Protein AF-0000000084600562 (afdb_homodimer)

Radius of gyration: 35.04 Å; Cα contacts (8 Å, |Δi|>4): 1933; chains: 2; bounding box: 86×123×86 Å

pLDDT: mean 83.98, std 12.14, range [29.19, 97.31]

Foldseek 3Di:
DAALLLLVVLVLQVLFPFADALVLSCLQLVHDSVVSVVSQVVNQVVCVVVPWHWDQDVPGHIHTDDDPVCVVVSVCVSLPPHLNPPLVLLLLALLLLCLLVQFDALVRSCVLSVHDSVVSVVSVVVNQVLLVLLVWHWDQDPPRHIGIDDAPLSSLLSNLQSLQDPSDNLVVLCVSLVDDPVLLVVLLVQVVQLCVQLQFAFDPSLSSSSSSSVSSVVVCLQVQRAHADDPVQLPDPDASRGVVLVVLVVRHDDPNRSSRRRSSVSLVVLLGHTDDGDPPSPPPPCDDPLLVVLVVLQVVLCQLLVHNLVVVPVLSSVSSSNSRSQVSCVVSVRDHADPCLFVCCLQVVLLLVSLQVVCVVVVHFGWSRSSSVNSVSVVVSSVVRLDQVQFFEEEEEEQPDDVLQVLLVVVVCVLRVRYNYHYHRDLVCVVVVVVVDPGQAYEYCDDHDDDPVDPHHYDHAGSNGDPLNSVLVVLSRSLSSSLSSLVSVCVVPVVPDLPPQPAVDLAAAEDEDQDQLVVLVVQCVVCVVVPQFRSSFSSQQVVCCANNPQSQPSDAQEGETGGALPGGDHWHKTKYFYPDWYFHGDRNTHTHGIYMYTNDDGRDPPSVSSVCVQCNDVVSVVCSVCVNVVVVVPD/DQALLLLVVLVLQVLFPFADALVLSCLQLVHDSVVSVVSQVVNQVVCVVVPWHWDQDVPGHIHTDDDPVCVVVSVCVSLPPHLNPPLVLLLLALLLLQLLVQFDALVRSCVLSVHDSVVSVVSVVVNQVLLVLLVWHWDADPPRHIGIDDAPLSSLLSNLQSLQDPSDNLVVLCVSLVDDPVLLVVQLVQVVQLCVQLQFAFDPSLSSSSSSSVSSVVVCLQVQRAHADDPVQLPDPDASRGVVLVVLVVRHDDPNRSSRRRSSVSLVVLLGHTDDGDPPSPPPPCPDPLLVVLVVLQVVLCQLLVHNLVVVPVLSSVSSSNSRSQVSCVVSVRDHADPCLFVCCLQVVLLLVSLQVVCVVVVHFGWSRSSSVNSVSVVVSSVVRLDLVQFFEEEEEEQPDDVLQVLLVVVVCVLRVNYNYHYDRDLVCVVVVVVVDPGQAYEYCDDHDDDPVDPHHYDHAGSNGDPLNSVLVVLSRSLSSSLVSLVSVCVVVVVPDLPPQPAPDLAAAEDEDQDQLVVLVVQCVVCVVVPQFRSSFSSQQVVCCANNNQSQPSDAQEGETGGALPGGDHWHKTKYFYPDWYFHGDRNTHTHGIYMYTND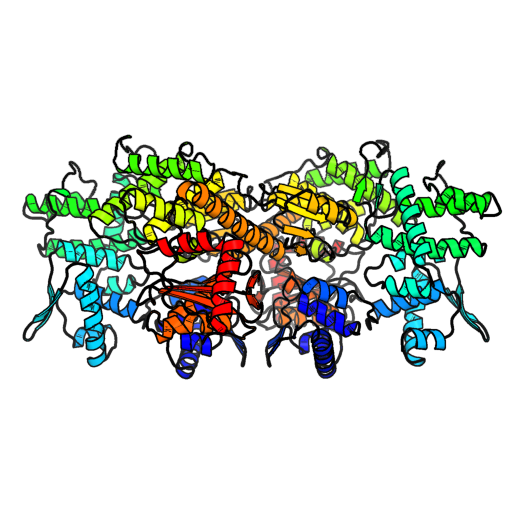DGRDCVSVSSVCVQCNDVVSVVCSVCVNVVVVVPD

Sequence (1270 aa):
MLTSRQKSILLTLLESDHFVTIEFLAKWLNISSRTIRYDLDAIDSSLESIQVTTTRMPGKGVRLRVGDDKRPYLFELIEGKQESTDKHTQRLMMSLFVTINGTFTIQELADQFFLSRSSVHKYLVDVEEWLDHFDLQLVKQAWKGFQVIGTERSLRLAFYQMLGDKRADLDRIEDWLNVNEREMELMKTWLSLVQTERGVHYSESSIDVFTLFLCWWKKQITAKSYVFVPKEHRHKRHFHLGVIGTFIKDHVEDERSVLHESAFLDDLFDQAKVVSYQKGTSHFKKNSRESQFCEHLLSQLSTVLHTNFLADEKLTNDLTHHIKAAFMRMSQGVEIENPYTEEIKVRYRAIYEMVFQLTYNMGIHLLASEVAYITMHISAAYERSRSRDFLPTVMVVCSSGLAASSILTTKLEQIEPGFHIIHVVRTQDLEQVLQETSADFILTTQEISIPHWHQTKRFRVSPLLSDQDKRLIQHEAHKIVNRKQLASFNEVYGNASLVEPSLFDEKIHTIKTNDWRDAITLASEPLLAAGYIEQSYIQEMIMSVERNGTYMVFLPKVAFVHASPEHVKKEGISLTILEHEIEFGDLNPEQVTMIIVLAMKEAHNQDFIQLFHYLENEISRTQLLQKWIGRKDATMLTSRQKSILLTLLESDHFVTIEFLAKWLNISSRTIRYDLDAIDSSLESIQVTTTRMPGKGVRLRVGDDKRPYLFELIEGKQESTDKHTQRLMMSLFVTINGTFTIQELADQFFLSRSSVHKYLVDVEEWLDHFDLQLVKQAWKGFQVIGTERSLRLAFYQMLGDKRADLDRIEDWLNVNEREMELMKTWLSLVQTERGVHYSESSIDVFTLFLCWWKKQITAKSYVFVPKEHRHKRHFHLGVIGTFIKDHVEDERSVLHESAFLDDLFDQAKVVSYQKGTSHFKKNSRESQFCEHLLSQLSTVLHTNFLADEKLTNDLTHHIKAAFMRMSQGVEIENPYTEEIKVRYRAIYEMVFQLTYNMGIHLLASEVAYITMHISAAYERSRSRDFLPTVMVVCSSGLAASSILTTKLEQIEPGFHIIHVVRTQDLEQVLQETSADFILTTQEISIPHWHQTKRFRVSPLLSDQDKRLIQHEAHKIVNRKQLASFNEVYGNASLVEPSLFDEKIHTIKTNDWRDAITLASEPLLAAGYIEQSYIQEMIMSVERNGTYMVFLPKVAFVHASPEHVKKEGISLTILEHEIEFGDLNPEQVTMIIVLAMKEAHNQDFIQLFHYLENEISRTQLLQKWIGRKDAT

InterPro domains:
  IPR002178 PTS EIIA type-2 domain [PF00359] (509-625)
  IPR002178 PTS EIIA type-2 domain [PS51094] (497-635)
  IPR007737 Mga helix-turn-helix domain [PF05043] (100-161)
  IPR011608 PRD domain [PF00874] (296-381)
  IPR011608 PRD domain [PS51372] (285-388)
  IPR013011 Phosphotransferase system, EIIB component, type 2 [PS51099] (392-485)
  IPR013196 Helix-turn-helix, type 11 [PF08279] (5-57)
  IPR016152 Phosphotransferase/anion transporter [G3DSA:3.40.930.10] (503-627)
  IPR016152 Phosphotransferase/anion transporter [SSF55804] (511-629)
  IPR036095 PTS system IIB component-like superfamily [SSF52794] (393-476)
  IPR036388 Winged helix-like DNA-binding domain superfamily [G3DSA:1.10.10.10] (1-65)
  IPR036390 Winged helix DNA-binding domain superfamily [SSF46785] (2-59)
  IPR036634 PRD domain superfamily [SSF63520] (287-385)
  IPR050661 BglG family transcriptional antiterminators [PTHR30185] (1-627)

Organism: NCBI:txid1246626

Nearest PDB structures (foldseek):
  2oqt-assembly6_A  TM=8.877E-01  e=3.582E-05  Streptococcus pyogenes serotype M1
  5t5b-assembly1_E  TM=7.755E-01  e=8.292E-05  synthetic construct
  2z99-assembly1_A-2  TM=3.777E-01  e=6.639E-03  Mycobacterium tuberculosis
  3w6j-assembly1_C  TM=3.749E-01  e=1.400E-02  Geobacillus stearothermophilus
  6swl-assembly2_B  TM=6.140E-01  e=5.316E-01  Geobacillus stearothermophilus

Structure (mmCIF, N/CA/C/O backbone):
data_AF-0000000084600562-model_v1
#
loop_
_entity.id
_entity.type
_entity.pdbx_description
1 polymer 'Phosphotransferase system protein'
#
loop_
_atom_site.group_PDB
_atom_site.id
_atom_site.type_symbol
_atom_site.label_atom_id
_atom_site.label_alt_id
_atom_site.label_comp_id
_atom_site.label_asym_id
_atom_site.label_entity_id
_atom_site.label_seq_id
_atom_site.pdbx_PDB_ins_code
_atom_site.Cartn_x
_atom_site.Cartn_y
_atom_site.Cartn_z
_atom_site.occupancy
_atom_site.B_iso_or_equiv
_atom_site.auth_seq_id
_atom_site.auth_comp_id
_atom_site.auth_asym_id
_atom_site.auth_atom_id
_atom_site.pdbx_PDB_model_num
ATOM 1 N N . MET A 1 1 ? 16.812 31.453 -7.004 1 60.06 1 MET A N 1
ATOM 2 C CA . MET A 1 1 ? 15.836 31.125 -5.965 1 60.06 1 MET A CA 1
ATOM 3 C C . MET A 1 1 ? 14.469 30.844 -6.578 1 60.06 1 MET A C 1
ATOM 5 O O . MET A 1 1 ? 14.086 31.469 -7.57 1 60.06 1 MET A O 1
ATOM 9 N N . LEU A 1 2 ? 13.82 29.797 -6.168 1 75.62 2 LEU A N 1
ATOM 10 C CA . LEU A 1 2 ? 12.531 29.422 -6.734 1 75.62 2 LEU A CA 1
ATOM 11 C C . LEU A 1 2 ? 11.422 30.312 -6.195 1 75.62 2 LEU A C 1
ATOM 13 O O . LEU A 1 2 ? 11.438 30.703 -5.02 1 75.62 2 LEU A O 1
ATOM 17 N N . THR A 1 3 ? 10.594 30.766 -7.105 1 70.19 3 THR A N 1
ATOM 18 C CA . THR A 1 3 ? 9.43 31.531 -6.699 1 70.19 3 THR A CA 1
ATOM 19 C C . THR A 1 3 ? 8.43 30.656 -5.945 1 70.19 3 THR A C 1
ATOM 21 O O . THR A 1 3 ? 8.57 29.438 -5.926 1 70.19 3 THR A O 1
ATOM 24 N N . SER A 1 4 ? 7.539 31.297 -5.254 1 69.56 4 SER A N 1
ATOM 25 C CA . SER A 1 4 ? 6.52 30.578 -4.508 1 69.56 4 SER A CA 1
ATOM 26 C C . SER A 1 4 ? 5.73 29.641 -5.418 1 69.56 4 SER A C 1
ATOM 28 O O . SER A 1 4 ? 5.41 28.516 -5.039 1 69.56 4 SER A O 1
ATOM 30 N N . ARG A 1 5 ? 5.441 30.219 -6.57 1 75.75 5 ARG A N 1
ATOM 31 C CA . ARG A 1 5 ? 4.711 29.406 -7.543 1 75.75 5 ARG A CA 1
ATOM 32 C C . ARG A 1 5 ? 5.52 28.188 -7.965 1 75.75 5 ARG A C 1
ATOM 34 O O . ARG A 1 5 ? 4.992 27.078 -8.016 1 75.75 5 ARG A O 1
ATOM 41 N N . GLN A 1 6 ? 6.742 28.438 -8.195 1 80.62 6 GLN A N 1
ATOM 42 C CA . GLN A 1 6 ? 7.629 27.344 -8.602 1 80.62 6 GLN A CA 1
ATOM 43 C C . GLN A 1 6 ? 7.77 26.312 -7.488 1 80.62 6 GLN A C 1
ATOM 45 O O . GLN A 1 6 ? 7.816 25.109 -7.758 1 80.62 6 GLN A O 1
ATOM 50 N N . LYS A 1 7 ? 7.723 26.75 -6.301 1 78.81 7 LYS A N 1
ATOM 51 C CA . LYS A 1 7 ? 7.797 25.844 -5.16 1 78.81 7 LYS A CA 1
ATOM 52 C C . LYS A 1 7 ? 6.543 24.984 -5.055 1 78.81 7 LYS A C 1
ATOM 54 O O . LYS A 1 7 ? 6.625 23.797 -4.742 1 78.81 7 LYS A O 1
ATOM 59 N N . SER A 1 8 ? 5.406 25.688 -5.273 1 78 8 SER A N 1
ATOM 60 C CA . SER A 1 8 ? 4.148 24.953 -5.246 1 78 8 SER A CA 1
ATOM 61 C C . SER A 1 8 ? 4.133 23.844 -6.305 1 78 8 SER A C 1
ATOM 63 O O . SER A 1 8 ? 3.652 22.734 -6.047 1 78 8 SER A O 1
ATOM 65 N N . ILE A 1 9 ? 4.594 24.203 -7.453 1 83 9 ILE A N 1
ATOM 66 C CA . ILE A 1 9 ? 4.676 23.219 -8.531 1 83 9 ILE A CA 1
ATOM 67 C C . ILE A 1 9 ? 5.609 22.078 -8.133 1 83 9 ILE A C 1
ATOM 69 O O . ILE A 1 9 ? 5.266 20.906 -8.281 1 83 9 ILE A O 1
ATOM 73 N N . LEU A 1 10 ? 6.695 22.484 -7.582 1 82.94 10 LEU A N 1
ATOM 74 C CA . LEU A 1 10 ? 7.688 21.484 -7.168 1 82.94 10 LEU A CA 1
ATOM 75 C C . LEU A 1 10 ? 7.125 20.562 -6.094 1 82.94 10 LEU A C 1
ATOM 77 O O . LEU A 1 10 ? 7.328 19.359 -6.141 1 82.94 10 LEU A O 1
ATOM 81 N N . LEU A 1 11 ? 6.426 21.141 -5.16 1 77 11 LEU A N 1
ATOM 82 C CA . LEU A 1 11 ? 5.828 20.359 -4.086 1 77 11 LEU A CA 1
ATOM 83 C C . LEU A 1 11 ? 4.789 19.375 -4.637 1 77 11 LEU A C 1
ATOM 85 O O . LEU A 1 11 ? 4.727 18.219 -4.211 1 77 11 LEU A O 1
ATOM 89 N N . THR A 1 12 ? 4.004 19.906 -5.527 1 79.25 12 THR A N 1
ATOM 90 C CA . THR A 1 12 ? 2.986 19.062 -6.145 1 79.25 12 THR A CA 1
ATOM 91 C C . THR A 1 12 ? 3.629 17.891 -6.887 1 79.25 12 THR A C 1
ATOM 93 O O . THR A 1 12 ? 3.146 16.766 -6.805 1 79.25 12 THR A O 1
A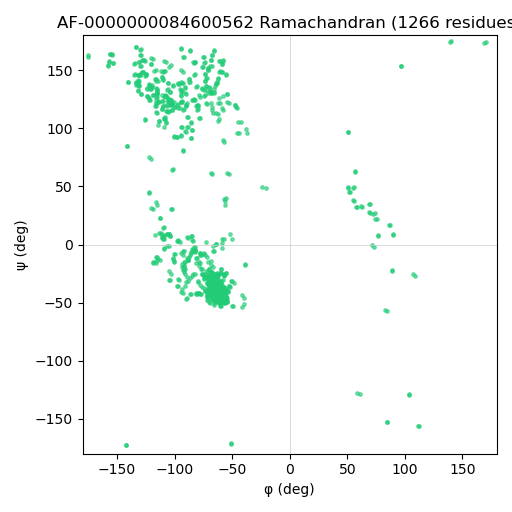TOM 96 N N . LEU A 1 13 ? 4.703 18.203 -7.516 1 81.44 13 LEU A N 1
ATOM 97 C CA . LEU A 1 13 ? 5.391 17.156 -8.266 1 81.44 13 LEU A CA 1
ATOM 98 C C . LEU A 1 13 ? 6.043 16.156 -7.324 1 81.44 13 LEU A C 1
ATOM 100 O O . LEU A 1 13 ? 6.094 14.961 -7.625 1 81.44 13 LEU A O 1
ATOM 104 N N . LEU A 1 14 ? 6.508 16.641 -6.207 1 75.94 14 LEU A N 1
ATOM 105 C CA . LEU A 1 14 ? 7.164 15.789 -5.227 1 75.94 14 LEU A CA 1
ATOM 106 C C . LEU A 1 14 ? 6.16 14.859 -4.559 1 75.94 14 LEU A C 1
ATOM 108 O O . LEU A 1 14 ? 6.504 13.734 -4.176 1 75.94 14 LEU A O 1
ATOM 112 N N . GLU A 1 15 ? 5 15.445 -4.469 1 70.75 15 GLU A N 1
ATOM 113 C CA . GLU A 1 15 ? 3.975 14.688 -3.756 1 70.75 15 GLU A CA 1
ATOM 114 C C . GLU A 1 15 ? 3.213 13.766 -4.703 1 70.75 15 GLU A C 1
ATOM 116 O O . GLU A 1 15 ? 2.449 12.906 -4.258 1 70.75 15 GLU A O 1
ATOM 121 N N . SER A 1 16 ? 3.398 14 -5.992 1 71.69 16 SER A N 1
ATOM 122 C CA . SER A 1 16 ? 2.682 13.188 -6.973 1 71.69 16 SER A CA 1
ATOM 123 C C . SER A 1 16 ? 3.527 12.008 -7.438 1 71.69 16 SER A C 1
ATOM 125 O O . SER A 1 16 ? 4.711 12.164 -7.742 1 71.69 16 SER A O 1
ATOM 127 N N . ASP A 1 17 ? 3.018 10.883 -7.395 1 62.59 17 ASP A N 1
ATOM 128 C CA . ASP A 1 17 ? 3.734 9.711 -7.883 1 62.59 17 ASP A CA 1
ATOM 129 C C . ASP A 1 17 ? 3.469 9.484 -9.367 1 62.59 17 ASP A C 1
ATOM 131 O O . ASP A 1 17 ? 3.916 8.484 -9.938 1 62.59 17 ASP A O 1
ATOM 135 N N . HIS A 1 18 ? 2.734 10.492 -9.992 1 66.38 18 HIS A N 1
ATOM 136 C CA . HIS A 1 18 ? 2.381 10.336 -11.398 1 66.38 18 HIS A CA 1
ATOM 137 C C . HIS A 1 18 ? 2.662 11.617 -12.188 1 66.38 18 HIS A C 1
ATOM 139 O O . HIS A 1 18 ? 3.066 12.625 -11.602 1 66.38 18 HIS A O 1
ATOM 145 N N . PHE A 1 19 ? 2.564 11.477 -13.43 1 76.62 19 PHE A N 1
ATOM 146 C CA . PHE A 1 19 ? 2.727 12.648 -14.281 1 76.62 19 PHE A CA 1
ATOM 147 C C . PHE A 1 19 ? 1.598 13.641 -14.055 1 76.62 19 PHE A C 1
ATOM 149 O O . PHE A 1 19 ? 0.433 13.258 -13.938 1 76.62 19 PHE A O 1
ATOM 156 N N . VAL A 1 20 ? 1.901 14.852 -13.867 1 80.38 20 VAL A N 1
ATOM 157 C CA . VAL A 1 20 ? 0.945 15.945 -13.734 1 80.38 20 VAL A CA 1
ATOM 158 C C . VAL A 1 20 ? 0.943 16.781 -15.008 1 80.38 20 VAL A C 1
ATOM 160 O O . VAL A 1 20 ? 1.993 17.25 -15.453 1 80.38 20 VAL A O 1
ATOM 163 N N . THR A 1 21 ? -0.184 16.922 -15.617 1 82.38 21 THR A N 1
ATOM 164 C CA . THR A 1 21 ? -0.245 17.656 -16.875 1 82.38 21 THR A CA 1
ATOM 165 C C . THR A 1 21 ? -0.029 19.156 -16.656 1 82.38 21 THR A C 1
ATOM 167 O O . THR A 1 21 ? -0.369 19.672 -15.586 1 82.38 21 THR A O 1
ATOM 170 N N . ILE A 1 22 ? 0.522 19.797 -17.656 1 86.31 22 ILE A N 1
ATOM 171 C CA . ILE A 1 22 ? 0.746 21.234 -17.609 1 86.31 22 ILE A CA 1
ATOM 172 C C . ILE A 1 22 ? -0.592 21.953 -17.5 1 86.31 22 ILE A C 1
ATOM 174 O O . ILE A 1 22 ? -0.702 22.969 -16.781 1 86.31 22 ILE A O 1
ATOM 178 N N . GLU A 1 23 ? -1.598 21.375 -18.109 1 84.62 23 GLU A N 1
ATOM 179 C CA . GLU A 1 23 ? -2.93 21.969 -18.062 1 84.62 23 GLU A CA 1
ATOM 180 C C . GLU A 1 23 ? -3.498 21.938 -16.641 1 84.62 23 GLU A C 1
ATOM 182 O O . GLU A 1 23 ? -4.133 22.891 -16.203 1 84.62 23 GLU A O 1
ATOM 187 N N . PHE A 1 24 ? -3.283 20.922 -16.031 1 86.38 24 PHE A N 1
ATOM 188 C CA . PHE A 1 24 ? -3.734 20.781 -14.656 1 86.38 24 PHE A CA 1
ATOM 189 C C . PHE A 1 24 ? -3.082 21.828 -13.766 1 86.38 24 PHE A C 1
ATOM 191 O O . PHE A 1 24 ? -3.762 22.5 -12.984 1 86.38 24 PHE A O 1
ATOM 198 N N . LEU A 1 25 ? -1.811 21.922 -13.898 1 86.62 25 LEU A N 1
ATOM 199 C CA . LEU A 1 25 ? -1.075 22.875 -13.086 1 86.62 25 LEU A CA 1
ATOM 200 C C . LEU A 1 25 ? -1.509 24.312 -13.398 1 86.62 25 LEU A C 1
ATOM 202 O O . LEU A 1 25 ? -1.626 25.141 -12.492 1 86.62 25 LEU A O 1
ATOM 206 N N . ALA A 1 26 ? -1.798 24.562 -14.656 1 86.06 26 ALA A N 1
ATOM 207 C CA . ALA A 1 26 ? -2.234 25.891 -15.094 1 86.06 26 ALA A CA 1
ATOM 208 C C . ALA A 1 26 ? -3.586 26.25 -14.477 1 86.06 26 ALA A C 1
ATOM 210 O O . ALA A 1 26 ? -3.775 27.359 -13.984 1 86.06 26 ALA A O 1
ATOM 211 N N . LYS A 1 27 ? -4.508 25.328 -14.469 1 83 27 LYS A N 1
ATOM 212 C CA . LYS A 1 27 ? -5.836 25.547 -13.898 1 83 27 LYS A CA 1
ATOM 213 C C . LYS A 1 27 ? -5.77 25.672 -12.383 1 83 27 LYS A C 1
ATOM 215 O O . LYS A 1 27 ? -6.488 26.484 -11.797 1 83 27 LYS A O 1
ATOM 220 N N . TRP A 1 28 ? -4.918 24.906 -11.828 1 81.62 28 TRP A N 1
ATOM 221 C CA . TRP A 1 28 ? -4.777 24.891 -10.375 1 81.62 28 TRP A CA 1
ATOM 222 C C . TRP A 1 28 ? -4.262 26.234 -9.859 1 81.62 28 TRP A C 1
ATOM 224 O O . TRP A 1 28 ? -4.758 26.75 -8.859 1 81.62 28 TRP A O 1
ATOM 234 N N . LEU A 1 29 ? -3.27 26.734 -10.602 1 75.88 29 LEU A N 1
ATOM 235 C CA . LEU A 1 29 ? -2.613 27.953 -10.156 1 75.88 29 LEU A CA 1
ATOM 236 C C . LEU A 1 29 ? -3.191 29.172 -10.867 1 75.88 29 LEU A C 1
ATOM 238 O O . LEU A 1 29 ? -2.762 30.312 -10.617 1 75.88 29 LEU A O 1
ATOM 242 N N . ASN A 1 30 ? -4.238 28.922 -11.711 1 77.12 30 ASN A N 1
ATOM 243 C CA . ASN A 1 30 ? -4.91 29.953 -12.477 1 77.12 30 ASN A CA 1
ATOM 244 C C . ASN A 1 30 ? -3.912 30.797 -13.273 1 77.12 30 ASN A C 1
ATOM 246 O O . ASN A 1 30 ? -3.904 32.031 -13.164 1 77.12 30 ASN A O 1
ATOM 250 N N . ILE A 1 31 ? -2.945 30.172 -13.945 1 82.62 31 ILE A N 1
ATOM 251 C CA . ILE A 1 31 ? -1.969 30.812 -14.812 1 82.62 31 ILE A CA 1
ATOM 252 C C . ILE A 1 31 ? -1.924 30.109 -16.156 1 82.62 31 ILE A C 1
ATOM 254 O O . ILE A 1 31 ? -2.582 29.078 -16.344 1 82.62 31 ILE A O 1
ATOM 258 N N . SER A 1 32 ? -1.305 30.672 -17.109 1 85 32 SER A N 1
ATOM 259 C CA . SER A 1 32 ? -1.254 30.109 -18.469 1 85 32 SER A CA 1
ATOM 260 C C . SER A 1 32 ? -0.314 28.922 -18.531 1 85 32 SER A C 1
ATOM 262 O O . SER A 1 32 ? 0.62 28.812 -17.734 1 85 32 SER A O 1
ATOM 264 N N . SER A 1 33 ? -0.53 28.062 -19.5 1 88.94 33 SER A N 1
ATOM 265 C CA . SER A 1 33 ? 0.328 26.906 -19.734 1 88.94 33 SER A CA 1
ATOM 266 C C . SER A 1 33 ? 1.753 27.328 -20.062 1 88.94 33 SER A C 1
ATOM 268 O O . SER A 1 33 ? 2.711 26.625 -19.734 1 88.94 33 SER A O 1
ATOM 270 N N . ARG A 1 34 ? 1.862 28.422 -20.719 1 87.12 34 ARG A N 1
ATOM 271 C CA . ARG A 1 34 ? 3.176 28.953 -21.078 1 87.12 34 ARG A CA 1
ATOM 272 C C . ARG A 1 34 ? 3.984 29.297 -19.844 1 87.12 34 ARG A C 1
ATOM 274 O O . ARG A 1 34 ? 5.18 29 -19.766 1 87.12 34 ARG A O 1
ATOM 281 N N . THR A 1 35 ? 3.334 29.938 -18.938 1 86.81 35 THR A N 1
ATOM 282 C CA . THR A 1 35 ? 3.992 30.328 -17.688 1 86.81 35 THR A CA 1
ATOM 283 C C . THR A 1 35 ? 4.453 29.078 -16.922 1 86.81 35 THR A C 1
ATOM 285 O O . THR A 1 35 ? 5.52 29.094 -16.312 1 86.81 35 THR A O 1
ATOM 288 N N . ILE A 1 36 ? 3.602 28.047 -16.938 1 89.94 36 ILE A N 1
ATOM 289 C CA . ILE A 1 36 ? 3.961 26.797 -16.266 1 89.94 36 ILE A CA 1
ATOM 290 C C . ILE A 1 36 ? 5.242 26.234 -16.891 1 89.94 36 ILE A C 1
ATOM 292 O O . ILE A 1 36 ? 6.121 25.766 -16.172 1 89.94 36 ILE A O 1
ATOM 296 N N . ARG A 1 37 ? 5.363 26.297 -18.203 1 89.25 37 ARG A N 1
ATOM 297 C CA . ARG A 1 37 ? 6.535 25.766 -18.891 1 89.25 37 ARG A CA 1
ATOM 298 C C . ARG A 1 37 ? 7.793 26.531 -18.516 1 89.25 37 ARG A C 1
ATOM 300 O O . ARG A 1 37 ? 8.852 25.938 -18.312 1 89.25 37 ARG A O 1
ATOM 307 N N . TYR A 1 38 ? 7.629 27.844 -18.406 1 86.94 38 TYR A N 1
ATOM 308 C CA . TYR A 1 38 ? 8.75 28.672 -17.969 1 86.94 38 TYR A CA 1
ATOM 309 C C . TYR A 1 38 ? 9.172 28.344 -16.547 1 86.94 38 TYR A C 1
ATOM 311 O O . TYR A 1 38 ? 10.359 28.281 -16.25 1 86.94 38 TYR A O 1
ATOM 319 N N . ASP A 1 39 ? 8.125 28.141 -15.781 1 89.25 39 ASP A N 1
ATOM 320 C CA . ASP A 1 39 ? 8.406 27.828 -14.383 1 89.25 39 ASP A CA 1
ATOM 321 C C . ASP A 1 39 ? 9.109 26.469 -14.258 1 89.25 39 ASP A C 1
ATOM 323 O O . ASP A 1 39 ? 10.008 26.312 -13.422 1 89.25 39 ASP A O 1
ATOM 327 N N . LEU A 1 40 ? 8.68 25.547 -15.016 1 90.12 40 LEU A N 1
ATOM 328 C CA . LEU A 1 40 ? 9.297 24.234 -15 1 90.12 40 LEU A CA 1
ATOM 329 C C . LEU A 1 40 ? 10.758 24.297 -15.43 1 90.12 40 LEU A C 1
ATOM 331 O O . LEU A 1 40 ? 11.609 23.609 -14.883 1 90.12 40 LEU A O 1
ATOM 335 N N . ASP A 1 41 ? 11.031 25.094 -16.359 1 88.69 41 ASP A N 1
ATOM 336 C CA . ASP A 1 41 ? 12.414 25.297 -16.797 1 88.69 41 ASP A CA 1
ATOM 337 C C . ASP A 1 41 ? 13.25 25.906 -15.68 1 88.69 41 ASP A C 1
ATOM 339 O O . ASP A 1 41 ? 14.406 25.516 -15.484 1 88.69 41 ASP A O 1
ATOM 343 N N . ALA A 1 42 ? 12.633 26.859 -15.039 1 86.69 42 ALA A N 1
ATOM 344 C CA . ALA A 1 42 ? 13.312 27.484 -13.906 1 86.69 42 ALA A CA 1
ATOM 345 C C . ALA A 1 42 ? 13.586 26.469 -12.797 1 86.69 42 ALA A C 1
ATOM 347 O O . ALA A 1 42 ? 14.648 26.5 -12.172 1 86.69 42 ALA A O 1
ATOM 348 N N . ILE A 1 43 ? 12.609 25.656 -12.547 1 87.62 43 ILE A N 1
ATOM 349 C CA . ILE A 1 43 ? 12.75 24.609 -11.539 1 87.62 43 ILE A CA 1
ATOM 350 C C . ILE A 1 43 ? 13.883 23.672 -11.93 1 87.62 43 ILE A C 1
ATOM 352 O O . ILE A 1 43 ? 14.75 23.359 -11.109 1 87.62 43 ILE A O 1
ATOM 356 N N . ASP A 1 44 ? 13.93 23.297 -13.164 1 87.25 44 ASP A N 1
ATOM 357 C CA . ASP A 1 44 ? 14.969 22.391 -13.648 1 87.25 44 ASP A CA 1
ATOM 358 C C . ASP A 1 44 ? 16.344 23.031 -13.523 1 87.25 44 ASP A C 1
ATOM 360 O O . ASP A 1 44 ? 17.312 22.344 -13.18 1 87.25 44 ASP A O 1
ATOM 364 N N . SER A 1 45 ? 16.406 24.234 -13.82 1 84.06 45 SER A N 1
ATOM 365 C CA . SER A 1 45 ? 17.672 24.953 -13.711 1 84.06 45 SER A CA 1
ATOM 366 C C . SER A 1 45 ? 18.156 25 -12.266 1 84.06 45 SER A C 1
ATOM 368 O O . SER A 1 45 ? 19.359 24.875 -12 1 84.06 45 SER A O 1
ATOM 370 N N . SER A 1 46 ? 17.188 25.188 -11.438 1 82 46 SER A N 1
ATOM 371 C CA . SER A 1 46 ? 17.531 25.266 -10.023 1 82 46 SER A CA 1
ATOM 372 C C . SER A 1 46 ? 17.953 23.906 -9.484 1 82 46 SER A C 1
ATOM 374 O O . SER A 1 46 ? 18.656 23.812 -8.477 1 82 46 SER A O 1
ATOM 376 N N . LEU A 1 47 ? 17.453 22.906 -10.07 1 82.19 47 LEU A N 1
ATOM 377 C CA . LEU A 1 47 ? 17.688 21.562 -9.578 1 82.19 47 LEU A CA 1
ATOM 378 C C . LEU A 1 47 ? 18.906 20.938 -10.266 1 82.19 47 LEU A C 1
ATOM 380 O O . LEU A 1 47 ? 19.328 19.844 -9.898 1 82.19 47 LEU A O 1
ATOM 384 N N . GLU A 1 48 ? 19.438 21.578 -11.18 1 77.94 48 GLU A N 1
ATOM 385 C CA . GLU A 1 48 ? 20.578 21.078 -11.93 1 77.94 48 GLU A CA 1
ATOM 386 C C . GLU A 1 48 ? 21.766 20.812 -11.008 1 77.94 48 GLU A C 1
ATOM 388 O O . GLU A 1 48 ? 22.531 19.859 -11.234 1 77.94 48 GLU A O 1
ATOM 393 N N . SER A 1 49 ? 21.844 21.609 -9.961 1 72.56 49 SER A N 1
ATOM 394 C CA . SER A 1 49 ? 22.969 21.484 -9.031 1 72.56 49 SER A CA 1
ATOM 395 C C . SER A 1 49 ? 22.906 20.156 -8.273 1 72.56 49 SER A C 1
ATOM 397 O O . SER A 1 49 ? 23.938 19.625 -7.855 1 72.56 49 SER A O 1
ATOM 399 N N . ILE A 1 50 ? 21.75 19.703 -8.117 1 71.94 50 ILE A N 1
ATOM 400 C CA . ILE A 1 50 ? 21.625 18.469 -7.359 1 71.94 50 ILE A CA 1
ATOM 401 C C . ILE A 1 50 ? 21.344 17.312 -8.312 1 71.94 50 ILE A C 1
ATOM 403 O O . ILE A 1 50 ? 20.984 16.203 -7.871 1 71.94 50 ILE A O 1
ATOM 407 N N . GLN A 1 51 ? 21.438 17.562 -9.57 1 70.62 51 GLN A N 1
ATOM 408 C CA . GLN A 1 51 ? 21.312 16.562 -10.625 1 70.62 51 GLN A CA 1
ATOM 409 C C . GLN A 1 51 ? 19.922 15.938 -10.617 1 70.62 51 GLN A C 1
ATOM 411 O O . GLN A 1 51 ? 19.781 14.711 -10.664 1 70.62 51 GLN A O 1
ATOM 416 N N . VAL A 1 52 ? 18.969 16.688 -10.25 1 77.44 52 VAL A N 1
ATOM 417 C CA . VAL A 1 52 ? 17.562 16.281 -10.344 1 77.44 52 VAL A CA 1
ATOM 418 C C . VAL A 1 52 ? 16.875 17.047 -11.477 1 77.44 52 VAL A C 1
ATOM 420 O O . VAL A 1 52 ? 17.156 18.219 -11.695 1 77.44 52 VAL A O 1
ATOM 423 N N . THR A 1 53 ? 16.234 16.281 -12.336 1 77.81 53 THR A N 1
ATOM 424 C CA . THR A 1 53 ? 15.492 16.953 -13.398 1 77.81 53 THR A CA 1
ATOM 425 C C . THR A 1 53 ? 14.086 16.375 -13.508 1 77.81 53 THR A C 1
ATOM 427 O O . THR A 1 53 ? 13.852 15.211 -13.188 1 77.81 53 THR A O 1
ATOM 430 N N . THR A 1 54 ? 13.211 17.359 -13.867 1 83.88 54 THR A N 1
ATOM 431 C CA . THR A 1 54 ? 11.852 16.906 -14.125 1 83.88 54 THR A CA 1
ATOM 432 C C . THR A 1 54 ? 11.773 16.141 -15.445 1 83.88 54 THR A C 1
ATOM 434 O O . THR A 1 54 ? 12.484 16.453 -16.391 1 83.88 54 THR A O 1
ATOM 437 N N . THR A 1 55 ? 11.109 15.086 -15.461 1 80.5 55 THR A N 1
ATOM 438 C CA . THR A 1 55 ? 10.852 14.336 -16.688 1 80.5 55 THR A CA 1
ATOM 439 C C . THR A 1 55 ? 9.586 14.844 -17.375 1 80.5 55 THR A C 1
ATOM 441 O O . THR A 1 55 ? 8.5 14.789 -16.797 1 80.5 55 THR A O 1
ATOM 444 N N . ARG A 1 56 ? 9.836 15.523 -18.547 1 82.88 56 ARG A N 1
ATOM 445 C CA . ARG A 1 56 ? 8.703 16.047 -19.297 1 82.88 56 ARG A CA 1
ATOM 446 C C . ARG A 1 56 ? 8.398 15.156 -20.5 1 82.88 56 ARG A C 1
ATOM 448 O O . ARG A 1 56 ? 9.281 14.875 -21.312 1 82.88 56 ARG A O 1
ATOM 455 N N . MET A 1 57 ? 7.301 14.625 -20.438 1 72.19 57 MET A N 1
ATOM 456 C CA . MET A 1 57 ? 6.883 13.789 -21.562 1 72.19 57 MET A CA 1
ATOM 457 C C . MET A 1 57 ? 5.652 14.375 -22.25 1 72.19 57 MET A C 1
ATOM 459 O O . MET A 1 57 ? 4.637 14.633 -21.594 1 72.19 57 MET A O 1
ATOM 463 N N . PRO A 1 58 ? 5.824 14.648 -23.547 1 72.56 58 PRO A N 1
ATOM 464 C CA . PRO A 1 58 ? 4.66 15.188 -24.25 1 72.56 58 PRO A CA 1
ATOM 465 C C . PRO A 1 58 ? 3.422 14.305 -24.109 1 72.56 58 PRO A C 1
ATOM 467 O O . PRO A 1 58 ? 3.514 13.086 -24.234 1 72.56 58 PRO A O 1
ATOM 470 N N . GLY A 1 59 ? 2.344 14.891 -23.734 1 65.44 59 GLY A N 1
ATOM 471 C CA . GLY A 1 59 ? 1.089 14.172 -23.594 1 65.44 59 GLY A CA 1
ATOM 472 C C . GLY A 1 59 ? 0.901 13.578 -22.203 1 65.44 59 GLY A C 1
ATOM 473 O O . GLY A 1 59 ? -0.218 13.242 -21.828 1 65.44 59 GLY A O 1
ATOM 474 N N . LYS A 1 60 ? 1.993 13.32 -21.391 1 67.12 60 LYS A N 1
ATOM 475 C CA . LYS A 1 60 ? 1.9 12.742 -20.047 1 67.12 60 LYS A CA 1
ATOM 476 C C . LYS A 1 60 ? 1.939 13.828 -18.984 1 67.12 60 LYS A C 1
ATOM 478 O O . LYS A 1 60 ? 1.167 13.789 -18.016 1 67.12 60 LYS A O 1
ATOM 483 N N . GLY A 1 61 ? 2.619 14.711 -19.219 1 82.25 61 GLY A N 1
ATOM 484 C CA . GLY A 1 61 ? 2.82 15.766 -18.234 1 82.25 61 GLY A CA 1
ATOM 485 C C . GLY A 1 61 ? 4.227 15.797 -17.672 1 82.25 61 GLY A C 1
ATOM 486 O O . GLY A 1 61 ? 5.195 15.516 -18.375 1 82.25 61 GLY A O 1
ATOM 487 N N . VAL A 1 62 ? 4.332 16.344 -16.531 1 86.19 62 VAL A N 1
ATOM 488 C CA . VAL A 1 62 ? 5.621 16.547 -15.875 1 86.19 62 VAL A CA 1
ATOM 489 C C . VAL A 1 62 ? 5.68 15.703 -14.602 1 86.19 62 VAL A C 1
ATOM 491 O O . VAL A 1 62 ? 4.688 15.586 -13.883 1 86.19 62 VAL A O 1
ATOM 494 N N . ARG A 1 63 ? 6.766 14.977 -14.414 1 84.56 63 ARG A N 1
ATOM 495 C CA . ARG A 1 63 ? 6.977 14.195 -13.203 1 84.56 63 ARG A CA 1
ATOM 496 C C . ARG A 1 63 ? 8.359 14.445 -12.617 1 84.56 63 ARG A C 1
ATOM 498 O O . ARG A 1 63 ? 9.312 14.734 -13.352 1 84.56 63 ARG A O 1
ATOM 505 N N . LEU A 1 64 ? 8.422 14.516 -11.273 1 81.25 64 LEU A N 1
ATOM 506 C CA . LEU A 1 64 ? 9.688 14.672 -10.562 1 81.25 64 LEU A CA 1
ATOM 507 C C . LEU A 1 64 ? 9.984 13.438 -9.711 1 81.25 64 LEU A C 1
ATOM 509 O O . LEU A 1 64 ? 9.203 13.086 -8.828 1 81.25 64 LEU A O 1
ATOM 513 N N . ARG A 1 65 ? 10.984 12.773 -10.102 1 71.88 65 ARG A N 1
ATOM 514 C CA . ARG A 1 65 ? 11.414 11.633 -9.305 1 71.88 65 ARG A CA 1
ATOM 515 C C . ARG A 1 65 ? 12.703 11.953 -8.555 1 71.88 65 ARG A C 1
ATOM 517 O O . ARG A 1 65 ? 13.68 12.398 -9.156 1 71.88 65 ARG A O 1
ATOM 524 N N . VAL A 1 66 ? 12.656 12 -7.238 1 69.88 66 VAL A N 1
ATOM 525 C CA . VAL A 1 66 ? 13.828 12.328 -6.434 1 69.88 66 VAL A CA 1
ATOM 526 C C . VAL A 1 66 ? 14.086 11.211 -5.426 1 69.88 66 VAL A C 1
ATOM 528 O O . VAL A 1 66 ? 13.148 10.641 -4.863 1 69.88 66 VAL A O 1
ATOM 531 N N . GLY A 1 67 ? 15.305 10.734 -5.441 1 61.28 67 GLY A N 1
ATOM 532 C CA . GLY A 1 67 ? 15.703 9.773 -4.426 1 61.28 67 GLY A CA 1
ATOM 533 C C . GLY A 1 67 ? 15.57 10.305 -3.012 1 61.28 67 GLY A C 1
ATOM 534 O O . GLY A 1 67 ? 15.469 11.516 -2.809 1 61.28 67 GLY A O 1
ATOM 535 N N . ASP A 1 68 ? 15.43 9.508 -2.072 1 59.84 68 ASP A N 1
ATOM 536 C CA . ASP A 1 68 ? 15.227 9.859 -0.67 1 59.84 68 ASP A CA 1
ATOM 537 C C . ASP A 1 68 ? 16.359 10.742 -0.151 1 59.84 68 ASP A C 1
ATOM 539 O O . ASP A 1 68 ? 16.141 11.562 0.745 1 59.84 68 ASP A O 1
ATOM 543 N N . ASP A 1 69 ? 17.484 10.586 -0.817 1 58.78 69 ASP A N 1
ATOM 544 C CA . ASP A 1 69 ? 18.641 11.336 -0.338 1 58.78 69 ASP A CA 1
ATOM 545 C C . ASP A 1 69 ? 18.531 12.812 -0.712 1 58.78 69 ASP A C 1
ATOM 547 O O . ASP A 1 69 ? 19.078 13.68 -0.022 1 58.78 69 ASP A O 1
ATOM 551 N N . LYS A 1 70 ? 17.828 12.992 -1.721 1 67.81 70 LYS A N 1
ATOM 552 C CA . LYS A 1 70 ? 17.781 14.367 -2.221 1 67.81 70 LYS A CA 1
ATOM 553 C C . LYS A 1 70 ? 16.484 15.062 -1.808 1 67.81 70 LYS A C 1
ATOM 555 O O . LYS A 1 70 ? 16.375 16.281 -1.904 1 67.81 70 LYS A O 1
ATOM 560 N N . ARG A 1 71 ? 15.609 14.25 -1.325 1 70.5 71 ARG A N 1
ATOM 561 C CA . ARG A 1 71 ? 14.289 14.789 -0.999 1 70.5 71 ARG A CA 1
ATOM 562 C C . ARG A 1 71 ? 14.391 15.875 0.07 1 70.5 71 ARG A C 1
ATOM 564 O O . ARG A 1 71 ? 13.773 16.938 -0.055 1 70.5 71 ARG A O 1
ATOM 571 N N . PRO A 1 72 ? 15.25 15.625 1.021 1 62.66 72 PRO A N 1
ATOM 572 C CA . PRO A 1 72 ? 15.344 16.688 2.031 1 62.66 72 PRO A CA 1
ATOM 573 C C . PRO A 1 72 ? 15.852 18 1.458 1 62.66 72 PRO A C 1
ATOM 575 O O . PRO A 1 72 ? 15.398 19.078 1.87 1 62.66 72 PRO A O 1
ATOM 578 N N . TYR A 1 73 ? 16.703 17.812 0.521 1 65.25 73 TYR A N 1
ATOM 579 C CA . TYR A 1 73 ? 17.234 19.016 -0.104 1 65.25 73 TYR A CA 1
ATOM 580 C C . TYR A 1 73 ? 16.141 19.781 -0.854 1 65.25 73 TYR A C 1
ATOM 582 O O . TYR A 1 73 ? 16.109 21.016 -0.822 1 65.25 73 TYR A O 1
ATOM 590 N N . LEU A 1 74 ? 15.312 19 -1.437 1 73.69 74 LEU A N 1
ATOM 591 C CA . LEU A 1 74 ? 14.25 19.625 -2.211 1 73.69 74 LEU A CA 1
ATOM 592 C C . LEU A 1 74 ? 13.234 20.297 -1.295 1 73.69 74 LEU A C 1
ATOM 594 O O . LEU A 1 74 ? 12.758 21.391 -1.596 1 73.69 74 LEU A O 1
ATOM 598 N N . PHE A 1 75 ? 13.102 19.672 -0.242 1 64.75 75 PHE A N 1
ATOM 599 C CA . PHE A 1 75 ? 12.18 20.297 0.704 1 64.75 75 PHE A CA 1
ATOM 600 C C . PHE A 1 75 ? 12.797 21.547 1.311 1 64.75 75 PHE A C 1
ATOM 602 O O . PHE A 1 75 ? 12.094 22.516 1.574 1 64.75 75 PHE A O 1
ATOM 609 N N . GLU A 1 76 ? 14.094 21.438 1.452 1 62.91 76 GLU A N 1
ATOM 610 C CA . GLU A 1 76 ? 14.789 22.641 1.901 1 62.91 76 GLU A CA 1
ATOM 611 C C . GLU A 1 76 ? 14.672 23.766 0.879 1 62.91 76 GLU A C 1
ATOM 613 O O . GLU A 1 76 ? 14.5 24.922 1.247 1 62.91 76 GLU A O 1
ATOM 618 N N . LEU A 1 77 ? 14.852 23.297 -0.344 1 64.19 77 LEU A N 1
ATOM 619 C CA . LEU A 1 77 ? 14.719 24.25 -1.431 1 64.19 77 LEU A CA 1
ATOM 620 C C . LEU A 1 77 ? 13.32 24.859 -1.452 1 64.19 77 LEU A C 1
ATOM 622 O O . LEU A 1 77 ? 13.164 26.047 -1.732 1 64.19 77 LEU A O 1
ATOM 626 N N . ILE A 1 78 ? 12.375 23.953 -1.204 1 63.38 78 ILE A N 1
ATOM 627 C CA . ILE A 1 78 ? 10.984 24.375 -1.217 1 63.38 78 ILE A CA 1
ATOM 628 C C . ILE A 1 78 ? 10.695 25.234 0.014 1 63.38 78 ILE A C 1
ATOM 630 O O . ILE A 1 78 ? 10.008 26.25 -0.078 1 63.38 78 ILE A O 1
ATOM 634 N N . GLU A 1 79 ? 11.227 24.719 1.098 1 52.09 79 GLU A N 1
ATOM 635 C CA . GLU A 1 79 ? 11.016 25.438 2.352 1 52.09 79 GLU A CA 1
ATOM 636 C C . GLU A 1 79 ? 11.875 26.688 2.428 1 52.09 79 GLU A C 1
ATOM 638 O O . GLU A 1 79 ? 11.547 27.641 3.141 1 52.09 79 GLU A O 1
ATOM 643 N N . GLY A 1 80 ? 13.039 26.656 1.768 1 45.53 80 GLY A N 1
ATOM 644 C CA . GLY A 1 80 ? 13.906 27.812 1.865 1 45.53 80 GLY A CA 1
ATOM 645 C C . GLY A 1 80 ? 13.195 29.125 1.554 1 45.53 80 GLY A C 1
ATOM 646 O O . GLY A 1 80 ? 12.016 29.125 1.214 1 45.53 80 GLY A O 1
ATOM 647 N N . LYS A 1 81 ? 14 30.281 1.439 1 43.19 81 LYS A N 1
ATOM 648 C CA . LYS A 1 81 ? 13.766 31.719 1.464 1 43.19 81 LYS A CA 1
ATOM 649 C C . LYS A 1 81 ? 12.742 32.125 0.41 1 43.19 81 LYS A C 1
ATOM 651 O O . LYS A 1 81 ? 13.078 32.281 -0.766 1 43.19 81 LYS A O 1
ATOM 656 N N . GLN A 1 82 ? 11.789 31.375 0.095 1 42.28 82 GLN A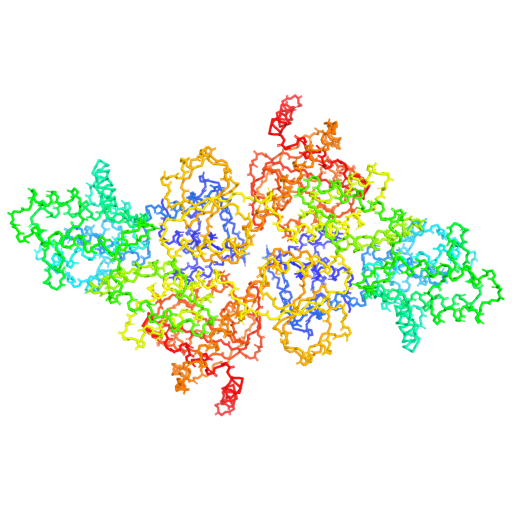 N 1
ATOM 657 C CA . GLN A 1 82 ? 11.023 31.594 -1.126 1 42.28 82 GLN A CA 1
ATOM 658 C C . GLN A 1 82 ? 10.188 32.875 -1.028 1 42.28 82 GLN A C 1
ATOM 660 O O . GLN A 1 82 ? 9.656 33.188 0.036 1 42.28 82 GLN A O 1
ATOM 665 N N . GLU A 1 83 ? 10.344 33.719 -1.809 1 40.72 83 GLU A N 1
ATOM 666 C CA . GLU A 1 83 ? 9.367 34.75 -2.191 1 40.72 83 GLU A CA 1
ATOM 667 C C . GLU A 1 83 ? 8.039 34.125 -2.6 1 40.72 83 GLU A C 1
ATOM 669 O O . GLU A 1 83 ? 7.938 33.531 -3.672 1 40.72 83 GLU A O 1
ATOM 674 N N . SER A 1 84 ? 7.305 33.406 -1.837 1 44.53 84 SER A N 1
ATOM 675 C CA . SER A 1 84 ? 6.027 32.75 -2.117 1 44.53 84 SER A CA 1
ATOM 676 C C . SER A 1 84 ? 5.09 33.688 -2.883 1 44.53 84 SER A C 1
ATOM 678 O O . SER A 1 84 ? 4.797 34.781 -2.43 1 44.53 84 SER A O 1
ATOM 680 N N . THR A 1 85 ? 4.961 33.688 -4.137 1 48.22 85 THR A N 1
ATOM 681 C CA . THR A 1 85 ? 4.066 34.469 -4.988 1 48.22 85 THR A CA 1
ATOM 682 C C . THR A 1 85 ? 2.607 34.125 -4.707 1 48.22 85 THR A C 1
ATOM 684 O O . THR A 1 85 ? 1.7 34.656 -5.359 1 48.22 85 THR A O 1
ATOM 687 N N . ASP A 1 86 ? 2.309 33.219 -3.766 1 58.81 86 ASP A N 1
ATOM 688 C CA . ASP A 1 86 ? 0.899 32.969 -3.471 1 58.81 86 ASP A CA 1
ATOM 689 C C . ASP A 1 86 ? 0.278 34.156 -2.75 1 58.81 86 ASP A C 1
ATOM 691 O O . ASP A 1 86 ? 0.9 34.75 -1.865 1 58.81 86 ASP A O 1
ATOM 695 N N . LYS A 1 87 ? -0.858 34.531 -3.322 1 66.69 87 LYS A N 1
ATOM 696 C CA . LYS A 1 87 ? -1.544 35.719 -2.795 1 66.69 87 LYS A CA 1
ATOM 697 C C . LYS A 1 87 ? -1.742 35.594 -1.286 1 66.69 87 LYS A C 1
ATOM 699 O O . LYS A 1 87 ? -1.578 36.594 -0.561 1 66.69 87 LYS A O 1
ATOM 704 N N . HIS A 1 88 ? -1.993 34.406 -0.883 1 74.25 88 HIS A N 1
ATOM 705 C CA . HIS A 1 88 ? -2.252 34.219 0.541 1 74.25 88 HIS A CA 1
ATOM 706 C C . HIS A 1 88 ? -0.967 34.312 1.354 1 74.25 88 HIS A C 1
ATOM 708 O O . HIS A 1 88 ? -0.963 34.906 2.436 1 74.25 88 HIS A O 1
ATOM 714 N N . THR A 1 89 ? 0.026 33.812 0.812 1 79.12 89 THR A N 1
ATOM 715 C CA . THR A 1 89 ? 1.313 33.875 1.491 1 79.12 89 THR A CA 1
ATOM 716 C C . THR A 1 89 ? 1.821 35.344 1.496 1 79.12 89 THR A C 1
ATOM 718 O O . THR A 1 89 ? 2.363 35.812 2.498 1 79.12 89 THR A O 1
ATOM 721 N N . GLN A 1 90 ? 1.562 35.938 0.402 1 81.31 90 GLN A N 1
ATOM 722 C CA . GLN A 1 90 ? 1.987 37.344 0.311 1 81.31 90 GLN A CA 1
ATOM 723 C C . GLN A 1 90 ? 1.231 38.219 1.308 1 81.31 90 GLN A C 1
ATOM 725 O O . GLN A 1 90 ? 1.824 39.094 1.96 1 81.31 90 GLN A O 1
ATOM 730 N N . ARG A 1 91 ? -0.043 37.969 1.299 1 86.62 91 ARG A N 1
ATOM 731 C CA . ARG A 1 91 ? -0.863 38.719 2.252 1 86.62 91 ARG A CA 1
ATOM 732 C C . ARG A 1 91 ? -0.362 38.5 3.68 1 86.62 91 ARG A C 1
ATOM 734 O O . ARG A 1 91 ? -0.256 39.469 4.449 1 86.62 91 ARG A O 1
ATOM 741 N N . LEU A 1 92 ? -0.076 37.281 3.973 1 89.88 92 LEU A N 1
ATOM 742 C CA . LEU A 1 92 ? 0.405 36.969 5.312 1 89.88 92 LEU A CA 1
ATOM 743 C C . LEU A 1 92 ? 1.741 37.656 5.59 1 89.88 92 LEU A C 1
ATOM 745 O O . LEU A 1 92 ? 1.91 38.281 6.625 1 89.88 92 LEU A O 1
ATOM 749 N N . MET A 1 93 ? 2.654 37.531 4.68 1 90.81 93 MET A N 1
ATOM 750 C CA . MET A 1 93 ? 3.998 38.062 4.879 1 90.81 93 MET A CA 1
ATOM 751 C C . MET A 1 93 ? 3.975 39.594 4.93 1 90.81 93 MET A C 1
ATOM 753 O O . MET A 1 93 ? 4.707 40.188 5.711 1 90.81 93 MET A O 1
ATOM 757 N N . MET A 1 94 ? 3.162 40.156 4.145 1 92.44 94 MET A N 1
ATOM 758 C CA . MET A 1 94 ? 3.023 41.625 4.184 1 92.44 94 MET A CA 1
ATOM 759 C C . MET A 1 94 ? 2.434 42.062 5.516 1 92.44 94 MET A C 1
ATOM 761 O O . MET A 1 94 ? 2.865 43.094 6.074 1 92.44 94 MET A O 1
ATOM 765 N N . SER A 1 95 ? 1.435 41.312 5.887 1 94.44 95 SER A N 1
ATOM 766 C CA . SER A 1 95 ? 0.826 41.656 7.172 1 94.44 95 SER A CA 1
ATOM 767 C C . SER A 1 95 ? 1.848 41.562 8.305 1 94.44 95 SER A C 1
ATOM 769 O O . SER A 1 95 ? 1.84 42.406 9.211 1 94.44 95 SER A O 1
ATOM 771 N N . LEU A 1 96 ? 2.668 40.562 8.234 1 94.81 96 LEU A N 1
ATOM 772 C CA . LEU A 1 96 ? 3.725 40.406 9.227 1 94.81 96 LEU A CA 1
ATOM 773 C C . LEU A 1 96 ? 4.707 41.562 9.156 1 94.81 96 LEU A C 1
ATOM 775 O O . LEU A 1 96 ? 5.098 42.125 10.188 1 94.81 96 LEU A O 1
ATOM 779 N N . PHE A 1 97 ? 5.059 41.969 8.016 1 94.5 97 PHE A N 1
ATOM 780 C CA . PHE A 1 97 ? 6.02 43.062 7.805 1 94.5 97 PHE A CA 1
ATOM 781 C C . PHE A 1 97 ? 5.492 44.375 8.375 1 94.5 97 PHE A C 1
ATOM 783 O O . PHE A 1 97 ? 6.207 45.062 9.078 1 94.5 97 PHE A O 1
ATOM 790 N N . VAL A 1 98 ? 4.297 44.656 8.07 1 94.06 98 VAL A N 1
ATOM 791 C CA . VAL A 1 98 ? 3.738 45.938 8.484 1 94.06 98 VAL A CA 1
ATOM 792 C C . VAL A 1 98 ? 3.533 45.938 9.992 1 94.06 98 VAL A C 1
ATOM 794 O O . VAL A 1 98 ? 3.582 47 10.625 1 94.06 98 VAL A O 1
ATOM 797 N N . THR A 1 99 ? 3.197 44.812 10.508 1 93.06 99 THR A N 1
ATOM 798 C CA . THR A 1 99 ? 3.02 44.719 11.953 1 93.06 99 THR A CA 1
ATOM 799 C C . THR A 1 99 ? 4.344 44.969 12.68 1 93.06 99 THR A C 1
ATOM 801 O O . THR A 1 99 ? 4.383 45.625 13.719 1 93.06 99 THR A O 1
ATOM 804 N N . ILE A 1 100 ? 5.402 44.406 12.164 1 92.56 100 ILE A N 1
ATOM 805 C CA . ILE A 1 100 ? 6.727 44.5 12.766 1 92.56 100 ILE A CA 1
ATOM 806 C C . ILE A 1 100 ? 7.215 45.938 12.703 1 92.56 100 ILE A C 1
ATOM 808 O O . ILE A 1 100 ? 7.75 46.469 13.688 1 92.56 100 ILE A O 1
ATOM 812 N N . ASN A 1 101 ? 6.941 46.594 11.656 1 90.56 101 ASN A N 1
ATOM 813 C CA . ASN A 1 101 ? 7.492 47.906 11.438 1 90.56 101 ASN A CA 1
ATOM 814 C C . ASN A 1 101 ? 6.582 49 12.016 1 90.56 101 ASN A C 1
ATOM 816 O O . ASN A 1 101 ? 7.059 50.062 12.414 1 90.56 101 ASN A O 1
ATOM 820 N N . GLY A 1 102 ? 5.395 48.781 12.008 1 89.06 102 GLY A N 1
ATOM 821 C CA . GLY A 1 102 ? 4.445 49.75 12.492 1 89.06 102 GLY A CA 1
ATOM 822 C C . GLY A 1 102 ? 4.078 50.812 11.453 1 89.06 102 GLY A C 1
ATOM 823 O O . GLY A 1 102 ? 2.898 51 11.148 1 89.06 102 GLY A O 1
ATOM 824 N N . THR A 1 103 ? 5.109 51.5 10.945 1 91.38 103 THR A N 1
ATOM 825 C CA . THR A 1 103 ? 4.93 52.469 9.875 1 91.38 103 THR A CA 1
ATOM 826 C C . THR A 1 103 ? 5.668 52.031 8.609 1 91.38 103 THR A C 1
ATOM 828 O O . THR A 1 103 ? 6.734 51.438 8.695 1 91.38 103 THR A O 1
ATOM 831 N N . PHE A 1 104 ? 4.969 52.344 7.531 1 92.69 104 PHE A N 1
ATOM 832 C CA . PHE A 1 104 ? 5.59 51.906 6.285 1 92.69 104 PHE A CA 1
ATOM 833 C C . PHE A 1 104 ? 5.07 52.75 5.113 1 92.69 104 PHE A C 1
ATOM 835 O O . PHE A 1 104 ? 4.023 53.375 5.215 1 92.69 104 PHE A O 1
ATOM 842 N N . THR A 1 105 ? 5.836 52.781 4.117 1 92.75 105 THR A N 1
ATOM 843 C CA . THR A 1 105 ? 5.418 53.406 2.879 1 92.75 105 THR A CA 1
ATOM 844 C C . THR A 1 105 ? 5.129 52.375 1.801 1 92.75 105 THR A C 1
ATOM 846 O O . THR A 1 105 ? 5.578 51.219 1.898 1 92.75 105 THR A O 1
ATOM 849 N N . ILE A 1 106 ? 4.348 52.75 0.863 1 91 106 ILE A N 1
ATOM 850 C CA . ILE A 1 106 ? 4.016 51.875 -0.249 1 91 106 ILE A CA 1
ATOM 851 C C . ILE A 1 106 ? 5.293 51.438 -0.962 1 91 106 ILE A C 1
ATOM 853 O O . ILE A 1 106 ? 5.422 50.281 -1.365 1 91 106 ILE A O 1
ATOM 857 N N . GLN A 1 107 ? 6.188 52.344 -1.035 1 89.25 107 GLN A N 1
ATOM 858 C CA . GLN A 1 107 ? 7.441 52.062 -1.722 1 89.25 107 GLN A CA 1
ATOM 859 C C . GLN A 1 107 ? 8.266 51.031 -0.95 1 89.25 107 GLN A C 1
ATOM 861 O O . GLN A 1 107 ? 8.898 50.156 -1.549 1 89.25 107 GLN A O 1
ATOM 866 N N . GLU A 1 108 ? 8.273 51.156 0.308 1 91.31 108 GLU A N 1
ATOM 867 C CA . GLU A 1 108 ? 9 50.219 1.144 1 91.31 108 GLU A CA 1
ATOM 868 C C . GLU A 1 108 ? 8.469 48.781 0.953 1 91.31 108 GLU A C 1
ATOM 870 O O . GLU A 1 108 ? 9.242 47.844 0.873 1 91.31 108 GLU A O 1
ATOM 875 N N . LEU A 1 109 ? 7.207 48.656 0.975 1 90.62 109 LEU A N 1
ATOM 876 C CA . LEU A 1 109 ? 6.59 47.344 0.762 1 90.62 109 LEU A CA 1
ATOM 877 C C . LEU A 1 109 ? 6.891 46.844 -0.638 1 90.62 109 LEU A C 1
ATOM 879 O O . LEU A 1 109 ? 7.141 45.625 -0.817 1 90.62 109 LEU A O 1
ATOM 883 N N . ALA A 1 110 ? 6.762 47.719 -1.591 1 86.69 110 ALA A N 1
ATOM 884 C CA . ALA A 1 110 ? 7.055 47.375 -2.973 1 86.69 110 ALA A CA 1
ATOM 885 C C . ALA A 1 110 ? 8.477 46.812 -3.105 1 86.69 110 ALA A C 1
ATOM 887 O O . ALA A 1 110 ? 8.711 45.812 -3.793 1 86.69 110 ALA A O 1
ATOM 888 N N . ASP A 1 111 ? 9.406 47.5 -2.471 1 86.75 111 ASP A N 1
ATOM 889 C CA . ASP A 1 111 ? 10.812 47.094 -2.533 1 86.75 111 ASP A CA 1
ATOM 890 C C . ASP A 1 111 ? 11.039 45.781 -1.825 1 86.75 111 ASP A C 1
ATOM 892 O O . ASP A 1 111 ? 11.766 44.906 -2.328 1 86.75 111 ASP A O 1
ATOM 896 N N . GLN A 1 112 ? 10.453 45.594 -0.683 1 85.88 112 GLN A N 1
ATOM 897 C CA . GLN A 1 112 ? 10.656 44.406 0.143 1 85.88 112 GLN A CA 1
ATOM 898 C C . GLN A 1 112 ? 10.086 43.156 -0.529 1 85.88 112 GLN A C 1
ATOM 900 O O . GLN A 1 112 ? 10.617 42.062 -0.354 1 85.88 112 GLN A O 1
ATOM 905 N N . PHE A 1 113 ? 9.016 43.406 -1.216 1 86.19 113 PHE A N 1
ATOM 906 C CA . PHE A 1 113 ? 8.328 42.25 -1.771 1 86.19 113 PHE A CA 1
ATOM 907 C C . PHE A 1 113 ? 8.477 42.188 -3.287 1 86.19 113 PHE A C 1
ATOM 909 O O . PHE A 1 113 ? 7.844 41.375 -3.957 1 86.19 113 PHE A O 1
ATOM 916 N N . PHE A 1 114 ? 9.25 43.094 -3.828 1 79.81 114 PHE A N 1
ATOM 917 C CA . PHE A 1 114 ? 9.57 43.156 -5.25 1 79.81 114 PHE A CA 1
ATOM 918 C C . PHE A 1 114 ? 8.305 43.219 -6.09 1 79.81 114 PHE A C 1
ATOM 920 O O . PHE A 1 114 ? 8.117 42.438 -7.02 1 79.81 114 PHE A O 1
ATOM 927 N N . LEU A 1 115 ? 7.5 44.094 -5.695 1 80.38 115 LEU A N 1
ATOM 928 C CA . LEU A 1 115 ? 6.242 44.344 -6.387 1 80.38 115 LEU A CA 1
ATOM 929 C C . LEU A 1 115 ? 6.16 45.781 -6.879 1 80.38 115 LEU A C 1
ATOM 931 O O . LEU A 1 115 ? 6.938 46.625 -6.445 1 80.38 115 LEU A O 1
ATOM 935 N N . SER A 1 116 ? 5.297 46.031 -7.84 1 81.31 116 SER A N 1
ATOM 936 C CA . SER A 1 116 ? 5.008 47.406 -8.25 1 81.31 116 SER A CA 1
ATOM 937 C C . SER A 1 116 ? 4.133 48.094 -7.23 1 81.31 116 SER A C 1
ATOM 939 O O . SER A 1 116 ? 3.465 47.469 -6.418 1 81.31 116 SER A O 1
ATOM 941 N N . ARG A 1 117 ? 4.113 49.406 -7.273 1 86.25 117 ARG A N 1
ATOM 942 C CA . ARG A 1 117 ? 3.291 50.188 -6.355 1 86.25 117 ARG A CA 1
ATOM 943 C C . ARG A 1 117 ? 1.811 49.875 -6.531 1 86.25 117 ARG A C 1
ATOM 945 O O . ARG A 1 117 ? 1.064 49.812 -5.555 1 86.25 117 ARG A O 1
ATOM 952 N N . SER A 1 118 ? 1.426 49.625 -7.785 1 83.94 118 SER A N 1
ATOM 953 C CA . SER A 1 118 ? 0.03 49.312 -8.07 1 83.94 118 SER A CA 1
ATOM 954 C C . SER A 1 118 ? -0.369 47.969 -7.484 1 83.94 118 SER A C 1
ATOM 956 O O . SER A 1 118 ? -1.474 47.812 -6.957 1 83.94 118 SER A O 1
ATOM 958 N N . SER A 1 119 ? 0.539 47.031 -7.516 1 82.31 119 SER A N 1
ATOM 959 C CA . SER A 1 119 ? 0.282 45.688 -6.949 1 82.31 119 SER A CA 1
ATOM 960 C C . SER A 1 119 ? 0.17 45.75 -5.43 1 82.31 119 SER A C 1
ATOM 962 O O . SER A 1 119 ? -0.661 45.062 -4.832 1 82.31 119 SER A O 1
ATOM 964 N N . VAL A 1 120 ? 0.982 46.531 -4.879 1 89 120 VAL A N 1
ATOM 965 C CA . VAL A 1 120 ? 0.974 46.688 -3.426 1 89 120 VAL A CA 1
ATOM 966 C C . VAL A 1 120 ? -0.367 47.25 -2.973 1 89 120 VAL A C 1
ATOM 968 O O . VAL A 1 120 ? -0.915 46.812 -1.95 1 89 120 VAL A O 1
ATOM 971 N N . HIS A 1 121 ? -0.876 48.188 -3.756 1 88.25 121 HIS A N 1
ATOM 972 C CA . HIS A 1 121 ? -2.162 48.75 -3.4 1 88.25 121 HIS A CA 1
ATOM 973 C C . HIS A 1 121 ? -3.271 47.719 -3.416 1 88.25 121 HIS A C 1
ATOM 975 O O . HIS A 1 121 ? -4.164 47.75 -2.566 1 88.25 121 HIS A O 1
ATOM 981 N N . LYS A 1 122 ? -3.158 46.938 -4.301 1 85.5 122 LYS A N 1
ATOM 982 C CA . LYS A 1 122 ? -4.156 45.906 -4.402 1 85.5 122 LYS A CA 1
ATOM 983 C C . LYS A 1 122 ? -4.066 44.938 -3.215 1 85.5 122 LYS A C 1
ATOM 985 O O . LYS A 1 122 ? -5.09 44.531 -2.652 1 85.5 122 LYS A O 1
ATOM 990 N N . TYR A 1 123 ? -2.871 44.594 -2.83 1 88.19 123 TYR A N 1
ATOM 991 C CA . TYR A 1 123 ? -2.662 43.656 -1.723 1 88.19 123 TYR A CA 1
ATOM 992 C C . TYR A 1 123 ? -3.01 44.312 -0.391 1 88.19 123 TYR A C 1
ATOM 994 O O . TYR A 1 123 ? -3.396 43.625 0.561 1 88.19 123 TYR A O 1
ATOM 1002 N N . LEU A 1 124 ? -2.857 45.594 -0.343 1 90.25 124 LEU A N 1
ATOM 1003 C CA . LEU A 1 124 ? -3.059 46.312 0.912 1 90.25 124 LEU A CA 1
ATOM 1004 C C . LEU A 1 124 ? -4.5 46.188 1.393 1 90.25 124 LEU A C 1
ATOM 1006 O O . LEU A 1 124 ? -4.758 46.188 2.598 1 90.25 124 LEU A O 1
ATOM 1010 N N . VAL A 1 125 ? -5.383 46 0.459 1 89.25 125 VAL A N 1
ATOM 1011 C CA . VAL A 1 125 ? -6.781 45.812 0.821 1 89.25 125 VAL A CA 1
ATOM 1012 C C . VAL A 1 125 ? -6.941 44.5 1.563 1 89.25 125 VAL A C 1
ATOM 1014 O O . VAL A 1 125 ? -7.637 44.406 2.58 1 89.25 125 VAL A O 1
ATOM 1017 N N . ASP A 1 126 ? -6.297 43.562 1.058 1 88.56 126 ASP A N 1
ATOM 1018 C CA . ASP A 1 126 ? -6.332 42.25 1.687 1 88.56 126 ASP A CA 1
ATOM 1019 C C . ASP A 1 126 ? -5.645 42.281 3.051 1 88.56 126 ASP A C 1
ATOM 1021 O O . ASP A 1 126 ? -6.094 41.594 3.988 1 88.56 126 ASP A O 1
ATOM 1025 N N . VAL A 1 127 ? -4.586 42.969 3.098 1 92.31 127 VAL A N 1
ATOM 1026 C CA . VAL A 1 127 ? -3.836 43.094 4.344 1 92.31 127 VAL A CA 1
ATOM 1027 C C . VAL A 1 127 ? -4.691 43.781 5.402 1 92.31 127 VAL A C 1
ATOM 1029 O O . VAL A 1 127 ? -4.699 43.375 6.566 1 92.31 127 VAL A O 1
ATOM 1032 N N . GLU A 1 128 ? -5.375 44.781 4.973 1 92.19 128 GLU A N 1
ATOM 1033 C CA . GLU A 1 128 ? -6.254 45.5 5.887 1 92.19 128 GLU A CA 1
ATOM 1034 C C . GLU A 1 128 ? -7.348 44.562 6.434 1 92.19 128 GLU A C 1
ATOM 1036 O O . GLU A 1 128 ? -7.652 44.594 7.629 1 92.19 128 GLU A O 1
ATOM 1041 N N . GLU A 1 129 ? -7.859 43.844 5.598 1 88.06 129 GLU A N 1
ATOM 1042 C CA . GLU A 1 129 ? -8.891 42.906 6.008 1 88.06 129 GLU A CA 1
ATOM 1043 C C . GLU A 1 129 ? -8.328 41.844 6.969 1 88.06 129 GLU A C 1
ATOM 1045 O O . GLU A 1 129 ? -8.992 41.469 7.938 1 88.06 129 GLU A O 1
ATOM 1050 N N . TRP A 1 130 ? -7.219 41.438 6.656 1 88 130 TRP A N 1
ATOM 1051 C CA . TRP A 1 130 ? -6.559 40.469 7.492 1 88 130 TRP A CA 1
ATOM 1052 C C . TRP A 1 130 ? -6.273 41 8.883 1 88 130 TRP A C 1
ATOM 1054 O O . TRP A 1 130 ? -6.523 40.344 9.891 1 88 130 TRP A O 1
ATOM 1064 N N . LEU A 1 131 ? -5.785 42.156 8.93 1 92.19 131 LEU A N 1
ATOM 1065 C CA . LEU A 1 131 ? -5.426 42.812 10.195 1 92.19 131 LEU A CA 1
ATOM 1066 C C . LEU A 1 131 ? -6.672 43.125 11.016 1 92.19 131 LEU A C 1
ATOM 1068 O O . LEU A 1 131 ? -6.625 43.125 12.242 1 92.19 131 LEU A O 1
ATOM 1072 N N . ASP A 1 132 ? -7.723 43.312 10.305 1 91.38 132 ASP A N 1
ATOM 1073 C CA . ASP A 1 132 ? -8.977 43.625 10.992 1 91.38 132 ASP A CA 1
ATOM 1074 C C . ASP A 1 132 ? -9.43 42.438 11.844 1 91.38 132 ASP A C 1
ATOM 1076 O O . ASP A 1 132 ? -10.062 42.625 12.883 1 91.38 132 ASP A O 1
ATOM 1080 N N . HIS A 1 133 ? -9.117 41.281 11.383 1 86.25 133 HIS A N 1
ATOM 1081 C CA . HIS A 1 133 ? -9.453 40.062 12.141 1 86.25 133 HIS A CA 1
ATOM 1082 C C . HIS A 1 133 ? -8.797 40.062 13.516 1 86.25 133 HIS A C 1
ATOM 1084 O O . HIS A 1 133 ? -9.258 39.406 14.438 1 86.25 133 HIS A O 1
ATOM 1090 N N . PHE A 1 134 ? -7.754 40.844 13.672 1 89.5 134 PHE A N 1
ATOM 1091 C CA . PHE A 1 134 ? -7.027 40.938 14.93 1 89.5 134 PHE A CA 1
ATOM 1092 C C . PHE A 1 134 ? -7.324 42.281 15.625 1 89.5 134 PHE A C 1
ATOM 1094 O O . PHE A 1 134 ? -6.605 42.656 16.547 1 89.5 134 PHE A O 1
ATOM 1101 N N . ASP A 1 135 ? -8.25 43 15.117 1 91 135 ASP A N 1
ATOM 1102 C CA . ASP A 1 135 ? -8.633 44.312 15.633 1 91 135 ASP A CA 1
ATOM 1103 C C . ASP A 1 135 ? -7.527 45.344 15.391 1 91 135 ASP A C 1
ATOM 1105 O O . ASP A 1 135 ? -7.199 46.125 16.281 1 91 135 ASP A O 1
ATOM 1109 N N . LEU A 1 136 ? -6.855 45.188 14.281 1 93.88 136 LEU A N 1
ATOM 1110 C CA . LEU A 1 136 ? -5.859 46.156 13.828 1 93.88 136 LEU A CA 1
ATOM 1111 C C . LEU A 1 136 ? -6.348 46.906 12.594 1 93.88 136 LEU A C 1
ATOM 1113 O O . LEU A 1 136 ? -7.125 46.375 11.805 1 93.88 136 LEU A O 1
ATOM 1117 N N . GLN A 1 137 ? -5.906 48.125 12.508 1 94.25 137 GLN A N 1
ATOM 1118 C CA . GLN A 1 137 ? -6.32 48.969 11.383 1 94.25 137 GLN A CA 1
ATOM 1119 C C . GLN A 1 137 ? -5.113 49.594 10.695 1 94.25 137 GLN A C 1
ATOM 1121 O O . GLN A 1 137 ? -4.117 49.906 11.352 1 94.25 137 GLN A O 1
ATOM 1126 N N . LEU A 1 138 ? -5.281 49.781 9.422 1 92.38 138 LEU A N 1
ATOM 1127 C CA . LEU A 1 138 ? -4.289 50.5 8.641 1 92.38 138 LEU A CA 1
ATOM 1128 C C . LEU A 1 138 ? -4.758 51.938 8.367 1 92.38 138 LEU A C 1
ATOM 1130 O O . LEU A 1 138 ? -5.812 52.125 7.766 1 92.38 138 LEU A O 1
ATOM 1134 N N . VAL A 1 139 ? -3.961 52.844 8.812 1 91.88 139 VAL A N 1
ATOM 1135 C CA . VAL A 1 139 ? -4.348 54.25 8.625 1 91.88 139 VAL A CA 1
ATOM 1136 C C . VAL A 1 139 ? -3.264 54.969 7.84 1 91.88 139 VAL A C 1
ATOM 1138 O O . VAL A 1 139 ? -2.07 54.781 8.078 1 91.88 139 VAL A O 1
ATOM 1141 N N . LYS A 1 140 ? -3.736 55.75 6.961 1 90.56 140 LYS A N 1
ATOM 1142 C CA . LYS A 1 140 ? -2.814 56.562 6.191 1 90.56 140 LYS A CA 1
ATOM 1143 C C . LYS A 1 140 ? -2.438 57.844 6.957 1 90.56 140 LYS A C 1
ATOM 1145 O O . LYS A 1 140 ? -3.309 58.531 7.492 1 90.56 140 LYS A O 1
ATOM 1150 N N . GLN A 1 141 ? -1.176 58.062 7.145 1 86.12 141 GLN A N 1
ATOM 1151 C CA . GLN A 1 141 ? -0.686 59.281 7.785 1 86.12 141 GLN A CA 1
ATOM 1152 C C . GLN A 1 141 ? -0.065 60.219 6.766 1 86.12 141 GLN A C 1
ATOM 1154 O O . GLN A 1 141 ? 0.699 59.812 5.895 1 86.12 141 GLN A O 1
ATOM 1159 N N . ALA A 1 142 ? -0.397 61.5 6.98 1 79.06 142 ALA A N 1
ATOM 1160 C CA . ALA A 1 142 ? 0.086 62.531 6.051 1 79.06 142 ALA A CA 1
ATOM 1161 C C . ALA A 1 142 ? 1.611 62.562 6.031 1 79.06 142 ALA A C 1
ATOM 1163 O O . ALA A 1 142 ? 2.248 62.688 7.078 1 79.06 142 ALA A O 1
ATOM 1164 N N . TRP A 1 143 ? 2.191 62.375 4.91 1 76.25 143 TRP A N 1
ATOM 1165 C CA . TRP A 1 143 ? 3.604 62.5 4.57 1 76.25 143 TRP A CA 1
ATOM 1166 C C . TRP A 1 143 ? 4.426 61.375 5.18 1 76.25 143 TRP A C 1
ATOM 1168 O O . TRP A 1 143 ? 5.652 61.375 5.051 1 76.25 143 TRP A O 1
ATOM 1178 N N . LYS A 1 144 ? 3.832 60.438 5.934 1 81.5 144 LYS A N 1
ATOM 1179 C CA . LYS A 1 144 ? 4.613 59.375 6.559 1 81.5 144 LYS A CA 1
ATOM 1180 C C . LYS A 1 144 ? 4.25 58.031 5.984 1 81.5 144 LYS A C 1
ATOM 1182 O O . LYS A 1 144 ? 4.965 57.031 6.199 1 81.5 144 LYS A O 1
ATOM 1187 N N . GLY A 1 145 ? 3.203 58.031 5.27 1 90 145 GLY A N 1
ATOM 1188 C CA . GLY A 1 145 ? 2.789 56.75 4.688 1 90 145 GLY A CA 1
ATOM 1189 C C . GLY A 1 145 ? 1.617 56.125 5.41 1 90 145 GLY A C 1
ATOM 1190 O O . GLY A 1 145 ? 0.589 56.781 5.625 1 90 145 GLY A O 1
ATOM 1191 N N . PHE A 1 146 ? 1.786 54.781 5.797 1 92.75 146 PHE A N 1
ATOM 1192 C CA . PHE A 1 146 ? 0.735 54.062 6.484 1 92.75 146 PHE A CA 1
ATOM 1193 C C . PHE A 1 146 ? 1.188 53.625 7.875 1 92.75 146 PHE A C 1
ATOM 1195 O O . PHE A 1 146 ? 2.387 53.469 8.125 1 92.75 146 PHE A O 1
ATOM 1202 N N . GLN A 1 147 ? 0.269 53.562 8.742 1 93.25 147 GLN A N 1
ATOM 1203 C CA . GLN A 1 147 ? 0.555 53.125 10.102 1 93.25 147 GLN A CA 1
ATOM 1204 C C . GLN A 1 147 ? -0.451 52.062 10.562 1 93.25 147 GLN A C 1
ATOM 1206 O O . GLN A 1 147 ? -1.646 52.156 10.273 1 93.25 147 GLN A O 1
ATOM 1211 N N . VAL A 1 148 ? 0.029 51.062 11.258 1 94.38 148 VAL A N 1
ATOM 1212 C CA . VAL A 1 148 ? -0.835 50.062 11.859 1 94.38 148 VAL A CA 1
ATOM 1213 C C . VAL A 1 148 ? -1.252 50.5 13.258 1 94.38 148 VAL A C 1
ATOM 1215 O O . VAL A 1 148 ? -0.402 50.75 14.109 1 94.38 148 VAL A O 1
ATOM 1218 N N . ILE A 1 149 ? -2.518 50.594 13.414 1 93.5 149 ILE A N 1
ATOM 1219 C CA . ILE A 1 149 ? -3.012 51.062 14.695 1 93.5 149 ILE A CA 1
ATOM 1220 C C . ILE A 1 149 ? -3.82 49.969 15.383 1 93.5 149 ILE A C 1
ATOM 1222 O O . ILE A 1 149 ? -4.578 49.25 14.719 1 93.5 149 ILE A O 1
ATOM 1226 N N . GLY A 1 150 ? -3.705 49.812 16.656 1 92.88 150 GLY A N 1
ATOM 1227 C CA . GLY A 1 150 ? -4.414 48.875 17.516 1 92.88 150 GLY A CA 1
ATOM 1228 C C . GLY A 1 150 ? -3.842 48.781 18.922 1 92.88 150 GLY A C 1
ATOM 1229 O O . GLY A 1 150 ? -2.891 49.5 19.25 1 92.88 150 GLY A O 1
ATOM 1230 N N . THR A 1 151 ? -4.484 48.094 19.734 1 93.19 151 THR A N 1
ATOM 1231 C CA . THR A 1 151 ? -3.951 47.906 21.078 1 93.19 151 THR A CA 1
ATOM 1232 C C . THR A 1 151 ? -2.68 47.062 21.047 1 93.19 151 THR A C 1
ATOM 1234 O O . THR A 1 151 ? -2.469 46.281 20.125 1 93.19 151 THR A O 1
ATOM 1237 N N . GLU A 1 152 ? -1.837 47.25 22.016 1 94.81 152 GLU A N 1
ATOM 1238 C CA . GLU A 1 152 ? -0.622 46.438 22.109 1 94.81 152 GLU A CA 1
ATOM 1239 C C . GLU A 1 152 ? -0.951 44.969 22.203 1 94.81 152 GLU A C 1
ATOM 1241 O O . GLU A 1 152 ? -0.229 44.125 21.641 1 94.81 152 GLU A O 1
ATOM 1246 N N . ARG A 1 153 ? -1.964 44.656 22.875 1 93.5 153 ARG A N 1
ATOM 1247 C CA . ARG A 1 153 ? -2.412 43.25 23 1 93.5 153 ARG A CA 1
ATOM 1248 C C . ARG A 1 153 ? -2.773 42.688 21.641 1 93.5 153 ARG A C 1
ATOM 1250 O O . ARG A 1 153 ? -2.357 41.562 21.312 1 93.5 153 ARG A O 1
ATOM 1257 N N . SER A 1 154 ? -3.547 43.438 20.906 1 93.38 154 SER A N 1
ATOM 1258 C CA . SER A 1 154 ? -3.961 43 19.578 1 93.38 154 SER A CA 1
ATOM 1259 C C . SER A 1 154 ? -2.76 42.812 18.641 1 93.38 154 SER A C 1
ATOM 1261 O O . SER A 1 154 ? -2.703 41.875 17.859 1 93.38 154 SER A O 1
ATOM 1263 N N . LEU A 1 155 ? -1.873 43.75 18.781 1 94.81 155 LEU A N 1
ATOM 1264 C CA . LEU A 1 155 ? -0.664 43.688 17.969 1 94.81 155 LEU A CA 1
ATOM 1265 C C . LEU A 1 155 ? 0.151 42.438 18.281 1 94.81 155 LEU A C 1
ATOM 1267 O O . LEU A 1 155 ? 0.603 41.75 17.375 1 94.81 155 LEU A O 1
ATOM 1271 N N . ARG A 1 156 ? 0.339 42.125 19.484 1 95.12 156 ARG A N 1
ATOM 1272 C CA . ARG A 1 156 ? 1.13 40.969 19.922 1 95.12 156 ARG A CA 1
ATOM 1273 C C . ARG A 1 156 ? 0.463 39.688 19.5 1 95.12 156 ARG A C 1
ATOM 1275 O O . ARG A 1 156 ? 1.131 38.75 19.031 1 95.12 156 ARG A O 1
ATOM 1282 N N . LEU A 1 157 ? -0.809 39.625 19.75 1 92.81 157 LEU A N 1
ATOM 1283 C CA . LEU A 1 157 ? -1.539 38.406 19.406 1 92.81 157 LEU A CA 1
ATOM 1284 C C . LEU A 1 157 ? -1.514 38.188 17.891 1 92.81 157 LEU A C 1
ATOM 1286 O O . LEU A 1 157 ? -1.366 37.062 17.438 1 92.81 157 LEU A O 1
ATOM 1290 N N . ALA A 1 158 ? -1.696 39.25 17.141 1 93.81 158 ALA A N 1
ATOM 1291 C CA . ALA A 1 158 ? -1.637 39.156 15.68 1 93.81 158 ALA A CA 1
ATOM 1292 C C . ALA A 1 158 ? -0.275 38.625 15.227 1 93.81 158 ALA A C 1
ATOM 1294 O O . ALA A 1 158 ? -0.196 37.75 14.383 1 93.81 158 ALA A O 1
ATOM 1295 N N . PHE A 1 159 ? 0.742 39.25 15.805 1 95.31 159 PHE A N 1
ATOM 1296 C CA . PHE A 1 159 ? 2.096 38.844 15.445 1 95.31 159 PHE A CA 1
ATOM 1297 C C . PHE A 1 159 ? 2.336 37.375 15.773 1 95.31 159 PHE A C 1
ATOM 1299 O O . PHE A 1 159 ? 2.82 36.625 14.938 1 95.31 159 PHE A O 1
ATOM 1306 N N . TYR A 1 160 ? 1.962 36.938 16.922 1 94.06 160 TYR A N 1
ATOM 1307 C CA . TYR A 1 160 ? 2.141 35.562 17.391 1 94.06 160 TYR A CA 1
ATOM 1308 C C . TYR A 1 160 ? 1.401 34.594 16.484 1 94.06 160 TYR A C 1
ATOM 1310 O O . TYR A 1 160 ? 1.968 33.594 16.047 1 94.06 160 TYR A O 1
ATOM 1318 N N . GLN A 1 161 ? 0.208 34.844 16.188 1 91.38 161 GLN A N 1
ATOM 1319 C CA . GLN A 1 161 ? -0.619 33.938 15.391 1 91.38 161 GLN A CA 1
ATOM 1320 C C . GLN A 1 161 ? -0.098 33.844 13.961 1 91.38 161 GLN A C 1
ATOM 1322 O O . GLN A 1 161 ? -0.073 32.781 13.367 1 91.38 161 GLN A O 1
ATOM 1327 N N . MET A 1 162 ? 0.236 35 13.406 1 92.81 162 MET A N 1
ATOM 1328 C CA . MET A 1 162 ? 0.739 35 12.031 1 92.81 162 MET A CA 1
ATOM 1329 C C . MET A 1 162 ? 2.066 34.25 11.938 1 92.81 162 MET A C 1
ATOM 1331 O O . MET A 1 162 ? 2.342 33.594 10.93 1 92.81 162 MET A O 1
ATOM 1335 N N . LEU A 1 163 ? 2.852 34.312 13.008 1 92.94 163 LEU A N 1
ATOM 1336 C CA . LEU A 1 163 ? 4.109 33.594 13.047 1 92.94 163 LEU A CA 1
ATOM 1337 C C . LEU A 1 163 ? 3.861 32.094 13.016 1 92.94 163 LEU A C 1
ATOM 1339 O O . LEU A 1 163 ? 4.672 31.328 12.477 1 92.94 163 LEU A O 1
ATOM 1343 N N . GLY A 1 164 ? 2.764 31.734 13.562 1 88.56 164 GLY A N 1
ATOM 1344 C CA . GLY A 1 164 ? 2.449 30.328 13.688 1 88.56 164 GLY A CA 1
ATOM 1345 C C . GLY A 1 164 ? 1.862 29.734 12.422 1 88.56 164 GLY A C 1
ATOM 1346 O O . GLY A 1 164 ? 1.717 28.516 12.305 1 88.56 164 GLY A O 1
ATOM 1347 N N . ASP A 1 165 ? 1.619 30.547 11.484 1 85.69 165 ASP A N 1
ATOM 1348 C CA . ASP A 1 165 ? 1.083 30.078 10.211 1 85.69 165 ASP A CA 1
ATOM 1349 C C . ASP A 1 165 ? 2.131 29.281 9.438 1 85.69 165 ASP A C 1
ATOM 1351 O O . ASP A 1 165 ? 3.299 29.672 9.383 1 85.69 165 ASP A O 1
ATOM 1355 N N . LYS A 1 166 ? 1.705 28.172 8.898 1 75.62 166 LYS A N 1
ATOM 1356 C CA . LYS A 1 166 ? 2.619 27.281 8.188 1 75.62 166 LYS A CA 1
ATOM 1357 C C . LYS A 1 166 ? 3.27 28 7.004 1 75.62 166 LYS A C 1
ATOM 1359 O O . LYS A 1 166 ? 4.352 27.609 6.562 1 75.62 166 LYS A O 1
ATOM 1364 N N . ARG A 1 167 ? 2.67 29.047 6.434 1 76.44 167 ARG A N 1
ATOM 1365 C CA . ARG A 1 167 ? 3.135 29.766 5.246 1 76.44 167 ARG A CA 1
ATOM 1366 C C . ARG A 1 167 ? 4.145 30.844 5.613 1 76.44 167 ARG A C 1
ATOM 1368 O O . ARG A 1 167 ? 4.781 31.422 4.738 1 76.44 167 ARG A O 1
ATOM 1375 N N . ALA A 1 168 ? 4.262 30.984 6.859 1 86.44 168 ALA A N 1
ATOM 1376 C CA . ALA A 1 168 ? 5.16 32.062 7.289 1 86.44 168 ALA A CA 1
ATOM 1377 C C . ALA A 1 168 ? 6.621 31.672 7.074 1 86.44 168 ALA A C 1
ATOM 1379 O O . ALA A 1 168 ? 7.027 30.562 7.406 1 86.44 168 ALA A O 1
ATOM 1380 N N . ASP A 1 169 ? 7.297 32.594 6.516 1 85.44 169 ASP A N 1
ATOM 1381 C CA . ASP A 1 169 ? 8.734 32.406 6.332 1 85.44 169 ASP A CA 1
ATOM 1382 C C . ASP A 1 169 ? 9.516 32.938 7.531 1 85.44 169 ASP A C 1
ATOM 1384 O O . ASP A 1 169 ? 9.883 34.125 7.559 1 85.44 169 ASP A O 1
ATOM 1388 N N . LEU A 1 170 ? 9.867 32.125 8.414 1 88.25 170 LEU A N 1
ATOM 1389 C CA . LEU A 1 170 ? 10.445 32.531 9.695 1 88.25 170 LEU A CA 1
ATOM 1390 C C . LEU A 1 170 ? 11.852 33.094 9.5 1 88.25 170 LEU A C 1
ATOM 1392 O O . LEU A 1 170 ? 12.289 33.938 10.266 1 88.25 170 LEU A O 1
ATOM 1396 N N . ASP A 1 171 ? 12.555 32.625 8.508 1 84.5 171 ASP A N 1
ATOM 1397 C CA . ASP A 1 171 ? 13.891 33.156 8.234 1 84.5 171 ASP A CA 1
ATOM 1398 C C . ASP A 1 171 ? 13.836 34.625 7.805 1 84.5 171 ASP A C 1
ATOM 1400 O O . ASP A 1 171 ? 14.648 35.438 8.242 1 84.5 171 ASP A O 1
ATOM 1404 N N . ARG A 1 172 ? 12.945 34.875 6.941 1 87 172 ARG A N 1
ATOM 1405 C CA . ARG A 1 172 ? 12.773 36.25 6.48 1 87 172 ARG A CA 1
ATOM 1406 C C . ARG A 1 172 ? 12.383 37.188 7.633 1 87 172 ARG A C 1
ATOM 1408 O O . ARG A 1 172 ? 12.82 38.312 7.695 1 87 172 ARG A O 1
ATOM 1415 N N . ILE A 1 173 ? 11.562 36.688 8.422 1 92.75 173 ILE A N 1
ATOM 1416 C CA . ILE A 1 173 ? 11.109 37.469 9.562 1 92.75 173 ILE A CA 1
ATOM 1417 C C . ILE A 1 173 ? 12.273 37.719 10.508 1 92.75 173 ILE A C 1
ATOM 1419 O O . ILE A 1 173 ? 12.391 38.812 11.078 1 92.75 173 ILE A O 1
ATOM 1423 N N . GLU A 1 174 ? 13.07 36.719 10.68 1 92 174 GLU A N 1
ATOM 1424 C CA . GLU A 1 174 ? 14.281 36.906 11.477 1 92 174 GLU A CA 1
ATOM 1425 C C . GLU A 1 174 ? 15.125 38.062 10.938 1 92 174 GLU A C 1
ATOM 1427 O O . GLU A 1 174 ? 15.664 38.844 11.711 1 92 174 GLU A O 1
ATOM 1432 N N . ASP A 1 175 ? 15.188 38.156 9.672 1 89.62 175 ASP A N 1
ATOM 1433 C CA . ASP A 1 175 ? 15.93 39.219 9.016 1 89.62 175 ASP A CA 1
ATOM 1434 C C . ASP A 1 175 ? 15.273 40.562 9.273 1 89.62 175 ASP A C 1
ATOM 1436 O O . ASP A 1 175 ? 15.961 41.562 9.492 1 89.62 175 ASP A O 1
ATOM 1440 N N . TRP A 1 176 ? 13.969 40.594 9.117 1 92.94 176 TRP A N 1
ATOM 1441 C CA . TRP A 1 176 ? 13.242 41.844 9.328 1 92.94 176 TRP A CA 1
ATOM 1442 C C . TRP A 1 176 ? 13.461 42.375 10.742 1 92.94 176 TRP A C 1
ATOM 1444 O O . TRP A 1 176 ? 13.508 43.594 10.961 1 92.94 176 TRP A O 1
ATOM 1454 N N . LEU A 1 177 ? 13.523 41.406 11.68 1 93.81 177 LEU A N 1
ATOM 1455 C CA . LEU A 1 177 ? 13.68 41.781 13.086 1 93.81 177 LEU A CA 1
ATOM 1456 C C . LEU A 1 177 ? 15.125 42.188 13.391 1 93.81 177 LEU A C 1
ATOM 1458 O O . LEU A 1 177 ? 15.406 42.781 14.43 1 93.81 177 LEU A O 1
ATOM 1462 N N . ASN A 1 178 ? 16.031 41.969 12.453 1 91.19 178 ASN A N 1
ATOM 1463 C CA . ASN A 1 178 ? 17.438 42.25 12.625 1 91.19 178 ASN A CA 1
ATOM 1464 C C . ASN A 1 178 ? 18 41.656 13.914 1 91.19 178 ASN A C 1
ATOM 1466 O O . ASN A 1 178 ? 18.594 42.344 14.734 1 91.19 178 ASN A O 1
ATOM 1470 N N . VAL A 1 179 ? 17.688 40.406 14.094 1 89.75 179 VAL A N 1
ATOM 1471 C CA . VAL A 1 179 ? 18.109 39.688 15.297 1 89.75 179 VAL A CA 1
ATOM 1472 C C . VAL A 1 179 ? 19.422 38.969 15.031 1 89.75 179 VAL A C 1
ATOM 1474 O O . VAL A 1 179 ? 19.609 38.344 13.977 1 89.75 179 VAL A O 1
ATOM 1477 N N . ASN A 1 180 ? 20.422 39.094 15.922 1 88.88 180 ASN A N 1
ATOM 1478 C CA . ASN A 1 180 ? 21.703 38.406 15.773 1 88.88 180 ASN A CA 1
ATOM 1479 C C . ASN A 1 180 ? 21.656 37 16.375 1 88.88 180 ASN A C 1
ATOM 1481 O O . ASN A 1 180 ? 20.688 36.656 17.078 1 88.88 180 ASN A O 1
ATOM 1485 N N . GLU A 1 181 ? 22.594 36.25 16.078 1 90.81 181 GLU A N 1
ATOM 1486 C CA . GLU A 1 181 ? 22.656 34.844 16.5 1 90.81 181 GLU A CA 1
ATOM 1487 C C . GLU A 1 181 ? 22.719 34.719 18.031 1 90.81 181 GLU A C 1
ATOM 1489 O O . GLU A 1 181 ? 22.172 33.781 18.609 1 90.81 181 GLU A O 1
ATOM 1494 N N . ARG A 1 182 ? 23.328 35.625 18.594 1 92.56 182 ARG A N 1
ATOM 1495 C CA . ARG A 1 182 ? 23.453 35.594 20.047 1 92.56 182 ARG A CA 1
ATOM 1496 C C . ARG A 1 182 ? 22.109 35.812 20.719 1 92.56 182 ARG A C 1
ATOM 1498 O O . ARG A 1 182 ? 21.797 35.188 21.734 1 92.56 182 ARG A O 1
ATOM 1505 N N . GLU A 1 183 ? 21.344 36.719 20.172 1 93.62 183 GLU A N 1
ATOM 1506 C CA . GLU A 1 183 ? 20.016 37 20.703 1 93.62 183 GLU A CA 1
ATOM 1507 C C . GLU A 1 183 ? 19.109 35.781 20.547 1 93.62 183 GLU A C 1
ATOM 1509 O O . GLU A 1 183 ? 18.328 35.438 21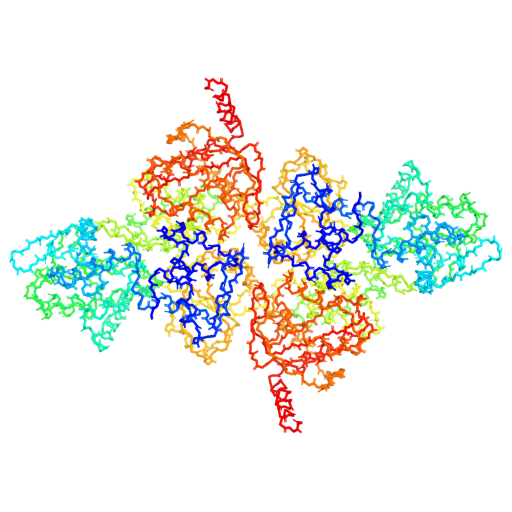.438 1 93.62 183 GLU A O 1
ATOM 1514 N N . MET A 1 184 ? 19.266 35.188 19.484 1 93.81 184 MET A N 1
ATOM 1515 C CA . MET A 1 184 ? 18.484 33.969 19.219 1 93.81 184 MET A CA 1
ATOM 1516 C C . MET A 1 184 ? 18.812 32.875 20.234 1 93.81 184 MET A C 1
ATOM 1518 O O . MET A 1 184 ? 17.906 32.219 20.766 1 93.81 184 MET A O 1
ATOM 1522 N N . GLU A 1 185 ? 20.031 32.719 20.422 1 94.19 185 GLU A N 1
ATOM 1523 C CA . GLU A 1 185 ? 20.484 31.703 21.375 1 94.19 185 GLU A CA 1
ATOM 1524 C C . GLU A 1 185 ? 20 32.031 22.797 1 94.19 185 GLU A C 1
ATOM 1526 O O . GLU A 1 185 ? 19.688 31.141 23.578 1 94.19 185 GLU A O 1
ATOM 1531 N N . LEU A 1 186 ? 20.047 33.281 23.078 1 95.38 186 LEU A N 1
ATOM 1532 C CA . LEU A 1 186 ? 19.562 33.719 24.391 1 95.38 186 LEU A CA 1
ATOM 1533 C C . LEU A 1 186 ? 18.094 33.344 24.562 1 95.38 186 LEU A C 1
ATOM 1535 O O . LEU A 1 186 ? 17.703 32.844 25.625 1 95.38 186 LEU A O 1
ATOM 1539 N N . MET A 1 187 ? 17.266 33.656 23.578 1 96.12 187 MET A N 1
ATOM 1540 C CA . MET A 1 187 ? 15.852 33.312 23.656 1 96.12 187 MET A CA 1
ATOM 1541 C C . MET A 1 187 ? 15.641 31.828 23.797 1 96.12 187 MET A C 1
ATOM 1543 O O . MET A 1 187 ? 14.742 31.375 24.531 1 96.12 187 MET A O 1
ATOM 1547 N N . LYS A 1 188 ? 16.391 31.062 23.062 1 94.44 188 LYS A N 1
ATOM 1548 C CA . LYS A 1 188 ? 16.281 29.609 23.156 1 94.44 188 LYS A CA 1
ATOM 1549 C C . LYS A 1 188 ? 16.609 29.125 24.578 1 94.44 188 LYS A C 1
ATOM 1551 O O . LYS A 1 188 ? 15.969 28.203 25.094 1 94.44 188 LYS A O 1
ATOM 1556 N N . THR A 1 189 ? 17.578 29.734 25.125 1 95.12 189 THR A N 1
ATOM 1557 C CA . THR A 1 189 ? 17.938 29.422 26.5 1 95.12 189 THR A CA 1
ATOM 1558 C C . THR A 1 189 ? 16.797 29.781 27.453 1 95.12 189 THR A C 1
ATOM 1560 O O . THR A 1 189 ? 16.469 29.016 28.359 1 95.12 189 THR A O 1
ATOM 1563 N N . TRP A 1 190 ? 16.203 31 27.25 1 96.44 190 TRP A N 1
ATOM 1564 C CA . TRP A 1 190 ? 15.062 31.422 28.047 1 96.44 190 TRP A CA 1
ATOM 1565 C C . TRP A 1 190 ? 13.93 30.391 27.953 1 96.44 190 TRP A C 1
ATOM 1567 O O . TRP A 1 190 ? 13.344 30.016 28.969 1 96.44 190 TRP A O 1
ATOM 1577 N N . LEU A 1 191 ? 13.695 29.969 26.781 1 95.94 191 LEU A N 1
ATOM 1578 C CA . LEU A 1 191 ? 12.594 29.031 26.531 1 95.94 191 LEU A CA 1
ATOM 1579 C C . LEU A 1 191 ? 12.875 27.672 27.172 1 95.94 191 LEU A C 1
ATOM 1581 O O . LEU A 1 191 ? 11.961 27.016 27.656 1 95.94 191 LEU A O 1
ATOM 1585 N N . SER A 1 192 ? 14.133 27.266 27.078 1 94.06 192 SER A N 1
ATOM 1586 C CA . SER A 1 192 ? 14.5 26.016 27.734 1 94.06 192 SER A CA 1
ATOM 1587 C C . SER A 1 192 ? 14.227 26.062 29.234 1 94.06 192 SER A C 1
ATOM 1589 O O . SER A 1 192 ? 13.734 25.094 29.812 1 94.06 192 SER A O 1
ATOM 1591 N N . LEU A 1 193 ? 14.523 27.156 29.797 1 94.69 193 LEU A N 1
ATOM 1592 C CA . LEU A 1 193 ? 14.312 27.344 31.234 1 94.69 193 LEU A CA 1
ATOM 1593 C C . LEU A 1 193 ? 12.828 27.406 31.562 1 94.69 193 LEU A C 1
ATOM 1595 O O . LEU A 1 193 ? 12.391 26.875 32.594 1 94.69 193 LEU A O 1
ATOM 1599 N N . VAL A 1 194 ? 12.062 28.047 30.734 1 95.12 194 VAL A N 1
ATOM 1600 C CA . VAL A 1 194 ? 10.617 28.109 30.922 1 95.12 194 VAL A CA 1
ATOM 1601 C C . VAL A 1 194 ? 10.023 26.703 30.844 1 95.12 194 VAL A C 1
ATOM 1603 O O . VAL A 1 194 ? 9.148 26.359 31.641 1 95.12 194 VAL A O 1
ATOM 1606 N N . GLN A 1 195 ? 10.445 25.953 29.875 1 93 195 GLN A N 1
ATOM 1607 C CA . GLN A 1 195 ? 9.969 24.578 29.703 1 93 195 GLN A CA 1
ATOM 1608 C C . GLN A 1 195 ? 10.266 23.75 30.953 1 93 195 GLN A C 1
ATOM 1610 O O . GLN A 1 195 ? 9.43 22.953 31.375 1 93 195 GLN A O 1
ATOM 1615 N N . THR A 1 196 ? 11.438 23.922 31.453 1 91.56 196 THR A N 1
ATOM 1616 C CA . THR A 1 196 ? 11.836 23.188 32.656 1 91.56 196 THR A CA 1
ATOM 1617 C C . THR A 1 196 ? 10.953 23.578 33.844 1 91.56 196 THR A C 1
ATOM 1619 O O . THR A 1 196 ? 10.5 22.703 34.562 1 91.56 196 THR A O 1
ATOM 1622 N N . GLU A 1 197 ? 10.766 24.797 33.969 1 92.19 197 GLU A N 1
ATOM 1623 C CA . GLU A 1 197 ? 9.945 25.281 35.094 1 92.19 197 GLU A CA 1
ATOM 1624 C C . GLU A 1 197 ? 8.5 24.797 34.938 1 92.19 197 GLU A C 1
ATOM 1626 O O . GLU A 1 197 ? 7.863 24.438 35.938 1 92.19 197 GLU A O 1
ATOM 1631 N N . ARG A 1 198 ? 7.992 24.844 33.812 1 91.31 198 ARG A N 1
ATOM 1632 C CA . ARG A 1 198 ? 6.602 24.484 33.562 1 91.31 198 ARG A CA 1
ATOM 1633 C C . ARG A 1 198 ? 6.438 22.984 33.438 1 91.31 198 ARG A C 1
ATOM 1635 O O . ARG A 1 198 ? 5.32 22.469 33.562 1 91.31 198 ARG A O 1
ATOM 1642 N N . GLY A 1 199 ? 7.523 22.281 33.25 1 89.38 199 GLY A N 1
ATOM 1643 C CA . GLY A 1 199 ? 7.48 20.828 33.156 1 89.38 199 GLY A CA 1
ATOM 1644 C C . GLY A 1 199 ? 6.859 20.344 31.844 1 89.38 199 GLY A C 1
ATOM 1645 O O . GLY A 1 199 ? 6.152 19.328 31.844 1 89.38 199 GLY A O 1
ATOM 1646 N N . VAL A 1 200 ? 6.93 21.141 30.812 1 89.69 200 VAL A N 1
ATOM 1647 C CA . VAL A 1 200 ? 6.402 20.75 29.5 1 89.69 200 VAL A CA 1
ATOM 1648 C C . VAL A 1 200 ? 7.469 20.969 28.438 1 89.69 200 VAL A C 1
ATOM 1650 O O . VAL A 1 200 ? 8.422 21.734 28.641 1 89.69 200 VAL A O 1
ATOM 1653 N N . HIS A 1 201 ? 7.363 20.234 27.422 1 89 201 HIS A N 1
ATOM 1654 C CA . HIS A 1 201 ? 8.148 20.484 26.219 1 89 201 HIS A CA 1
ATOM 1655 C C . HIS A 1 201 ? 7.262 20.875 25.047 1 89 201 HIS A C 1
ATOM 1657 O O . HIS A 1 201 ? 6.332 20.156 24.688 1 89 201 HIS A O 1
ATOM 1663 N N . TYR A 1 202 ? 7.605 22.031 24.547 1 91.62 202 TYR A N 1
ATOM 1664 C CA . TYR A 1 202 ? 6.812 22.531 23.422 1 91.62 202 TYR A CA 1
ATOM 1665 C C . TYR A 1 202 ? 7.258 21.922 22.109 1 91.62 202 TYR A C 1
ATOM 1667 O O . TYR A 1 202 ? 8.359 21.375 22.016 1 91.62 202 TYR A O 1
ATOM 1675 N N . SER A 1 203 ? 6.332 21.938 21.141 1 88.56 203 SER A N 1
ATOM 1676 C CA . SER A 1 203 ? 6.688 21.484 19.797 1 88.56 203 SER A CA 1
ATOM 1677 C C . SER A 1 203 ? 7.801 22.328 19.203 1 88.56 203 SER A C 1
ATOM 1679 O O . SER A 1 203 ? 7.988 23.484 19.594 1 88.56 203 SER A O 1
ATOM 1681 N N . GLU A 1 204 ? 8.492 21.828 18.281 1 85.69 204 GLU A N 1
ATOM 1682 C CA . GLU A 1 204 ? 9.586 22.578 17.656 1 85.69 204 GLU A CA 1
ATOM 1683 C C . GLU A 1 204 ? 9.07 23.797 16.922 1 85.69 204 GLU A C 1
ATOM 1685 O O . GLU A 1 204 ? 9.727 24.844 16.906 1 85.69 204 GLU A O 1
ATOM 1690 N N . SER A 1 205 ? 7.98 23.609 16.312 1 85.5 205 SER A N 1
ATOM 1691 C CA . SER A 1 205 ? 7.375 24.75 15.648 1 85.5 205 SER A CA 1
ATOM 1692 C C . SER A 1 205 ? 7.02 25.844 16.656 1 85.5 205 SER A C 1
ATOM 1694 O O . SER A 1 205 ? 7.199 27.031 16.359 1 85.5 205 SER A O 1
ATOM 1696 N N . SER A 1 206 ? 6.52 25.422 17.766 1 91.38 206 SER A N 1
ATOM 1697 C CA . SER A 1 206 ? 6.191 26.391 18.797 1 91.38 206 SER A CA 1
ATOM 1698 C C . SER A 1 206 ? 7.441 27.094 19.312 1 91.38 206 SER A C 1
ATOM 1700 O O . SER A 1 206 ? 7.418 28.297 19.562 1 91.38 206 SER A O 1
ATOM 1702 N N . ILE A 1 207 ? 8.484 26.375 19.438 1 92.31 207 ILE A N 1
ATOM 1703 C CA . ILE A 1 207 ? 9.734 26.953 19.906 1 92.31 207 ILE A CA 1
ATOM 1704 C C . ILE A 1 207 ? 10.242 27.984 18.906 1 92.31 207 ILE A C 1
ATOM 1706 O O . ILE A 1 207 ? 10.695 29.062 19.297 1 92.31 207 ILE A O 1
ATOM 1710 N N . ASP A 1 208 ? 10.172 27.672 17.719 1 91 208 ASP A N 1
ATOM 1711 C CA . ASP A 1 208 ? 10.602 28.609 16.688 1 91 208 ASP A CA 1
ATOM 1712 C C . ASP A 1 208 ? 9.773 29.891 16.719 1 91 208 ASP A C 1
ATOM 1714 O O . ASP A 1 208 ? 10.32 30.984 16.625 1 91 208 ASP A O 1
ATOM 1718 N N . VAL A 1 209 ? 8.531 29.672 16.859 1 93.75 209 VAL A N 1
ATOM 1719 C CA . VAL A 1 209 ? 7.613 30.812 16.891 1 93.75 209 VAL A CA 1
ATOM 1720 C C . VAL A 1 209 ? 7.906 31.672 18.125 1 93.75 209 VAL A C 1
ATOM 1722 O O . VAL A 1 209 ? 8.023 32.875 18.031 1 93.75 209 VAL A O 1
ATOM 1725 N N . PHE A 1 210 ? 8.062 31.047 19.266 1 96.25 210 PHE A N 1
ATOM 1726 C CA . PHE A 1 210 ? 8.312 31.766 20.516 1 96.25 210 PHE A CA 1
ATOM 1727 C C . PHE A 1 210 ? 9.648 32.5 20.469 1 96.25 210 PHE A C 1
ATOM 1729 O O . PHE A 1 210 ? 9.781 33.594 21.016 1 96.25 210 PHE A O 1
ATOM 1736 N N . THR A 1 211 ? 10.609 31.891 19.859 1 96.56 211 THR A N 1
ATOM 1737 C CA . THR A 1 211 ? 11.93 32.531 19.781 1 96.56 211 THR A CA 1
ATOM 1738 C C . THR A 1 211 ? 11.844 33.875 19.062 1 96.56 211 THR A C 1
ATOM 1740 O O . THR A 1 211 ? 12.328 34.875 19.578 1 96.56 211 THR A O 1
ATOM 1743 N N . LEU A 1 212 ? 11.211 33.844 17.938 1 96.19 212 LEU A N 1
ATOM 1744 C CA . LEU A 1 212 ? 11.07 35.062 17.172 1 96.19 212 LEU A CA 1
ATOM 1745 C C . LEU A 1 212 ? 10.156 36.062 17.875 1 96.19 212 LEU A C 1
ATOM 1747 O O . LEU A 1 212 ? 10.43 37.281 17.891 1 96.19 212 LEU A O 1
ATOM 1751 N N . PHE A 1 213 ? 9.102 35.594 18.469 1 97.25 213 PHE A N 1
ATOM 1752 C CA . PHE A 1 213 ? 8.164 36.438 19.172 1 97.25 213 PHE A CA 1
ATOM 1753 C C . PHE A 1 213 ? 8.852 37.156 20.344 1 97.25 213 PHE A C 1
ATOM 1755 O O . PHE A 1 213 ? 8.672 38.344 20.531 1 97.25 213 PHE A O 1
ATOM 1762 N N . LEU A 1 214 ? 9.641 36.406 21.094 1 97.12 214 LEU A N 1
ATOM 1763 C CA . LEU A 1 214 ? 10.305 36.969 22.266 1 97.12 214 LEU A CA 1
ATOM 1764 C C . LEU A 1 214 ? 11.352 38 21.859 1 97.12 214 LEU A C 1
ATOM 1766 O O . LEU A 1 214 ? 11.578 38.969 22.578 1 97.12 214 LEU A O 1
ATOM 1770 N N . CYS A 1 215 ? 12.016 37.781 20.734 1 96.56 215 CYS A N 1
ATOM 1771 C CA . CYS A 1 215 ? 12.953 38.781 20.234 1 96.56 215 CYS A CA 1
ATOM 1772 C C . CYS A 1 215 ? 12.234 40.094 19.969 1 96.56 215 CYS A C 1
ATOM 1774 O O . CYS A 1 215 ? 12.727 41.156 20.359 1 96.56 215 CYS A O 1
ATOM 1776 N N . TRP A 1 216 ? 11.148 39.969 19.297 1 96.69 216 TRP A N 1
ATOM 1777 C CA . TRP A 1 216 ? 10.344 41.156 19 1 96.69 216 TRP A CA 1
ATOM 1778 C C . TRP A 1 216 ? 9.758 41.75 20.281 1 96.69 216 TRP A C 1
ATOM 1780 O O . TRP A 1 216 ? 9.766 42.969 20.453 1 96.69 216 TRP A O 1
ATOM 1790 N N . TRP A 1 217 ? 9.242 40.969 21.141 1 96.69 217 TRP A N 1
ATOM 1791 C CA . TRP A 1 217 ? 8.648 41.344 22.422 1 96.69 217 TRP A CA 1
ATOM 1792 C C . TRP A 1 217 ? 9.664 42.125 23.266 1 96.69 217 TRP A C 1
ATOM 1794 O O . TRP A 1 217 ? 9.328 43.125 23.875 1 96.69 217 TRP A O 1
ATOM 1804 N N . LYS A 1 218 ? 10.867 41.594 23.359 1 95.38 218 LYS A N 1
ATOM 1805 C CA . LYS A 1 218 ? 11.93 42.25 24.125 1 95.38 218 LYS A CA 1
ATOM 1806 C C . LYS A 1 218 ? 12.164 43.688 23.641 1 95.38 218 LYS A C 1
ATOM 1808 O O . LYS A 1 218 ? 12.375 44.594 24.438 1 95.38 218 LYS A O 1
ATOM 1813 N N . LYS A 1 219 ? 12.109 43.906 22.375 1 93.56 219 LYS A N 1
ATOM 1814 C CA . LYS A 1 219 ? 12.258 45.219 21.797 1 93.56 219 LYS A CA 1
ATOM 1815 C C . LYS A 1 219 ? 11.094 46.125 22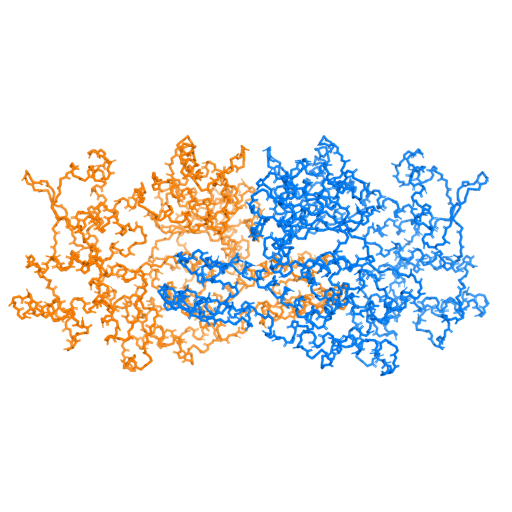.203 1 93.56 219 LYS A C 1
ATOM 1817 O O . LYS A 1 219 ? 11.281 47.312 22.422 1 93.56 219 LYS A O 1
ATOM 1822 N N . GLN A 1 220 ? 9.93 45.562 22.25 1 93.88 220 GLN A N 1
ATOM 1823 C CA . GLN A 1 220 ? 8.75 46.312 22.672 1 93.88 220 GLN A CA 1
ATOM 1824 C C . GLN A 1 220 ? 8.875 46.75 24.109 1 93.88 220 GLN A C 1
ATOM 1826 O O . GLN A 1 220 ? 8.508 47.875 24.453 1 93.88 220 GLN A O 1
ATOM 1831 N N . ILE A 1 221 ? 9.359 45.906 24.906 1 94.88 221 ILE A N 1
ATOM 1832 C CA . ILE A 1 221 ? 9.531 46.219 26.312 1 94.88 221 ILE A CA 1
ATOM 1833 C C . ILE A 1 221 ? 10.531 47.375 26.469 1 94.88 221 ILE A C 1
ATOM 1835 O O . ILE A 1 221 ? 10.32 48.281 27.266 1 94.88 221 ILE A O 1
ATOM 1839 N N . THR A 1 222 ? 11.594 47.281 25.766 1 90.81 222 THR A N 1
ATOM 1840 C CA . THR A 1 222 ? 12.625 48.312 25.828 1 90.81 222 THR A CA 1
ATOM 1841 C C . THR A 1 222 ? 12.078 49.656 25.328 1 90.81 222 THR A C 1
ATOM 1843 O O . THR A 1 222 ? 12.484 50.719 25.812 1 90.81 222 THR A O 1
ATOM 1846 N N . ALA A 1 223 ? 11.195 49.625 24.422 1 92.19 223 ALA A N 1
ATOM 1847 C CA . ALA A 1 223 ? 10.57 50.812 23.875 1 92.19 223 ALA A CA 1
ATOM 1848 C C . ALA A 1 223 ? 9.43 51.312 24.766 1 92.19 223 ALA A C 1
ATOM 1850 O O . ALA A 1 223 ? 8.742 52.25 24.438 1 92.19 223 ALA A O 1
ATOM 1851 N N . LYS A 1 224 ? 9.133 50.594 25.875 1 93.75 224 LYS A N 1
ATOM 1852 C CA . LYS A 1 224 ? 8.141 50.906 26.891 1 93.75 224 LYS A CA 1
ATOM 1853 C C . LYS A 1 224 ? 6.723 50.781 26.344 1 93.75 224 LYS A C 1
ATOM 1855 O O . LYS A 1 224 ? 5.836 51.562 26.688 1 93.75 224 LYS A O 1
ATOM 1860 N N . SER A 1 225 ? 6.613 49.906 25.359 1 94.06 225 SER A N 1
ATOM 1861 C CA . SER A 1 225 ? 5.289 49.5 24.875 1 94.06 225 SER A CA 1
ATOM 1862 C C . SER A 1 225 ? 4.75 48.312 25.656 1 94.06 225 SER A C 1
ATOM 1864 O O . SER A 1 225 ? 5.082 47.156 25.344 1 94.06 225 SER A O 1
ATOM 1866 N N . TYR A 1 226 ? 3.84 48.562 26.594 1 94.62 226 TYR A N 1
ATOM 1867 C CA . TYR A 1 226 ? 3.369 47.531 27.484 1 94.62 226 TYR A CA 1
ATOM 1868 C C . TYR A 1 226 ? 1.97 47.062 27.094 1 94.62 226 TYR A C 1
ATOM 1870 O O . TYR A 1 226 ? 1.206 47.812 26.484 1 94.62 226 TYR A O 1
ATOM 1878 N N . VAL A 1 227 ? 1.71 45.812 27.453 1 94.56 227 VAL A N 1
ATOM 1879 C CA . VAL A 1 227 ? 0.419 45.219 27.125 1 94.56 227 VAL A CA 1
ATOM 1880 C C . VAL A 1 227 ? -0.551 45.406 28.281 1 94.56 227 VAL A C 1
ATOM 1882 O O . VAL A 1 227 ? -0.129 45.562 29.438 1 94.56 227 VAL A O 1
ATOM 1885 N N . PHE A 1 228 ? -1.808 45.531 27.969 1 93.38 228 PHE A N 1
ATOM 1886 C CA . PHE A 1 228 ? -2.877 45.5 28.953 1 93.38 228 PHE A CA 1
ATOM 1887 C C . PHE A 1 228 ? -3.682 44.219 28.844 1 93.38 228 PHE A C 1
ATOM 1889 O O . PHE A 1 228 ? -4.125 43.844 27.766 1 93.38 228 PHE A O 1
ATOM 1896 N N . VAL A 1 229 ? -3.836 43.5 30 1 91.62 229 VAL A N 1
ATOM 1897 C CA . VAL A 1 229 ? -4.602 42.281 30.062 1 91.62 229 VAL A CA 1
ATOM 1898 C C . VAL A 1 229 ? -5.836 42.469 30.938 1 91.62 229 VAL A C 1
ATOM 1900 O O . VAL A 1 229 ? -5.723 42.844 32.094 1 91.62 229 VAL A O 1
ATOM 1903 N N . PRO A 1 230 ? -6.965 42.219 30.359 1 87.44 230 PRO A N 1
ATOM 1904 C CA . PRO A 1 230 ? -8.195 42.375 31.141 1 87.44 230 PRO A CA 1
ATOM 1905 C C . PRO A 1 230 ? -8.211 41.5 32.406 1 87.44 230 PRO A C 1
ATOM 1907 O O . PRO A 1 230 ? -7.543 40.469 32.469 1 87.44 230 PRO A O 1
ATOM 1910 N N . LYS A 1 231 ? -9.016 41.875 33.344 1 85.81 231 LYS A N 1
ATOM 1911 C CA . LYS A 1 231 ? -9.078 41.25 34.656 1 85.81 231 LYS A CA 1
ATOM 1912 C C . LYS A 1 231 ? -9.469 39.781 34.562 1 85.81 231 LYS A C 1
ATOM 1914 O O . LYS A 1 231 ? -8.969 38.938 35.312 1 85.81 231 LYS A O 1
ATOM 1919 N N . GLU A 1 232 ? -10.219 39.469 33.656 1 79.56 232 GLU A N 1
ATOM 1920 C CA . GLU A 1 232 ? -10.711 38.094 33.469 1 79.56 232 GLU A CA 1
ATOM 1921 C C . GLU A 1 232 ? -9.578 37.156 33.094 1 79.56 232 GLU A C 1
ATOM 1923 O O . GLU A 1 232 ? -9.664 35.938 33.312 1 79.56 232 GLU A O 1
ATOM 1928 N N . HIS A 1 233 ? -8.516 37.781 32.625 1 79.5 233 HIS A N 1
ATOM 1929 C CA . HIS A 1 233 ? -7.41 36.938 32.156 1 79.5 233 HIS A CA 1
ATOM 1930 C C . HIS A 1 233 ? -6.219 37.031 33.094 1 79.5 233 HIS A C 1
ATOM 1932 O O . HIS A 1 233 ? -5.133 36.531 32.781 1 79.5 233 HIS A O 1
ATOM 1938 N N . ARG A 1 234 ? -6.406 37.656 34.188 1 80.12 234 ARG A N 1
ATOM 1939 C CA . ARG A 1 234 ? -5.32 37.812 35.156 1 80.12 234 ARG A CA 1
ATOM 1940 C C . ARG A 1 234 ? -5.645 37.094 36.469 1 80.12 234 ARG A C 1
ATOM 1942 O O . ARG A 1 234 ? -5.383 37.594 37.562 1 80.12 234 ARG A O 1
ATOM 1949 N N . HIS A 1 235 ? -6.242 36.062 36.344 1 73.06 235 HIS A N 1
ATOM 1950 C CA . HIS A 1 235 ? -6.734 35.375 37.531 1 73.06 235 HIS A CA 1
ATOM 1951 C C . HIS A 1 235 ? -5.664 34.5 38.156 1 73.06 235 HIS A C 1
ATOM 1953 O O . HIS A 1 235 ? -5.812 34.031 39.281 1 73.06 235 HIS A O 1
ATOM 1959 N N . LYS A 1 236 ? -4.57 34.406 37.531 1 82.19 236 LYS A N 1
ATOM 1960 C CA . LYS A 1 236 ? -3.547 33.5 38.031 1 82.19 236 LYS A CA 1
ATOM 1961 C C . LYS A 1 236 ? -2.75 34.125 39.156 1 82.19 236 LYS A C 1
ATOM 1963 O O . LYS A 1 236 ? -2.451 35.344 39.094 1 82.19 236 LYS A O 1
ATOM 1968 N N . ARG A 1 237 ? -2.547 33.344 40.156 1 79.06 237 ARG A N 1
ATOM 1969 C CA . ARG A 1 237 ? -1.788 33.844 41.281 1 79.06 237 ARG A CA 1
ATOM 1970 C C . ARG A 1 237 ? -0.289 33.812 41.031 1 79.06 237 ARG A C 1
ATOM 1972 O O . ARG A 1 237 ? 0.474 34.594 41.562 1 79.06 237 ARG A O 1
ATOM 1979 N N . HIS A 1 238 ? 0.047 32.812 40.25 1 86.25 238 HIS A N 1
ATOM 1980 C CA . HIS A 1 238 ? 1.461 32.625 39.938 1 86.25 238 HIS A CA 1
ATOM 1981 C C . HIS A 1 238 ? 1.684 32.438 38.438 1 86.25 238 HIS A C 1
ATOM 1983 O O . HIS A 1 238 ? 0.887 31.781 37.781 1 86.25 238 HIS A O 1
ATOM 1989 N N . PHE A 1 239 ? 2.779 33.156 37.938 1 90.81 239 PHE A N 1
ATOM 1990 C CA . PHE A 1 239 ? 3.152 33.031 36.531 1 90.81 239 PHE A CA 1
ATOM 1991 C C . PHE A 1 239 ? 4.445 32.219 36.406 1 90.81 239 PHE A C 1
ATOM 1993 O O . PHE A 1 239 ? 5.434 32.5 37.062 1 90.81 239 PHE A O 1
ATOM 2000 N N . HIS A 1 240 ? 4.441 31.219 35.594 1 91.31 240 HIS A N 1
ATOM 2001 C CA . HIS A 1 240 ? 5.613 30.375 35.375 1 91.31 240 HIS A CA 1
ATOM 2002 C C . HIS A 1 240 ? 6.426 30.875 34.188 1 91.31 240 HIS A C 1
ATOM 2004 O O . HIS A 1 240 ? 6.367 30.281 33.094 1 91.31 240 HIS A O 1
ATOM 2010 N N . LEU A 1 241 ? 7.242 31.875 34.375 1 94.31 241 LEU A N 1
ATOM 2011 C CA . LEU A 1 241 ? 7.949 32.531 33.281 1 94.31 241 LEU A CA 1
ATOM 2012 C C . LEU A 1 241 ? 9.461 32.344 33.406 1 94.31 241 LEU A C 1
ATOM 2014 O O . LEU A 1 241 ? 10.219 32.719 32.531 1 94.31 241 LEU A O 1
ATOM 2018 N N . GLY A 1 242 ? 9.953 31.828 34.562 1 88.25 242 GLY A N 1
ATOM 2019 C CA . GLY A 1 242 ? 11.375 31.641 34.781 1 88.25 242 GLY A CA 1
ATOM 2020 C C . GLY A 1 242 ? 12.164 32.938 34.719 1 88.25 242 GLY A C 1
ATOM 2021 O O . GLY A 1 242 ? 11.812 33.938 35.375 1 88.25 242 GLY A O 1
ATOM 2022 N N . VAL A 1 243 ? 13.211 32.906 33.906 1 92.81 243 VAL A N 1
ATOM 2023 C CA . VAL A 1 243 ? 14.133 34.031 33.75 1 92.81 243 VAL A CA 1
ATOM 2024 C C . VAL A 1 243 ? 13.43 35.188 33.062 1 92.81 243 VAL A C 1
ATOM 2026 O O . VAL A 1 243 ? 13.805 36.344 33.281 1 92.81 243 VAL A O 1
ATOM 2029 N N . ILE A 1 244 ? 12.398 34.906 32.312 1 95.69 244 ILE A N 1
ATOM 2030 C CA . ILE A 1 244 ? 11.656 35.938 31.609 1 95.69 244 ILE A CA 1
ATOM 2031 C C . ILE A 1 244 ? 10.922 36.812 32.625 1 95.69 244 ILE A C 1
ATOM 2033 O O . ILE A 1 244 ? 10.805 38.031 32.438 1 95.69 244 ILE A O 1
ATOM 2037 N N . GLY A 1 245 ? 10.438 36.219 33.719 1 94.44 245 GLY A N 1
ATOM 2038 C CA . GLY A 1 245 ? 9.805 36.969 34.781 1 94.44 245 GLY A CA 1
ATOM 2039 C C . GLY A 1 245 ? 10.742 37.969 35.438 1 94.44 245 GLY A C 1
ATOM 2040 O O . GLY A 1 245 ? 10.336 39.094 35.719 1 94.44 245 GLY A O 1
ATOM 2041 N N . THR A 1 246 ? 11.953 37.531 35.625 1 94.06 246 THR A N 1
ATOM 2042 C CA . THR A 1 246 ? 12.961 38.406 36.188 1 94.06 246 THR A CA 1
ATOM 2043 C C . THR A 1 246 ? 13.273 39.562 35.25 1 94.06 246 THR A C 1
ATOM 2045 O O . THR A 1 246 ? 13.445 40.719 35.688 1 94.06 246 THR A O 1
ATOM 2048 N N . PHE A 1 247 ? 13.367 39.281 34.031 1 95.69 247 PHE A N 1
ATOM 2049 C CA . PHE A 1 247 ? 13.625 40.312 33.062 1 95.69 247 PHE A CA 1
ATOM 2050 C C . PHE A 1 247 ? 12.523 41.375 33.062 1 95.69 247 PHE A C 1
ATOM 2052 O O . PHE A 1 247 ? 12.805 42.562 33 1 95.69 247 PHE A O 1
ATOM 2059 N N . ILE A 1 248 ? 11.312 40.938 33.125 1 96.12 248 ILE A N 1
ATOM 2060 C CA . ILE A 1 248 ? 10.172 41.844 33.156 1 96.12 248 ILE A CA 1
ATOM 2061 C C . ILE A 1 248 ? 10.281 42.75 34.375 1 96.12 248 ILE A C 1
ATOM 2063 O O . ILE A 1 248 ? 10.117 43.969 34.281 1 96.12 248 ILE A O 1
ATOM 2067 N N . LYS A 1 249 ? 10.562 42.188 35.531 1 94 249 LYS A N 1
ATOM 2068 C CA . LYS A 1 249 ? 10.656 42.969 36.75 1 94 249 LYS A CA 1
ATOM 2069 C C . LYS A 1 249 ? 11.766 44 36.688 1 94 249 LYS A C 1
ATOM 2071 O O . LYS A 1 249 ? 11.625 45.094 37.219 1 94 249 LYS A O 1
ATOM 2076 N N . ASP A 1 250 ? 12.758 43.656 36 1 94.25 250 ASP A N 1
ATOM 2077 C CA . ASP A 1 250 ? 13.93 44.531 35.938 1 94.25 250 ASP A CA 1
ATOM 2078 C C . ASP A 1 250 ? 13.758 45.656 34.906 1 94.25 250 ASP A C 1
ATOM 2080 O O . ASP A 1 250 ? 14.398 46.688 35.031 1 94.25 250 ASP A O 1
ATOM 2084 N N . HIS A 1 251 ? 12.977 45.469 33.938 1 94.12 251 HIS A N 1
ATOM 2085 C CA . HIS A 1 251 ? 13.008 46.375 32.812 1 94.12 251 HIS A CA 1
ATOM 2086 C C . HIS A 1 251 ? 11.68 47.125 32.688 1 94.12 251 HIS A C 1
ATOM 2088 O O . HIS A 1 251 ? 11.578 48.062 31.891 1 94.12 251 HIS A O 1
ATOM 2094 N N . VAL A 1 252 ? 10.664 46.656 33.344 1 93.62 252 VAL A N 1
ATOM 2095 C CA . VAL A 1 252 ? 9.367 47.312 33.281 1 93.62 252 VAL A CA 1
ATOM 2096 C C . VAL A 1 252 ? 9.227 48.281 34.469 1 93.62 252 VAL A C 1
ATOM 2098 O O . VAL A 1 252 ? 9.578 47.938 35.594 1 93.62 252 VAL A O 1
ATOM 2101 N N . GLU A 1 253 ? 8.695 49.375 34.281 1 87.75 253 GLU A N 1
ATOM 2102 C CA . GLU A 1 253 ? 8.781 50.531 35.156 1 87.75 253 GLU A CA 1
ATOM 2103 C C . GLU A 1 253 ? 7.797 50.406 36.312 1 87.75 253 GLU A C 1
ATOM 2105 O O . GLU A 1 253 ? 8.102 50.781 37.438 1 87.75 253 GLU A O 1
ATOM 2110 N N . ASP A 1 254 ? 6.59 49.969 36.062 1 92.25 254 ASP A N 1
ATOM 2111 C CA . ASP A 1 254 ? 5.555 49.969 37.094 1 92.25 254 ASP A CA 1
ATOM 2112 C C . ASP A 1 254 ? 5.031 48.562 37.344 1 92.25 254 ASP A C 1
ATOM 2114 O O . ASP A 1 254 ? 5.074 47.719 36.469 1 92.25 254 ASP A O 1
ATOM 2118 N N . GLU A 1 255 ? 4.531 48.406 38.5 1 91.62 255 GLU A N 1
ATOM 2119 C CA . GLU A 1 255 ? 4.07 47.094 38.969 1 91.62 255 GLU A CA 1
ATOM 2120 C C . GLU A 1 255 ? 2.873 46.594 38.156 1 91.62 255 GLU A C 1
ATOM 2122 O O . GLU A 1 255 ? 2.721 45.406 37.906 1 91.62 255 GLU A O 1
ATOM 2127 N N . ARG A 1 256 ? 2.086 47.531 37.844 1 92.06 256 ARG A N 1
ATOM 2128 C CA . ARG A 1 256 ? 0.907 47.188 37.031 1 92.06 256 ARG A CA 1
ATOM 2129 C C . ARG A 1 256 ? 1.305 46.594 35.688 1 92.06 256 ARG A C 1
ATOM 2131 O O . ARG A 1 256 ? 0.751 45.562 35.281 1 92.06 256 ARG A O 1
ATOM 2138 N N . SER A 1 257 ? 2.23 47.188 35.062 1 94.38 257 SER A N 1
ATOM 2139 C CA . SER A 1 257 ? 2.697 46.719 33.75 1 94.38 257 SER A CA 1
ATOM 2140 C C . SER A 1 257 ? 3.416 45.375 33.875 1 94.38 257 SER A C 1
ATOM 2142 O O . SER A 1 257 ? 3.346 44.531 33 1 94.38 257 SER A O 1
ATOM 2144 N N . VAL A 1 258 ? 4.07 45.188 35.031 1 94.5 258 VAL A N 1
ATOM 2145 C CA . VAL A 1 258 ? 4.738 43.906 35.281 1 94.5 258 VAL A CA 1
ATOM 2146 C C . VAL A 1 258 ? 3.707 42.781 35.344 1 94.5 258 VAL A C 1
ATOM 2148 O O . VAL A 1 258 ? 3.914 41.719 34.75 1 94.5 258 VAL A O 1
ATOM 2151 N N . LEU A 1 259 ? 2.648 43.062 36.031 1 94.06 259 LEU A N 1
ATOM 2152 C CA . LEU A 1 259 ? 1.577 42.062 36.156 1 94.06 259 LEU A CA 1
ATOM 2153 C C . LEU A 1 259 ? 0.981 41.719 34.781 1 94.06 259 LEU A C 1
ATOM 2155 O O . LEU A 1 259 ? 0.775 40.562 34.469 1 94.06 259 LEU A O 1
ATOM 2159 N N . HIS A 1 260 ? 0.686 42.781 34 1 94.69 260 HIS A N 1
ATOM 2160 C CA . HIS A 1 260 ? 0.062 42.594 32.688 1 94.69 260 HIS A CA 1
ATOM 2161 C C . HIS A 1 260 ? 0.989 41.844 31.75 1 94.69 260 HIS A C 1
ATOM 2163 O O . HIS A 1 260 ? 0.553 40.938 31.047 1 94.69 260 HIS A O 1
ATOM 2169 N N . GLU A 1 261 ? 2.238 42.188 31.734 1 95.44 261 GLU A N 1
ATOM 2170 C CA . GLU A 1 261 ? 3.211 41.531 30.875 1 95.44 261 GLU A CA 1
ATOM 2171 C C . GLU A 1 261 ? 3.379 40.062 31.25 1 95.44 261 GLU A C 1
ATOM 2173 O O . GLU A 1 261 ? 3.473 39.188 30.375 1 95.44 261 GLU A O 1
ATOM 2178 N N . SER A 1 262 ? 3.457 39.812 32.531 1 95.12 262 SER A N 1
ATOM 2179 C CA . SER A 1 262 ? 3.615 38.438 33.031 1 95.12 262 SER A CA 1
ATOM 2180 C C . SER A 1 262 ? 2.4 37.594 32.688 1 95.12 262 SER A C 1
ATOM 2182 O O . SER A 1 262 ? 2.541 36.438 32.219 1 95.12 262 SER A O 1
ATOM 2184 N N . ALA A 1 263 ? 1.24 38.156 32.875 1 93.94 263 ALA A N 1
ATOM 2185 C CA . ALA A 1 263 ? 0.001 37.438 32.594 1 93.94 263 ALA A CA 1
ATOM 2186 C C . ALA A 1 263 ? -0.113 37.125 31.109 1 93.94 263 ALA A C 1
ATOM 2188 O O . ALA A 1 263 ? -0.553 36.031 30.734 1 93.94 263 ALA A O 1
ATOM 2189 N N . PHE A 1 264 ? 0.259 38.062 30.297 1 94.44 264 PHE A N 1
ATOM 2190 C CA . PHE A 1 264 ? 0.151 37.906 28.844 1 94.44 264 PHE A CA 1
ATOM 2191 C C . PHE A 1 264 ? 1.032 36.75 28.359 1 94.44 264 PHE A C 1
ATOM 2193 O O . PHE A 1 264 ? 0.566 35.844 27.641 1 94.44 264 PHE A O 1
ATOM 2200 N N . LEU A 1 265 ? 2.268 36.719 28.766 1 94.88 265 LEU A N 1
ATOM 2201 C CA . LEU A 1 265 ? 3.205 35.719 28.312 1 94.88 265 LEU A CA 1
ATOM 2202 C C . LEU A 1 265 ? 2.852 34.344 28.891 1 94.88 265 LEU A C 1
ATOM 2204 O O . LEU A 1 265 ? 3.006 33.312 28.219 1 94.88 265 LEU A O 1
ATOM 2208 N N . ASP A 1 266 ? 2.443 34.344 30.109 1 94.19 266 ASP A N 1
ATOM 2209 C CA . ASP A 1 266 ? 2.047 33.094 30.75 1 94.19 266 ASP A CA 1
ATOM 2210 C C . ASP A 1 266 ? 0.918 32.438 29.969 1 94.19 266 ASP A C 1
ATOM 2212 O O . ASP A 1 266 ? 0.934 31.219 29.766 1 94.19 266 ASP A O 1
ATOM 2216 N N . ASP A 1 267 ? -0.019 33.25 29.562 1 91.75 267 ASP A N 1
ATOM 2217 C CA . ASP A 1 267 ? -1.146 32.719 28.797 1 91.75 267 ASP A CA 1
ATOM 2218 C C . ASP A 1 267 ? -0.683 32.188 27.438 1 91.75 267 ASP A C 1
ATOM 2220 O O . ASP A 1 267 ? -1.202 31.188 26.953 1 91.75 267 ASP A O 1
ATOM 2224 N N . LEU A 1 268 ? 0.195 32.844 26.797 1 92.94 268 LEU A N 1
ATOM 2225 C CA . LEU A 1 268 ? 0.707 32.375 25.516 1 92.94 268 LEU A CA 1
ATOM 2226 C C . LEU A 1 268 ? 1.402 31.031 25.641 1 92.94 268 LEU A C 1
ATOM 2228 O O . LEU A 1 268 ? 1.238 30.156 24.797 1 92.94 268 LEU A O 1
ATOM 2232 N N . PHE A 1 269 ? 2.133 30.922 26.719 1 93.44 269 PHE A N 1
ATOM 2233 C CA . PHE A 1 269 ? 2.84 29.656 26.953 1 93.44 269 PHE A CA 1
ATOM 2234 C C . PHE A 1 269 ? 1.859 28.531 27.234 1 93.44 269 PHE A C 1
ATOM 2236 O O . PHE A 1 269 ? 2.102 27.375 26.859 1 93.44 269 PHE A O 1
ATOM 2243 N N . ASP A 1 270 ? 0.8 28.844 27.828 1 90.81 270 ASP A N 1
ATOM 2244 C CA . ASP A 1 270 ? -0.209 27.844 28.156 1 90.81 270 ASP A CA 1
ATOM 2245 C C . ASP A 1 270 ? -0.934 27.359 26.906 1 90.81 270 ASP A C 1
ATOM 2247 O O . ASP A 1 270 ? -1.468 26.25 26.891 1 90.81 270 ASP A O 1
ATOM 2251 N N . GLN A 1 271 ? -0.921 28.156 25.906 1 90.94 271 GLN A N 1
ATOM 2252 C CA . GLN A 1 271 ? -1.711 27.859 24.719 1 90.94 271 GLN A CA 1
ATOM 2253 C C . GLN A 1 271 ? -0.88 27.094 23.688 1 90.94 271 GLN A C 1
ATOM 2255 O O . GLN A 1 271 ? -1.429 26.516 22.75 1 90.94 271 GLN A O 1
ATOM 2260 N N . ALA A 1 272 ? 0.352 27 23.922 1 91.12 272 ALA A N 1
ATOM 2261 C CA . ALA A 1 272 ? 1.263 26.453 22.922 1 91.12 272 ALA A CA 1
ATOM 2262 C C . ALA A 1 272 ? 1.139 24.938 22.844 1 91.12 272 ALA A C 1
ATOM 2264 O O . ALA A 1 272 ? 0.734 24.281 23.812 1 91.12 272 ALA A O 1
ATOM 2265 N N . LYS A 1 273 ? 1.447 24.438 21.672 1 88.62 273 LYS A N 1
ATOM 2266 C CA . LYS A 1 273 ? 1.415 23 21.438 1 88.62 273 LYS A CA 1
ATOM 2267 C C . LYS A 1 273 ? 2.525 22.281 22.219 1 88.62 273 LYS A C 1
ATOM 2269 O O . LYS A 1 273 ? 3.693 22.672 22.125 1 88.62 273 LYS A O 1
ATOM 2274 N N . VAL A 1 274 ? 2.15 21.234 22.938 1 88.38 274 VAL A N 1
ATOM 2275 C CA . VAL A 1 274 ? 3.09 20.5 23.781 1 88.38 274 VAL A CA 1
ATOM 2276 C C . VAL A 1 274 ? 3.346 19.109 23.188 1 88.38 274 VAL A C 1
ATOM 2278 O O . VAL A 1 274 ? 2.441 18.5 22.625 1 88.38 274 VAL A O 1
ATOM 2281 N N . VAL A 1 275 ? 4.586 18.656 23.328 1 85.38 275 VAL A N 1
ATOM 2282 C CA . VAL A 1 275 ? 4.949 17.344 22.812 1 85.38 275 VAL A CA 1
ATOM 2283 C C . VAL A 1 275 ? 5.062 16.344 23.953 1 85.38 275 VAL A C 1
ATOM 2285 O O . VAL A 1 275 ? 4.891 15.141 23.766 1 85.38 275 VAL A O 1
ATOM 2288 N N . SER A 1 276 ? 5.438 16.828 25.062 1 85.31 276 SER A N 1
ATOM 2289 C CA . SER A 1 276 ? 5.539 15.977 26.25 1 85.31 276 SER A CA 1
ATOM 2290 C C . SER A 1 276 ? 5.355 16.781 27.531 1 85.31 276 SER A C 1
ATOM 2292 O O . SER A 1 276 ? 5.477 18.016 27.516 1 85.31 276 SER A O 1
ATOM 2294 N N . TYR A 1 277 ? 4.949 16.062 28.562 1 86.19 277 TYR A N 1
ATOM 2295 C CA . TYR A 1 277 ? 4.766 16.688 29.859 1 86.19 277 TYR A CA 1
ATOM 2296 C C . TYR A 1 277 ? 5.25 15.781 30.984 1 86.19 277 TYR A C 1
ATOM 2298 O O . TYR A 1 277 ? 5.301 14.562 30.828 1 86.19 277 TYR A O 1
ATOM 2306 N N . GLN A 1 278 ? 5.867 16.391 31.922 1 80.44 278 GLN A N 1
ATOM 2307 C CA . GLN A 1 278 ? 6.336 15.625 33.062 1 80.44 278 GLN A CA 1
ATOM 2308 C C . GLN A 1 278 ? 5.168 15.055 33.875 1 80.44 278 GLN A C 1
ATOM 2310 O O . GLN A 1 278 ? 4.152 15.727 34.062 1 80.44 278 GLN A O 1
ATOM 2315 N N . LYS A 1 279 ? 5.426 13.711 34.156 1 70 279 LYS A N 1
ATOM 2316 C CA . LYS A 1 279 ? 4.41 12.984 34.938 1 70 279 LYS A CA 1
ATOM 2317 C C . LYS A 1 279 ? 4.156 13.648 36.281 1 70 279 LYS A C 1
ATOM 2319 O O . LYS A 1 279 ? 5.094 14.078 36.969 1 70 279 LYS A O 1
ATOM 2324 N N . GLY A 1 280 ? 2.971 13.977 36.719 1 58.41 280 GLY A N 1
ATOM 2325 C CA . GLY A 1 280 ? 2.664 14.508 38.031 1 58.41 280 GLY A CA 1
ATOM 2326 C C . GLY A 1 280 ? 2.316 15.984 38.031 1 58.41 280 GLY A C 1
ATOM 2327 O O . GLY A 1 280 ? 1.83 16.516 39.031 1 58.41 280 GLY A O 1
ATOM 2328 N N . THR A 1 281 ? 2.854 16.578 37.031 1 52.19 281 THR A N 1
ATOM 2329 C CA . THR A 1 281 ? 2.604 18.016 37.031 1 52.19 281 THR A CA 1
ATOM 2330 C C . THR A 1 281 ? 1.146 18.297 36.656 1 52.19 281 THR A C 1
ATOM 2332 O O . THR A 1 281 ? 0.71 19.453 36.719 1 52.19 281 THR A O 1
ATOM 2335 N N . SER A 1 282 ? 0.566 17.406 35.938 1 52.44 282 SER A N 1
ATOM 2336 C CA . SER A 1 282 ? -0.804 17.719 35.531 1 52.44 282 SER A CA 1
ATOM 2337 C C . SER A 1 282 ? -1.74 17.719 36.719 1 52.44 282 SER A C 1
ATOM 2339 O O . SER A 1 282 ? -2.182 16.656 37.188 1 52.44 282 SER A O 1
ATOM 2341 N N . HIS A 1 283 ? -1.484 18.531 37.562 1 53.38 283 HIS A N 1
ATOM 2342 C CA . HIS A 1 283 ? -2.408 18.75 38.656 1 53.38 283 HIS A CA 1
ATOM 2343 C C . HIS A 1 283 ? -3.797 19.125 38.156 1 53.38 283 HIS A C 1
ATOM 2345 O O . HIS A 1 283 ? -4.211 20.281 38.25 1 53.38 283 HIS A O 1
ATOM 2351 N N . PHE A 1 284 ? -4.195 18.516 37.062 1 60.75 284 PHE A N 1
ATOM 2352 C CA . PHE A 1 284 ? -5.547 18.969 36.75 1 60.75 284 PHE A CA 1
ATOM 2353 C C . PHE A 1 284 ? -6.512 18.594 37.875 1 60.75 284 PHE A C 1
ATOM 2355 O O . PHE A 1 284 ? -6.535 17.453 38.312 1 60.75 284 PHE A O 1
ATOM 2362 N N . LYS A 1 285 ? -6.875 19.625 38.594 1 62.81 285 LYS A N 1
ATOM 2363 C CA . LYS A 1 285 ? -7.922 19.344 39.562 1 62.81 285 LYS A CA 1
ATOM 2364 C C . LYS A 1 285 ? -9.07 18.562 38.938 1 62.81 285 LYS A C 1
ATOM 2366 O O . LYS A 1 285 ? -9.539 18.906 37.844 1 62.81 285 LYS A O 1
ATOM 2371 N N . LYS A 1 286 ? -9.359 17.422 39.406 1 64.06 286 LYS A N 1
ATOM 2372 C CA . LYS A 1 286 ? -10.438 16.531 38.969 1 64.06 286 LYS A CA 1
ATOM 2373 C C . LYS A 1 286 ? -11.703 17.328 38.625 1 64.06 286 LYS A C 1
ATOM 2375 O O . LYS A 1 286 ? -12.477 16.922 37.75 1 64.06 286 LYS A O 1
ATOM 2380 N N . ASN A 1 287 ? -11.797 18.547 39.062 1 70.12 287 ASN A N 1
ATOM 2381 C CA . ASN A 1 287 ? -13.078 19.219 38.875 1 70.12 287 ASN A CA 1
ATOM 2382 C C . ASN A 1 287 ? -12.93 20.484 38.031 1 70.12 287 ASN A C 1
ATOM 2384 O O . ASN A 1 287 ? -13.812 21.344 38.062 1 70.12 287 ASN A O 1
ATOM 2388 N N . SER A 1 288 ? -12 20.438 37.156 1 82.19 288 SER A N 1
ATOM 2389 C CA . SER A 1 288 ? -11.867 21.594 36.281 1 82.19 288 SER A CA 1
ATOM 2390 C C . SER A 1 288 ? -12.836 21.516 35.094 1 82.19 288 SER A C 1
ATOM 2392 O O . SER A 1 288 ? -13.359 20.438 34.812 1 82.19 288 SER A O 1
ATOM 2394 N N . ARG A 1 289 ? -13.188 22.641 34.5 1 86.5 289 ARG A N 1
ATOM 2395 C CA . ARG A 1 289 ? -14.055 22.719 33.312 1 86.5 289 ARG A CA 1
ATOM 2396 C C . ARG A 1 289 ? -13.523 21.828 32.188 1 86.5 289 ARG A C 1
ATOM 2398 O O . ARG A 1 289 ? -14.297 21.156 31.531 1 86.5 289 ARG A O 1
ATOM 2405 N N . GLU A 1 290 ? -12.266 21.859 32.062 1 90.62 290 GLU A N 1
ATOM 2406 C CA . GLU A 1 290 ? -11.625 21.078 31.031 1 90.62 290 GLU A CA 1
ATOM 2407 C C . GLU A 1 290 ? -11.797 19.578 31.281 1 90.62 290 GLU A C 1
ATOM 2409 O O . GLU A 1 290 ? -12.086 18.812 30.359 1 90.62 290 GLU A O 1
ATOM 2414 N N . SER A 1 291 ? -11.617 19.172 32.531 1 91 291 SER A N 1
ATOM 2415 C CA . SER A 1 291 ? -11.75 17.766 32.875 1 91 291 SER A CA 1
ATOM 2416 C C . SER A 1 291 ? -13.188 17.281 32.688 1 91 291 SER A C 1
ATOM 2418 O O . SER A 1 291 ? -13.422 16.172 32.219 1 91 291 SER A O 1
ATOM 2420 N N . GLN A 1 292 ? -14.094 18.109 33.094 1 90.81 292 GLN A N 1
ATOM 2421 C CA . GLN A 1 292 ? -15.5 17.766 32.938 1 90.81 292 GLN A CA 1
ATOM 2422 C C . GLN A 1 292 ? -15.891 17.641 31.484 1 90.81 292 GLN A C 1
ATOM 2424 O O . GLN A 1 292 ? -16.625 16.734 31.094 1 90.81 292 GLN A O 1
ATOM 2429 N N . PHE A 1 293 ? -15.422 18.562 30.734 1 93.75 293 PHE A N 1
ATOM 2430 C CA . PHE A 1 293 ? -15.648 18.516 29.297 1 93.75 293 PHE A CA 1
ATOM 2431 C C . PHE A 1 293 ? -15.133 17.203 28.703 1 93.75 293 PHE A C 1
ATOM 2433 O O . PHE A 1 293 ? -15.852 16.531 27.953 1 93.75 293 PHE A O 1
ATOM 2440 N N . CYS A 1 294 ? -13.922 16.875 29.016 1 95.56 294 CYS A N 1
ATOM 2441 C CA . CYS A 1 294 ? -13.289 15.68 28.484 1 95.56 294 CYS A CA 1
ATOM 2442 C C . CYS A 1 294 ? -14.039 14.422 28.922 1 95.56 294 CYS A C 1
ATOM 2444 O O . CYS A 1 294 ? -14.266 13.516 28.109 1 95.56 294 CYS A O 1
ATOM 2446 N N . GLU A 1 295 ? -14.383 14.398 30.188 1 94.19 295 GLU A N 1
ATOM 2447 C CA . GLU A 1 295 ? -15.109 13.242 30.703 1 94.19 295 GLU A CA 1
ATOM 2448 C C . GLU A 1 295 ? -16.438 13.062 29.984 1 94.19 295 GLU A C 1
ATOM 2450 O O . GLU A 1 295 ? -16.812 11.938 29.641 1 94.19 295 GLU A O 1
ATOM 2455 N N . HIS A 1 296 ? -17.109 14.117 29.797 1 94.19 296 HIS A N 1
ATOM 2456 C CA . HIS A 1 296 ? -18.391 14.062 29.109 1 94.19 296 HIS A CA 1
ATOM 2457 C C . HIS A 1 296 ? -18.234 13.625 27.656 1 94.19 296 HIS A C 1
ATOM 2459 O O . HIS A 1 296 ? -18.969 12.758 27.188 1 94.19 296 HIS A O 1
ATOM 2465 N N . LEU A 1 297 ? -17.328 14.242 26.953 1 96.5 297 LEU A N 1
ATOM 2466 C CA . LEU A 1 297 ? -17.062 13.906 25.562 1 96.5 297 LEU A CA 1
ATOM 2467 C C . LEU A 1 297 ? -16.688 12.438 25.422 1 96.5 297 LEU A C 1
ATOM 2469 O O . LEU A 1 297 ? -17.234 11.727 24.562 1 96.5 297 LEU A O 1
ATOM 2473 N N . LEU A 1 298 ? -15.781 11.977 26.25 1 97.31 298 LEU A N 1
ATOM 2474 C CA . LEU A 1 298 ? -15.281 10.602 26.188 1 97.31 298 LEU A CA 1
ATOM 2475 C C . LEU A 1 298 ? -16.391 9.609 26.531 1 97.31 298 LEU A C 1
ATOM 2477 O O . LEU A 1 298 ? -16.438 8.516 25.969 1 97.31 298 LEU A O 1
ATOM 2481 N N . SER A 1 299 ? -17.219 9.992 27.453 1 95.75 299 SER A N 1
ATOM 2482 C CA . SER A 1 299 ? -18.328 9.133 27.812 1 95.75 299 SER A CA 1
ATOM 2483 C C . SER A 1 299 ? -19.297 8.945 26.625 1 95.75 299 SER A C 1
ATOM 2485 O O . SER A 1 299 ? -19.719 7.824 26.344 1 95.75 299 SER A O 1
ATOM 2487 N N . GLN A 1 300 ? -19.625 9.992 25.969 1 94.31 300 GLN A N 1
ATOM 2488 C CA . GLN A 1 300 ? -20.516 9.922 24.828 1 94.31 300 GLN A CA 1
ATOM 2489 C C . GLN A 1 300 ? -19.891 9.125 23.688 1 94.31 300 GLN A C 1
ATOM 2491 O O . GLN A 1 300 ? -20.562 8.289 23.062 1 94.31 300 GLN A O 1
ATOM 2496 N N . LEU A 1 301 ? -18.641 9.383 23.422 1 96.31 301 LEU A N 1
ATOM 2497 C CA . LEU A 1 301 ? -17.938 8.68 22.344 1 96.31 301 LEU A CA 1
ATOM 2498 C C . LEU A 1 301 ? -17.828 7.191 22.672 1 96.31 301 LEU A C 1
ATOM 2500 O O . LEU A 1 301 ? -17.891 6.352 21.766 1 96.31 301 LEU A O 1
ATOM 2504 N N . SER A 1 302 ? -17.609 6.902 23.969 1 96 302 SER A N 1
ATOM 2505 C CA . SER A 1 302 ? -17.531 5.512 24.406 1 96 302 SER A CA 1
ATOM 2506 C C . SER A 1 302 ? -18.812 4.746 24.078 1 96 302 SER A C 1
ATOM 2508 O O . SER A 1 302 ? -18.75 3.582 23.672 1 96 302 SER A O 1
ATOM 2510 N N . THR A 1 303 ? -19.891 5.387 24.156 1 93 303 THR A N 1
ATOM 2511 C CA . THR A 1 303 ? -21.172 4.77 23.875 1 93 303 THR A CA 1
ATOM 2512 C C . THR A 1 303 ? -21.328 4.504 22.375 1 93 303 THR A C 1
ATOM 2514 O O . THR A 1 303 ? -21.734 3.408 21.984 1 93 303 THR A O 1
ATOM 2517 N N . VAL A 1 304 ? -20.984 5.449 21.578 1 92.44 304 VAL A N 1
ATOM 2518 C CA . VAL A 1 304 ? -21.172 5.352 20.125 1 92.44 304 VAL A CA 1
ATOM 2519 C C . VAL A 1 304 ? -20.188 4.348 19.547 1 92.44 304 VAL A C 1
ATOM 2521 O O . VAL A 1 304 ? -20.547 3.541 18.688 1 92.44 304 VAL A O 1
ATOM 2524 N N . LEU A 1 305 ? -18.891 4.344 19.984 1 95.38 305 LEU A N 1
ATOM 2525 C CA . LEU A 1 305 ? -17.828 3.547 19.391 1 95.38 305 LEU A CA 1
ATOM 2526 C C . LEU A 1 305 ? -17.641 2.234 20.141 1 95.38 305 LEU A C 1
ATOM 2528 O O . LEU A 1 305 ? -16.734 1.457 19.812 1 95.38 305 LEU A O 1
ATOM 2532 N N . HIS A 1 306 ? -18.453 1.975 21.141 1 93.19 306 HIS A N 1
ATOM 2533 C CA . HIS A 1 306 ? -18.453 0.736 21.906 1 93.19 306 HIS A CA 1
ATOM 2534 C C . HIS A 1 306 ? -17.078 0.455 22.5 1 93.19 306 HIS A C 1
ATOM 2536 O O . HIS A 1 306 ? -16.547 -0.657 22.359 1 93.19 306 HIS A O 1
ATOM 2542 N N . THR A 1 307 ? -16.391 1.442 22.938 1 94.62 307 THR A N 1
ATOM 2543 C CA . THR A 1 307 ? -15.078 1.356 23.562 1 94.62 307 THR A CA 1
ATOM 2544 C C . THR A 1 307 ? -15.023 2.195 24.844 1 94.62 307 THR A C 1
ATOM 2546 O O . THR A 1 307 ? -15.555 3.309 24.875 1 94.62 307 THR A O 1
ATOM 2549 N N . ASN A 1 308 ? -14.422 1.698 25.812 1 95 308 ASN A N 1
ATOM 2550 C CA . ASN A 1 308 ? -14.305 2.449 27.047 1 95 308 ASN A CA 1
ATOM 2551 C C . ASN A 1 308 ? -13.102 3.391 27.031 1 95 308 ASN A C 1
ATOM 2553 O O . ASN A 1 308 ? -12.047 3.068 27.562 1 95 308 ASN A O 1
ATOM 2557 N N . PHE A 1 309 ? -13.273 4.559 26.625 1 95.81 309 PHE A N 1
ATOM 2558 C CA . PHE A 1 309 ? -12.203 5.539 26.5 1 95.81 309 PHE A CA 1
ATOM 2559 C C . PHE A 1 309 ? -11.805 6.086 27.859 1 95.81 309 PHE A C 1
ATOM 2561 O O . PHE A 1 309 ? -10.688 6.566 28.047 1 95.81 309 PHE A O 1
ATOM 2568 N N . LEU A 1 310 ? -12.703 6.055 28.828 1 94.62 310 LEU A N 1
ATOM 2569 C CA . LEU A 1 310 ? -12.445 6.609 30.156 1 94.62 310 LEU A CA 1
ATOM 2570 C C . LEU A 1 310 ? -11.406 5.777 30.891 1 94.62 310 LEU A C 1
ATOM 2572 O O . LEU A 1 310 ? -10.734 6.281 31.797 1 94.62 310 LEU A O 1
ATOM 2576 N N . ALA A 1 311 ? -11.289 4.566 30.5 1 94.38 311 ALA A N 1
ATOM 2577 C CA . ALA A 1 311 ? -10.312 3.682 31.125 1 94.38 311 ALA A CA 1
ATOM 2578 C C . ALA A 1 311 ? -8.906 3.947 30.594 1 94.38 311 ALA A C 1
ATOM 2580 O O . ALA A 1 311 ? -7.918 3.514 31.172 1 94.38 311 ALA A O 1
ATOM 2581 N N . ASP A 1 312 ? -8.805 4.672 29.469 1 94.62 312 ASP A N 1
ATOM 2582 C CA . ASP A 1 312 ? -7.523 5.008 28.859 1 94.62 312 ASP A CA 1
ATOM 2583 C C . ASP A 1 312 ? -6.922 6.258 29.5 1 94.62 312 ASP A C 1
ATOM 2585 O O . ASP A 1 312 ? -7.184 7.375 29.047 1 94.62 312 ASP A O 1
ATOM 2589 N N . GLU A 1 313 ? -6.035 6.09 30.391 1 92 313 GLU A N 1
ATOM 2590 C CA . GLU A 1 313 ? -5.453 7.188 31.141 1 92 313 GLU A CA 1
ATOM 2591 C C . GLU A 1 313 ? -4.625 8.109 30.25 1 92 313 GLU A C 1
ATOM 2593 O O . GLU A 1 313 ? -4.621 9.328 30.438 1 92 313 GLU A O 1
ATOM 2598 N N . LYS A 1 314 ? -3.9 7.496 29.391 1 91.31 314 LYS A N 1
ATOM 2599 C CA . LYS A 1 314 ? -3.1 8.305 28.484 1 91.31 314 LYS A CA 1
ATOM 2600 C C . LYS A 1 314 ? -3.979 9.242 27.672 1 91.31 314 LYS A C 1
ATOM 2602 O O . LYS A 1 314 ? -3.648 10.422 27.5 1 91.31 314 LYS A O 1
ATOM 2607 N N . LEU A 1 315 ? -5.086 8.719 27.125 1 94.56 315 LEU A N 1
ATOM 2608 C CA . LEU A 1 315 ? -6.012 9.539 26.359 1 94.56 315 LEU A CA 1
ATOM 2609 C C . LEU A 1 315 ? -6.57 10.672 27.219 1 94.56 315 LEU A C 1
ATOM 2611 O O . LEU A 1 315 ? -6.582 11.828 26.781 1 94.56 315 LEU A O 1
ATOM 2615 N N . THR A 1 316 ? -7.039 10.32 28.391 1 93.69 316 THR A N 1
ATOM 2616 C CA . THR A 1 316 ? -7.66 11.312 29.266 1 93.69 316 THR A CA 1
ATOM 2617 C C . THR A 1 316 ? -6.684 12.43 29.594 1 93.69 316 THR A C 1
ATOM 2619 O O . THR A 1 316 ? -7.039 13.609 29.531 1 93.69 316 THR A O 1
ATOM 2622 N N . ASN A 1 317 ? -5.469 12.062 29.875 1 91.06 317 ASN A N 1
ATOM 2623 C CA . ASN A 1 317 ? -4.461 13.062 30.219 1 91.06 317 ASN A CA 1
ATOM 2624 C C . ASN A 1 317 ? -4.074 13.906 29.016 1 91.06 317 ASN A C 1
ATOM 2626 O O . ASN A 1 317 ? -4.039 15.133 29.094 1 91.06 317 ASN A O 1
ATOM 2630 N N . ASP A 1 318 ? -3.764 13.266 27.922 1 91.94 318 ASP A N 1
ATOM 2631 C CA . ASP A 1 318 ? -3.355 13.969 26.703 1 91.94 318 ASP A CA 1
ATOM 2632 C C . ASP A 1 318 ? -4.453 14.914 26.219 1 91.94 318 ASP A C 1
ATOM 2634 O O . ASP A 1 318 ? -4.176 16.047 25.844 1 91.94 318 ASP A O 1
ATOM 2638 N N . LEU A 1 319 ? -5.645 14.414 26.234 1 94.31 319 LEU A N 1
ATOM 2639 C CA . LEU A 1 319 ? -6.77 15.211 25.75 1 94.31 319 LEU A CA 1
ATOM 2640 C C . LEU A 1 319 ? -7.023 16.406 26.656 1 94.31 319 LEU A C 1
ATOM 2642 O O . LEU A 1 319 ? -7.324 17.5 26.188 1 94.31 319 LEU A O 1
ATOM 2646 N N . THR A 1 320 ? -6.969 16.172 27.922 1 92.56 320 THR A N 1
ATOM 2647 C CA . THR A 1 320 ? -7.191 17.25 28.875 1 92.56 320 THR A CA 1
ATOM 2648 C C . THR A 1 320 ? -6.16 18.359 28.688 1 92.56 320 THR A C 1
ATOM 2650 O O . THR A 1 320 ? -6.492 19.547 28.734 1 92.56 320 THR A O 1
ATOM 2653 N N . HIS A 1 321 ? -4.91 17.969 28.516 1 89.88 321 HIS A N 1
ATOM 2654 C CA . HIS A 1 321 ? -3.869 18.953 28.25 1 89.88 321 HIS A CA 1
ATOM 2655 C C . HIS A 1 321 ? -4.18 19.734 26.969 1 89.88 321 HIS A C 1
ATOM 2657 O O . HIS A 1 321 ? -4.004 20.953 26.938 1 89.88 321 HIS A O 1
ATOM 2663 N N . HIS A 1 322 ? -4.609 19.062 26 1 92.56 322 HIS A N 1
ATOM 2664 C CA . HIS A 1 322 ? -4.934 19.719 24.734 1 92.56 322 HIS A CA 1
ATOM 2665 C C . HIS A 1 322 ? -6.113 20.672 24.875 1 92.56 322 HIS A C 1
ATOM 2667 O O . HIS A 1 322 ? -6.082 21.781 24.359 1 92.56 322 HIS A O 1
ATOM 2673 N N . ILE A 1 323 ? -7.109 20.219 25.562 1 93.94 323 ILE A N 1
ATOM 2674 C CA . ILE A 1 323 ? -8.336 21 25.703 1 93.94 323 ILE A CA 1
ATOM 2675 C C . ILE A 1 323 ? -8.062 22.25 26.531 1 93.94 323 ILE A C 1
ATOM 2677 O O . ILE A 1 323 ? -8.625 23.312 26.266 1 93.94 323 ILE A O 1
ATOM 2681 N N . LYS A 1 324 ? -7.266 22.078 27.531 1 90.94 324 LYS A N 1
ATOM 2682 C CA . LYS A 1 324 ? -6.883 23.25 28.312 1 90.94 324 LYS A CA 1
ATOM 2683 C C . LYS A 1 324 ? -6.285 24.344 27.422 1 90.94 324 LYS A C 1
ATOM 2685 O O . LYS A 1 324 ? -6.672 25.5 27.516 1 90.94 324 LYS A O 1
ATOM 2690 N N . ALA A 1 325 ? -5.391 23.938 26.625 1 91.56 325 ALA A N 1
ATOM 2691 C CA . ALA A 1 325 ? -4.766 24.875 25.703 1 91.56 325 ALA A CA 1
ATOM 2692 C C . ALA A 1 325 ? -5.777 25.406 24.688 1 91.56 325 ALA A C 1
ATOM 2694 O O . ALA A 1 325 ? -5.797 26.594 24.391 1 91.56 325 ALA A O 1
ATOM 2695 N N . ALA A 1 326 ? -6.629 24.578 24.203 1 93.38 326 ALA A N 1
ATOM 2696 C CA . ALA A 1 326 ? -7.613 24.953 23.203 1 93.38 326 ALA A CA 1
ATOM 2697 C C . ALA A 1 326 ? -8.609 25.969 23.75 1 93.38 326 ALA A C 1
ATOM 2699 O O . ALA A 1 326 ? -8.953 26.938 23.078 1 93.38 326 ALA A O 1
ATOM 2700 N N . PHE A 1 327 ? -9.07 25.719 24.953 1 91.31 327 PHE A N 1
ATOM 2701 C CA . PHE A 1 327 ? -10.016 26.625 25.578 1 91.31 327 PHE A CA 1
ATOM 2702 C C . PHE A 1 327 ? -9.383 28 25.797 1 91.31 327 PHE A C 1
ATOM 2704 O O . PHE A 1 327 ? -10.039 29.031 25.656 1 91.31 327 PHE A O 1
ATOM 2711 N N . MET A 1 328 ? -8.148 27.969 26.156 1 87.25 328 MET A N 1
ATOM 2712 C CA . MET A 1 328 ? -7.438 29.234 26.328 1 87.25 328 MET A CA 1
ATOM 2713 C C . MET A 1 328 ? -7.324 29.984 25 1 87.25 328 MET A C 1
ATOM 2715 O O . MET A 1 328 ? -7.523 31.188 24.938 1 87.25 328 MET A O 1
ATOM 2719 N N . ARG A 1 329 ? -7.039 29.281 23.984 1 88.56 329 ARG A N 1
ATOM 2720 C CA . ARG A 1 329 ? -6.973 29.875 22.656 1 88.56 329 ARG A CA 1
ATOM 2721 C C . ARG A 1 329 ? -8.312 30.484 22.25 1 88.56 329 ARG A C 1
ATOM 2723 O O . ARG A 1 329 ? -8.375 31.609 21.75 1 88.56 329 ARG A O 1
ATOM 2730 N N . MET A 1 330 ? -9.273 29.734 22.484 1 87.06 330 MET A N 1
ATOM 2731 C CA . MET A 1 330 ? -10.625 30.172 22.125 1 87.06 330 MET A CA 1
ATOM 2732 C C . MET A 1 330 ? -11.008 31.438 22.875 1 87.06 330 MET A C 1
ATOM 2734 O O . MET A 1 330 ? -11.625 32.344 22.297 1 87.06 330 MET A O 1
ATOM 2738 N N . SER A 1 331 ? -10.688 31.484 24.109 1 83.69 331 SER A N 1
ATOM 2739 C CA . SER A 1 331 ? -11.047 32.625 24.938 1 83.69 331 SER A CA 1
ATOM 2740 C C . SER A 1 331 ? -10.32 33.875 24.484 1 83.69 331 SER A C 1
ATOM 2742 O O . SER A 1 331 ? -10.82 35 24.672 1 83.69 331 SER A O 1
ATOM 2744 N N . GLN A 1 332 ? -9.211 33.688 23.859 1 80.56 332 GLN A N 1
ATOM 2745 C CA . GLN A 1 332 ? -8.398 34.844 23.453 1 80.56 332 GLN A CA 1
ATOM 2746 C C . GLN A 1 332 ? -8.5 35.062 21.953 1 80.56 332 GLN A C 1
ATOM 2748 O O . GLN A 1 332 ? -7.824 35.938 21.406 1 80.56 332 GLN A O 1
ATOM 2753 N N . GLY A 1 333 ? -9.219 34.219 21.328 1 78.06 333 GLY A N 1
ATOM 2754 C CA . GLY A 1 333 ? -9.414 34.375 19.891 1 78.06 333 GLY A CA 1
ATOM 2755 C C . GLY A 1 333 ? -8.211 33.969 19.078 1 78.06 333 GLY A C 1
ATOM 2756 O O . GLY A 1 333 ? -8.008 34.469 17.969 1 78.06 333 GLY A O 1
ATOM 2757 N N . VAL A 1 334 ? -7.402 33.156 19.703 1 83 334 VAL A N 1
ATOM 2758 C CA . VAL A 1 334 ? -6.223 32.656 19.016 1 83 334 VAL A CA 1
ATOM 2759 C C . VAL A 1 334 ? -6.559 31.359 18.312 1 83 334 VAL A C 1
ATOM 2761 O O . VAL A 1 334 ? -7.277 30.516 18.859 1 83 334 VAL A O 1
ATOM 2764 N N . GLU A 1 335 ? -6.102 31.25 17 1 84.12 335 GLU A N 1
ATOM 2765 C CA . GLU A 1 335 ? -6.363 30.047 16.234 1 84.12 335 GLU A CA 1
ATOM 2766 C C . GLU A 1 335 ? -5.086 29.234 16 1 84.12 335 GLU A C 1
ATOM 2768 O O . GLU A 1 335 ? -4.004 29.812 15.867 1 84.12 335 GLU A O 1
ATOM 2773 N N . ILE A 1 336 ? -5.277 27.922 16.078 1 85.88 336 ILE A N 1
ATOM 2774 C CA . ILE A 1 336 ? -4.16 27.031 15.773 1 85.88 336 ILE A CA 1
ATOM 2775 C C . ILE A 1 336 ? -4.41 26.328 14.445 1 85.88 336 ILE A C 1
ATOM 2777 O O . ILE A 1 336 ? -5.562 26.078 14.07 1 85.88 336 ILE A O 1
ATOM 2781 N N . GLU A 1 337 ? -3.34 26.047 13.805 1 83.19 337 GLU A N 1
ATOM 2782 C CA . GLU A 1 337 ? -3.467 25.344 12.539 1 83.19 337 GLU A CA 1
ATOM 2783 C C . GLU A 1 337 ? -3.146 23.859 12.703 1 83.19 337 GLU A C 1
ATOM 2785 O O . GLU A 1 337 ? -2.232 23.5 13.445 1 83.19 337 GLU A O 1
ATOM 2790 N N . ASN A 1 338 ? -3.975 22.984 12.078 1 88.06 338 ASN A N 1
ATOM 2791 C CA . ASN A 1 338 ? -3.729 21.562 11.93 1 88.06 338 ASN A CA 1
ATOM 2792 C C . ASN A 1 338 ? -3.508 21.172 10.469 1 88.06 338 ASN A C 1
ATOM 2794 O O . ASN A 1 338 ? -4.453 21.156 9.68 1 88.06 338 ASN A O 1
ATOM 2798 N N . PRO A 1 339 ? -2.252 20.906 10.188 1 83.62 339 PRO A N 1
ATOM 2799 C CA . PRO A 1 339 ? -1.945 20.641 8.781 1 83.62 339 PRO A CA 1
ATOM 2800 C C . PRO A 1 339 ? -2.605 19.359 8.266 1 83.62 339 PRO A C 1
ATOM 2802 O O . PRO A 1 339 ? -2.662 19.141 7.059 1 83.62 339 PRO A O 1
ATOM 2805 N N . TYR A 1 340 ? -3.238 18.609 9.102 1 88.81 340 TYR A N 1
ATOM 2806 C CA . TYR A 1 340 ? -3.789 17.328 8.695 1 88.81 340 TYR A CA 1
ATOM 2807 C C . TYR A 1 340 ? -5.312 17.359 8.703 1 88.81 340 TYR A C 1
ATOM 2809 O O . TYR A 1 340 ? -5.961 16.312 8.57 1 88.81 340 TYR A O 1
ATOM 2817 N N . THR A 1 341 ? -5.891 18.438 8.852 1 91.06 341 THR A N 1
ATOM 2818 C CA . THR A 1 341 ? -7.336 18.562 9.016 1 91.06 341 THR A CA 1
ATOM 2819 C C . THR A 1 341 ? -8.07 17.906 7.852 1 91.06 341 THR A C 1
ATOM 2821 O O . THR A 1 341 ? -8.992 17.109 8.055 1 91.06 341 THR A O 1
ATOM 2824 N N . GLU A 1 342 ? -7.637 18.156 6.641 1 87.56 342 GLU A N 1
ATOM 2825 C CA . GLU A 1 342 ? -8.352 17.625 5.477 1 87.56 342 GLU A CA 1
ATOM 2826 C C . GLU A 1 342 ? -8.164 16.125 5.348 1 87.56 342 GLU A C 1
ATOM 2828 O O . GLU A 1 342 ? -9.094 15.398 4.98 1 87.56 342 GLU A O 1
ATOM 2833 N N . GLU A 1 343 ? -6.984 15.711 5.621 1 89.06 343 GLU A N 1
ATOM 2834 C CA . GLU A 1 343 ? -6.734 14.273 5.617 1 89.06 343 GLU A CA 1
ATOM 2835 C C . GLU A 1 343 ? -7.602 13.555 6.652 1 89.06 343 GLU A C 1
ATOM 2837 O O . GLU A 1 343 ? -8.117 12.469 6.391 1 89.06 343 GLU A O 1
ATOM 2842 N N . ILE A 1 344 ? -7.754 14.156 7.785 1 92.81 344 ILE A N 1
ATOM 2843 C CA . ILE A 1 344 ? -8.555 13.602 8.867 1 92.81 344 ILE A CA 1
ATOM 2844 C C . ILE A 1 344 ? -10.023 13.547 8.445 1 92.81 344 ILE A C 1
ATOM 2846 O O . ILE A 1 344 ? -10.703 12.547 8.695 1 92.81 344 ILE A O 1
ATOM 2850 N N . LYS A 1 345 ? -10.5 14.562 7.773 1 90.31 345 LYS A N 1
ATOM 2851 C CA . LYS A 1 345 ? -11.883 14.609 7.309 1 90.31 345 LYS A CA 1
ATOM 2852 C C . LYS A 1 345 ? -12.164 13.5 6.297 1 90.31 345 LYS A C 1
ATOM 2854 O O . LYS A 1 345 ? -13.289 12.992 6.211 1 90.31 345 LYS A O 1
ATOM 2859 N N . VAL A 1 346 ? -11.141 13.148 5.648 1 88.88 346 VAL A N 1
ATOM 2860 C CA . VAL A 1 346 ? -11.312 12.141 4.605 1 88.88 346 VAL A CA 1
ATOM 2861 C C . VAL A 1 346 ? -11.211 10.742 5.211 1 88.88 346 VAL A C 1
ATOM 2863 O O . VAL A 1 346 ? -12.055 9.883 4.945 1 88.88 346 VAL A O 1
ATOM 2866 N N . ARG A 1 347 ? -10.312 10.508 6.066 1 90.12 347 ARG A N 1
ATOM 2867 C CA . ARG A 1 347 ? -9.984 9.156 6.512 1 90.12 347 ARG A CA 1
ATOM 2868 C C . ARG A 1 347 ? -10.703 8.82 7.816 1 90.12 347 ARG A C 1
ATOM 2870 O O . ARG A 1 347 ? -10.984 7.652 8.094 1 90.12 347 ARG A O 1
ATOM 2877 N N . TYR A 1 348 ? -10.953 9.828 8.633 1 92.81 348 TYR A N 1
ATOM 2878 C CA . TYR A 1 348 ? -11.578 9.617 9.938 1 92.81 348 TYR A CA 1
ATOM 2879 C C . TYR A 1 348 ? -12.859 10.43 10.055 1 92.81 348 TYR A C 1
ATOM 2881 O O . TYR A 1 348 ? -13.094 11.086 11.07 1 92.81 348 TYR A O 1
ATOM 2889 N N . ARG A 1 349 ? -13.586 10.352 9.016 1 90.31 349 ARG A N 1
ATOM 2890 C CA . ARG A 1 349 ? -14.781 11.188 8.898 1 90.31 349 ARG A CA 1
ATOM 2891 C C . ARG A 1 349 ? -15.75 10.922 10.039 1 90.31 349 ARG A C 1
ATOM 2893 O O . ARG A 1 349 ? -16.297 11.859 10.617 1 90.31 349 ARG A O 1
ATOM 2900 N N . ALA A 1 350 ? -15.945 9.68 10.383 1 92.25 350 ALA A N 1
ATOM 2901 C CA . ALA A 1 350 ? -16.922 9.32 11.406 1 92.25 350 ALA A CA 1
ATOM 2902 C C . ALA A 1 350 ? -16.578 9.961 12.742 1 92.25 350 ALA A C 1
ATOM 2904 O O . ALA A 1 350 ? -17.391 10.68 13.32 1 92.25 350 ALA A O 1
ATOM 2905 N N . ILE A 1 351 ? -15.359 9.742 13.172 1 94.75 351 ILE A N 1
ATOM 2906 C CA . ILE A 1 351 ? -14.945 10.266 14.477 1 94.75 351 ILE A CA 1
ATOM 2907 C C . ILE A 1 351 ? -14.906 11.789 14.43 1 94.75 351 ILE A C 1
ATOM 2909 O O . ILE A 1 351 ? -15.281 12.453 15.406 1 94.75 351 ILE A O 1
ATOM 2913 N N . TYR A 1 352 ? -14.461 12.344 13.359 1 93.75 352 TYR A N 1
ATOM 2914 C CA . TYR A 1 352 ? -14.445 13.789 13.195 1 93.75 352 TYR A CA 1
ATOM 2915 C C . TYR A 1 352 ? -15.836 14.383 13.375 1 93.75 352 TYR A C 1
ATOM 2917 O O . TYR A 1 352 ? -16.016 15.359 14.109 1 93.75 352 TYR A O 1
ATOM 2925 N N . GLU A 1 353 ? -16.812 13.734 12.711 1 90.25 353 GLU A N 1
ATOM 2926 C CA . GLU A 1 353 ? -18.188 14.227 12.781 1 90.25 353 GLU A CA 1
ATOM 2927 C C . GLU A 1 353 ? -18.766 14.07 14.188 1 90.25 353 GLU A C 1
ATOM 2929 O O . GLU A 1 353 ? -19.531 14.914 14.648 1 90.25 353 GLU A O 1
ATOM 2934 N N . MET A 1 354 ? -18.438 13.047 14.797 1 92.5 354 MET A N 1
ATOM 2935 C CA . MET A 1 354 ? -18.891 12.828 16.172 1 92.5 354 MET A CA 1
ATOM 2936 C C . MET A 1 354 ? -18.375 13.922 17.094 1 92.5 354 MET A C 1
ATOM 2938 O O . MET A 1 354 ? -19.141 14.5 17.875 1 92.5 354 MET A O 1
ATOM 2942 N N . VAL A 1 355 ? -17.062 14.148 16.969 1 94.62 355 VAL A N 1
ATOM 2943 C CA . VAL A 1 355 ? -16.438 15.156 17.828 1 94.62 355 VAL A CA 1
ATOM 2944 C C . VAL A 1 355 ? -17.062 16.516 17.547 1 94.62 355 VAL A C 1
ATOM 2946 O O . VAL A 1 355 ? -17.391 17.266 18.484 1 94.62 355 VAL A O 1
ATOM 2949 N N . PHE A 1 356 ? -17.234 16.781 16.328 1 90.31 356 PHE A N 1
ATOM 2950 C CA . PHE A 1 356 ? -17.812 18.062 15.938 1 90.31 356 PHE A CA 1
ATOM 2951 C C . PHE A 1 356 ? -19.219 18.219 16.516 1 90.31 356 PHE A C 1
ATOM 2953 O O . PHE A 1 356 ? -19.516 19.219 17.156 1 90.31 356 PHE A O 1
ATOM 2960 N N . GLN A 1 357 ? -20.031 17.266 16.312 1 87.5 357 GLN A N 1
ATOM 2961 C CA . GLN A 1 357 ? -21.438 17.359 16.719 1 87.5 357 GLN A CA 1
ATOM 2962 C C . GLN A 1 357 ? -21.562 17.359 18.234 1 87.5 357 GLN A C 1
ATOM 2964 O O . GLN A 1 357 ? -22.375 18.109 18.797 1 87.5 357 GLN A O 1
ATOM 2969 N N . LEU A 1 358 ? -20.859 16.531 18.844 1 90.31 358 LEU A N 1
ATOM 2970 C CA . LEU A 1 358 ? -20.969 16.422 20.297 1 90.31 358 LEU A CA 1
ATOM 2971 C C . LEU A 1 358 ? -20.5 17.703 20.969 1 90.31 358 LEU A C 1
ATOM 2973 O O . LEU A 1 358 ? -21.125 18.156 21.938 1 90.31 358 LEU A O 1
ATOM 2977 N N . THR A 1 359 ? -19.391 18.266 20.5 1 92.19 359 THR A N 1
ATOM 2978 C CA . THR A 1 359 ? -18.922 19.516 21.078 1 92.19 359 THR A CA 1
ATOM 2979 C C . THR A 1 359 ? -19.891 20.656 20.781 1 92.19 359 THR A C 1
ATOM 2981 O O . THR A 1 359 ? -20.125 21.516 21.641 1 92.19 359 THR A O 1
ATOM 2984 N N . TYR A 1 360 ? -20.422 20.609 19.609 1 85.5 360 TYR A N 1
ATOM 2985 C CA . TYR A 1 360 ? -21.438 21.594 19.25 1 85.5 360 TYR A CA 1
ATOM 2986 C C . TYR A 1 360 ? -22.641 21.5 20.188 1 85.5 360 TYR A C 1
ATOM 2988 O O . TYR A 1 360 ? -23.156 22.531 20.625 1 85.5 360 TYR A O 1
ATOM 2996 N N . ASN A 1 361 ? -23.062 20.375 20.453 1 84.69 361 ASN A N 1
ATOM 2997 C CA . ASN A 1 361 ? -24.203 20.156 21.328 1 84.69 361 ASN A CA 1
ATOM 2998 C C . ASN A 1 361 ? -23.922 20.641 22.75 1 84.69 361 ASN A C 1
ATOM 3000 O O . ASN A 1 361 ? -24.844 21 23.484 1 84.69 361 ASN A O 1
ATOM 3004 N N . MET A 1 362 ? -22.719 20.641 23.062 1 90.06 362 MET A N 1
ATOM 3005 C CA . MET A 1 362 ? -22.312 21.109 24.391 1 90.06 362 MET A CA 1
ATOM 3006 C C . MET A 1 362 ? -22.203 22.625 24.438 1 90.06 362 MET A C 1
ATOM 3008 O O . MET A 1 362 ? -21.938 23.203 25.484 1 90.06 362 MET A O 1
ATOM 3012 N N . GLY A 1 363 ? -22.391 23.234 23.281 1 87.38 363 GLY A N 1
ATOM 3013 C CA . GLY A 1 363 ? -22.328 24.672 23.188 1 87.38 363 GLY A CA 1
ATOM 3014 C C . GLY A 1 363 ? -20.922 25.203 22.891 1 87.38 363 GLY A C 1
ATOM 3015 O O . GLY A 1 363 ? -20.672 26.391 23 1 87.38 363 GLY A O 1
ATOM 3016 N N . ILE A 1 364 ? -20.078 24.297 22.609 1 89.94 364 ILE A N 1
ATOM 3017 C CA . ILE A 1 364 ? -18.703 24.688 22.297 1 89.94 364 ILE A CA 1
ATOM 3018 C C . ILE A 1 364 ? -18.453 24.578 20.797 1 89.94 364 ILE A C 1
ATOM 3020 O O . ILE A 1 364 ? -18.469 23.484 20.234 1 89.94 364 ILE A O 1
ATOM 3024 N N . HIS A 1 365 ? -18.219 25.672 20.188 1 87.25 365 HIS A N 1
ATOM 3025 C CA . HIS A 1 365 ? -17.984 25.719 18.75 1 87.25 365 HIS A CA 1
ATOM 3026 C C . HIS A 1 365 ? -16.484 25.75 18.438 1 87.25 365 HIS A C 1
ATOM 3028 O O . HIS A 1 365 ? -15.906 26.828 18.312 1 87.25 365 HIS A O 1
ATOM 3034 N N . LEU A 1 366 ? -15.938 24.625 18.234 1 89.69 366 LEU A N 1
ATOM 3035 C CA . LEU A 1 366 ? -14.516 24.484 17.953 1 89.69 366 LEU A CA 1
ATOM 3036 C C . LEU A 1 366 ? -14.227 24.719 16.469 1 89.69 366 LEU A C 1
ATOM 3038 O O . LEU A 1 366 ? -15.055 24.406 15.617 1 89.69 366 LEU A O 1
ATOM 3042 N N . LEU A 1 367 ? -13.086 25.281 16.25 1 88.5 367 LEU A N 1
ATOM 3043 C CA . LEU A 1 367 ? -12.617 25.375 14.875 1 88.5 367 LEU A CA 1
ATOM 3044 C C . LEU A 1 367 ? -12.273 24 14.312 1 88.5 367 LEU A C 1
ATOM 3046 O O . LEU A 1 367 ? -12 23.062 15.07 1 88.5 367 LEU A O 1
ATOM 3050 N N . ALA A 1 368 ? -12.25 23.859 12.992 1 89.12 368 ALA A N 1
ATOM 3051 C CA . ALA A 1 368 ? -11.992 22.594 12.312 1 89.12 368 ALA A CA 1
ATOM 3052 C C . ALA A 1 368 ? -10.656 22 12.75 1 89.12 368 ALA A C 1
ATOM 3054 O O . ALA A 1 368 ? -10.531 20.781 12.922 1 89.12 368 ALA A O 1
ATOM 3055 N N . SER A 1 369 ? -9.688 22.875 12.922 1 90.94 369 SER A N 1
ATOM 3056 C CA . SER A 1 369 ? -8.359 22.406 13.312 1 90.94 369 SER A CA 1
ATOM 3057 C C . SER A 1 369 ? -8.383 21.75 14.695 1 90.94 369 SER A C 1
ATOM 3059 O O . SER A 1 369 ? -7.742 20.719 14.914 1 90.94 369 SER A O 1
ATOM 3061 N N . GLU A 1 370 ? -9.125 22.375 15.609 1 93.81 370 GLU A N 1
ATOM 3062 C CA . GLU A 1 370 ? -9.234 21.844 16.969 1 93.81 370 GLU A CA 1
ATOM 3063 C C . GLU A 1 370 ? -10 20.516 16.969 1 93.81 370 GLU A C 1
ATOM 3065 O O . GLU A 1 370 ? -9.609 19.578 17.656 1 93.81 370 GLU A O 1
ATOM 3070 N N . VAL A 1 371 ? -11.07 20.453 16.188 1 94 371 VAL A N 1
ATOM 3071 C CA . VAL A 1 371 ? -11.828 19.219 16.062 1 94 371 VAL A CA 1
ATOM 3072 C C . VAL A 1 371 ? -10.922 18.109 15.516 1 94 371 VAL A C 1
ATOM 3074 O O . VAL A 1 371 ? -10.984 16.969 15.977 1 94 371 VAL A O 1
ATOM 3077 N N . ALA A 1 372 ? -10.125 18.469 14.555 1 94.69 372 ALA A N 1
ATOM 3078 C CA . ALA A 1 372 ? -9.203 17.516 13.938 1 94.69 372 ALA A CA 1
ATOM 3079 C C . ALA A 1 372 ? -8.203 16.984 14.953 1 94.69 372 ALA A C 1
ATOM 3081 O O . ALA A 1 372 ? -7.91 15.781 14.984 1 94.69 372 ALA A O 1
ATOM 3082 N N . TYR A 1 373 ? -7.676 17.828 15.812 1 95.44 373 TYR A N 1
ATOM 3083 C CA . TYR A 1 373 ? -6.73 17.391 16.828 1 95.44 373 TYR A CA 1
ATOM 3084 C C . TYR A 1 373 ? -7.398 16.438 17.812 1 95.44 373 TYR A C 1
ATOM 3086 O O . TYR A 1 373 ? -6.812 15.414 18.188 1 95.44 373 TYR A O 1
ATOM 3094 N N . ILE A 1 374 ? -8.578 16.797 18.234 1 96.81 374 ILE A N 1
ATOM 3095 C CA . ILE A 1 374 ? -9.312 15.93 19.141 1 96.81 374 ILE A CA 1
ATOM 3096 C C . ILE A 1 374 ? -9.57 14.586 18.469 1 96.81 374 ILE A C 1
ATOM 3098 O O . ILE A 1 374 ? -9.422 13.531 19.094 1 96.81 374 ILE A O 1
ATOM 3102 N N . THR A 1 375 ? -9.953 14.633 17.219 1 96.69 375 THR A N 1
ATOM 3103 C CA . THR A 1 375 ? -10.188 13.422 16.438 1 96.69 375 THR A CA 1
ATOM 3104 C C . THR A 1 375 ? -8.945 12.539 16.422 1 96.69 375 THR A C 1
ATOM 3106 O O . THR A 1 375 ? -9.047 11.312 16.547 1 96.69 375 THR A O 1
ATOM 3109 N N . MET A 1 376 ? -7.801 13.133 16.312 1 95.88 376 MET A N 1
ATOM 3110 C CA . MET A 1 376 ? -6.543 12.391 16.312 1 95.88 376 MET A CA 1
ATOM 3111 C C . MET A 1 376 ? -6.352 11.664 17.641 1 95.88 376 MET A C 1
ATOM 3113 O O . MET A 1 376 ? -5.961 10.492 17.672 1 95.88 376 MET A O 1
ATOM 3117 N N . HIS A 1 377 ? -6.637 12.336 18.766 1 96.38 377 HIS A N 1
ATOM 3118 C CA . HIS A 1 377 ? -6.527 11.719 20.078 1 96.38 377 HIS A CA 1
ATOM 3119 C C . HIS A 1 377 ? -7.477 10.531 20.219 1 96.38 377 HIS A C 1
ATOM 3121 O O . HIS A 1 377 ? -7.078 9.469 20.688 1 96.38 377 HIS A O 1
ATOM 3127 N N . ILE A 1 378 ? -8.68 10.781 19.781 1 97.25 378 ILE A N 1
ATOM 3128 C CA . ILE A 1 378 ? -9.711 9.758 19.922 1 97.25 378 ILE A CA 1
ATOM 3129 C C . ILE A 1 378 ? -9.383 8.57 19.016 1 97.25 378 ILE A C 1
ATOM 3131 O O . ILE A 1 378 ? -9.531 7.414 19.422 1 97.25 378 ILE A O 1
ATOM 3135 N N . SER A 1 379 ? -8.992 8.844 17.812 1 94.88 379 SER A N 1
ATOM 3136 C CA . SER A 1 379 ? -8.648 7.789 16.875 1 94.88 379 SER A CA 1
ATOM 3137 C C . SER A 1 379 ? -7.492 6.938 17.391 1 94.88 379 SER A C 1
ATOM 3139 O O . SER A 1 379 ? -7.5 5.715 17.234 1 94.88 379 SER A O 1
ATOM 3141 N N . ALA A 1 380 ? -6.473 7.555 17.938 1 93.81 380 ALA A N 1
ATOM 3142 C CA . ALA A 1 380 ? -5.352 6.824 18.531 1 93.81 380 ALA A CA 1
ATOM 3143 C C . ALA A 1 380 ? -5.828 5.891 19.641 1 93.81 380 ALA A C 1
ATOM 3145 O O . ALA A 1 380 ? -5.41 4.734 19.703 1 93.81 380 ALA A O 1
ATOM 3146 N N . ALA A 1 381 ? -6.656 6.41 20.453 1 95 381 ALA A N 1
ATOM 3147 C CA . ALA A 1 381 ? -7.18 5.613 21.562 1 95 381 ALA A CA 1
ATOM 3148 C C . ALA A 1 381 ? -8.039 4.461 21.047 1 95 381 ALA A C 1
ATOM 3150 O O . ALA A 1 381 ? -7.988 3.354 21.594 1 95 381 ALA A O 1
ATOM 3151 N N . TYR A 1 382 ? -8.812 4.723 20.078 1 94.19 382 TYR A N 1
ATOM 3152 C CA . TYR A 1 382 ? -9.656 3.684 19.5 1 94.19 382 TYR A CA 1
ATOM 3153 C C . TYR A 1 382 ? -8.805 2.543 18.953 1 94.19 382 TYR A C 1
ATOM 3155 O O . TYR A 1 382 ? -9.117 1.369 19.172 1 94.19 382 TYR A O 1
ATOM 3163 N N . GLU A 1 383 ? -7.809 2.902 18.266 1 87.75 383 GLU A N 1
ATOM 3164 C CA . GLU A 1 383 ? -6.91 1.898 17.703 1 87.75 383 GLU A CA 1
ATOM 3165 C C . GLU A 1 383 ? -6.219 1.095 18.797 1 87.75 383 GLU A C 1
ATOM 3167 O O . GLU A 1 383 ? -6.016 -0.113 18.656 1 87.75 383 GLU A O 1
ATOM 3172 N N . ARG A 1 384 ? -5.875 1.762 19.859 1 87.75 384 ARG A N 1
ATOM 3173 C CA . ARG A 1 384 ? -5.199 1.104 20.984 1 87.75 384 ARG A CA 1
ATOM 3174 C C . ARG A 1 384 ? -6.137 0.127 21.688 1 87.75 384 ARG A C 1
ATOM 3176 O O . ARG A 1 384 ? -5.684 -0.85 22.281 1 87.75 384 ARG A O 1
ATOM 3183 N N . SER A 1 385 ? -7.395 0.409 21.641 1 88.81 385 SER A N 1
ATOM 3184 C CA . SER A 1 385 ? -8.367 -0.422 22.328 1 88.81 385 SER A CA 1
ATOM 3185 C C . SER A 1 385 ? -8.516 -1.783 21.656 1 88.81 385 SER A C 1
ATOM 3187 O O . SER A 1 385 ? -9.008 -2.734 22.281 1 88.81 385 SER A O 1
ATOM 3189 N N . ARG A 1 386 ? -8.156 -1.938 20.422 1 79.75 386 ARG A N 1
ATOM 3190 C CA . ARG A 1 386 ? -8.242 -3.168 19.641 1 79.75 386 ARG A CA 1
ATOM 3191 C C . ARG A 1 386 ? -9.672 -3.691 19.594 1 79.75 386 ARG A C 1
ATOM 3193 O O . ARG A 1 386 ? -9.898 -4.902 19.609 1 79.75 386 ARG A O 1
ATOM 3200 N N . SER A 1 387 ? -10.547 -2.717 19.625 1 83.62 387 SER A N 1
ATOM 3201 C CA . SER A 1 387 ? -11.953 -3.098 19.5 1 83.62 387 SER A CA 1
ATOM 3202 C C . SER A 1 387 ? -12.219 -3.768 18.156 1 83.62 387 SER A C 1
ATOM 3204 O O . SER A 1 387 ? -11.672 -3.354 17.125 1 83.62 387 SER A O 1
ATOM 3206 N N . ARG A 1 388 ? -13.133 -4.801 18.172 1 84.44 388 ARG A N 1
ATOM 3207 C CA . ARG A 1 388 ? -13.438 -5.539 16.938 1 84.44 388 ARG A CA 1
ATOM 3208 C C . ARG A 1 388 ? -14.852 -5.25 16.469 1 84.44 388 ARG A C 1
ATOM 3210 O O . ARG A 1 388 ? -15.289 -5.793 15.445 1 84.44 388 ARG A O 1
ATOM 3217 N N . ASP A 1 389 ? -15.5 -4.426 17.047 1 88 389 ASP A N 1
ATOM 3218 C CA . ASP A 1 389 ? -16.938 -4.254 16.828 1 88 389 ASP A CA 1
ATOM 3219 C C . ASP A 1 389 ? -17.219 -3.756 15.414 1 88 389 ASP A C 1
ATOM 3221 O O . ASP A 1 389 ? -18.219 -4.152 14.797 1 88 389 ASP A O 1
ATOM 3225 N N . PHE A 1 390 ? -16.453 -2.883 14.898 1 91.94 390 PHE A N 1
ATOM 3226 C CA . PHE A 1 390 ? -16.781 -2.287 13.609 1 91.94 390 PHE A CA 1
ATOM 3227 C C . PHE A 1 390 ? -15.898 -2.875 12.508 1 91.94 390 PHE A C 1
ATOM 3229 O O . PHE A 1 390 ? -16 -2.469 11.352 1 91.94 390 PHE A O 1
ATOM 3236 N N . LEU A 1 391 ? -15.148 -3.883 12.867 1 91.06 391 LEU A N 1
ATOM 3237 C CA . LEU A 1 391 ? -14.266 -4.469 11.867 1 91.06 391 LEU A CA 1
ATOM 3238 C C . LEU A 1 391 ? -15.055 -5.293 10.852 1 91.06 391 LEU A C 1
ATOM 3240 O O . LEU A 1 391 ? -16.078 -5.887 11.195 1 91.06 391 LEU A O 1
ATOM 3244 N N . PRO A 1 392 ? -14.625 -5.324 9.617 1 92 392 PRO A N 1
ATOM 3245 C CA . PRO A 1 392 ? -15.391 -6 8.562 1 92 392 PRO A CA 1
ATOM 3246 C C . PRO A 1 392 ? -15.359 -7.52 8.703 1 92 392 PRO A C 1
ATOM 3248 O O . PRO A 1 392 ? -14.422 -8.078 9.281 1 92 392 PRO A O 1
ATOM 3251 N N . THR A 1 393 ? -16.406 -8.148 8.219 1 92.5 393 THR A N 1
ATOM 3252 C CA . THR A 1 393 ? -16.453 -9.586 7.992 1 92.5 393 THR A CA 1
ATOM 3253 C C . THR A 1 393 ? -15.969 -9.93 6.586 1 92.5 393 THR A C 1
ATOM 3255 O O . THR A 1 393 ? -16.531 -9.461 5.594 1 92.5 393 THR A O 1
ATOM 3258 N N . VAL A 1 394 ? -14.914 -10.734 6.551 1 91.94 394 VAL A N 1
ATOM 3259 C CA . VAL A 1 394 ? -14.281 -11.031 5.273 1 91.94 394 VAL A CA 1
ATOM 3260 C C . VAL A 1 394 ? -14.422 -12.516 4.961 1 91.94 394 VAL A C 1
ATOM 3262 O O . VAL A 1 394 ? -14.117 -13.367 5.805 1 91.94 394 VAL A O 1
ATOM 3265 N N . MET A 1 395 ? -14.938 -12.805 3.803 1 91 395 MET A N 1
ATOM 3266 C CA . MET A 1 395 ? -14.977 -14.188 3.326 1 91 395 MET A CA 1
ATOM 3267 C C . MET A 1 395 ? -13.766 -14.492 2.457 1 91 395 MET A C 1
ATOM 3269 O O . MET A 1 395 ? -13.484 -13.781 1.495 1 91 395 MET A O 1
ATOM 3273 N N . VAL A 1 396 ? -13.039 -15.484 2.846 1 91 396 VAL A N 1
ATOM 3274 C CA . VAL A 1 396 ? -11.844 -15.875 2.109 1 91 396 VAL A CA 1
ATOM 3275 C C . VAL A 1 396 ? -12.102 -17.188 1.358 1 91 396 VAL A C 1
ATOM 3277 O O . VAL A 1 396 ? -12.438 -18.203 1.969 1 91 396 VAL A O 1
ATOM 3280 N N . VAL A 1 397 ? -11.961 -17.062 0.057 1 88.75 397 VAL A N 1
ATOM 3281 C CA . VAL A 1 397 ? -12.141 -18.234 -0.789 1 88.75 397 VAL A CA 1
ATOM 3282 C C . VAL A 1 397 ? -10.797 -18.703 -1.331 1 88.75 397 VAL A C 1
ATOM 3284 O O . VAL A 1 397 ? -10.203 -18.047 -2.193 1 88.75 397 VAL A O 1
ATOM 3287 N N . CYS A 1 398 ? -10.297 -19.734 -0.814 1 83.88 398 CYS A N 1
ATOM 3288 C CA . CYS A 1 398 ? -9.008 -20.266 -1.251 1 83.88 398 CYS A CA 1
ATOM 3289 C C . CYS A 1 398 ? -9.125 -21.734 -1.636 1 83.88 398 CYS A C 1
ATOM 3291 O O . CYS A 1 398 ? -9.117 -22.609 -0.769 1 83.88 398 CYS A O 1
ATOM 3293 N N . SER A 1 399 ? -9.07 -21.984 -2.92 1 79.38 399 SER A N 1
ATOM 3294 C CA . SER A 1 399 ? -9.234 -23.344 -3.422 1 79.38 399 SER A CA 1
ATOM 3295 C C . SER A 1 399 ? -7.922 -23.906 -3.957 1 79.38 399 SER A C 1
ATOM 3297 O O . SER A 1 399 ? -7.91 -24.938 -4.621 1 79.38 399 SER A O 1
ATOM 3299 N N . SER A 1 400 ? -6.777 -23.281 -3.637 1 78.25 400 SER A N 1
ATOM 3300 C CA . SER A 1 400 ? -5.527 -23.609 -4.312 1 78.25 400 SER A CA 1
ATOM 3301 C C . SER A 1 400 ? -4.668 -24.531 -3.461 1 78.25 400 SER A C 1
ATOM 3303 O O . SER A 1 400 ? -3.633 -25.031 -3.918 1 78.25 400 SER A O 1
ATOM 3305 N N . GLY A 1 401 ? -5.039 -24.781 -2.227 1 83.12 401 GLY A N 1
ATOM 3306 C CA . GLY A 1 401 ? -4.234 -25.719 -1.454 1 83.12 401 GLY A CA 1
ATOM 3307 C C . GLY A 1 401 ? -4.047 -25.281 -0.011 1 83.12 401 GLY A C 1
ATOM 3308 O O . GLY A 1 401 ? -4.387 -24.156 0.357 1 83.12 401 GLY A O 1
ATOM 3309 N N . LEU A 1 402 ? -3.404 -26.203 0.687 1 84.44 402 LEU A N 1
ATOM 3310 C CA . LEU A 1 402 ? -3.209 -26 2.117 1 84.44 402 LEU A CA 1
ATOM 3311 C C . LEU A 1 402 ? -2.217 -24.875 2.371 1 84.44 402 LEU A C 1
ATOM 3313 O O . LEU A 1 402 ? -2.451 -24.016 3.229 1 84.44 402 LEU A O 1
ATOM 3317 N N . ALA A 1 403 ? -1.143 -24.844 1.622 1 87.94 403 ALA A N 1
ATOM 3318 C CA . ALA A 1 403 ? -0.107 -23.828 1.82 1 87.94 403 ALA A CA 1
ATOM 3319 C C . ALA A 1 403 ? -0.646 -22.422 1.538 1 87.94 403 ALA A C 1
ATOM 3321 O O . ALA A 1 403 ? -0.421 -21.5 2.318 1 87.94 403 ALA A O 1
ATOM 3322 N N . ALA A 1 404 ? -1.305 -22.281 0.435 1 86.81 404 ALA A N 1
ATOM 3323 C CA . ALA A 1 404 ? -1.864 -21 0.025 1 86.81 404 ALA A CA 1
ATOM 3324 C C . ALA A 1 404 ? -2.912 -20.516 1.021 1 86.81 404 ALA A C 1
ATOM 3326 O O . ALA A 1 404 ? -2.939 -19.328 1.377 1 86.81 404 ALA A O 1
ATOM 3327 N N . SER A 1 405 ? -3.721 -21.391 1.456 1 84.88 405 SER A N 1
ATOM 3328 C CA . SER A 1 405 ? -4.77 -21.047 2.408 1 84.88 405 SER A CA 1
ATOM 3329 C C . SER A 1 405 ? -4.18 -20.609 3.748 1 84.88 405 SER A C 1
ATOM 3331 O O . SER A 1 405 ? -4.625 -19.641 4.348 1 84.88 405 SER A O 1
ATOM 3333 N N . SER A 1 406 ? -3.232 -21.375 4.191 1 86.62 406 SER A N 1
ATOM 3334 C CA . SER A 1 406 ? -2.627 -21.094 5.488 1 86.62 406 SER A CA 1
ATOM 3335 C C . SER A 1 406 ? -1.925 -19.75 5.492 1 86.62 406 SER A C 1
ATOM 3337 O O . SER A 1 406 ? -2.105 -18.953 6.414 1 86.62 406 SER A O 1
ATOM 3339 N N . ILE A 1 407 ? -1.156 -19.484 4.531 1 89.75 407 ILE A N 1
ATOM 3340 C CA . ILE A 1 407 ? -0.378 -18.25 4.512 1 89.75 407 ILE A CA 1
ATOM 3341 C C . ILE A 1 407 ? -1.31 -17.062 4.312 1 89.75 407 ILE A C 1
ATOM 3343 O O . ILE A 1 407 ? -1.104 -16 4.906 1 89.75 407 ILE A O 1
ATOM 3347 N N . LEU A 1 408 ? -2.301 -17.203 3.496 1 89.38 408 LEU A N 1
ATOM 3348 C CA . LEU A 1 408 ? -3.242 -16.125 3.246 1 89.38 408 LEU A CA 1
ATOM 3349 C C . LEU A 1 408 ? -4.004 -15.758 4.516 1 89.38 408 LEU A C 1
ATOM 3351 O O . LEU A 1 408 ? -4.113 -14.578 4.863 1 89.38 408 LEU A O 1
ATOM 3355 N N . THR A 1 409 ? -4.488 -16.766 5.18 1 86.38 409 THR A N 1
ATOM 3356 C CA . THR A 1 409 ? -5.266 -16.531 6.391 1 86.38 409 THR A CA 1
ATOM 3357 C C . THR A 1 409 ? -4.387 -15.922 7.48 1 86.38 409 THR A C 1
ATOM 3359 O O . THR A 1 409 ? -4.816 -15 8.188 1 86.38 409 THR A O 1
ATOM 3362 N N . THR A 1 410 ? -3.211 -16.406 7.57 1 87.44 410 THR A N 1
ATOM 3363 C CA . THR A 1 410 ? -2.291 -15.883 8.578 1 87.44 410 THR A CA 1
ATOM 3364 C C . THR A 1 410 ? -1.921 -14.43 8.273 1 87.44 410 THR A C 1
ATOM 3366 O O . THR A 1 410 ? -1.883 -13.594 9.18 1 87.44 410 THR A O 1
ATOM 3369 N N . LYS A 1 411 ? -1.657 -14.156 7.066 1 88.44 411 LYS A N 1
ATOM 3370 C CA . LYS A 1 411 ? -1.31 -12.797 6.672 1 88.44 411 LYS A CA 1
ATOM 3371 C C . LYS A 1 411 ? -2.475 -11.844 6.91 1 88.44 411 LYS A C 1
ATOM 3373 O O . LYS A 1 411 ? -2.271 -10.695 7.312 1 88.44 411 LYS A O 1
ATOM 3378 N N . LEU A 1 412 ? -3.643 -12.289 6.656 1 87.69 412 LEU A N 1
ATOM 3379 C CA . LEU A 1 412 ? -4.836 -11.469 6.855 1 87.69 412 LEU A CA 1
ATOM 3380 C C . LEU A 1 412 ? -5.027 -11.148 8.336 1 87.69 412 LEU A C 1
ATOM 3382 O O . LEU A 1 412 ? -5.422 -10.039 8.688 1 87.69 412 LEU A O 1
ATOM 3386 N N . GLU A 1 413 ? -4.711 -12.086 9.102 1 84.19 413 GLU A N 1
ATOM 3387 C CA . GLU A 1 413 ? -4.824 -11.883 10.547 1 84.19 413 GLU A CA 1
ATOM 3388 C C . GLU A 1 413 ? -3.775 -10.898 11.047 1 84.19 413 GLU A C 1
ATOM 3390 O O . GLU A 1 413 ? -4.012 -10.172 12.016 1 84.19 413 GLU A O 1
ATOM 3395 N N . GLN A 1 414 ? -2.732 -10.859 10.422 1 80.25 414 GLN A N 1
ATOM 3396 C CA . GLN A 1 414 ? -1.656 -9.961 10.828 1 80.25 414 GLN A CA 1
ATOM 3397 C C . GLN A 1 414 ? -1.948 -8.523 10.398 1 80.25 414 GLN A C 1
ATOM 3399 O O . GLN A 1 414 ? -1.687 -7.582 11.141 1 80.25 414 GLN A O 1
ATOM 3404 N N . ILE A 1 415 ? -2.418 -8.383 9.219 1 78.62 415 ILE A N 1
ATOM 3405 C CA . ILE A 1 415 ? -2.65 -7.047 8.68 1 78.62 415 ILE A CA 1
ATOM 3406 C C . ILE A 1 415 ? -3.791 -6.375 9.438 1 78.62 415 ILE A C 1
ATOM 3408 O O . ILE A 1 415 ? -3.744 -5.172 9.703 1 78.62 415 ILE A O 1
ATOM 3412 N N . GLU A 1 416 ? -4.773 -7.195 9.758 1 76.31 416 GLU A N 1
ATOM 3413 C CA . GLU A 1 416 ? -5.902 -6.684 10.531 1 76.31 416 GLU A CA 1
ATOM 3414 C C . GLU A 1 416 ? -6.379 -7.711 11.555 1 76.31 416 GLU A C 1
ATOM 3416 O O . GLU A 1 416 ? -7.297 -8.484 11.281 1 76.31 416 GLU A O 1
ATOM 3421 N N . PRO A 1 417 ? -5.82 -7.762 12.648 1 71.81 417 PRO A N 1
ATOM 3422 C CA . PRO A 1 417 ? -6.109 -8.789 13.656 1 71.81 417 PRO A CA 1
ATOM 3423 C C . PRO A 1 417 ? -7.574 -8.797 14.086 1 71.81 417 PRO A C 1
ATOM 3425 O O . PRO A 1 417 ? -8.07 -9.812 14.57 1 71.81 417 PRO A O 1
ATOM 3428 N N . GLY A 1 418 ? -8.391 -7.977 13.555 1 75.31 418 GLY A N 1
ATOM 3429 C CA . GLY A 1 418 ? -9.766 -7.914 14.031 1 75.31 418 GLY A CA 1
ATOM 3430 C C . GLY A 1 418 ? -10.781 -8.289 12.969 1 75.31 418 GLY A C 1
ATOM 3431 O O . GLY A 1 418 ? -11.984 -8.352 13.25 1 75.31 418 GLY A O 1
ATOM 3432 N N . PHE A 1 419 ? -10.297 -8.75 11.922 1 83.06 419 PHE A N 1
ATOM 3433 C CA . PHE A 1 419 ? -11.203 -9.164 10.859 1 83.06 419 PHE A CA 1
ATOM 3434 C C . PHE A 1 419 ? -12 -10.398 11.273 1 83.06 419 PHE A C 1
ATOM 3436 O O . PHE A 1 419 ? -11.445 -11.312 11.891 1 83.06 419 PHE A O 1
ATOM 3443 N N . HIS A 1 420 ? -13.266 -10.359 11.094 1 87.44 420 HIS A N 1
ATOM 3444 C CA . HIS A 1 420 ? -14.047 -11.586 11.141 1 87.44 420 HIS A CA 1
ATOM 3445 C C . HIS A 1 420 ? -13.906 -12.383 9.844 1 87.44 420 HIS A C 1
ATOM 3447 O O . HIS A 1 420 ? -14.539 -12.047 8.844 1 87.44 420 HIS A O 1
ATOM 3453 N N . ILE A 1 421 ? -13.188 -13.508 9.961 1 88.12 421 ILE A N 1
ATOM 3454 C CA . ILE A 1 421 ? -12.844 -14.211 8.734 1 88.12 421 ILE A CA 1
ATOM 3455 C C . ILE A 1 421 ? -13.711 -15.453 8.578 1 88.12 421 ILE A C 1
ATOM 3457 O O . ILE A 1 421 ? -13.805 -16.266 9.5 1 88.12 421 ILE A O 1
ATOM 3461 N N . ILE A 1 422 ? -14.414 -15.516 7.512 1 84.12 422 ILE A N 1
ATOM 3462 C CA . ILE A 1 422 ? -15.133 -16.719 7.094 1 84.12 422 ILE A CA 1
ATOM 3463 C C . ILE A 1 422 ? -14.336 -17.453 6.02 1 84.12 422 ILE A C 1
ATOM 3465 O O . ILE A 1 422 ? -14.062 -16.906 4.953 1 84.12 422 ILE A O 1
ATOM 3469 N N . HIS A 1 423 ? -13.992 -18.562 6.336 1 82.81 423 HIS A N 1
ATOM 3470 C CA . HIS A 1 423 ? -13.133 -19.328 5.434 1 82.81 423 HIS A CA 1
ATOM 3471 C C . HIS A 1 423 ? -13.953 -20.297 4.582 1 82.81 423 HIS A C 1
ATOM 3473 O O . HIS A 1 423 ? -14.742 -21.078 5.113 1 82.81 423 HIS A O 1
ATOM 3479 N N . VAL A 1 424 ? -13.867 -20.125 3.264 1 74.81 424 VAL A N 1
ATOM 3480 C CA . VAL A 1 424 ? -14.5 -21.031 2.316 1 74.81 424 VAL A CA 1
ATOM 3481 C C . VAL A 1 424 ? -13.438 -21.734 1.48 1 74.81 424 VAL A C 1
ATOM 3483 O O . VAL A 1 424 ? -12.68 -21.094 0.757 1 74.81 424 VAL A O 1
ATOM 3486 N N . VAL A 1 425 ? -13.492 -22.906 1.632 1 69.5 425 VAL A N 1
ATOM 3487 C CA . VAL A 1 425 ? -12.438 -23.672 0.986 1 69.5 425 VAL A CA 1
ATOM 3488 C C . VAL A 1 425 ? -12.883 -24.078 -0.417 1 69.5 425 VAL A C 1
ATOM 3490 O O . VAL A 1 425 ? -12.055 -24.281 -1.306 1 69.5 425 VAL A O 1
ATOM 3493 N N . ARG A 1 426 ? -14.219 -24.172 -0.62 1 76.5 426 ARG A N 1
ATOM 3494 C CA . ARG A 1 426 ? -14.734 -24.609 -1.915 1 76.5 426 ARG A CA 1
ATOM 3495 C C . ARG A 1 426 ? -15.641 -23.531 -2.52 1 76.5 426 ARG A C 1
ATOM 3497 O O . ARG A 1 426 ? -16.5 -22.984 -1.834 1 76.5 426 ARG A O 1
ATOM 3504 N N . THR A 1 427 ? -15.391 -23.375 -3.803 1 78.06 427 THR A N 1
ATOM 3505 C CA . THR A 1 427 ? -16.188 -22.375 -4.496 1 78.06 427 THR A CA 1
ATOM 3506 C C . THR A 1 427 ? -17.656 -22.812 -4.574 1 78.06 427 THR A C 1
ATOM 3508 O O . THR A 1 427 ? -18.547 -21.969 -4.625 1 78.06 427 THR A O 1
ATOM 3511 N N . GLN A 1 428 ? -17.844 -24.125 -4.52 1 75.81 428 GLN A N 1
ATOM 3512 C CA . GLN A 1 428 ? -19.203 -24.641 -4.617 1 75.81 428 GLN A CA 1
ATOM 3513 C C . GLN A 1 428 ? -20.016 -24.266 -3.385 1 75.81 428 GLN A C 1
ATOM 3515 O O . GLN A 1 428 ? -21.25 -24.172 -3.457 1 75.81 428 GLN A O 1
ATOM 3520 N N . ASP A 1 429 ? -19.344 -24.078 -2.32 1 81.44 429 ASP A N 1
ATOM 3521 C CA . ASP A 1 429 ? -20.016 -23.75 -1.063 1 81.44 429 ASP A CA 1
ATOM 3522 C C . ASP A 1 429 ? -20.234 -22.25 -0.932 1 81.44 429 ASP A C 1
ATOM 3524 O O . ASP A 1 429 ? -20.953 -21.812 -0.036 1 81.44 429 ASP A O 1
ATOM 3528 N N . LEU A 1 430 ? -19.656 -21.547 -1.8 1 83.5 430 LEU A N 1
ATOM 3529 C CA . LEU A 1 430 ? -19.625 -20.094 -1.681 1 83.5 430 LEU A CA 1
ATOM 3530 C C . LEU A 1 430 ? -21.031 -19.516 -1.659 1 83.5 430 LEU A C 1
ATOM 3532 O O . LEU A 1 430 ? -21.344 -18.656 -0.828 1 83.5 430 LEU A O 1
ATOM 3536 N N . GLU A 1 431 ? -21.859 -20 -2.553 1 80.88 431 GLU A N 1
ATOM 3537 C CA . GLU A 1 431 ? -23.203 -19.453 -2.654 1 80.88 431 GLU A CA 1
ATOM 3538 C C . GLU A 1 431 ? -24.016 -19.703 -1.38 1 80.88 431 GLU A C 1
ATOM 3540 O O . GLU A 1 431 ? -24.719 -18.828 -0.901 1 80.88 431 GLU A O 1
ATOM 3545 N N . GLN A 1 432 ? -23.875 -20.859 -0.942 1 83.62 432 GLN A N 1
ATOM 3546 C CA . GLN A 1 432 ? -24.578 -21.234 0.276 1 83.62 432 GLN A CA 1
ATOM 3547 C C . GLN A 1 432 ? -24.094 -20.422 1.47 1 83.62 432 GLN A C 1
ATOM 3549 O O . GLN A 1 432 ? -24.891 -19.906 2.254 1 83.62 432 GLN A O 1
ATOM 3554 N N . VAL A 1 433 ? -22.844 -20.281 1.567 1 86.5 433 VAL A N 1
ATOM 3555 C CA . VAL A 1 433 ? -22.266 -19.562 2.693 1 86.5 433 VAL A CA 1
ATOM 3556 C C . VAL A 1 433 ? -22.625 -18.078 2.605 1 86.5 433 VAL A C 1
ATOM 3558 O O . VAL A 1 433 ? -22.875 -17.438 3.625 1 86.5 433 VAL A O 1
ATOM 3561 N N . LEU A 1 434 ? -22.656 -17.547 1.442 1 84.5 434 LEU A N 1
ATOM 3562 C CA . LEU A 1 434 ? -23 -16.141 1.229 1 84.5 434 LEU A CA 1
ATOM 3563 C C . LEU A 1 434 ? -24.453 -15.867 1.609 1 84.5 434 LEU A C 1
ATOM 3565 O O . LEU A 1 434 ? -24.781 -14.766 2.033 1 84.5 434 LEU A O 1
ATOM 3569 N N . GLN A 1 435 ? -25.266 -16.844 1.422 1 82.19 435 GLN A N 1
ATOM 3570 C CA . GLN A 1 435 ? -26.672 -16.703 1.789 1 82.19 435 GLN A CA 1
ATOM 3571 C C . GLN A 1 435 ? -26.844 -16.75 3.305 1 82.19 435 GLN A C 1
ATOM 3573 O O . GLN A 1 435 ? -27.734 -16.109 3.85 1 82.19 435 GLN A O 1
ATOM 3578 N N . GLU A 1 436 ? -25.938 -17.438 3.902 1 84.94 436 GLU A N 1
ATOM 3579 C CA . GLU A 1 436 ? -26.078 -17.656 5.34 1 84.94 436 GLU A CA 1
ATOM 3580 C C . GLU A 1 436 ? -25.328 -16.578 6.133 1 84.94 436 GLU A C 1
ATOM 3582 O O . GLU A 1 436 ? -25.594 -16.391 7.32 1 84.94 436 GLU A O 1
ATOM 3587 N N . THR A 1 437 ? -24.406 -16.016 5.457 1 84.25 437 THR A N 1
ATOM 3588 C CA . THR A 1 437 ? -23.578 -15.039 6.168 1 84.25 437 THR A CA 1
ATOM 3589 C C . THR A 1 437 ? -23.531 -13.719 5.406 1 84.25 437 THR A C 1
ATOM 3591 O O . THR A 1 437 ? -23.719 -13.688 4.188 1 84.25 437 THR A O 1
ATOM 3594 N N . SER A 1 438 ? -23.422 -12.664 6.164 1 85.44 438 SER A N 1
ATOM 3595 C CA . SER A 1 438 ? -23.281 -11.344 5.559 1 85.44 438 SER A CA 1
ATOM 3596 C C . SER A 1 438 ? -21.812 -10.891 5.57 1 85.44 438 SER A C 1
ATOM 3598 O O . SER A 1 438 ? -21.344 -10.328 6.559 1 85.44 438 SER A O 1
ATOM 3600 N N . ALA A 1 439 ? -21.141 -11.18 4.477 1 90.12 439 ALA A N 1
ATOM 3601 C CA . ALA A 1 439 ? -19.75 -10.742 4.355 1 90.12 439 ALA A CA 1
ATOM 3602 C C . ALA A 1 439 ? -19.672 -9.336 3.771 1 90.12 439 ALA A C 1
ATOM 3604 O O . ALA A 1 439 ? -20.453 -8.984 2.881 1 90.12 439 ALA A O 1
ATOM 3605 N N . ASP A 1 440 ? -18.75 -8.516 4.305 1 90.94 440 ASP A N 1
ATOM 3606 C CA . ASP A 1 440 ? -18.547 -7.164 3.787 1 90.94 440 ASP A CA 1
ATOM 3607 C C . ASP A 1 440 ? -17.844 -7.191 2.436 1 90.94 440 ASP A C 1
ATOM 3609 O O . ASP A 1 440 ? -18.141 -6.379 1.556 1 90.94 440 ASP A O 1
ATOM 3613 N N . PHE A 1 441 ? -16.875 -8.07 2.283 1 90 441 PHE A N 1
ATOM 3614 C CA . PHE A 1 441 ? -16.25 -8.297 0.987 1 90 441 PHE A CA 1
ATOM 3615 C C . PHE A 1 441 ? -15.617 -9.68 0.926 1 90 441 PHE A C 1
ATOM 3617 O O . PHE A 1 441 ? -15.484 -10.352 1.951 1 90 441 PHE A O 1
ATOM 3624 N N . ILE A 1 442 ? -15.312 -10.125 -0.26 1 90.25 442 ILE A N 1
ATOM 3625 C CA . ILE A 1 442 ? -14.789 -11.461 -0.503 1 90.25 442 ILE A CA 1
ATOM 3626 C C . ILE A 1 442 ? -13.367 -11.375 -1.045 1 90.25 442 ILE A C 1
ATOM 3628 O O . ILE A 1 442 ? -13.07 -10.547 -1.913 1 90.25 442 ILE A O 1
ATOM 3632 N N . LEU A 1 443 ? -12.492 -12.133 -0.446 1 89.75 443 LEU A N 1
ATOM 3633 C CA . LEU A 1 443 ? -11.141 -12.297 -0.968 1 89.75 443 LEU A CA 1
ATOM 3634 C C . LEU A 1 443 ? -10.977 -13.672 -1.617 1 89.75 443 LEU A C 1
ATOM 3636 O O . LEU A 1 443 ? -11.281 -14.695 -1.001 1 89.75 443 LEU A O 1
ATOM 3640 N N . THR A 1 444 ? -10.531 -13.672 -2.865 1 88.38 444 THR A N 1
ATOM 3641 C CA . THR A 1 444 ? -10.359 -14.938 -3.572 1 88.38 444 THR A CA 1
ATOM 3642 C C . THR A 1 444 ? -8.977 -15.016 -4.211 1 88.38 444 THR A C 1
ATOM 3644 O O . THR A 1 444 ? -8.414 -14 -4.621 1 88.38 444 THR A O 1
ATOM 3647 N N . THR A 1 445 ? -8.453 -16.188 -4.25 1 83.19 445 THR A N 1
ATOM 3648 C CA . THR A 1 445 ? -7.16 -16.375 -4.891 1 83.19 445 THR A CA 1
ATOM 3649 C C . THR A 1 445 ? -7.336 -16.734 -6.367 1 83.19 445 THR A C 1
ATOM 3651 O O . THR A 1 445 ? -6.379 -16.672 -7.141 1 83.19 445 THR A O 1
ATOM 3654 N N . GLN A 1 446 ? -8.492 -17.078 -6.672 1 76 446 GLN A N 1
ATOM 3655 C CA . GLN A 1 446 ? -8.805 -17.406 -8.062 1 76 446 GLN A CA 1
ATOM 3656 C C . GLN A 1 446 ? -10.047 -16.656 -8.539 1 76 446 GLN A C 1
ATOM 3658 O O . GLN A 1 446 ? -10.789 -16.109 -7.727 1 76 446 GLN A O 1
ATOM 3663 N N . GLU A 1 447 ? -10.148 -16.641 -9.805 1 68.94 447 GLU A N 1
ATOM 3664 C CA . GLU A 1 447 ? -11.336 -15.992 -10.344 1 68.94 447 GLU A CA 1
ATOM 3665 C C . GLU A 1 447 ? -12.586 -16.844 -10.109 1 68.94 447 GLU A C 1
ATOM 3667 O O . GLU A 1 447 ? -12.586 -18.047 -10.375 1 68.94 447 GLU A O 1
ATOM 3672 N N . ILE A 1 448 ? -13.469 -16.25 -9.445 1 70.5 448 ILE A N 1
ATOM 3673 C CA . ILE A 1 448 ? -14.695 -16.969 -9.156 1 70.5 448 ILE A CA 1
ATOM 3674 C C . ILE A 1 448 ? -15.891 -16.234 -9.758 1 70.5 448 ILE A C 1
ATOM 3676 O O . ILE A 1 448 ? -15.891 -15 -9.828 1 70.5 448 ILE A O 1
ATOM 3680 N N . SER A 1 449 ? -16.672 -16.953 -10.328 1 64.25 449 SER A N 1
ATOM 3681 C CA . SER A 1 449 ? -17.906 -16.375 -10.82 1 64.25 449 SER A CA 1
ATOM 3682 C C . SER A 1 449 ? -18.984 -16.344 -9.742 1 64.25 449 SER A C 1
ATOM 3684 O O . SER A 1 449 ? -19.297 -17.375 -9.141 1 64.25 449 SER A O 1
ATOM 3686 N N . ILE A 1 450 ? -19.219 -15.266 -9.234 1 65.19 450 ILE A N 1
ATOM 3687 C CA . ILE A 1 450 ? -20.312 -15.125 -8.273 1 65.19 450 ILE A CA 1
ATOM 3688 C C . ILE A 1 450 ? -21.562 -14.609 -8.984 1 65.19 450 ILE A C 1
ATOM 3690 O O . ILE A 1 450 ? -21.469 -13.75 -9.867 1 65.19 450 ILE A O 1
ATOM 3694 N N . PRO A 1 451 ? -22.625 -15.242 -8.562 1 61.59 451 PRO A N 1
ATOM 3695 C CA . PRO A 1 451 ? -23.859 -14.766 -9.195 1 61.59 451 PRO A CA 1
ATOM 3696 C C . PRO A 1 451 ? -24.062 -13.258 -9.031 1 61.59 451 PRO A C 1
ATOM 3698 O O . PRO A 1 451 ? -23.656 -12.688 -8.023 1 61.59 451 PRO A O 1
ATOM 3701 N N . HIS A 1 452 ? -24.609 -12.664 -9.961 1 59.34 452 HIS A N 1
ATOM 3702 C CA . HIS A 1 452 ? -24.75 -11.227 -10.133 1 59.34 452 HIS A CA 1
ATOM 3703 C C . HIS A 1 452 ? -25.562 -10.617 -8.992 1 59.34 452 HIS A C 1
ATOM 3705 O O . HIS A 1 452 ? -25.438 -9.43 -8.703 1 59.34 452 HIS A O 1
ATOM 3711 N N . TRP A 1 453 ? -26.375 -11.492 -8.414 1 50.19 453 TRP A N 1
ATOM 3712 C CA . TRP A 1 453 ? -27.281 -10.898 -7.426 1 50.19 453 TRP A CA 1
ATOM 3713 C C . TRP A 1 453 ? -26.531 -10.523 -6.156 1 50.19 453 TRP A C 1
ATOM 3715 O O . TRP A 1 453 ? -27.031 -9.766 -5.328 1 50.19 453 TRP A O 1
ATOM 3725 N N . HIS A 1 454 ? -25.328 -10.945 -6.105 1 60.78 454 HIS A N 1
ATOM 3726 C CA . HIS A 1 454 ? -24.594 -10.617 -4.887 1 60.78 454 HIS A CA 1
ATOM 3727 C C . HIS A 1 454 ? -23.734 -9.375 -5.07 1 60.78 454 HIS A C 1
ATOM 3729 O O . HIS A 1 454 ? -23 -9.258 -6.055 1 60.78 454 HIS A O 1
ATOM 3735 N N . GLN A 1 455 ? -24.109 -8.391 -4.266 1 69.88 455 GLN A N 1
ATOM 3736 C CA . GLN A 1 455 ? -23.484 -7.074 -4.367 1 69.88 455 GLN A CA 1
ATOM 3737 C C . GLN A 1 455 ? -22.188 -7.016 -3.562 1 69.88 455 GLN A C 1
ATOM 3739 O O . GLN A 1 455 ? -21.5 -5.996 -3.561 1 69.88 455 GLN A O 1
ATOM 3744 N N . THR A 1 456 ? -21.828 -8.195 -3.084 1 80.94 456 THR A N 1
ATOM 3745 C CA . THR A 1 456 ? -20.641 -8.172 -2.25 1 80.94 456 THR A CA 1
ATOM 3746 C C . THR A 1 456 ? -19.375 -8 -3.105 1 80.94 456 THR A C 1
ATOM 3748 O O . THR A 1 456 ? -19.188 -8.711 -4.094 1 80.94 456 THR A O 1
ATOM 3751 N N . LYS A 1 457 ? -18.625 -7.039 -2.727 1 83.44 457 LYS A N 1
ATOM 3752 C CA . LYS A 1 457 ? -17.391 -6.758 -3.467 1 83.44 457 LYS A CA 1
ATOM 3753 C C . LYS A 1 457 ? -16.422 -7.934 -3.391 1 83.44 457 LYS A C 1
ATOM 3755 O O . LYS A 1 457 ? -16.297 -8.578 -2.348 1 83.44 457 LYS A O 1
ATOM 3760 N N . ARG A 1 458 ? -15.812 -8.188 -4.461 1 85.25 458 ARG A N 1
ATOM 3761 C CA . ARG A 1 458 ? -14.844 -9.281 -4.547 1 85.25 458 ARG A CA 1
ATOM 3762 C C . ARG A 1 458 ? -13.477 -8.773 -4.973 1 85.25 458 ARG A C 1
ATOM 3764 O O . ARG A 1 458 ? -13.375 -7.91 -5.852 1 85.25 458 ARG A O 1
ATOM 3771 N N . PHE A 1 459 ? -12.477 -9.258 -4.242 1 85.5 459 PHE A N 1
ATOM 3772 C CA . PHE A 1 459 ? -11.102 -8.914 -4.594 1 85.5 459 PHE A CA 1
ATOM 3773 C C . PHE A 1 459 ? -10.281 -10.18 -4.836 1 85.5 459 PHE A C 1
ATOM 3775 O O . PHE A 1 459 ? -10.297 -11.102 -4.023 1 85.5 459 PHE A O 1
ATOM 3782 N N . ARG A 1 460 ? -9.641 -10.219 -5.992 1 85.75 460 ARG A N 1
ATOM 3783 C CA . ARG A 1 460 ? -8.656 -11.273 -6.234 1 85.75 460 ARG A CA 1
ATOM 3784 C C . ARG A 1 460 ? -7.297 -10.891 -5.668 1 85.75 460 ARG A C 1
ATOM 3786 O O . ARG A 1 460 ? -6.773 -9.812 -5.965 1 85.75 460 ARG A O 1
ATOM 3793 N N . VAL A 1 461 ? -6.746 -11.75 -4.805 1 87.81 461 VAL A N 1
ATOM 3794 C CA . VAL A 1 461 ? -5.473 -11.43 -4.16 1 87.81 461 VAL A CA 1
ATOM 3795 C C . VAL A 1 461 ? -4.52 -12.617 -4.285 1 87.81 461 VAL A C 1
ATOM 3797 O O . VAL A 1 461 ? -4.953 -13.742 -4.527 1 87.81 461 VAL A O 1
ATOM 3800 N N . SER A 1 462 ? -3.227 -12.297 -4.188 1 88.12 462 SER A N 1
ATOM 3801 C CA . SER A 1 462 ? -2.223 -13.352 -4.047 1 88.12 462 SER A CA 1
ATOM 3802 C C . SER A 1 462 ? -2.246 -13.953 -2.646 1 88.12 462 SER A C 1
ATOM 3804 O O . SER A 1 462 ? -2.441 -13.234 -1.661 1 88.12 462 SER A O 1
ATOM 3806 N N . PRO A 1 463 ? -2.07 -15.258 -2.586 1 89.56 463 PRO A N 1
ATOM 3807 C CA . PRO A 1 463 ? -2.01 -15.852 -1.249 1 89.56 463 PRO A CA 1
ATOM 3808 C C . PRO A 1 463 ? -0.915 -15.234 -0.379 1 89.56 463 PRO A C 1
ATOM 3810 O O . PRO A 1 463 ? -1.034 -15.219 0.849 1 89.56 463 PRO A O 1
ATOM 3813 N N . LEU A 1 464 ? 0.11 -14.719 -1.011 1 90.62 464 LEU A N 1
ATOM 3814 C CA . LEU A 1 464 ? 1.213 -14.102 -0.282 1 90.62 464 LEU A CA 1
ATOM 3815 C C . LEU A 1 464 ? 0.898 -12.648 0.056 1 90.62 464 LEU A C 1
ATOM 3817 O O . LEU A 1 464 ? 1.631 -12.016 0.815 1 90.62 464 LEU A O 1
ATOM 3821 N N . LEU A 1 465 ? -0.174 -12.188 -0.42 1 89.38 465 LEU A N 1
ATOM 3822 C CA . LEU A 1 465 ? -0.612 -10.805 -0.258 1 89.38 465 LEU A CA 1
ATOM 3823 C C . LEU A 1 465 ? 0.498 -9.836 -0.647 1 89.38 465 LEU A C 1
ATOM 3825 O O . LEU A 1 465 ? 1.302 -9.43 0.197 1 89.38 465 LEU A O 1
ATOM 3829 N N . SER A 1 466 ? 0.457 -9.383 -1.804 1 83.25 466 SER A N 1
ATOM 3830 C CA . SER A 1 466 ? 1.395 -8.367 -2.256 1 83.25 466 SER A CA 1
ATOM 3831 C C . SER A 1 466 ? 1.186 -7.051 -1.509 1 83.25 466 SER A C 1
ATOM 3833 O O . SER A 1 466 ? 0.196 -6.891 -0.791 1 83.25 466 SER A O 1
ATOM 3835 N N . ASP A 1 467 ? 2.1 -6.137 -1.612 1 81.81 467 ASP A N 1
ATOM 3836 C CA . ASP A 1 467 ? 1.958 -4.82 -1 1 81.81 467 ASP A CA 1
ATOM 3837 C C . ASP A 1 467 ? 0.694 -4.121 -1.492 1 81.81 467 ASP A C 1
ATOM 3839 O O . ASP A 1 467 ? 0.023 -3.428 -0.724 1 81.81 467 ASP A O 1
ATOM 3843 N N . GLN A 1 468 ? 0.476 -4.344 -2.691 1 80.31 468 GLN A N 1
ATOM 3844 C CA . GLN A 1 468 ? -0.727 -3.756 -3.273 1 80.31 468 GLN A CA 1
ATOM 3845 C C . GLN A 1 468 ? -1.985 -4.395 -2.693 1 80.31 468 GLN A C 1
ATOM 3847 O O . GLN A 1 468 ? -2.971 -3.705 -2.426 1 80.31 468 GLN A O 1
ATOM 3852 N N . ASP A 1 469 ? -1.939 -5.707 -2.518 1 87.56 469 ASP A N 1
ATOM 3853 C CA . ASP A 1 469 ? -3.074 -6.41 -1.925 1 87.56 469 ASP A CA 1
ATOM 3854 C C . ASP A 1 469 ? -3.354 -5.906 -0.51 1 87.56 469 ASP A C 1
ATOM 3856 O O . ASP A 1 469 ? -4.508 -5.688 -0.141 1 87.56 469 ASP A O 1
ATOM 3860 N N . LYS A 1 470 ? -2.32 -5.781 0.203 1 87.56 470 LYS A N 1
ATOM 3861 C CA . LYS A 1 470 ? -2.463 -5.305 1.575 1 87.56 470 LYS A CA 1
ATOM 3862 C C . LYS A 1 470 ? -3.098 -3.916 1.609 1 87.56 470 LYS A C 1
ATOM 3864 O O . LYS A 1 470 ? -3.994 -3.656 2.414 1 87.56 470 LYS A O 1
ATOM 3869 N N . ARG A 1 471 ? -2.564 -3.055 0.801 1 84.5 471 ARG A N 1
ATOM 3870 C CA . ARG A 1 471 ? -3.098 -1.698 0.718 1 84.5 471 ARG A CA 1
ATOM 3871 C C . ARG A 1 471 ? -4.582 -1.714 0.362 1 84.5 471 ARG A C 1
ATOM 3873 O O . ARG A 1 471 ? -5.371 -0.972 0.947 1 84.5 471 ARG A O 1
ATOM 3880 N N . LEU A 1 472 ? -4.895 -2.537 -0.59 1 85.94 472 LEU A N 1
ATOM 3881 C CA . LEU A 1 472 ? -6.273 -2.658 -1.047 1 85.94 472 LEU A CA 1
ATOM 3882 C C . LEU A 1 472 ? -7.184 -3.117 0.088 1 85.94 472 LEU A C 1
ATOM 3884 O O . LEU A 1 472 ? -8.25 -2.537 0.306 1 85.94 472 LEU A O 1
ATOM 3888 N N . ILE A 1 473 ? -6.785 -4.117 0.765 1 89.56 473 ILE A N 1
ATOM 3889 C CA . ILE A 1 473 ? -7.582 -4.711 1.834 1 89.56 473 ILE A CA 1
ATOM 3890 C C . ILE A 1 473 ? -7.738 -3.709 2.977 1 89.56 473 ILE A C 1
ATOM 3892 O O . ILE A 1 473 ? -8.844 -3.521 3.498 1 89.56 473 ILE A O 1
ATOM 3896 N N . GLN A 1 474 ? -6.684 -3.049 3.336 1 88.06 474 GLN A N 1
ATOM 3897 C CA . GLN A 1 474 ? -6.719 -2.08 4.426 1 88.06 474 GLN A CA 1
ATOM 3898 C C . GLN A 1 474 ? -7.578 -0.872 4.062 1 88.06 474 GLN A C 1
ATOM 3900 O O . GLN A 1 474 ? -8.312 -0.348 4.902 1 88.06 474 GLN A O 1
ATOM 3905 N N . HIS A 1 475 ? -7.375 -0.41 2.883 1 88.81 475 HIS A N 1
ATOM 3906 C CA . HIS A 1 475 ? -8.18 0.699 2.387 1 88.81 475 HIS A CA 1
ATOM 3907 C C . HIS A 1 475 ? -9.672 0.378 2.473 1 88.81 475 HIS A C 1
ATOM 3909 O O . HIS A 1 475 ? -10.453 1.185 2.977 1 88.81 475 HIS A O 1
ATOM 3915 N N . GLU A 1 476 ? -10.07 -0.801 1.973 1 90 476 GLU A N 1
ATOM 3916 C CA . GLU A 1 476 ? -11.469 -1.215 1.99 1 90 476 GLU A CA 1
ATOM 3917 C C . GLU A 1 476 ? -11.977 -1.387 3.42 1 90 476 GLU A C 1
ATOM 3919 O O . GLU A 1 476 ? -13.102 -1.007 3.734 1 90 476 GLU A O 1
ATOM 3924 N N . ALA A 1 477 ? -11.188 -1.976 4.215 1 90.56 477 ALA A N 1
ATOM 3925 C CA . ALA A 1 477 ? -11.547 -2.184 5.613 1 90.56 477 ALA A CA 1
ATOM 3926 C C . ALA A 1 477 ? -11.82 -0.856 6.312 1 90.56 477 ALA A C 1
ATOM 3928 O O . ALA A 1 477 ? -12.789 -0.728 7.062 1 90.56 477 ALA A O 1
ATOM 3929 N N . HIS A 1 478 ? -10.977 0.094 6.078 1 90.12 478 HIS A N 1
ATOM 3930 C CA . HIS A 1 478 ? -11.117 1.4 6.711 1 90.12 478 HIS A CA 1
ATOM 3931 C C . HIS A 1 478 ? -12.398 2.096 6.273 1 90.12 478 HIS A C 1
ATOM 3933 O O . HIS A 1 478 ? -13.07 2.738 7.086 1 90.12 478 HIS A O 1
ATOM 3939 N N . LYS A 1 479 ? -12.672 2.004 5.059 1 90.69 479 LYS A N 1
ATOM 3940 C CA . LYS A 1 479 ? -13.906 2.578 4.539 1 90.69 479 LYS A CA 1
ATOM 3941 C C . LYS A 1 479 ? -15.125 1.972 5.227 1 90.69 479 LYS A C 1
ATOM 3943 O O . LYS A 1 479 ? -16.062 2.688 5.59 1 90.69 479 LYS A O 1
ATOM 3948 N N . ILE A 1 480 ? -15.117 0.685 5.379 1 91.44 480 ILE A N 1
ATOM 3949 C CA . ILE A 1 480 ? -16.234 -0.038 5.992 1 91.44 480 ILE A CA 1
ATOM 3950 C C . ILE A 1 480 ? -16.359 0.365 7.457 1 91.44 480 ILE A C 1
ATOM 3952 O O . ILE A 1 480 ? -17.469 0.583 7.949 1 91.44 480 ILE A O 1
ATOM 3956 N N . VAL A 1 481 ? -15.25 0.476 8.117 1 92.06 481 VAL A N 1
ATOM 3957 C CA . VAL A 1 481 ? -15.258 0.878 9.516 1 92.06 481 VAL A CA 1
ATOM 3958 C C . VAL A 1 481 ? -15.867 2.27 9.656 1 92.06 481 VAL A C 1
ATOM 3960 O O . VAL A 1 481 ? -16.719 2.498 10.523 1 92.06 481 VAL A O 1
ATOM 3963 N N . ASN A 1 482 ? -15.406 3.201 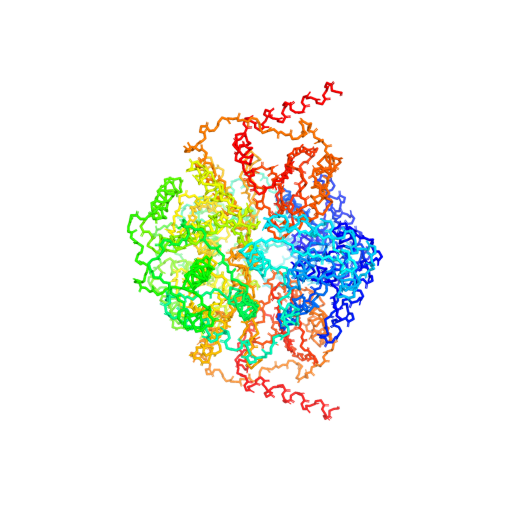8.844 1 91.44 482 ASN A N 1
ATOM 3964 C CA . ASN A 1 482 ? -15.945 4.559 8.859 1 91.44 482 ASN A CA 1
ATOM 3965 C C . ASN A 1 482 ? -17.453 4.566 8.648 1 91.44 482 ASN A C 1
ATOM 3967 O O . ASN A 1 482 ? -18.188 5.277 9.344 1 91.44 482 ASN A O 1
ATOM 3971 N N . ARG A 1 483 ? -17.906 3.805 7.703 1 90.06 483 ARG A N 1
ATOM 3972 C CA . ARG A 1 483 ? -19.328 3.721 7.395 1 90.06 483 ARG A CA 1
ATOM 3973 C C . ARG A 1 483 ? -20.109 3.164 8.578 1 90.06 483 ARG A C 1
ATOM 3975 O O . ARG A 1 483 ? -21.156 3.705 8.945 1 90.06 483 ARG A O 1
ATOM 3982 N N . LYS A 1 484 ? -19.625 2.088 9.141 1 91.25 484 LYS A N 1
ATOM 3983 C CA . LYS A 1 484 ? -20.297 1.451 10.266 1 91.25 484 LYS A CA 1
ATOM 3984 C C . LYS A 1 484 ? -20.328 2.367 11.484 1 91.25 484 LYS A C 1
ATOM 3986 O O . LYS A 1 484 ? -21.312 2.406 12.219 1 91.25 484 LYS A O 1
ATOM 3991 N N . GLN A 1 485 ? -19.234 3.064 11.68 1 92.38 485 GLN A N 1
ATOM 3992 C CA . GLN A 1 485 ? -19.172 4.016 12.789 1 92.38 485 GLN A CA 1
ATOM 3993 C C . GLN A 1 485 ? -20.156 5.16 12.594 1 92.38 485 GLN A C 1
ATOM 3995 O O . GLN A 1 485 ? -20.812 5.59 13.547 1 92.38 485 GLN A O 1
ATOM 4000 N N . LEU A 1 486 ? -20.234 5.676 11.391 1 89.38 486 LEU A N 1
ATOM 4001 C CA . LEU A 1 486 ? -21.188 6.738 11.086 1 89.38 486 LEU A CA 1
ATOM 4002 C C . LEU A 1 486 ? -22.625 6.258 11.297 1 89.38 486 LEU A C 1
ATOM 4004 O O . LEU A 1 486 ? -23.469 7.004 11.797 1 89.38 486 LEU A O 1
ATOM 4008 N N . ALA A 1 487 ? -22.859 5.031 10.859 1 87.62 487 ALA A N 1
ATOM 4009 C CA . ALA A 1 487 ? -24.188 4.445 11.047 1 87.62 487 ALA A CA 1
ATOM 4010 C C . ALA A 1 487 ? -24.531 4.316 12.531 1 87.62 487 ALA A C 1
ATOM 4012 O O . ALA A 1 487 ? -25.656 4.578 12.938 1 87.62 487 ALA A O 1
ATOM 4013 N N . SER A 1 488 ? -23.547 3.883 13.281 1 89.44 488 SER A N 1
ATOM 4014 C CA . SER A 1 488 ? -23.734 3.77 14.727 1 89.44 488 SER A CA 1
ATOM 4015 C C . SER A 1 488 ? -24.031 5.125 15.352 1 89.44 488 SER A C 1
ATOM 4017 O O . SER A 1 488 ? -24.875 5.234 16.25 1 89.44 488 SER A O 1
ATOM 4019 N N . PHE A 1 489 ? -23.312 6.125 14.961 1 88.69 489 PHE A N 1
ATOM 4020 C CA . PHE A 1 489 ? -23.516 7.484 15.453 1 88.69 489 PHE A CA 1
ATOM 4021 C C . PHE A 1 489 ? -24.938 7.961 15.148 1 88.69 489 PHE A C 1
ATOM 4023 O O . PHE A 1 489 ? -25.594 8.562 16 1 88.69 489 PHE A O 1
ATOM 4030 N N . ASN A 1 490 ? -25.359 7.691 13.906 1 81.31 490 ASN A N 1
ATOM 4031 C CA . ASN A 1 490 ? -26.688 8.086 13.484 1 81.31 490 ASN A CA 1
ATOM 4032 C C . ASN A 1 490 ? -27.766 7.379 14.305 1 81.31 490 ASN A C 1
ATOM 4034 O O . ASN A 1 490 ? -28.844 7.945 14.562 1 81.31 490 ASN A O 1
ATOM 4038 N N . GLU A 1 491 ? -27.516 6.195 14.594 1 82 491 GLU A N 1
ATOM 4039 C CA . GLU A 1 491 ? -28.469 5.426 15.383 1 82 491 GLU A CA 1
ATOM 4040 C C . GLU A 1 491 ? -28.625 6.008 16.781 1 82 491 GLU A C 1
ATOM 4042 O O . GLU A 1 491 ? -29.734 6.043 17.328 1 82 491 GLU A O 1
ATOM 4047 N N . VAL A 1 492 ? -27.5 6.414 17.297 1 78.69 492 VAL A N 1
ATOM 4048 C CA . VAL A 1 492 ? -27.516 6.926 18.672 1 78.69 492 VAL A CA 1
ATOM 4049 C C . VAL A 1 492 ? -28.031 8.359 18.688 1 78.69 492 VAL A C 1
ATOM 4051 O O . VAL A 1 492 ? -28.797 8.75 19.578 1 78.69 492 VAL A O 1
ATOM 4054 N N . TYR A 1 493 ? -27.609 9.195 17.734 1 70 493 TYR A N 1
ATOM 4055 C CA . TYR A 1 493 ? -27.938 10.617 17.75 1 70 493 TYR A CA 1
ATOM 4056 C C . TYR A 1 493 ? -29.031 10.938 16.75 1 70 493 TYR A C 1
ATOM 4058 O O . TYR A 1 493 ? -29.547 12.055 16.734 1 70 493 TYR A O 1
ATOM 4066 N N . GLY A 1 494 ? -29.328 10.234 15.625 1 60.12 494 GLY A N 1
ATOM 4067 C CA . GLY A 1 494 ? -30.156 10.453 14.453 1 60.12 494 GLY A CA 1
ATOM 4068 C C . GLY A 1 494 ? -31.578 10.852 14.789 1 60.12 494 GLY A C 1
ATOM 4069 O O . GLY A 1 494 ? -32.5 10.695 13.961 1 60.12 494 GLY A O 1
ATOM 4070 N N . ASN A 1 495 ? -31.875 11.125 15.953 1 50.41 495 ASN A N 1
ATOM 4071 C CA . ASN A 1 495 ? -33.156 11.836 15.812 1 50.41 495 ASN A CA 1
ATOM 4072 C C . ASN A 1 495 ? -33 13.047 14.891 1 50.41 495 ASN A C 1
ATOM 4074 O O . ASN A 1 495 ? -33.812 13.969 14.961 1 50.41 495 ASN A O 1
ATOM 4078 N N . ALA A 1 496 ? -31.828 13.18 14.336 1 45.16 496 ALA A N 1
ATOM 4079 C CA . ALA A 1 496 ? -31.781 14.406 13.547 1 45.16 496 ALA A CA 1
ATOM 4080 C C . ALA A 1 496 ? -32.875 14.406 12.477 1 45.16 496 ALA A C 1
ATOM 4082 O O . ALA A 1 496 ? -33.156 13.375 11.859 1 45.16 496 ALA A O 1
ATOM 4083 N N . SER A 1 497 ? -33.656 15.227 12.609 1 43.56 497 SER A N 1
ATOM 4084 C CA . SER A 1 497 ? -34.719 15.508 11.656 1 43.56 497 SER A CA 1
ATOM 4085 C C . SER A 1 497 ? -34.25 15.344 10.219 1 43.56 497 SER A C 1
ATOM 4087 O O . SER A 1 497 ? -33.188 15.859 9.852 1 43.56 497 SER A O 1
ATOM 4089 N N . LEU A 1 498 ? -34.469 14.195 9.594 1 46.97 498 LEU A N 1
ATOM 4090 C CA . LEU A 1 498 ? -34.312 14.023 8.156 1 46.97 498 LEU A CA 1
ATOM 4091 C C . LEU A 1 498 ? -34.375 15.359 7.434 1 46.97 498 LEU A C 1
ATOM 4093 O O . LEU A 1 498 ? -35.438 15.836 7.094 1 46.97 498 LEU A O 1
ATOM 4097 N N . VAL A 1 499 ? -33.656 16.359 7.875 1 42.16 499 VAL A N 1
ATOM 4098 C CA . VAL A 1 499 ? -33.719 17.562 7.059 1 42.16 499 VAL A CA 1
ATOM 4099 C C . VAL A 1 499 ? -33.125 17.281 5.68 1 42.16 499 VAL A C 1
ATOM 4101 O O . VAL A 1 499 ? -32 16.766 5.574 1 42.16 499 VAL A O 1
ATOM 4104 N N . GLU A 1 500 ? -34.031 17.344 4.75 1 49.56 500 GLU A N 1
ATOM 4105 C CA . GLU A 1 500 ? -33.562 17.406 3.369 1 49.56 500 GLU A CA 1
ATOM 4106 C C . GLU A 1 500 ? -32.438 18.391 3.219 1 49.56 500 GLU A C 1
ATOM 4108 O O . GLU A 1 500 ? -32.531 19.562 3.615 1 49.56 500 GLU A O 1
ATOM 4113 N N . PRO A 1 501 ? -31.188 17.875 3.068 1 51.47 501 PRO A N 1
ATOM 4114 C CA . PRO A 1 501 ? -30.078 18.812 2.943 1 51.47 501 PRO A CA 1
ATOM 4115 C C . PRO A 1 501 ? -30.375 19.953 1.963 1 51.47 501 PRO A C 1
ATOM 4117 O O . PRO A 1 501 ? -31.094 19.75 0.978 1 51.47 501 PRO A O 1
ATOM 4120 N N . SER A 1 502 ? -30.391 21.172 2.428 1 51.88 502 SER A N 1
ATOM 4121 C CA . SER A 1 502 ? -30.531 22.281 1.493 1 51.88 502 SER A CA 1
ATOM 4122 C C . SER A 1 502 ? -29.438 22.266 0.434 1 51.88 502 SER A C 1
ATOM 4124 O O . SER A 1 502 ? -28.25 22.375 0.757 1 51.88 502 SER A O 1
ATOM 4126 N N . LEU A 1 503 ? -29.719 21.516 -0.683 1 58.19 503 LEU A N 1
ATOM 4127 C CA . LEU A 1 503 ? -28.812 21.547 -1.819 1 58.19 503 LEU A CA 1
ATOM 4128 C C . LEU A 1 503 ? -28.828 22.922 -2.494 1 58.19 503 LEU A C 1
ATOM 4130 O O . LEU A 1 503 ? -29.859 23.594 -2.525 1 58.19 503 LEU A O 1
ATOM 4134 N N . PHE A 1 504 ? -27.719 23.688 -2.564 1 54.12 504 PHE A N 1
ATOM 4135 C CA . PHE A 1 504 ? -27.703 24.938 -3.322 1 54.12 504 PHE A CA 1
ATOM 4136 C C . PHE A 1 504 ? -28.438 24.766 -4.652 1 54.12 504 PHE A C 1
ATOM 4138 O O . PHE A 1 504 ? -29.188 25.656 -5.07 1 54.12 504 PHE A O 1
ATOM 4145 N N . ASP A 1 505 ? -28.016 23.734 -5.43 1 57.09 505 ASP A N 1
ATOM 4146 C CA . ASP A 1 505 ? -28.703 23.5 -6.695 1 57.09 505 ASP A CA 1
ATOM 4147 C C . ASP A 1 505 ? -29.547 22.219 -6.633 1 57.09 505 ASP A C 1
ATOM 4149 O O . ASP A 1 505 ? -29.016 21.109 -6.551 1 57.09 505 ASP A O 1
ATOM 4153 N N . GLU A 1 506 ? -30.828 22.469 -6.438 1 58.25 506 GLU A N 1
ATOM 4154 C CA . GLU A 1 506 ? -31.797 21.391 -6.289 1 58.25 506 GLU A CA 1
ATOM 4155 C C . GLU A 1 506 ? -31.953 20.609 -7.594 1 58.25 506 GLU A C 1
ATOM 4157 O O . GLU A 1 506 ? -32.719 19.641 -7.652 1 58.25 506 GLU A O 1
ATOM 4162 N N . LYS A 1 507 ? -31.109 21.203 -8.555 1 64 507 LYS A N 1
ATOM 4163 C CA . LYS A 1 507 ? -31.203 20.5 -9.836 1 64 507 LYS A CA 1
ATOM 4164 C C . LYS A 1 507 ? -30.172 19.375 -9.922 1 64 507 LYS A C 1
ATOM 4166 O O . LYS A 1 507 ? -29.031 19.531 -9.516 1 64 507 LYS A O 1
ATOM 4171 N N . ILE A 1 508 ? -30.641 18.281 -10.258 1 66.31 508 ILE A N 1
ATOM 4172 C CA . ILE A 1 508 ? -29.766 17.156 -10.555 1 66.31 508 ILE A CA 1
ATOM 4173 C C . ILE A 1 508 ? -29.219 17.297 -11.977 1 66.31 508 ILE A C 1
ATOM 4175 O O . ILE A 1 508 ? -29.984 17.5 -12.922 1 66.31 508 ILE A O 1
ATOM 4179 N N . HIS A 1 509 ? -27.922 17.375 -12.023 1 74.25 509 HIS A N 1
ATOM 4180 C CA . HIS A 1 509 ? -27.281 17.453 -13.328 1 74.25 509 HIS A CA 1
ATOM 4181 C C . HIS A 1 509 ? -26.828 16.078 -13.805 1 74.25 509 HIS A C 1
ATOM 4183 O O . HIS A 1 509 ? -26.484 15.211 -13 1 74.25 509 HIS A O 1
ATOM 4189 N N . THR A 1 510 ? -27.141 15.797 -15.07 1 76.81 510 THR A N 1
ATOM 4190 C CA . THR A 1 510 ? -26.688 14.547 -15.68 1 76.81 510 THR A CA 1
ATOM 4191 C C . THR A 1 510 ? -25.516 14.797 -16.609 1 76.81 510 THR A C 1
ATOM 4193 O O . THR A 1 510 ? -25.547 15.695 -17.453 1 76.81 510 THR A O 1
ATOM 4196 N N . ILE A 1 511 ? -24.484 14.094 -16.312 1 79.94 511 ILE A N 1
ATOM 4197 C CA . ILE A 1 511 ? -23.297 14.297 -17.141 1 79.94 511 ILE A CA 1
ATOM 4198 C C . ILE A 1 511 ? -22.828 12.961 -17.719 1 79.94 511 ILE A C 1
ATOM 4200 O O . ILE A 1 511 ? -23.078 11.906 -17.125 1 79.94 511 ILE A O 1
ATOM 4204 N N . LYS A 1 512 ? -22.297 13.125 -18.922 1 78.06 512 LYS A N 1
ATOM 4205 C CA . LYS A 1 512 ? -21.734 11.953 -19.578 1 78.06 512 LYS A CA 1
ATOM 4206 C C . LYS A 1 512 ? -20.203 12.039 -19.641 1 78.06 512 LYS A C 1
ATOM 4208 O O . LYS A 1 512 ? -19.672 13 -20.203 1 78.06 512 LYS A O 1
ATOM 4213 N N . THR A 1 513 ? -19.531 11.258 -18.875 1 82.06 513 THR A N 1
ATOM 4214 C CA . THR A 1 513 ? -18.078 11.156 -18.938 1 82.06 513 THR A CA 1
ATOM 4215 C C . THR A 1 513 ? -17.609 9.82 -18.359 1 82.06 513 THR A C 1
ATOM 4217 O O . THR A 1 513 ? -18.312 9.195 -17.562 1 82.06 513 THR A O 1
ATOM 4220 N N . ASN A 1 514 ? -16.453 9.398 -18.828 1 80.5 514 ASN A N 1
ATOM 4221 C CA . ASN A 1 514 ? -15.891 8.164 -18.297 1 80.5 514 ASN A CA 1
ATOM 4222 C C . ASN A 1 514 ? -14.664 8.438 -17.422 1 80.5 514 ASN A C 1
ATOM 4224 O O . ASN A 1 514 ? -14.133 7.527 -16.781 1 80.5 514 ASN A O 1
ATOM 4228 N N . ASP A 1 515 ? -14.273 9.648 -17.344 1 84.94 515 ASP A N 1
ATOM 4229 C CA . ASP A 1 515 ? -13.109 10.031 -16.547 1 84.94 515 ASP A CA 1
ATOM 4230 C C . ASP A 1 515 ? -13.539 10.703 -15.25 1 84.94 515 ASP A C 1
ATOM 4232 O O . ASP A 1 515 ? -14.312 11.664 -15.258 1 84.94 515 ASP A O 1
ATOM 4236 N N . TRP A 1 516 ? -13.047 10.133 -14.141 1 90.69 516 TRP A N 1
ATOM 4237 C CA . TRP A 1 516 ? -13.523 10.602 -12.844 1 90.69 516 TRP A CA 1
ATOM 4238 C C . TRP A 1 516 ? -13.062 12.039 -12.586 1 90.69 516 TRP A C 1
ATOM 4240 O O . TRP A 1 516 ? -13.727 12.789 -11.875 1 90.69 516 TRP A O 1
ATOM 4250 N N . ARG A 1 517 ? -11.891 12.547 -13.156 1 91.06 517 ARG A N 1
ATOM 4251 C CA . ARG A 1 517 ? -11.445 13.93 -13.016 1 91.06 517 ARG A CA 1
ATOM 4252 C C . ARG A 1 517 ? -12.406 14.883 -13.719 1 91.06 517 ARG A C 1
ATOM 4254 O O . ARG A 1 517 ? -12.766 15.922 -13.164 1 91.06 517 ARG A O 1
ATOM 4261 N N . ASP A 1 518 ? -12.805 14.438 -14.906 1 91.44 518 ASP A N 1
ATOM 4262 C CA . ASP A 1 518 ? -13.805 15.203 -15.641 1 91.44 518 ASP A CA 1
ATOM 4263 C C . ASP A 1 518 ? -15.133 15.219 -14.891 1 91.44 518 ASP A C 1
ATOM 4265 O O . ASP A 1 518 ? -15.836 16.234 -14.883 1 91.44 518 ASP A O 1
ATOM 4269 N N . ALA A 1 519 ? -15.438 14.117 -14.352 1 93.81 519 ALA A N 1
ATOM 4270 C CA . ALA A 1 519 ? -16.688 14.016 -13.609 1 93.81 519 ALA A CA 1
ATOM 4271 C C . ALA A 1 519 ? -16.719 15.008 -12.445 1 93.81 519 ALA A C 1
ATOM 4273 O O . ALA A 1 519 ? -17.734 15.672 -12.219 1 93.81 519 ALA A O 1
ATOM 4274 N N . ILE A 1 520 ? -15.609 15.094 -11.656 1 94.94 520 ILE A N 1
ATOM 4275 C CA . ILE A 1 520 ? -15.523 16.031 -10.547 1 94.94 520 ILE A CA 1
ATOM 4276 C C . ILE A 1 520 ? -15.633 17.469 -11.07 1 94.94 520 ILE A C 1
ATOM 4278 O O . ILE A 1 520 ? -16.312 18.312 -10.469 1 94.94 520 ILE A O 1
ATOM 4282 N N . THR A 1 521 ? -14.961 17.75 -12.195 1 93.81 521 THR A N 1
ATOM 4283 C CA . THR A 1 521 ? -14.977 19.078 -12.797 1 93.81 521 THR A CA 1
ATOM 4284 C C . THR A 1 521 ? -16.391 19.484 -13.195 1 93.81 521 THR A C 1
ATOM 4286 O O . THR A 1 521 ? -16.844 20.578 -12.867 1 93.81 521 THR A O 1
ATOM 4289 N N . LEU A 1 522 ? -17.031 18.609 -13.867 1 93.06 522 LEU A N 1
ATOM 4290 C CA . LEU A 1 522 ? -18.391 18.875 -14.328 1 93.06 522 LEU A CA 1
ATOM 4291 C C . LEU A 1 522 ? -19.344 19 -13.156 1 93.06 522 LEU A C 1
ATOM 4293 O O . LEU A 1 522 ? -20.234 19.844 -13.148 1 93.06 522 LEU A O 1
ATOM 4297 N N . ALA A 1 523 ? -19.188 18.141 -12.211 1 92.81 523 ALA A N 1
ATOM 4298 C CA . ALA A 1 523 ? -20.047 18.141 -11.039 1 92.81 523 ALA A CA 1
ATOM 4299 C C . ALA A 1 523 ? -19.875 19.438 -10.242 1 92.81 523 ALA A C 1
ATOM 4301 O O . ALA A 1 523 ? -20.781 19.844 -9.5 1 92.81 523 ALA A O 1
ATOM 4302 N N . SER A 1 524 ? -18.75 20.078 -10.344 1 93.19 524 SER A N 1
ATOM 4303 C CA . SER A 1 524 ? -18.438 21.297 -9.594 1 93.19 524 SER A CA 1
ATOM 4304 C C . SER A 1 524 ? -18.891 22.547 -10.344 1 93.19 524 SER A C 1
ATOM 4306 O O . SER A 1 524 ? -18.922 23.641 -9.773 1 93.19 524 SER A O 1
ATOM 4308 N N . GLU A 1 525 ? -19.234 22.438 -11.594 1 91.56 525 GLU A N 1
ATOM 4309 C CA . GLU A 1 525 ? -19.531 23.562 -12.477 1 91.56 525 GLU A CA 1
ATOM 4310 C C . GLU A 1 525 ? -20.672 24.406 -11.93 1 91.56 525 GLU A C 1
ATOM 4312 O O . GLU A 1 525 ? -20.641 25.641 -12 1 91.56 525 GLU A O 1
ATOM 4317 N N . PRO A 1 526 ? -21.734 23.766 -11.43 1 89.25 526 PRO A N 1
ATOM 4318 C CA . PRO A 1 526 ? -22.812 24.609 -10.906 1 89.25 526 PRO A CA 1
ATOM 4319 C C . PRO A 1 526 ? -22.344 25.547 -9.797 1 89.25 526 PRO A C 1
ATOM 4321 O O . PRO A 1 526 ? -22.75 26.719 -9.773 1 89.25 526 PRO A O 1
ATOM 4324 N N . LEU A 1 527 ? -21.531 25.062 -8.891 1 90.62 527 LEU A N 1
ATOM 4325 C CA . LEU A 1 527 ? -21.031 25.891 -7.797 1 90.62 527 LEU A CA 1
ATOM 4326 C C . LEU A 1 527 ? -20.031 26.922 -8.305 1 90.62 527 LEU A C 1
ATOM 4328 O O . LEU A 1 527 ? -19.984 28.047 -7.809 1 90.62 527 LEU A O 1
ATOM 4332 N N . LEU A 1 528 ? -19.203 26.516 -9.297 1 92 528 LEU A N 1
ATOM 4333 C CA . LEU A 1 528 ? -18.25 27.438 -9.891 1 92 528 LEU A CA 1
ATOM 4334 C C . LEU A 1 528 ? -18.953 28.578 -10.609 1 92 528 LEU A C 1
ATOM 4336 O O . LEU A 1 528 ? -18.578 29.75 -10.445 1 92 528 LEU A O 1
ATOM 4340 N N . ALA A 1 529 ? -19.922 28.281 -11.391 1 90 529 ALA A N 1
ATOM 4341 C CA . ALA A 1 529 ? -20.688 29.266 -12.172 1 90 529 ALA A CA 1
ATOM 4342 C C . ALA A 1 529 ? -21.422 30.234 -11.258 1 90 529 ALA A C 1
ATOM 4344 O O . ALA A 1 529 ? -21.578 31.422 -11.594 1 90 529 ALA A O 1
ATOM 4345 N N . ALA A 1 530 ? -21.875 29.734 -10.133 1 88.88 530 ALA A N 1
ATOM 4346 C CA . ALA A 1 530 ? -22.609 30.547 -9.18 1 88.88 530 ALA A CA 1
ATOM 4347 C C . ALA A 1 530 ? -21.672 31.391 -8.32 1 88.88 530 ALA A C 1
ATOM 4349 O O . ALA A 1 530 ? -22.109 32.219 -7.539 1 88.88 530 ALA A O 1
ATOM 4350 N N . GLY A 1 531 ? -20.422 31.062 -8.422 1 90.44 531 GLY A N 1
ATOM 4351 C CA . GLY A 1 531 ? -19.422 31.828 -7.691 1 90.44 531 GLY A CA 1
ATOM 4352 C C . GLY A 1 531 ? -19.219 31.344 -6.27 1 90.44 531 GLY A C 1
ATOM 4353 O O . GLY A 1 531 ? -18.688 32.094 -5.43 1 90.44 531 GLY A O 1
ATOM 4354 N N . TYR A 1 532 ? -19.641 30.219 -5.984 1 89.25 532 TYR A N 1
ATOM 4355 C CA . TYR A 1 532 ? -19.5 29.656 -4.641 1 89.25 532 TYR A CA 1
ATOM 4356 C C . TYR A 1 532 ? -18.078 29.172 -4.395 1 89.25 532 TYR A C 1
ATOM 4358 O O . TYR A 1 532 ? -17.609 29.156 -3.258 1 89.25 532 TYR A O 1
ATOM 4366 N N . ILE A 1 533 ? -17.438 28.625 -5.406 1 91.56 533 ILE A N 1
ATOM 4367 C CA . ILE A 1 533 ? -16.078 28.094 -5.293 1 91.56 533 ILE A CA 1
ATOM 4368 C C . ILE A 1 533 ? -15.203 28.703 -6.383 1 91.56 533 ILE A C 1
ATOM 4370 O O . ILE A 1 533 ? -15.703 29.281 -7.344 1 91.56 533 ILE A O 1
ATOM 4374 N N . GLU A 1 534 ? -13.93 28.672 -6.16 1 90.5 534 GLU A N 1
ATOM 4375 C CA . GLU A 1 534 ? -12.945 29.031 -7.168 1 90.5 534 GLU A CA 1
ATOM 4376 C C . GLU A 1 534 ? -12.477 27.828 -7.965 1 90.5 534 GLU A C 1
ATOM 4378 O O . GLU A 1 534 ? -12.656 26.688 -7.527 1 90.5 534 GLU A O 1
ATOM 4383 N N . GLN A 1 535 ? -11.914 28.094 -9.094 1 89.75 535 GLN A N 1
ATOM 4384 C CA . GLN A 1 535 ? -11.414 27.031 -9.969 1 89.75 535 GLN A CA 1
ATOM 4385 C C . GLN A 1 535 ? -10.406 26.156 -9.234 1 89.75 535 GLN A C 1
ATOM 4387 O O . GLN A 1 535 ? -10.383 24.938 -9.422 1 89.75 535 GLN A O 1
ATOM 4392 N N . SER A 1 536 ? -9.625 26.703 -8.414 1 87.38 536 SER A N 1
ATOM 4393 C CA . SER A 1 536 ? -8.586 25.984 -7.688 1 87.38 536 SER A CA 1
ATOM 4394 C C . SER A 1 536 ? -9.188 24.938 -6.762 1 87.38 536 SER A C 1
ATOM 4396 O O . SER A 1 536 ? -8.555 23.906 -6.48 1 87.38 536 SER A O 1
ATOM 4398 N N . TYR A 1 537 ? -10.406 25.219 -6.328 1 91.81 537 TYR A N 1
ATOM 4399 C CA . TYR A 1 537 ? -11.078 24.281 -5.449 1 91.81 537 TYR A CA 1
ATOM 4400 C C . TYR A 1 537 ? -11.281 22.938 -6.145 1 91.81 537 TYR A C 1
ATOM 4402 O O . TYR A 1 537 ? -11.133 21.875 -5.523 1 91.81 537 TYR A O 1
ATOM 4410 N N . ILE A 1 538 ? -11.539 22.953 -7.395 1 92.88 538 ILE A N 1
ATOM 4411 C CA . ILE A 1 538 ? -11.773 21.766 -8.195 1 92.88 538 ILE A CA 1
ATOM 4412 C C . ILE A 1 538 ? -10.484 20.938 -8.289 1 92.88 538 ILE A C 1
ATOM 4414 O O . ILE A 1 538 ? -10.5 19.719 -8.078 1 92.88 538 ILE A O 1
ATOM 4418 N N . GLN A 1 539 ? -9.406 21.578 -8.586 1 88.25 539 GLN A N 1
ATOM 4419 C CA . GLN A 1 539 ? -8.117 20.906 -8.688 1 88.25 539 GLN A CA 1
ATOM 4420 C C . GLN A 1 539 ? -7.699 20.297 -7.348 1 88.25 539 GLN A C 1
ATOM 4422 O O . GLN A 1 539 ? -7.117 19.219 -7.305 1 88.25 539 GLN A O 1
ATOM 4427 N N . GLU A 1 540 ? -8.055 20.984 -6.297 1 87.88 540 GLU A N 1
ATOM 4428 C CA . GLU A 1 540 ? -7.719 20.469 -4.977 1 87.88 540 GLU A CA 1
ATOM 4429 C C . GLU A 1 540 ? -8.508 19.203 -4.656 1 87.88 540 GLU A C 1
ATOM 4431 O O . GLU A 1 540 ? -7.996 18.281 -4.02 1 87.88 540 GLU A O 1
ATOM 4436 N N . MET A 1 541 ? -9.75 19.188 -5.078 1 92.94 541 MET A N 1
ATOM 4437 C CA . MET A 1 541 ? -10.555 18 -4.879 1 92.94 541 MET A CA 1
ATOM 4438 C C . MET A 1 541 ? -9.977 16.812 -5.648 1 92.94 541 MET A C 1
ATOM 4440 O O . MET A 1 541 ? -9.906 15.695 -5.121 1 92.94 541 MET A O 1
ATOM 4444 N N . ILE A 1 542 ? -9.602 17.078 -6.844 1 90.75 542 ILE A N 1
ATOM 4445 C CA . ILE A 1 542 ? -9.016 16.031 -7.676 1 90.75 542 ILE A CA 1
ATOM 4446 C C . ILE A 1 542 ? -7.719 15.523 -7.047 1 90.75 542 ILE A C 1
ATOM 4448 O O . ILE A 1 542 ? -7.5 14.312 -6.945 1 90.75 542 ILE A O 1
ATOM 4452 N N . MET A 1 543 ? -6.922 16.406 -6.543 1 85.94 543 MET A N 1
ATOM 4453 C CA . MET A 1 543 ? -5.668 16.047 -5.887 1 85.94 543 MET A CA 1
ATOM 4454 C C . MET A 1 543 ? -5.934 15.227 -4.625 1 85.94 543 MET A C 1
ATOM 4456 O O . MET A 1 543 ? -5.172 14.312 -4.297 1 85.94 543 MET A O 1
ATOM 4460 N N . SER A 1 544 ? -6.949 15.602 -3.955 1 88.19 544 SER A N 1
ATOM 4461 C CA . SER A 1 544 ? -7.309 14.867 -2.746 1 88.19 544 SER A CA 1
ATOM 4462 C C . SER A 1 544 ? -7.613 13.406 -3.057 1 88.19 544 SER A C 1
ATOM 4464 O O . SER A 1 544 ? -7.164 12.508 -2.342 1 88.19 544 SER A O 1
ATOM 4466 N N . VAL A 1 545 ? -8.328 13.156 -4.09 1 89.75 545 VAL A N 1
ATOM 4467 C CA . VAL A 1 545 ? -8.672 11.797 -4.496 1 89.75 545 VAL A CA 1
ATOM 4468 C C . VAL A 1 545 ? -7.41 11.055 -4.941 1 89.75 545 VAL A C 1
ATOM 4470 O O . VAL A 1 545 ? -7.242 9.875 -4.641 1 89.75 545 VAL A O 1
ATOM 4473 N N . GLU A 1 546 ? -6.59 11.727 -5.605 1 82.62 546 GLU A N 1
ATOM 4474 C CA . GLU A 1 546 ? -5.355 11.117 -6.082 1 82.62 546 GLU A CA 1
ATOM 4475 C C . GLU A 1 546 ? -4.449 10.719 -4.918 1 82.62 546 GLU A C 1
ATOM 4477 O O . GLU A 1 546 ? -3.812 9.664 -4.953 1 82.62 546 GLU A O 1
ATOM 4482 N N . ARG A 1 547 ? -4.449 11.523 -3.938 1 78.69 547 ARG A N 1
ATOM 4483 C CA . ARG A 1 547 ? -3.545 11.32 -2.812 1 78.69 547 ARG A CA 1
ATOM 4484 C C . ARG A 1 547 ? -4.105 10.281 -1.842 1 78.69 547 ARG A C 1
ATOM 4486 O O . ARG A 1 547 ? -3.367 9.445 -1.328 1 78.69 547 ARG A O 1
ATOM 4493 N N . ASN A 1 548 ? -5.391 10.375 -1.588 1 83.31 548 ASN A N 1
ATOM 4494 C CA . ASN A 1 548 ? -5.973 9.594 -0.5 1 83.31 548 ASN A CA 1
ATOM 4495 C C . ASN A 1 548 ? -6.691 8.352 -1.021 1 83.31 548 ASN A C 1
ATOM 4497 O O . ASN A 1 548 ? -6.973 7.426 -0.259 1 83.31 548 ASN A O 1
ATOM 4501 N N . GLY A 1 549 ? -6.918 8.344 -2.26 1 86.75 549 GLY A N 1
ATOM 4502 C CA . GLY A 1 549 ? -7.723 7.266 -2.803 1 86.75 549 GLY A CA 1
ATOM 4503 C C . GLY A 1 549 ? -9.211 7.52 -2.695 1 86.75 549 GLY A C 1
ATOM 4504 O O . GLY A 1 549 ? -9.656 8.672 -2.725 1 86.75 549 GLY A O 1
ATOM 4505 N N . THR A 1 550 ? -10.047 6.5 -2.621 1 91.56 550 THR A N 1
ATOM 4506 C CA . THR A 1 550 ? -11.484 6.645 -2.775 1 91.56 550 THR A CA 1
ATOM 4507 C C . THR A 1 550 ? -12.188 6.582 -1.421 1 91.56 550 THR A C 1
ATOM 4509 O O . THR A 1 550 ? -13.289 6.043 -1.312 1 91.56 550 THR A O 1
ATOM 4512 N N . TYR A 1 551 ? -11.508 7.023 -0.371 1 89.81 551 TYR A N 1
ATOM 4513 C CA . TYR A 1 551 ? -12.102 7.055 0.962 1 89.81 551 TYR A CA 1
ATOM 4514 C C . TYR A 1 551 ? -13.406 7.84 0.961 1 89.81 551 TYR A C 1
ATOM 4516 O O . TYR A 1 551 ? -14.297 7.582 1.779 1 89.81 551 TYR A O 1
ATOM 4524 N N . MET A 1 552 ? -13.523 8.758 -0.022 1 90.69 552 MET A N 1
ATOM 4525 C CA . MET A 1 552 ? -14.695 9.633 -0.086 1 90.69 552 MET A CA 1
ATOM 4526 C C . MET A 1 552 ? -15.898 8.891 -0.654 1 90.69 552 MET A C 1
ATOM 4528 O O . MET A 1 552 ? -17 9.438 -0.716 1 90.69 552 MET A O 1
ATOM 4532 N N . VAL A 1 553 ? -15.656 7.684 -1.118 1 90 553 VAL A N 1
ATOM 4533 C CA . VAL A 1 553 ? -16.734 6.824 -1.599 1 90 553 VAL A CA 1
ATOM 4534 C C . VAL A 1 553 ? -17.078 5.785 -0.535 1 90 553 VAL A C 1
ATOM 4536 O O . VAL A 1 553 ? -16.922 4.582 -0.755 1 90 553 VAL A O 1
ATOM 4539 N N . PHE A 1 554 ? -17.547 6.145 0.547 1 81.5 554 PHE A N 1
ATOM 4540 C CA . PHE A 1 554 ? -17.797 5.203 1.631 1 81.5 554 PHE A CA 1
ATOM 4541 C C . PHE A 1 554 ? -19.234 4.699 1.58 1 81.5 554 PHE A C 1
ATOM 4543 O O . PHE A 1 554 ? -19.562 3.686 2.199 1 81.5 554 PHE A O 1
ATOM 4550 N N . LEU A 1 555 ? -20.156 5.41 0.892 1 84.94 555 LEU A N 1
ATOM 4551 C CA . LEU A 1 555 ? -21.438 4.832 0.509 1 84.94 555 LEU A CA 1
ATOM 4552 C C . LEU A 1 555 ? -21.359 4.227 -0.889 1 84.94 555 LEU A C 1
ATOM 4554 O O . LEU A 1 555 ? -20.734 4.801 -1.787 1 84.94 555 LEU A O 1
ATOM 4558 N N . PRO A 1 556 ? -21.984 3.072 -0.997 1 83.38 556 PRO A N 1
ATOM 4559 C CA . PRO A 1 556 ? -21.906 2.441 -2.314 1 83.38 556 PRO A CA 1
ATOM 4560 C C . PRO A 1 556 ? -22.344 3.369 -3.443 1 83.38 556 PRO A C 1
ATOM 4562 O O . PRO A 1 556 ? -23.438 3.945 -3.381 1 83.38 556 PRO A O 1
ATOM 4565 N N . LYS A 1 557 ? -21.484 3.627 -4.406 1 88.06 557 LYS A N 1
ATOM 4566 C CA . LYS A 1 557 ? -21.734 4.293 -5.684 1 88.06 557 LYS A CA 1
ATOM 4567 C C . LYS A 1 557 ? -21.859 5.805 -5.5 1 88.06 557 LYS A C 1
ATOM 4569 O O . LYS A 1 557 ? -22.25 6.516 -6.426 1 88.06 557 LYS A O 1
ATOM 4574 N N . VAL A 1 558 ? -21.578 6.309 -4.32 1 89.56 558 VAL A N 1
ATOM 4575 C CA . VAL A 1 558 ? -21.719 7.734 -4.047 1 89.56 558 VAL A CA 1
ATOM 4576 C C . VAL A 1 558 ? -20.344 8.312 -3.66 1 89.56 558 VAL A C 1
ATOM 4578 O O . VAL A 1 558 ? -19.703 7.82 -2.729 1 89.56 558 VAL A O 1
ATOM 4581 N N . ALA A 1 559 ? -19.922 9.367 -4.285 1 93.12 559 ALA A N 1
ATOM 4582 C CA . ALA A 1 559 ? -18.672 10.047 -3.947 1 93.12 559 ALA A CA 1
ATOM 4583 C C . ALA A 1 559 ? -18.938 11.406 -3.305 1 93.12 559 ALA A C 1
ATOM 4585 O O . ALA A 1 559 ? -19.609 12.258 -3.896 1 93.12 559 ALA A O 1
ATOM 4586 N N . PHE A 1 560 ? -18.5 11.602 -2.105 1 90.44 560 PHE A N 1
ATOM 4587 C CA . PHE A 1 560 ? -18.516 12.891 -1.434 1 90.44 560 PHE A CA 1
ATOM 4588 C C . PHE A 1 560 ? -17.203 13.625 -1.618 1 90.44 560 PHE A C 1
ATOM 4590 O O . PHE A 1 560 ? -16.25 13.391 -0.876 1 90.44 560 PHE A O 1
ATOM 4597 N N . VAL A 1 561 ? -17.141 14.555 -2.496 1 93 561 VAL A N 1
ATOM 4598 C CA . VAL A 1 561 ? -15.852 15.172 -2.803 1 93 561 VAL A CA 1
ATOM 4599 C C . VAL A 1 561 ? -15.766 16.547 -2.158 1 93 561 VAL A C 1
ATOM 4601 O O . VAL A 1 561 ? -16.734 17.312 -2.189 1 93 561 VAL A O 1
ATOM 4604 N N . HIS A 1 562 ? -14.719 16.828 -1.49 1 90.12 562 HIS A N 1
ATOM 4605 C CA . HIS A 1 562 ? -14.461 18.109 -0.864 1 90.12 562 HIS A CA 1
ATOM 4606 C C . HIS A 1 562 ? -12.969 18.359 -0.711 1 90.12 562 HIS A C 1
ATOM 4608 O O . HIS A 1 562 ? -12.164 17.438 -0.869 1 90.12 562 HIS A O 1
ATOM 4614 N N . ALA A 1 563 ? -12.555 19.625 -0.467 1 89.38 563 ALA A N 1
ATOM 4615 C CA . ALA A 1 563 ? -11.18 20.047 -0.224 1 89.38 563 ALA A CA 1
ATOM 4616 C C . ALA A 1 563 ? -11.117 21.141 0.843 1 89.38 563 ALA A C 1
ATOM 4618 O O . ALA A 1 563 ? -12.102 21.391 1.534 1 89.38 563 ALA A O 1
ATOM 4619 N N . SER A 1 564 ? -9.977 21.672 1.018 1 85.38 564 SER A N 1
ATOM 4620 C CA . SER A 1 564 ? -9.781 22.719 2.014 1 85.38 564 SER A CA 1
ATOM 4621 C C . SER A 1 564 ? -10.648 23.938 1.71 1 85.38 564 SER A C 1
ATOM 4623 O O . SER A 1 564 ? -10.875 24.281 0.545 1 85.38 564 SER A O 1
ATOM 4625 N N . PRO A 1 565 ? -11.055 24.625 2.678 1 86.44 565 PRO A N 1
ATOM 4626 C CA . PRO A 1 565 ? -12.008 25.719 2.5 1 86.44 565 PRO A CA 1
ATOM 4627 C C . PRO A 1 565 ? -11.367 26.969 1.884 1 86.44 565 PRO A C 1
ATOM 4629 O O . PRO A 1 565 ? -12.07 27.922 1.531 1 86.44 565 PRO A O 1
ATOM 4632 N N . GLU A 1 566 ? -10.117 27.062 1.713 1 77.56 566 GLU A N 1
ATOM 4633 C CA . GLU A 1 566 ? -9.375 28.234 1.269 1 77.56 566 GLU A CA 1
ATOM 4634 C C . GLU A 1 566 ? -9.984 28.828 -0.003 1 77.56 566 GLU A C 1
ATOM 4636 O O . GLU A 1 566 ? -9.984 30.047 -0.196 1 77.56 566 GLU A O 1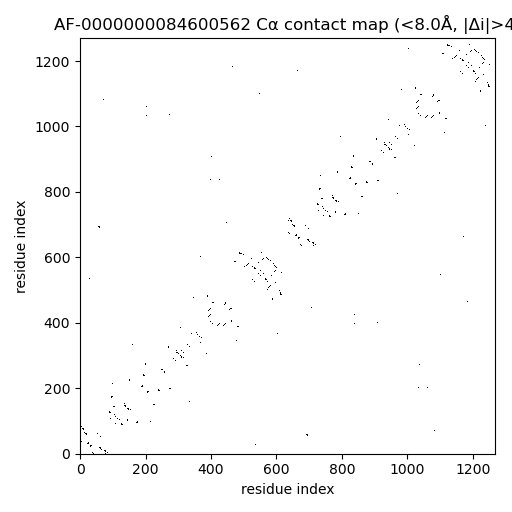
ATOM 4641 N N . HIS A 1 567 ? -10.562 27.969 -0.837 1 85.38 567 HIS A N 1
ATOM 4642 C CA . HIS A 1 567 ? -11.062 28.406 -2.129 1 85.38 567 HIS A CA 1
ATOM 4643 C C . HIS A 1 567 ? -12.586 28.312 -2.191 1 85.38 567 HIS A C 1
ATOM 4645 O O . HIS A 1 567 ? -13.156 28.219 -3.277 1 85.38 567 HIS A O 1
ATOM 4651 N N . VAL A 1 568 ? -13.172 28.328 -1.063 1 87.62 568 VAL A N 1
ATOM 4652 C CA . VAL A 1 568 ? -14.625 28.375 -0.964 1 87.62 568 VAL A CA 1
ATOM 4653 C C . VAL A 1 568 ? -15.078 29.781 -0.628 1 87.62 568 VAL A C 1
ATOM 4655 O O . VAL A 1 568 ? -14.641 30.359 0.369 1 87.62 568 VAL A O 1
ATOM 4658 N N . LYS A 1 569 ? -15.875 30.359 -1.425 1 86.44 569 LYS A N 1
ATOM 4659 C CA . LYS A 1 569 ? -16.406 31.703 -1.208 1 86.44 569 LYS A CA 1
ATOM 4660 C C . LYS A 1 569 ? -17.703 31.672 -0.416 1 86.44 569 LYS A C 1
ATOM 4662 O O . LYS A 1 569 ? -17.906 32.469 0.499 1 86.44 569 LYS A O 1
ATOM 4667 N N . LYS A 1 570 ? -18.562 30.812 -0.801 1 83.69 570 LYS A N 1
ATOM 4668 C CA . LYS A 1 570 ? -19.844 30.562 -0.147 1 83.69 570 LYS A CA 1
ATOM 4669 C C . LYS A 1 570 ? -20.125 29.078 -0.001 1 83.69 570 LYS A C 1
ATOM 4671 O O . LYS A 1 570 ? -19.719 28.281 -0.854 1 83.69 570 LYS A O 1
ATOM 4676 N N . GLU A 1 571 ? -20.766 28.781 1.056 1 84.19 571 GLU A N 1
ATOM 4677 C CA . GLU A 1 571 ? -21.078 27.375 1.284 1 84.19 571 GLU A CA 1
ATOM 4678 C C . GLU A 1 571 ? -22.188 26.891 0.34 1 84.19 571 GLU A C 1
ATOM 4680 O O . GLU A 1 571 ? -23.094 27.656 0.003 1 84.19 571 GLU A O 1
ATOM 4685 N N . GLY A 1 572 ? -22.031 25.703 -0.07 1 82.12 572 GLY A N 1
ATOM 4686 C CA . GLY A 1 572 ? -23.031 25.109 -0.955 1 82.12 572 GLY A CA 1
ATOM 4687 C C . GLY A 1 572 ? -22.766 23.656 -1.26 1 82.12 572 GLY A C 1
ATOM 4688 O O . GLY A 1 572 ? -21.688 23.141 -0.981 1 82.12 572 GLY A O 1
ATOM 4689 N N . ILE A 1 573 ? -23.859 22.969 -1.778 1 85.62 573 ILE A N 1
ATOM 4690 C CA . ILE A 1 573 ? -23.797 21.562 -2.143 1 85.62 573 ILE A CA 1
ATOM 4691 C C . ILE A 1 573 ? -24.328 21.359 -3.557 1 85.62 573 ILE A C 1
ATOM 4693 O O . ILE A 1 573 ? -25.359 21.953 -3.926 1 85.62 573 ILE A O 1
ATOM 4697 N N . SER A 1 574 ? -23.578 20.688 -4.348 1 85.38 574 SER A N 1
ATOM 4698 C CA . SER A 1 574 ? -24.047 20.312 -5.68 1 85.38 574 SER A CA 1
ATOM 4699 C C . SER A 1 574 ? -24.141 18.797 -5.82 1 85.38 574 SER A C 1
ATOM 4701 O O . SER A 1 574 ? -23.234 18.062 -5.398 1 85.38 574 SER A O 1
ATOM 4703 N N . LEU A 1 575 ? -25.266 18.297 -6.285 1 85.5 575 LEU A N 1
ATOM 4704 C CA . LEU A 1 575 ? -25.484 16.875 -6.527 1 85.5 575 LEU A CA 1
ATOM 4705 C C . LEU A 1 575 ? -25.562 16.594 -8.023 1 85.5 575 LEU A C 1
ATOM 4707 O O . LEU A 1 575 ? -26.359 17.203 -8.734 1 85.5 575 LEU A O 1
ATOM 4711 N N . THR A 1 576 ? -24.734 15.711 -8.531 1 87.94 576 THR A N 1
ATOM 4712 C CA . THR A 1 576 ? -24.703 15.336 -9.938 1 87.94 576 THR A CA 1
ATOM 4713 C C . THR A 1 576 ? -24.875 13.828 -10.102 1 87.94 576 THR A C 1
ATOM 4715 O O . THR A 1 576 ? -24.25 13.047 -9.391 1 87.94 576 THR A O 1
ATOM 4718 N N . ILE A 1 577 ? -25.688 13.406 -11.008 1 86.62 577 ILE A N 1
ATOM 4719 C CA . ILE A 1 577 ? -25.891 12 -11.344 1 86.62 577 ILE A CA 1
ATOM 4720 C C . ILE A 1 577 ? -25.234 11.695 -12.688 1 86.62 577 ILE A C 1
ATOM 4722 O O . ILE A 1 577 ? -25.359 12.469 -13.641 1 86.62 577 ILE A O 1
ATOM 4726 N N . LEU A 1 578 ? -24.547 10.664 -12.68 1 87.31 578 LEU A N 1
ATOM 4727 C CA . LEU A 1 578 ? -23.875 10.25 -13.914 1 87.31 578 LEU A CA 1
ATOM 4728 C C . LEU A 1 578 ? -24.797 9.375 -14.758 1 87.31 578 LEU A C 1
ATOM 4730 O O . LEU A 1 578 ? -25.578 8.578 -14.227 1 87.31 578 LEU A O 1
ATOM 4734 N N . GLU A 1 579 ? -24.734 9.539 -16.031 1 82.75 579 GLU A N 1
ATOM 4735 C CA . GLU A 1 579 ? -25.547 8.734 -16.938 1 82.75 579 GLU A CA 1
ATOM 4736 C C . GLU A 1 579 ? -25.219 7.254 -16.828 1 82.75 579 GLU A C 1
ATOM 4738 O O . GLU A 1 579 ? -26.078 6.398 -16.969 1 82.75 579 GLU A O 1
ATOM 4743 N N . HIS A 1 580 ? -23.984 7.082 -16.656 1 81.62 580 HIS A N 1
ATOM 4744 C CA . HIS A 1 580 ? -23.516 5.715 -16.469 1 81.62 580 HIS A CA 1
ATOM 4745 C C . HIS A 1 580 ? -22.516 5.629 -15.305 1 81.62 580 HIS A C 1
ATOM 4747 O O . HIS A 1 580 ? -21.922 6.637 -14.93 1 81.62 580 HIS A O 1
ATOM 4753 N N . GLU A 1 581 ? -22.5 4.449 -14.844 1 84.94 581 GLU A N 1
ATOM 4754 C CA . GLU A 1 581 ? -21.531 4.195 -13.773 1 84.94 581 GLU A CA 1
ATOM 4755 C C . GLU A 1 581 ? -20.094 4.363 -14.273 1 84.94 581 GLU A C 1
ATOM 4757 O O . GLU A 1 581 ? -19.766 3.953 -15.391 1 84.94 581 GLU A O 1
ATOM 4762 N N . ILE A 1 582 ? -19.281 4.988 -13.438 1 86.44 582 ILE A N 1
ATOM 4763 C CA . ILE A 1 582 ? -17.891 5.176 -13.844 1 86.44 582 ILE A CA 1
ATOM 4764 C C . ILE A 1 582 ? -16.953 4.621 -12.773 1 86.44 582 ILE A C 1
ATOM 4766 O O . ILE A 1 582 ? -17.344 4.469 -11.617 1 86.44 582 ILE A O 1
ATOM 4770 N N . GLU A 1 583 ? -15.734 4.324 -13.203 1 84.44 583 GLU A N 1
ATOM 4771 C CA . GLU A 1 583 ? -14.672 4.016 -12.25 1 84.44 583 GLU A CA 1
ATOM 4772 C C . GLU A 1 583 ? -14.07 5.285 -11.656 1 84.44 583 GLU A C 1
ATOM 4774 O O . GLU A 1 583 ? -13.484 6.098 -12.367 1 84.44 583 GLU A O 1
ATOM 4779 N N . PHE A 1 584 ? -14.25 5.395 -10.414 1 90.94 584 PHE A N 1
ATOM 4780 C CA . PHE A 1 584 ? -13.844 6.605 -9.703 1 90.94 584 PHE A CA 1
ATOM 4781 C C . PHE A 1 584 ? -12.547 6.375 -8.938 1 90.94 584 PHE A C 1
ATOM 4783 O O . PHE A 1 584 ? -12.484 5.504 -8.07 1 90.94 584 PHE A O 1
ATOM 4790 N N . GLY A 1 585 ? -11.492 7.156 -9.273 1 87.88 585 GLY A N 1
ATOM 4791 C CA . GLY A 1 585 ? -10.219 7.07 -8.562 1 87.88 585 GLY A CA 1
ATOM 4792 C C . GLY A 1 585 ? -9.211 6.184 -9.266 1 87.88 585 GLY A C 1
ATOM 4793 O O . GLY A 1 585 ? -9.578 5.27 -10 1 87.88 585 GLY A O 1
ATOM 4794 N N . ASP A 1 586 ? -7.961 6.504 -9 1 76.25 586 ASP A N 1
ATOM 4795 C CA . ASP A 1 586 ? -6.879 5.699 -9.555 1 76.25 586 ASP A CA 1
ATOM 4796 C C . ASP A 1 586 ? -6.445 4.605 -8.586 1 76.25 586 ASP A C 1
ATOM 4798 O O . ASP A 1 586 ? -6.168 3.475 -8.992 1 76.25 586 ASP A O 1
ATOM 4802 N N . LEU A 1 587 ? -6.395 5.043 -7.367 1 76.06 587 LEU A N 1
ATOM 4803 C CA . LEU A 1 587 ? -6.031 4.098 -6.316 1 76.06 587 LEU A CA 1
ATOM 4804 C C . LEU A 1 587 ? -7.27 3.453 -5.711 1 76.06 587 LEU A C 1
ATOM 4806 O O . LEU A 1 587 ? -8.141 4.148 -5.184 1 76.06 587 LEU A O 1
ATOM 4810 N N . ASN A 1 588 ? -7.371 2.148 -5.879 1 78.44 588 ASN A N 1
ATOM 4811 C CA . ASN A 1 588 ? -8.531 1.415 -5.391 1 78.44 588 ASN A CA 1
ATOM 4812 C C . ASN A 1 588 ? -9.836 1.979 -5.961 1 78.44 588 ASN A C 1
ATOM 4814 O O . ASN A 1 588 ? -10.703 2.432 -5.215 1 78.44 588 ASN A O 1
ATOM 4818 N N . PRO A 1 589 ? -9.953 1.904 -7.164 1 83.69 589 PRO A N 1
ATOM 4819 C CA . PRO A 1 589 ? -11.102 2.51 -7.836 1 83.69 589 PRO A CA 1
ATOM 4820 C C . PRO A 1 589 ? -12.438 1.956 -7.34 1 83.69 589 PRO A C 1
ATOM 4822 O O . PRO A 1 589 ? -12.523 0.781 -6.973 1 83.69 589 PRO A O 1
ATOM 4825 N N . GLU A 1 590 ? -13.445 2.852 -7.383 1 88.5 590 GLU A N 1
ATOM 4826 C CA . GLU A 1 590 ? -14.82 2.533 -7 1 88.5 590 GLU A CA 1
ATOM 4827 C C . GLU A 1 590 ? -15.797 2.865 -8.125 1 88.5 590 GLU A C 1
ATOM 4829 O O . GLU A 1 590 ? -15.562 3.789 -8.906 1 88.5 590 GLU A O 1
ATOM 4834 N N . GLN A 1 591 ? -16.797 2.055 -8.18 1 86.44 591 GLN A N 1
ATOM 4835 C CA . GLN A 1 591 ? -17.859 2.396 -9.102 1 86.44 591 GLN A CA 1
ATOM 4836 C C . GLN A 1 591 ? -18.766 3.475 -8.516 1 86.44 591 GLN A C 1
ATOM 4838 O O . GLN A 1 591 ? -19.25 3.35 -7.387 1 86.44 591 GLN A O 1
ATOM 4843 N N . VAL A 1 592 ? -18.984 4.527 -9.281 1 91.12 592 VAL A N 1
ATOM 4844 C CA . VAL A 1 592 ? -19.734 5.668 -8.766 1 91.12 592 VAL A CA 1
ATOM 4845 C C . VAL A 1 592 ? -20.781 6.094 -9.789 1 91.12 592 VAL A C 1
ATOM 4847 O O . VAL A 1 592 ? -20.516 6.105 -10.992 1 91.12 592 VAL A O 1
ATOM 4850 N N . THR A 1 593 ? -22.016 6.406 -9.336 1 88.25 593 THR A N 1
ATOM 4851 C CA . THR A 1 593 ? -23.078 6.918 -10.188 1 88.25 593 THR A CA 1
ATOM 4852 C C . THR A 1 593 ? -23.516 8.312 -9.734 1 88.25 593 THR A C 1
ATOM 4854 O O . THR A 1 593 ? -24.203 9.023 -10.469 1 88.25 593 THR A O 1
ATOM 4857 N N . MET A 1 594 ? -23.125 8.656 -8.539 1 89.56 594 MET A N 1
ATOM 4858 C CA . MET A 1 594 ? -23.516 9.938 -7.961 1 89.56 594 MET A CA 1
ATOM 4859 C C . MET A 1 594 ? -22.312 10.664 -7.371 1 89.56 594 MET A C 1
ATOM 4861 O O . MET A 1 594 ? -21.5 10.055 -6.676 1 89.56 594 MET A O 1
ATOM 4865 N N . ILE A 1 595 ? -22.141 11.945 -7.656 1 92.25 595 ILE A N 1
ATOM 4866 C CA . ILE A 1 595 ? -21.078 12.766 -7.094 1 92.25 595 ILE A CA 1
ATOM 4867 C C . ILE A 1 595 ? -21.688 13.961 -6.359 1 92.25 595 ILE A C 1
ATOM 4869 O O . ILE A 1 595 ? -22.484 14.711 -6.93 1 92.25 595 ILE A O 1
ATOM 4873 N N . ILE A 1 596 ? -21.359 14.125 -5.141 1 89.62 596 ILE A N 1
ATOM 4874 C CA . ILE A 1 596 ? -21.781 15.25 -4.32 1 89.62 596 ILE A CA 1
ATOM 4875 C C . ILE A 1 596 ? -20.594 16.141 -4.004 1 89.62 596 ILE A C 1
ATOM 4877 O O . ILE A 1 596 ? -19.641 15.711 -3.35 1 89.62 596 ILE A O 1
ATOM 4881 N N . VAL A 1 597 ? -20.609 17.344 -4.441 1 91.12 597 VAL A N 1
ATOM 4882 C CA . VAL A 1 597 ? -19.562 18.312 -4.164 1 91.12 597 VAL A CA 1
ATOM 4883 C C . VAL A 1 597 ? -19.953 19.156 -2.943 1 91.12 597 VAL A C 1
ATOM 4885 O O . VAL A 1 597 ? -21.016 19.766 -2.916 1 91.12 597 VAL A O 1
ATOM 4888 N N . LEU A 1 598 ? -19.094 19.109 -2.01 1 88.31 598 LEU A N 1
ATOM 4889 C CA . LEU A 1 598 ? -19.344 19.828 -0.765 1 88.31 598 LEU A CA 1
ATOM 4890 C C . LEU A 1 598 ? -18.406 21.031 -0.635 1 88.31 598 LEU A C 1
ATOM 4892 O O . LEU A 1 598 ? -17.203 20.875 -0.416 1 88.31 598 LEU A O 1
ATOM 4896 N N . ALA A 1 599 ? -18.953 22.203 -0.771 1 88.31 599 ALA A N 1
ATOM 4897 C CA . ALA A 1 599 ? -18.25 23.438 -0.473 1 88.31 599 ALA A CA 1
ATOM 4898 C C . ALA A 1 599 ? -18.531 23.906 0.95 1 88.31 599 ALA A C 1
ATOM 4900 O O . ALA A 1 599 ? -19.562 24.516 1.209 1 88.31 599 ALA A O 1
ATOM 4901 N N . MET A 1 600 ? -17.656 23.5 1.823 1 78.75 600 MET A N 1
ATOM 4902 C CA . MET A 1 600 ? -17.906 23.781 3.236 1 78.75 600 MET A CA 1
ATOM 4903 C C . MET A 1 600 ? -16.844 24.719 3.795 1 78.75 600 MET A C 1
ATOM 4905 O O . MET A 1 600 ? -15.664 24.641 3.43 1 78.75 600 MET A O 1
ATOM 4909 N N . LYS A 1 601 ? -17.312 25.656 4.484 1 72.06 601 LYS A N 1
ATOM 4910 C CA . LYS A 1 601 ? -16.391 26.5 5.25 1 72.06 601 LYS A CA 1
ATOM 4911 C C . LYS A 1 601 ? -16.25 26 6.684 1 72.06 601 LYS A C 1
ATOM 4913 O O . LYS A 1 601 ? -16.906 25.031 7.074 1 72.06 601 LYS A O 1
ATOM 4918 N N . GLU A 1 602 ? -15.398 26.422 7.398 1 60.12 602 GLU A N 1
ATOM 4919 C CA . GLU A 1 602 ? -14.969 25.938 8.711 1 60.12 602 GLU A CA 1
ATOM 4920 C C . GLU A 1 602 ? -16.156 25.547 9.578 1 60.12 602 GLU A C 1
ATOM 4922 O O . GLU A 1 602 ? -16.125 24.531 10.266 1 60.12 602 GLU A O 1
ATOM 4927 N N . ALA A 1 603 ? -17.281 26.328 9.656 1 48.41 603 ALA A N 1
ATOM 4928 C CA . ALA A 1 603 ? -18.25 26.297 10.758 1 48.41 603 ALA A CA 1
ATOM 4929 C C . ALA A 1 603 ? -19.375 25.297 10.469 1 48.41 603 ALA A C 1
ATOM 4931 O O . ALA A 1 603 ? -20.094 24.891 11.383 1 48.41 603 ALA A O 1
ATOM 4932 N N . HIS A 1 604 ? -19.625 24.906 9.148 1 52.34 604 HIS A N 1
ATOM 4933 C CA . HIS A 1 604 ? -20.938 24.312 9 1 52.34 604 HIS A CA 1
ATOM 4934 C C . HIS A 1 604 ? -20.844 22.891 8.438 1 52.34 604 HIS A C 1
ATOM 4936 O O . HIS A 1 604 ? -21.125 22.672 7.258 1 52.34 604 HIS A O 1
ATOM 4942 N N . ASN A 1 605 ? -20.406 21.953 9.414 1 57.97 605 ASN A N 1
ATOM 4943 C CA . ASN A 1 605 ? -20.234 20.531 9.133 1 57.97 605 ASN A CA 1
ATOM 4944 C C . ASN A 1 605 ? -21.547 19.766 9.289 1 57.97 605 ASN A C 1
ATOM 4946 O O . ASN A 1 605 ? -21.641 18.594 8.906 1 57.97 605 ASN A O 1
ATOM 4950 N N . GLN A 1 606 ? -22.672 20.469 9.562 1 63.16 606 GLN A N 1
ATOM 4951 C CA . GLN A 1 606 ? -23.891 19.719 9.875 1 63.16 606 GLN A CA 1
ATOM 4952 C C . GLN A 1 606 ? -24.516 19.156 8.609 1 63.16 606 GLN A C 1
ATOM 4954 O O . GLN A 1 606 ? -25.156 18.109 8.648 1 63.16 606 GLN A O 1
ATOM 4959 N N . ASP A 1 607 ? -24.156 19.766 7.57 1 71.12 607 ASP A N 1
ATOM 4960 C CA . ASP A 1 607 ? -24.75 19.359 6.301 1 71.12 607 ASP A CA 1
ATOM 4961 C C . ASP A 1 607 ? -24.266 17.969 5.891 1 71.12 607 ASP A C 1
ATOM 4963 O O . ASP A 1 607 ? -25.047 17.156 5.379 1 71.12 607 ASP A O 1
ATOM 4967 N N . PHE A 1 608 ? -23.125 17.609 6.25 1 76.94 608 PHE A N 1
ATOM 4968 C CA . PHE A 1 608 ? -22.578 16.328 5.816 1 76.94 608 PHE A CA 1
ATOM 4969 C C . PHE A 1 608 ? -23.297 15.18 6.504 1 76.94 608 PHE A C 1
ATOM 4971 O O . PHE A 1 608 ? -23.688 14.211 5.848 1 76.94 608 PHE A O 1
ATOM 4978 N N . ILE A 1 609 ? -23.469 15.25 7.797 1 75.75 609 ILE A N 1
ATOM 4979 C CA . ILE A 1 609 ? -24.062 14.148 8.555 1 75.75 609 ILE A CA 1
ATOM 4980 C C . ILE A 1 609 ? -25.5 13.938 8.109 1 75.75 609 ILE A C 1
ATOM 4982 O O . ILE A 1 609 ? -25.969 12.797 8.031 1 75.75 609 ILE A O 1
ATOM 4986 N N . GLN A 1 610 ? -26.125 15.078 7.828 1 75.12 610 GLN A N 1
ATOM 4987 C CA . GLN A 1 610 ? -27.5 14.992 7.375 1 75.12 610 GLN A CA 1
ATOM 4988 C C . GLN A 1 610 ? -27.594 14.336 6.004 1 75.12 610 GLN A C 1
ATOM 4990 O O . GLN A 1 610 ? -28.484 13.516 5.762 1 75.12 610 GLN A O 1
ATOM 4995 N N . LEU A 1 611 ? -26.734 14.781 5.211 1 77.5 611 LEU A N 1
ATOM 4996 C CA . LEU A 1 611 ? -26.688 14.203 3.875 1 77.5 611 LEU A CA 1
ATOM 4997 C C . LEU A 1 611 ? -26.375 12.711 3.941 1 77.5 611 LEU A C 1
ATOM 4999 O O . LEU A 1 611 ? -26.984 11.914 3.227 1 77.5 611 LEU A O 1
ATOM 5003 N N . PHE A 1 612 ? -25.484 12.336 4.812 1 80.75 612 PHE A N 1
ATOM 5004 C CA . PHE A 1 612 ? -25.125 10.93 4.984 1 80.75 612 PHE A CA 1
ATOM 5005 C C . PHE A 1 612 ? -26.328 10.133 5.492 1 80.75 612 PHE A C 1
ATOM 5007 O O . PHE A 1 612 ? -26.594 9.031 5 1 80.75 612 PHE A O 1
ATOM 5014 N N . HIS A 1 613 ? -26.922 10.664 6.363 1 76.5 613 HIS A N 1
ATOM 5015 C CA . HIS A 1 613 ? -28.078 9.992 6.93 1 76.5 613 HIS A CA 1
ATOM 5016 C C . HIS A 1 613 ? -29.141 9.742 5.863 1 76.5 613 HIS A C 1
ATOM 5018 O O . HIS A 1 613 ? -29.766 8.68 5.84 1 76.5 613 HIS A O 1
ATOM 5024 N N . TYR A 1 614 ? -29.312 10.727 5.148 1 77.06 614 TYR A N 1
ATOM 5025 C CA . TYR A 1 614 ? -30.312 10.641 4.094 1 77.06 614 TYR A CA 1
ATOM 5026 C C . TYR A 1 614 ? -29.938 9.586 3.064 1 77.06 614 TYR A C 1
ATOM 5028 O O . TYR A 1 614 ? -30.781 8.82 2.609 1 77.06 614 TYR A O 1
ATOM 5036 N N . LEU A 1 615 ? -28.703 9.477 2.746 1 80.19 615 LEU A N 1
ATOM 5037 C CA . LEU A 1 615 ? -28.25 8.656 1.625 1 80.19 615 LEU A CA 1
ATOM 5038 C C . LEU A 1 615 ? -27.906 7.242 2.088 1 80.19 615 LEU A C 1
ATOM 5040 O O . LEU A 1 615 ? -27.797 6.328 1.27 1 80.19 615 LEU A O 1
ATOM 5044 N N . GLU A 1 616 ? -27.703 7.082 3.35 1 79.25 616 GLU A N 1
ATOM 5045 C CA . GLU A 1 616 ? -27.359 5.758 3.859 1 79.25 616 GLU A CA 1
ATOM 5046 C C . GLU A 1 616 ? -28.5 4.777 3.674 1 79.25 616 GLU A C 1
ATOM 5048 O O . GLU A 1 616 ? -28.281 3.574 3.512 1 79.25 616 GLU A O 1
ATOM 5053 N N . ASN A 1 617 ? -29.656 5.379 3.709 1 76.38 617 ASN A N 1
ATOM 5054 C CA . ASN A 1 617 ? -30.859 4.582 3.477 1 76.38 617 ASN A CA 1
ATOM 5055 C C . ASN A 1 617 ? -31.078 4.336 1.987 1 76.38 617 ASN A C 1
ATOM 5057 O O . ASN A 1 617 ? -31.266 5.281 1.219 1 76.38 617 ASN A O 1
ATOM 5061 N N . GLU A 1 618 ? -31.062 3.049 1.678 1 75 618 GLU A N 1
ATOM 5062 C CA . GLU A 1 618 ? -31.172 2.68 0.27 1 75 618 GLU A CA 1
ATOM 5063 C C . GLU A 1 618 ? -32.469 3.203 -0.329 1 75 618 GLU A C 1
ATOM 5065 O O . GLU A 1 618 ? -32.5 3.602 -1.495 1 75 618 GLU A O 1
ATOM 5070 N N . ILE A 1 619 ? -33.531 3.117 0.432 1 73.75 619 ILE A N 1
ATOM 5071 C CA . ILE A 1 619 ? -34.812 3.58 -0.027 1 73.75 619 ILE A CA 1
ATOM 5072 C C . ILE A 1 619 ? -34.781 5.078 -0.322 1 73.75 619 ILE A C 1
ATOM 5074 O O . ILE A 1 619 ? -35.25 5.531 -1.356 1 73.75 619 ILE A O 1
ATOM 5078 N N . SER A 1 620 ? -34.125 5.746 0.581 1 72.12 620 SER A N 1
ATOM 5079 C CA . SER A 1 620 ? -34 7.188 0.401 1 72.12 620 SER A CA 1
ATOM 5080 C C . SER A 1 620 ? -33.156 7.523 -0.821 1 72.12 620 SER A C 1
ATOM 5082 O O . SER A 1 620 ? -33.469 8.453 -1.562 1 72.12 620 SER A O 1
ATOM 5084 N N . ARG A 1 621 ? -32.188 6.785 -1.043 1 73.75 621 ARG A N 1
ATOM 5085 C CA . ARG A 1 621 ? -31.312 6.992 -2.189 1 73.75 621 ARG A CA 1
ATOM 5086 C C . ARG A 1 621 ? -32.062 6.773 -3.5 1 73.75 621 ARG A C 1
ATOM 5088 O O . ARG A 1 621 ? -31.906 7.555 -4.441 1 73.75 621 ARG A O 1
ATOM 5095 N N . THR A 1 622 ? -32.812 5.707 -3.463 1 72.31 622 THR A N 1
ATOM 5096 C CA . THR A 1 622 ? -33.594 5.375 -4.656 1 72.31 622 THR A CA 1
ATOM 5097 C C . THR A 1 622 ? -34.656 6.441 -4.93 1 72.31 622 THR A C 1
ATOM 5099 O O . THR A 1 622 ? -34.875 6.812 -6.082 1 72.31 622 THR A O 1
ATOM 5102 N N . GLN A 1 623 ? -35.25 6.863 -3.867 1 69.06 623 GLN A N 1
ATOM 5103 C CA . GLN A 1 623 ? -36.25 7.906 -3.996 1 69.06 623 GLN A CA 1
ATOM 5104 C C . GLN A 1 623 ? -35.656 9.203 -4.531 1 69.06 623 GLN A C 1
ATOM 5106 O O . GLN A 1 623 ? -36.281 9.883 -5.355 1 69.06 623 GLN A O 1
ATOM 5111 N N . LEU A 1 624 ? -34.531 9.445 -4.016 1 67.12 624 LEU A N 1
ATOM 5112 C CA . LEU A 1 624 ? -33.812 10.633 -4.488 1 67.12 624 LEU A CA 1
ATOM 5113 C C . LEU A 1 624 ? -33.5 10.523 -5.973 1 67.12 624 LEU A C 1
ATOM 5115 O O . LEU A 1 624 ? -33.656 11.484 -6.723 1 67.12 624 LEU A O 1
ATOM 5119 N N . LEU A 1 625 ? -33.125 9.328 -6.348 1 66.94 625 LEU A N 1
ATOM 5120 C CA . LEU A 1 625 ? -32.75 9.078 -7.738 1 66.94 625 LEU A CA 1
ATOM 5121 C C . LEU A 1 625 ? -34 9.125 -8.633 1 66.94 625 LEU A C 1
ATOM 5123 O O . LEU A 1 625 ? -33.938 9.664 -9.742 1 66.94 625 LEU A O 1
ATOM 5127 N N . GLN A 1 626 ? -35.062 8.516 -8.133 1 62.12 626 GLN A N 1
ATOM 5128 C CA . GLN A 1 626 ? -36.312 8.508 -8.883 1 62.12 626 GLN A CA 1
ATOM 5129 C C . GLN A 1 626 ? -36.875 9.906 -9 1 62.12 626 GLN A C 1
ATOM 5131 O O . GLN A 1 626 ? -37.438 10.281 -10.047 1 62.12 626 GLN A O 1
ATOM 5136 N N . LYS A 1 627 ? -36.938 10.438 -7.824 1 58.03 627 LYS A N 1
ATOM 5137 C CA . LYS A 1 627 ? -37.438 11.812 -7.844 1 58.03 627 LYS A CA 1
ATOM 5138 C C . LYS A 1 627 ? -36.719 12.641 -8.891 1 58.03 627 LYS A C 1
ATOM 5140 O O . LYS A 1 627 ? -37.312 13.5 -9.539 1 58.03 627 LYS A O 1
ATOM 5145 N N . TRP A 1 628 ? -35.562 12.273 -9 1 50.41 628 TRP A N 1
ATOM 5146 C CA . TRP A 1 628 ? -34.719 13.125 -9.828 1 50.41 628 TRP A CA 1
ATOM 5147 C C . TRP A 1 628 ? -34.688 12.625 -11.266 1 50.41 628 TRP A C 1
ATOM 5149 O O . TRP A 1 628 ? -34.562 13.414 -12.203 1 50.41 628 TRP A O 1
ATOM 5159 N N . ILE A 1 629 ? -34.656 11.266 -11.445 1 50.66 629 ILE A N 1
ATOM 5160 C CA . ILE A 1 629 ? -34.812 10.758 -12.805 1 50.66 629 ILE A CA 1
ATOM 5161 C C . ILE A 1 629 ? -36.156 11.172 -13.383 1 50.66 629 ILE A C 1
ATOM 5163 O O . ILE A 1 629 ? -36.25 11.516 -14.57 1 50.66 629 ILE A O 1
ATOM 5167 N N . GLY A 1 630 ? -37.125 11.078 -12.727 1 46.84 630 GLY A N 1
ATOM 5168 C CA . GLY A 1 630 ? -38.438 11.508 -13.211 1 46.84 630 GLY A CA 1
ATOM 5169 C C . GLY A 1 630 ? -38.469 12.984 -13.57 1 46.84 630 GLY A C 1
ATOM 5170 O O . GLY A 1 630 ? -39.344 13.414 -14.336 1 46.84 630 GLY A O 1
ATOM 5171 N N . ARG A 1 631 ? -37.812 13.758 -12.969 1 38.78 631 ARG A N 1
ATOM 5172 C CA . ARG A 1 631 ? -37.875 15.141 -13.422 1 38.78 631 ARG A CA 1
ATOM 5173 C C . ARG A 1 631 ? -37.156 15.305 -14.773 1 38.78 631 ARG A C 1
ATOM 5175 O O . ARG A 1 631 ? -37.062 16.422 -15.289 1 38.78 631 ARG A O 1
ATOM 5182 N N . LYS A 1 632 ? -36.312 14.375 -15.289 1 40.66 632 LYS A N 1
ATOM 5183 C CA . LYS A 1 632 ? -35.875 14.422 -16.688 1 40.66 632 LYS A CA 1
ATOM 5184 C C . LYS A 1 632 ? -37.062 14.602 -17.625 1 40.66 632 LYS A C 1
ATOM 5186 O O . LYS A 1 632 ? -36.969 15.305 -18.625 1 40.66 632 LYS A O 1
ATOM 5191 N N . ASP A 1 633 ? -38.031 13.805 -17.516 1 35.75 633 ASP A N 1
ATOM 5192 C CA . ASP A 1 633 ? -39.125 13.82 -18.484 1 35.75 633 ASP A CA 1
ATOM 5193 C C . ASP A 1 633 ? -39.938 15.109 -18.391 1 35.75 633 ASP A C 1
ATOM 5195 O O . ASP A 1 633 ? -40.781 15.383 -19.25 1 35.75 633 ASP A O 1
ATOM 5199 N N . ALA A 1 634 ? -40 15.805 -17.406 1 32.34 634 ALA A N 1
ATOM 5200 C CA . ALA A 1 634 ? -40.875 16.969 -17.453 1 32.34 634 ALA A CA 1
ATOM 5201 C C . ALA A 1 634 ? -40.156 18.188 -18.031 1 32.34 634 ALA A C 1
ATOM 5203 O O . ALA A 1 634 ? -40.75 19.25 -18.234 1 32.34 634 ALA A O 1
ATOM 5204 N N . THR A 1 635 ? -38.781 18.312 -17.875 1 29.88 635 THR A N 1
ATOM 5205 C CA . THR A 1 635 ? -38.281 19.5 -18.562 1 29.88 635 THR A CA 1
ATOM 5206 C C . THR A 1 635 ? -37.906 19.156 -20 1 29.88 635 THR A C 1
ATOM 5208 O O . THR A 1 635 ? -37.312 18.125 -20.281 1 29.88 635 THR A O 1
ATOM 5211 N N . MET B 1 1 ? -12.188 -13.938 -31.141 1 60.06 1 MET B N 1
ATOM 5212 C CA . MET B 1 1 ? -11.438 -14.594 -30.078 1 60.06 1 MET B CA 1
ATOM 5213 C C . MET B 1 1 ? -10.008 -14.062 -30 1 60.06 1 MET B C 1
ATOM 5215 O O . MET B 1 1 ? -9.406 -13.75 -31.031 1 60.06 1 MET B O 1
ATOM 5219 N N . LEU B 1 2 ? -9.539 -13.719 -28.828 1 75.56 2 LEU B N 1
ATOM 5220 C CA . LEU B 1 2 ? -8.203 -13.156 -28.688 1 75.56 2 LEU B CA 1
ATOM 5221 C C . LEU B 1 2 ? -7.137 -14.242 -28.812 1 75.56 2 LEU B C 1
ATOM 5223 O O . LEU B 1 2 ? -7.336 -15.367 -28.359 1 75.56 2 LEU B O 1
ATOM 5227 N N . THR B 1 3 ? -6.125 -13.914 -29.594 1 70 3 THR B N 1
ATOM 5228 C CA . THR B 1 3 ? -4.988 -14.82 -29.703 1 70 3 THR B CA 1
ATOM 5229 C C . THR B 1 3 ? -4.223 -14.898 -28.375 1 70 3 THR B C 1
ATOM 5231 O O . THR B 1 3 ? -4.465 -14.102 -27.469 1 70 3 THR B O 1
ATOM 5234 N N . SER B 1 4 ? -3.41 -15.914 -28.25 1 69.62 4 SER B N 1
ATOM 5235 C CA . SER B 1 4 ? -2.605 -16.078 -27.047 1 69.62 4 SER B CA 1
ATOM 5236 C C . SER B 1 4 ? -1.746 -14.844 -26.781 1 69.62 4 SER B C 1
ATOM 5238 O O . SER B 1 4 ? -1.598 -14.414 -25.641 1 69.62 4 SER B O 1
ATOM 5240 N N . ARG B 1 5 ? -1.215 -14.375 -27.891 1 75.94 5 ARG B N 1
ATOM 5241 C CA . ARG B 1 5 ? -0.39 -13.172 -27.766 1 75.94 5 ARG B CA 1
ATOM 5242 C C . ARG B 1 5 ? -1.211 -11.992 -27.266 1 75.94 5 ARG B C 1
ATOM 5244 O O . ARG B 1 5 ? -0.78 -11.266 -26.375 1 75.94 5 ARG B O 1
ATOM 5251 N N . GLN B 1 6 ? -2.344 -11.883 -27.828 1 80.62 6 GLN B N 1
ATOM 5252 C CA . GLN B 1 6 ? -3.232 -10.797 -27.422 1 80.62 6 GLN B CA 1
ATOM 5253 C C . GLN B 1 6 ? -3.654 -10.938 -25.969 1 80.62 6 GLN B C 1
ATOM 5255 O O . GLN B 1 6 ? -3.754 -9.945 -25.25 1 80.62 6 GLN B O 1
ATOM 5260 N N . LYS B 1 7 ? -3.777 -12.117 -25.531 1 79.06 7 LYS B N 1
ATOM 5261 C CA . LYS B 1 7 ? -4.137 -12.383 -24.141 1 79.06 7 LYS B CA 1
ATOM 5262 C C . LYS B 1 7 ? -2.996 -12 -23.203 1 79.06 7 LYS B C 1
ATOM 5264 O O . LYS B 1 7 ? -3.232 -11.445 -22.125 1 79.06 7 LYS B O 1
ATOM 5269 N N . SER B 1 8 ? -1.781 -12.383 -23.656 1 78.06 8 SER B N 1
ATOM 5270 C CA . SER B 1 8 ? -0.616 -12.016 -22.859 1 78.06 8 SER B CA 1
ATOM 5271 C C . SER B 1 8 ? -0.504 -10.508 -22.703 1 78.06 8 SER B C 1
ATOM 5273 O O . SER B 1 8 ? -0.174 -10.008 -21.625 1 78.06 8 SER B O 1
ATOM 5275 N N . ILE B 1 9 ? -0.73 -9.836 -23.781 1 83.12 9 ILE B N 1
ATOM 5276 C CA . ILE B 1 9 ? -0.695 -8.375 -23.75 1 83.12 9 ILE B CA 1
ATOM 5277 C C . ILE B 1 9 ? -1.777 -7.855 -22.797 1 83.12 9 ILE B C 1
ATOM 5279 O O . ILE B 1 9 ? -1.512 -7.004 -21.953 1 83.12 9 ILE B O 1
ATOM 5283 N N . LEU B 1 10 ? -2.91 -8.438 -22.938 1 83.06 10 LEU B N 1
ATOM 5284 C CA . LEU B 1 10 ? -4.039 -8.016 -22.125 1 83.06 10 LEU B CA 1
ATOM 5285 C C . LEU B 1 10 ? -3.758 -8.266 -20.641 1 83.06 10 LEU B C 1
ATOM 5287 O O . LEU B 1 10 ? -4.051 -7.422 -19.797 1 83.06 10 LEU B O 1
ATOM 5291 N N . LEU B 1 11 ? -3.197 -9.406 -20.344 1 77.19 11 LEU B N 1
ATOM 5292 C CA . LEU B 1 11 ? -2.867 -9.75 -18.969 1 77.19 11 LEU B CA 1
ATOM 5293 C C . LEU B 1 11 ? -1.833 -8.781 -18.406 1 77.19 11 LEU B C 1
ATOM 5295 O O . LEU B 1 11 ? -1.945 -8.352 -17.25 1 77.19 11 LEU B O 1
ATOM 5299 N N . THR B 1 12 ? -0.854 -8.516 -19.219 1 79.25 12 THR B N 1
ATOM 5300 C CA . THR B 1 12 ? 0.183 -7.582 -18.797 1 79.25 12 THR B CA 1
ATOM 5301 C C . THR B 1 12 ? -0.412 -6.207 -18.5 1 79.25 12 THR B C 1
ATOM 5303 O O . THR B 1 12 ? -0.049 -5.566 -17.516 1 79.25 12 THR B O 1
ATOM 5306 N N . LEU B 1 13 ? -1.324 -5.848 -19.328 1 81.5 13 LEU B N 1
ATOM 5307 C CA . LEU B 1 13 ? -1.952 -4.543 -19.156 1 81.5 13 LEU B CA 1
ATOM 5308 C C . LEU B 1 13 ? -2.846 -4.535 -17.906 1 81.5 13 LEU B C 1
ATOM 5310 O O . LEU B 1 13 ? -2.941 -3.523 -17.219 1 81.5 13 LEU B O 1
ATOM 5314 N N . LEU B 1 14 ? -3.461 -5.66 -17.672 1 75.94 14 LEU B N 1
ATOM 5315 C CA . LEU B 1 14 ? -4.355 -5.781 -16.516 1 75.94 14 LEU B CA 1
ATOM 5316 C C . LEU B 1 14 ? -3.568 -5.758 -15.211 1 75.94 14 LEU B C 1
ATOM 5318 O O . LEU B 1 14 ? -4.066 -5.281 -14.188 1 75.94 14 LEU B O 1
ATOM 5322 N N . GLU B 1 15 ? -2.393 -6.301 -15.383 1 71.06 15 GLU B N 1
ATOM 5323 C CA . GLU B 1 15 ? -1.58 -6.43 -14.18 1 71.06 15 GLU B CA 1
ATOM 5324 C C . GLU B 1 15 ? -0.737 -5.176 -13.945 1 71.06 15 GLU B C 1
ATOM 5326 O O . GLU B 1 15 ? -0.138 -5.016 -12.883 1 71.06 15 GLU B O 1
ATOM 5331 N N . SER B 1 16 ? -0.664 -4.34 -14.969 1 72.06 16 SER B N 1
ATOM 5332 C CA . SER B 1 16 ? 0.151 -3.135 -14.852 1 72.06 16 SER B CA 1
ATOM 5333 C C . SER B 1 16 ? -0.688 -1.941 -14.414 1 72.06 16 SER B C 1
ATOM 5335 O O . SER B 1 16 ? -1.782 -1.718 -14.938 1 72.06 16 SER B O 1
ATOM 5337 N N . ASP B 1 17 ? -0.297 -1.285 -13.445 1 62.66 17 ASP B N 1
ATOM 5338 C CA . ASP B 1 17 ? -1.007 -0.091 -13 1 62.66 17 ASP B CA 1
ATOM 5339 C C . ASP B 1 17 ? -0.5 1.153 -13.727 1 62.66 17 ASP B C 1
ATOM 5341 O O . ASP B 1 17 ? -0.921 2.271 -13.422 1 62.66 17 ASP B O 1
ATOM 5345 N N . HIS B 1 18 ? 0.421 0.898 -14.742 1 66.44 18 HIS B N 1
ATOM 5346 C CA . HIS B 1 18 ? 1.003 2.029 -15.461 1 66.44 18 HIS B CA 1
ATOM 5347 C C . HIS B 1 18 ? 0.972 1.804 -16.969 1 66.44 18 HIS B C 1
ATOM 5349 O O . HIS B 1 18 ? 0.556 0.74 -17.422 1 66.44 18 HIS B O 1
ATOM 5355 N N . PHE B 1 19 ? 1.282 2.828 -17.641 1 76.62 19 PHE B N 1
ATOM 5356 C CA . PHE B 1 19 ? 1.371 2.715 -19.094 1 76.62 19 PHE B CA 1
ATOM 5357 C C . PHE B 1 19 ? 2.516 1.794 -19.5 1 76.62 19 PHE B C 1
ATOM 5359 O O . PHE B 1 19 ? 3.607 1.864 -18.922 1 76.62 19 PHE B O 1
ATOM 5366 N N . VAL B 1 20 ? 2.287 0.892 -20.328 1 80.38 20 VAL B N 1
ATOM 5367 C CA . VAL B 1 20 ? 3.289 -0.003 -20.891 1 80.38 20 VAL B CA 1
ATOM 5368 C C . VAL B 1 20 ? 3.594 0.407 -22.344 1 80.38 20 VAL B C 1
ATOM 5370 O O . VAL B 1 20 ? 2.684 0.52 -23.156 1 80.38 20 VAL B O 1
ATOM 5373 N N . THR B 1 21 ? 4.824 0.671 -22.625 1 82.44 21 THR B N 1
ATOM 5374 C CA . THR B 1 21 ? 5.172 1.136 -23.969 1 82.44 21 THR B CA 1
ATOM 5375 C C . THR B 1 21 ? 5.047 0.004 -24.984 1 82.44 21 THR B C 1
ATOM 5377 O O . THR B 1 21 ? 5.23 -1.166 -24.641 1 82.44 21 THR B O 1
ATOM 5380 N N . ILE B 1 22 ? 4.734 0.384 -26.203 1 86.31 22 ILE B N 1
ATOM 5381 C CA . ILE B 1 22 ? 4.629 -0.573 -27.297 1 86.31 22 ILE B CA 1
ATOM 5382 C C . ILE B 1 22 ? 5.98 -1.244 -27.531 1 86.31 22 ILE B C 1
ATOM 5384 O O . ILE B 1 22 ? 6.047 -2.443 -27.812 1 86.31 22 ILE B O 1
ATOM 5388 N N . GLU B 1 23 ? 7.031 -0.48 -27.297 1 84.62 23 GLU B N 1
ATOM 5389 C CA . GLU B 1 23 ? 8.375 -1.017 -27.469 1 84.62 23 GLU B CA 1
ATOM 5390 C C . GLU B 1 23 ? 8.672 -2.107 -26.453 1 84.62 23 GLU B C 1
ATOM 5392 O O . GLU B 1 23 ? 9.289 -3.123 -26.781 1 84.62 23 GLU B O 1
ATOM 5397 N N . PHE B 1 24 ? 8.266 -1.883 -25.328 1 86.31 24 PHE B N 1
ATOM 5398 C CA . PHE B 1 24 ? 8.453 -2.871 -24.266 1 86.31 24 PHE B CA 1
ATOM 5399 C C . PHE B 1 24 ? 7.738 -4.172 -24.609 1 86.31 24 PHE B C 1
ATOM 5401 O O . PHE B 1 24 ? 8.32 -5.254 -24.5 1 86.31 24 PHE B O 1
ATOM 5408 N N . LEU B 1 25 ? 6.527 -4.039 -25 1 86.44 25 LEU B N 1
ATOM 5409 C CA . LEU B 1 25 ? 5.742 -5.219 -25.344 1 86.44 25 LEU B CA 1
ATOM 5410 C C . LEU B 1 25 ? 6.344 -5.949 -26.547 1 86.44 25 LEU B C 1
ATOM 5412 O O . LEU B 1 25 ? 6.367 -7.18 -26.578 1 86.44 25 LEU B O 1
ATOM 5416 N N . ALA B 1 26 ? 6.875 -5.172 -27.469 1 86.12 26 ALA B N 1
ATOM 5417 C CA . ALA B 1 26 ? 7.492 -5.746 -28.672 1 86.12 26 ALA B CA 1
ATOM 5418 C C . ALA B 1 26 ? 8.734 -6.551 -28.312 1 86.12 26 ALA B C 1
ATOM 5420 O O . ALA B 1 26 ? 8.93 -7.668 -28.797 1 86.12 26 ALA B O 1
ATOM 5421 N N . LYS B 1 27 ? 9.562 -6.043 -27.438 1 83.06 27 LYS B N 1
ATOM 5422 C CA . LYS B 1 27 ? 10.781 -6.719 -27 1 83.06 27 LYS B CA 1
ATOM 5423 C C . LYS B 1 27 ? 10.453 -7.945 -26.156 1 83.06 27 LYS B C 1
ATOM 5425 O O . LYS B 1 27 ? 11.109 -8.977 -26.266 1 83.06 27 LYS B O 1
ATOM 5430 N N . TRP B 1 28 ? 9.453 -7.801 -25.375 1 81.44 28 TRP B N 1
ATOM 5431 C CA . TRP B 1 28 ? 9.055 -8.875 -24.469 1 81.44 28 TRP B CA 1
ATOM 5432 C C . TRP B 1 28 ? 8.57 -10.086 -25.25 1 81.44 28 TRP B C 1
ATOM 5434 O O . TRP B 1 28 ? 8.922 -11.227 -24.922 1 81.44 28 TRP B O 1
ATOM 5444 N N . LEU B 1 29 ? 7.766 -9.781 -26.281 1 75.62 29 LEU B N 1
ATOM 5445 C CA . LEU B 1 29 ? 7.145 -10.859 -27.031 1 75.62 29 LEU B CA 1
ATOM 5446 C C . LEU B 1 29 ? 7.938 -11.164 -28.297 1 75.62 29 LEU B C 1
ATOM 5448 O O . LEU B 1 29 ? 7.566 -12.047 -29.078 1 75.62 29 LEU B O 1
ATOM 5452 N N . ASN B 1 30 ? 9.094 -10.438 -28.453 1 77.19 30 ASN B N 1
ATOM 5453 C CA . ASN B 1 30 ? 9.977 -10.594 -29.609 1 77.19 30 ASN B CA 1
ATOM 5454 C C . ASN B 1 30 ? 9.211 -10.469 -30.922 1 77.19 30 ASN B C 1
ATOM 5456 O O . ASN B 1 30 ? 9.289 -11.352 -31.781 1 77.19 30 ASN B O 1
ATOM 5460 N N . ILE B 1 31 ? 8.336 -9.469 -31.031 1 82.44 31 ILE B N 1
ATOM 5461 C CA . ILE B 1 31 ? 7.586 -9.156 -32.25 1 82.44 31 ILE B CA 1
ATOM 5462 C C . ILE B 1 31 ? 7.727 -7.676 -32.562 1 82.44 31 ILE B C 1
ATOM 5464 O O . ILE B 1 31 ? 8.312 -6.914 -31.797 1 82.44 31 ILE B O 1
ATOM 5468 N N . SER B 1 32 ? 7.344 -7.281 -33.719 1 85.06 32 SER B N 1
ATOM 5469 C CA . SER B 1 32 ? 7.488 -5.898 -34.156 1 85.06 32 SER B CA 1
ATOM 5470 C C . SER B 1 32 ? 6.477 -4.988 -33.469 1 85.06 32 SER B C 1
ATOM 5472 O O . SER B 1 32 ? 5.41 -5.445 -33.062 1 85.06 32 SER B O 1
ATOM 5474 N N . SER B 1 33 ? 6.789 -3.725 -33.406 1 89 33 SER B N 1
ATOM 5475 C CA . SER B 1 33 ? 5.891 -2.727 -32.844 1 89 33 SER B CA 1
ATOM 5476 C C . SER B 1 33 ? 4.59 -2.635 -33.625 1 89 33 SER B C 1
ATOM 5478 O O . SER B 1 33 ? 3.533 -2.342 -33.062 1 89 33 SER B O 1
ATOM 5480 N N . ARG B 1 34 ? 4.684 -2.84 -34.906 1 87.25 34 ARG B N 1
ATOM 5481 C CA . ARG B 1 34 ? 3.506 -2.805 -35.75 1 87.25 34 ARG B CA 1
ATOM 5482 C C . ARG B 1 34 ? 2.52 -3.904 -35.375 1 87.25 34 ARG B C 1
ATOM 5484 O O . ARG B 1 34 ? 1.312 -3.668 -35.312 1 87.25 34 ARG B O 1
ATOM 5491 N N . THR B 1 35 ? 3.059 -5.066 -35.156 1 87 35 THR B N 1
ATOM 5492 C CA . THR B 1 35 ? 2.221 -6.195 -34.781 1 87 35 THR B CA 1
ATOM 5493 C C . THR B 1 35 ? 1.53 -5.922 -33.438 1 87 35 THR B C 1
ATOM 5495 O O . THR B 1 35 ? 0.373 -6.301 -33.25 1 87 35 THR B O 1
ATOM 5498 N N . ILE B 1 36 ? 2.277 -5.293 -32.531 1 90 36 ILE B N 1
ATOM 5499 C CA . ILE B 1 36 ? 1.703 -4.953 -31.219 1 90 36 ILE B CA 1
ATOM 5500 C C . ILE B 1 36 ? 0.51 -4.016 -31.422 1 90 36 ILE B C 1
ATOM 5502 O O . ILE B 1 36 ? -0.523 -4.176 -30.766 1 90 36 ILE B O 1
ATOM 5506 N N . ARG B 1 37 ? 0.625 -3.059 -32.344 1 89.44 37 ARG B N 1
ATOM 5507 C CA . ARG B 1 37 ? -0.447 -2.096 -32.562 1 89.44 37 ARG B CA 1
ATOM 5508 C C . ARG B 1 37 ? -1.684 -2.781 -33.125 1 89.44 37 ARG B C 1
ATOM 5510 O O . ARG B 1 37 ? -2.811 -2.465 -32.75 1 89.44 37 ARG B O 1
ATOM 5517 N N . TYR B 1 38 ? -1.439 -3.736 -34 1 87.31 38 TYR B N 1
ATOM 5518 C CA . TYR B 1 38 ? -2.541 -4.512 -34.562 1 87.31 38 TYR B CA 1
ATOM 5519 C C . TYR B 1 38 ? -3.238 -5.328 -33.5 1 87.31 38 TYR B C 1
ATOM 5521 O O . TYR B 1 38 ? -4.469 -5.426 -33.469 1 87.31 38 TYR B O 1
ATOM 5529 N N . ASP B 1 39 ? -2.369 -5.871 -32.656 1 89.31 39 ASP B N 1
ATOM 5530 C CA . ASP B 1 39 ? -2.918 -6.691 -31.594 1 89.31 39 ASP B CA 1
ATOM 5531 C C . ASP B 1 39 ? -3.74 -5.844 -30.625 1 89.31 39 ASP B C 1
ATOM 5533 O O . ASP B 1 39 ? -4.781 -6.289 -30.125 1 89.31 39 ASP B O 1
ATOM 5537 N N . LEU B 1 40 ? -3.258 -4.699 -30.328 1 90.31 40 LEU B N 1
ATOM 5538 C CA . LEU B 1 40 ? -3.977 -3.801 -29.438 1 90.31 40 LEU B CA 1
ATOM 5539 C C . LEU B 1 40 ? -5.324 -3.4 -30.031 1 90.31 40 LEU B C 1
ATOM 5541 O O . LEU B 1 40 ? -6.316 -3.287 -29.312 1 90.31 40 LEU B O 1
ATOM 5545 N N . ASP B 1 41 ? -5.355 -3.191 -31.266 1 88.94 41 ASP B N 1
ATOM 5546 C CA . ASP B 1 41 ? -6.613 -2.891 -31.938 1 88.94 41 ASP B CA 1
ATOM 5547 C C . ASP B 1 41 ? -7.586 -4.062 -31.844 1 88.94 41 ASP B C 1
ATOM 5549 O O . ASP B 1 41 ? -8.781 -3.863 -31.625 1 88.94 41 ASP B O 1
ATOM 5553 N N . ALA B 1 42 ? -7.016 -5.215 -32.031 1 86.69 42 ALA B N 1
ATOM 5554 C CA . ALA B 1 42 ? -7.832 -6.422 -31.906 1 86.69 42 ALA B CA 1
ATOM 5555 C C . ALA B 1 42 ? -8.383 -6.57 -30.5 1 86.69 42 ALA B C 1
ATOM 5557 O O . ALA B 1 42 ? -9.531 -6.977 -30.312 1 86.69 42 ALA B O 1
ATOM 5558 N N . ILE B 1 43 ? -7.543 -6.305 -29.547 1 87.69 43 ILE B N 1
ATOM 5559 C CA . ILE B 1 43 ? -7.953 -6.371 -28.156 1 87.69 43 ILE B CA 1
ATOM 5560 C C . ILE B 1 43 ? -9.07 -5.367 -27.891 1 87.69 43 ILE B C 1
ATOM 5562 O O . ILE B 1 43 ? -10.094 -5.707 -27.297 1 87.69 43 ILE B O 1
ATOM 5566 N N . ASP B 1 44 ? -8.93 -4.191 -28.406 1 87.38 44 ASP B N 1
ATOM 5567 C CA . ASP B 1 44 ? -9.93 -3.152 -28.219 1 87.38 44 ASP B CA 1
ATOM 5568 C C . ASP B 1 44 ? -11.258 -3.549 -28.859 1 87.38 44 ASP B C 1
ATOM 5570 O O . ASP B 1 44 ? -12.328 -3.281 -28.312 1 87.38 44 ASP B O 1
ATOM 5574 N N . SER B 1 45 ? -11.164 -4.117 -29.984 1 84.38 45 SER B N 1
ATOM 5575 C CA . SER B 1 45 ? -12.359 -4.57 -30.672 1 84.38 45 SER B CA 1
ATOM 5576 C C . SER B 1 45 ? -13.094 -5.645 -29.875 1 84.38 45 SER B C 1
ATOM 5578 O O . SER B 1 45 ? -14.328 -5.66 -29.828 1 84.38 45 SER B O 1
ATOM 5580 N N . SER B 1 46 ? -12.281 -6.469 -29.312 1 82.12 46 SER B N 1
ATOM 5581 C CA . SER B 1 46 ? -12.875 -7.551 -28.531 1 82.12 46 SER B CA 1
ATOM 5582 C C . SER B 1 46 ? -13.492 -7.027 -27.234 1 82.12 46 SER B C 1
ATOM 5584 O O . SER B 1 46 ? -14.367 -7.668 -26.656 1 82.12 46 SER B O 1
ATOM 5586 N N . LEU B 1 47 ? -12.977 -5.977 -26.781 1 82.25 47 LEU B N 1
ATOM 5587 C CA . LEU B 1 47 ? -13.406 -5.441 -25.5 1 82.25 47 LEU B CA 1
ATOM 5588 C C . LEU B 1 47 ? -14.531 -4.422 -25.688 1 82.25 47 LEU B C 1
ATOM 5590 O O . LEU B 1 47 ? -15.109 -3.949 -24.703 1 82.25 47 LEU B O 1
ATOM 5594 N N . GLU B 1 48 ? -14.836 -4.121 -26.859 1 78.19 48 GLU B N 1
ATOM 5595 C CA . GLU B 1 48 ? -15.867 -3.133 -27.156 1 78.19 48 GLU B CA 1
ATOM 5596 C C . GLU B 1 48 ? -17.219 -3.553 -26.578 1 78.19 48 GLU B C 1
ATOM 5598 O O . GLU B 1 48 ? -18 -2.707 -26.156 1 78.19 48 GLU B O 1
ATOM 5603 N N . SER B 1 49 ? -17.406 -4.863 -26.531 1 72.94 49 SER B N 1
ATOM 5604 C CA . SER B 1 49 ? -18.688 -5.387 -26.031 1 72.94 49 SER B CA 1
ATOM 5605 C C . SER B 1 49 ? -18.875 -5.094 -24.547 1 72.94 49 SER B C 1
ATOM 5607 O O . SER B 1 49 ? -20 -4.977 -24.078 1 72.94 49 SER B O 1
ATOM 5609 N N . ILE B 1 50 ? -17.797 -5.004 -23.906 1 72.25 50 ILE B N 1
ATOM 5610 C CA . ILE B 1 50 ? -17.906 -4.777 -22.469 1 72.25 50 ILE B CA 1
ATOM 5611 C C . ILE B 1 50 ? -17.562 -3.324 -22.156 1 72.25 50 ILE B C 1
ATOM 5613 O O . ILE B 1 50 ? -17.391 -2.965 -20.984 1 72.25 50 ILE B O 1
ATOM 5617 N N . GLN B 1 51 ? -17.422 -2.537 -23.156 1 71 51 GLN B N 1
ATOM 5618 C CA . GLN B 1 51 ? -17.188 -1.1 -23.047 1 71 51 GLN B CA 1
ATOM 5619 C C . GLN B 1 51 ? -15.883 -0.808 -22.328 1 71 51 GLN B C 1
ATOM 5621 O O . GLN B 1 51 ? -15.836 0.02 -21.422 1 71 51 GLN B O 1
ATOM 5626 N N . VAL B 1 52 ? -14.945 -1.643 -22.5 1 77.56 52 VAL B N 1
ATOM 5627 C CA . VAL B 1 52 ? -13.594 -1.422 -22 1 77.56 52 VAL B CA 1
ATOM 5628 C C . VAL B 1 52 ? -12.656 -1.128 -23.172 1 77.56 52 VAL B C 1
ATOM 5630 O O . VAL B 1 52 ? -12.789 -1.716 -24.25 1 77.56 52 VAL B O 1
ATOM 5633 N N . THR B 1 53 ? -11.93 -0.026 -23.016 1 78 53 THR B N 1
ATOM 5634 C CA . THR B 1 53 ? -10.961 0.274 -24.062 1 78 53 THR B CA 1
ATOM 5635 C C . THR B 1 53 ? -9.602 0.616 -23.453 1 78 53 THR B C 1
ATOM 5637 O O . THR B 1 53 ? -9.523 1.116 -22.328 1 78 53 THR B O 1
ATOM 5640 N N . THR B 1 54 ? -8.594 0.174 -24.266 1 84.19 54 THR B N 1
ATOM 5641 C CA . THR B 1 54 ? -7.25 0.55 -23.844 1 84.19 54 THR B CA 1
ATOM 5642 C C . THR B 1 54 ? -7.004 2.037 -24.078 1 84.19 54 THR B C 1
ATOM 5644 O O . THR B 1 54 ? -7.504 2.605 -25.062 1 84.19 54 THR B O 1
ATOM 5647 N N . THR B 1 55 ? -6.43 2.695 -23.188 1 80.81 55 THR B N 1
ATOM 5648 C CA . THR B 1 55 ? -6.02 4.086 -23.359 1 80.81 55 THR B CA 1
ATOM 5649 C C . THR B 1 55 ? -4.609 4.168 -23.938 1 80.81 55 THR B C 1
ATOM 5651 O O . THR B 1 55 ? -3.654 3.68 -23.328 1 80.81 55 THR B O 1
ATOM 5654 N N . ARG B 1 56 ? -4.586 4.629 -25.234 1 83.5 56 ARG B N 1
ATOM 5655 C CA . ARG B 1 56 ? -3.295 4.766 -25.906 1 83.5 56 ARG B CA 1
ATOM 5656 C C . ARG B 1 56 ? -2.85 6.223 -25.938 1 83.5 56 ARG B C 1
ATOM 5658 O O . ARG B 1 56 ? -3.594 7.094 -26.406 1 83.5 56 ARG B O 1
ATOM 5665 N N . MET B 1 57 ? -1.839 6.438 -25.312 1 72.44 57 MET B N 1
ATOM 5666 C CA . MET B 1 57 ? -1.296 7.793 -25.312 1 72.44 57 MET B CA 1
ATOM 5667 C C . MET B 1 57 ? 0.081 7.824 -25.969 1 72.44 57 MET B C 1
ATOM 5669 O O . MET B 1 57 ? 0.985 7.094 -25.562 1 72.44 57 MET B O 1
ATOM 5673 N N . PRO B 1 58 ? 0.162 8.633 -27.031 1 73.06 58 PRO B N 1
ATOM 5674 C CA . PRO B 1 58 ? 1.476 8.719 -27.672 1 73.06 58 PRO B CA 1
ATOM 5675 C C . PRO B 1 58 ? 2.588 9.094 -26.703 1 73.06 58 PRO B C 1
ATOM 5677 O O . PRO B 1 58 ? 2.418 9.992 -25.875 1 73.06 58 PRO B O 1
ATOM 5680 N N . GLY B 1 59 ? 3.627 8.359 -26.703 1 66 59 GLY B N 1
ATOM 5681 C CA . GLY B 1 59 ? 4.77 8.617 -25.844 1 66 59 GLY B CA 1
ATOM 5682 C C . GLY B 1 59 ? 4.656 7.949 -24.484 1 66 59 GLY B C 1
ATOM 5683 O O . GLY B 1 59 ? 5.652 7.793 -23.781 1 66 59 GLY B O 1
ATOM 5684 N N . LYS B 1 60 ? 3.418 7.57 -23.969 1 67.5 60 LYS B N 1
ATOM 5685 C CA . LYS B 1 60 ? 3.219 6.934 -22.672 1 67.5 60 LYS B CA 1
ATOM 5686 C C . LYS B 1 60 ? 3.08 5.422 -22.812 1 67.5 60 LYS B C 1
ATOM 5688 O O . LYS B 1 60 ? 3.664 4.664 -22.047 1 67.5 60 LYS B O 1
ATOM 5693 N N . GLY B 1 61 ? 2.531 5.078 -23.75 1 82.38 61 GLY B N 1
ATOM 5694 C CA . GLY B 1 61 ? 2.248 3.666 -23.953 1 82.38 61 GLY B CA 1
ATOM 5695 C C . GLY B 1 61 ? 0.77 3.334 -23.875 1 82.38 61 GLY B C 1
ATOM 5696 O O . GLY B 1 61 ? -0.074 4.129 -24.281 1 82.38 61 GLY B O 1
ATOM 5697 N N . VAL B 1 62 ? 0.512 2.133 -23.578 1 86.25 62 VAL B N 1
ATOM 5698 C CA . VAL B 1 62 ? -0.852 1.615 -23.547 1 86.25 62 VAL B CA 1
ATOM 5699 C C . VAL B 1 62 ? -1.212 1.209 -22.125 1 86.25 62 VAL B C 1
ATOM 5701 O O . VAL B 1 62 ? -0.378 0.662 -21.391 1 86.25 62 VAL B O 1
ATOM 5704 N N . ARG B 1 63 ? -2.373 1.619 -21.656 1 84.69 63 ARG B N 1
ATOM 5705 C CA . ARG B 1 63 ? -2.863 1.236 -20.328 1 84.69 63 ARG B CA 1
ATOM 5706 C C . ARG B 1 63 ? -4.305 0.743 -20.406 1 84.69 63 ARG B C 1
ATOM 5708 O O . ARG B 1 63 ? -5.074 1.18 -21.266 1 84.69 63 ARG B O 1
ATOM 5715 N N . LEU B 1 64 ? -4.605 -0.295 -19.609 1 81.56 64 LEU B N 1
ATOM 5716 C CA . LEU B 1 64 ? -5.957 -0.828 -19.5 1 81.56 64 LEU B CA 1
ATOM 5717 C C . LEU B 1 64 ? -6.508 -0.641 -18.078 1 81.56 64 LEU B C 1
ATOM 5719 O O . LEU B 1 64 ? -5.926 -1.139 -17.125 1 81.56 64 LEU B O 1
ATOM 5723 N N . ARG B 1 65 ? -7.477 0.159 -18.016 1 72.25 65 ARG B N 1
ATOM 5724 C CA . ARG B 1 65 ? -8.141 0.333 -16.719 1 72.25 65 ARG B CA 1
ATOM 5725 C C . ARG B 1 65 ? -9.508 -0.337 -16.719 1 72.25 65 ARG B C 1
ATOM 5727 O O . ARG B 1 65 ? -10.328 -0.102 -17.609 1 72.25 65 ARG B O 1
ATOM 5734 N N . VAL B 1 66 ? -9.68 -1.359 -15.914 1 70.5 66 VAL B N 1
ATOM 5735 C CA . VAL B 1 66 ? -10.945 -2.086 -15.859 1 70.5 66 VAL B CA 1
ATOM 5736 C C . VAL B 1 66 ? -11.477 -2.096 -14.43 1 70.5 66 VAL B C 1
ATOM 5738 O O . VAL B 1 66 ? -10.703 -2.227 -13.477 1 70.5 66 VAL B O 1
ATOM 5741 N N . GLY B 1 67 ? -12.711 -1.688 -14.297 1 61.56 67 GLY B N 1
ATOM 5742 C CA . GLY B 1 67 ? -13.367 -1.79 -13.008 1 61.56 67 GLY B CA 1
ATOM 5743 C C . GLY B 1 67 ? -13.438 -3.213 -12.484 1 61.56 67 GLY B C 1
ATOM 5744 O O . GLY B 1 67 ? -13.281 -4.168 -13.25 1 61.56 67 GLY B O 1
ATOM 5745 N N . ASP B 1 68 ? -13.539 -3.412 -11.258 1 60.03 68 ASP B N 1
ATOM 5746 C CA . ASP B 1 68 ? -13.555 -4.715 -10.602 1 60.03 68 ASP B CA 1
ATOM 5747 C C . ASP B 1 68 ? -14.68 -5.59 -11.141 1 60.03 68 ASP B C 1
ATOM 5749 O O . ASP B 1 68 ? -14.562 -6.816 -11.156 1 60.03 68 ASP B O 1
ATOM 5753 N N . ASP B 1 69 ? -15.695 -4.891 -11.633 1 59.28 69 ASP B N 1
ATOM 5754 C CA . ASP B 1 69 ? -16.844 -5.645 -12.109 1 59.28 69 ASP B CA 1
ATOM 5755 C C . ASP B 1 69 ? -16.547 -6.328 -13.438 1 59.28 69 ASP B C 1
ATOM 5757 O O . ASP B 1 69 ? -17.141 -7.363 -13.758 1 59.28 69 ASP B O 1
ATOM 5761 N N . LYS B 1 70 ? -15.656 -5.742 -14.078 1 68.44 70 LYS B N 1
ATOM 5762 C CA . LYS B 1 70 ? -15.406 -6.258 -15.422 1 68.44 70 LYS B CA 1
ATOM 5763 C C . LYS B 1 70 ? -14.156 -7.133 -15.445 1 68.44 70 LYS B C 1
ATOM 5765 O O . LYS B 1 70 ? -13.93 -7.867 -16.406 1 68.44 70 LYS B O 1
ATOM 5770 N N . ARG B 1 71 ? -13.453 -7.043 -14.383 1 70.69 71 ARG B N 1
ATOM 5771 C CA . ARG B 1 71 ? -12.18 -7.75 -14.352 1 70.69 71 ARG B CA 1
ATOM 5772 C C . ARG B 1 71 ? -12.383 -9.258 -14.508 1 70.69 71 ARG B C 1
ATOM 5774 O O . ARG B 1 71 ? -11.672 -9.906 -15.273 1 70.69 71 ARG B O 1
ATOM 5781 N N . PRO B 1 72 ? -13.406 -9.742 -13.867 1 62.94 72 PRO B N 1
ATOM 5782 C CA . PRO B 1 72 ? -13.594 -11.188 -14.039 1 62.94 72 PRO B CA 1
ATOM 5783 C C . PRO B 1 72 ? -13.875 -11.578 -15.492 1 62.94 72 PRO B C 1
ATOM 5785 O O . PRO B 1 72 ? -13.422 -12.625 -15.953 1 62.94 72 PRO B O 1
ATOM 5788 N N . TYR B 1 73 ? -14.555 -10.68 -16.094 1 65.5 73 TYR B N 1
ATOM 5789 C CA . TYR B 1 73 ? -14.867 -10.953 -17.484 1 65.5 73 TYR B CA 1
ATOM 5790 C C . TYR B 1 73 ? -13.602 -10.969 -18.344 1 65.5 73 TYR B C 1
ATOM 5792 O O . TYR B 1 73 ? -13.469 -11.805 -19.234 1 65.5 73 TYR B O 1
ATOM 5800 N N . LEU B 1 74 ? -12.75 -10.086 -17.984 1 74 74 LEU B N 1
ATOM 5801 C CA . LEU B 1 74 ? -11.516 -10 -18.75 1 74 74 LEU B CA 1
ATOM 5802 C C . LEU B 1 74 ? -10.625 -11.211 -18.5 1 74 74 LEU B C 1
ATOM 5804 O O . LEU B 1 74 ? -10.016 -11.742 -19.438 1 74 74 LEU B O 1
ATOM 5808 N N . PHE B 1 75 ? -10.734 -11.609 -17.328 1 65.25 75 PHE B N 1
ATOM 5809 C CA . PHE B 1 75 ? -9.945 -12.797 -17.031 1 65.25 75 PHE B CA 1
ATOM 5810 C C . PHE B 1 75 ? -10.555 -14.031 -17.703 1 65.25 75 PHE B C 1
ATOM 5812 O O . PHE B 1 75 ? -9.828 -14.922 -18.141 1 65.25 75 PHE B O 1
ATOM 5819 N N . GLU B 1 76 ? -11.859 -13.961 -17.766 1 63.31 76 GLU B N 1
ATOM 5820 C CA . GLU B 1 76 ? -12.523 -15.023 -18.516 1 63.31 76 GLU B CA 1
ATOM 5821 C C . GLU B 1 76 ? -12.117 -15 -19.984 1 63.31 76 GLU B C 1
ATOM 5823 O O . GLU B 1 76 ? -11.922 -16.047 -20.594 1 63.31 76 GLU B O 1
ATOM 5828 N N . LEU B 1 77 ? -12.125 -13.758 -20.438 1 64.44 77 LEU B N 1
ATOM 5829 C CA . LEU B 1 77 ? -11.719 -13.586 -21.828 1 64.44 77 LEU B CA 1
ATOM 5830 C C . LEU B 1 77 ? -10.289 -14.078 -22.047 1 64.44 77 LEU B C 1
ATOM 5832 O O . LEU B 1 77 ? -9.984 -14.664 -23.078 1 64.44 77 LEU B O 1
ATOM 5836 N N . ILE B 1 78 ? -9.484 -13.75 -21.031 1 63.53 78 ILE B N 1
ATOM 5837 C CA . ILE B 1 78 ? -8.078 -14.125 -21.109 1 63.53 78 ILE B CA 1
ATOM 5838 C C . ILE B 1 78 ? -7.938 -15.633 -20.922 1 63.53 78 ILE B C 1
ATOM 5840 O O . ILE B 1 78 ? -7.164 -16.281 -21.609 1 63.53 78 ILE B O 1
ATOM 5844 N N . GLU B 1 79 ? -8.688 -16.062 -19.922 1 52.41 79 GLU B N 1
ATOM 5845 C CA . GLU B 1 79 ? -8.633 -17.484 -19.625 1 52.41 79 GLU B CA 1
ATOM 5846 C C . GLU B 1 79 ? -9.391 -18.297 -20.672 1 52.41 79 GLU B C 1
ATOM 5848 O O . GLU B 1 79 ? -9.109 -19.484 -20.859 1 52.41 79 GLU B O 1
ATOM 5853 N N . GLY B 1 80 ? -10.406 -17.688 -21.266 1 45.69 80 GLY B N 1
ATOM 5854 C CA . GLY B 1 80 ? -11.188 -18.453 -22.234 1 45.69 80 GLY B CA 1
ATOM 5855 C C . GLY B 1 80 ? -10.336 -19.125 -23.281 1 45.69 80 GLY B C 1
ATOM 5856 O O . GLY B 1 80 ? -9.109 -18.984 -23.297 1 45.69 80 GLY B O 1
ATOM 5857 N N . LYS B 1 81 ? -11.016 -19.719 -24.391 1 43.44 81 LYS B N 1
ATOM 5858 C CA . LYS B 1 81 ? -10.672 -20.688 -25.438 1 43.44 81 LYS B CA 1
ATOM 5859 C C . LYS B 1 81 ? -9.43 -20.234 -26.203 1 43.44 81 LYS B C 1
ATOM 5861 O O . LYS B 1 81 ? -9.516 -19.375 -27.078 1 43.44 81 LYS B O 1
ATOM 5866 N N . GLN B 1 82 ? -8.453 -19.703 -25.625 1 42.84 82 GLN B N 1
ATOM 5867 C CA . GLN B 1 82 ? -7.387 -18.984 -26.312 1 42.84 82 GLN B CA 1
ATOM 5868 C C . GLN B 1 82 ? -6.57 -19.922 -27.188 1 42.84 82 GLN B C 1
ATOM 5870 O O . GLN B 1 82 ? -6.246 -21.047 -26.781 1 42.84 82 GLN B O 1
ATOM 5875 N N . GLU B 1 83 ? -6.586 -19.828 -28.328 1 40.75 83 GLU B N 1
ATOM 5876 C CA . GLU B 1 83 ? -5.492 -20.281 -29.188 1 40.75 83 GLU B CA 1
ATOM 5877 C C . GLU B 1 83 ? -4.164 -19.656 -28.75 1 40.75 83 GLU B C 1
ATOM 5879 O O . GLU B 1 83 ? -3.926 -18.469 -28.969 1 40.75 83 GLU B O 1
ATOM 5884 N N . SER B 1 84 ? -3.623 -19.844 -27.594 1 44.5 84 SER B N 1
ATOM 5885 C CA . SER B 1 84 ? -2.377 -19.297 -27.062 1 44.5 84 SER B CA 1
ATOM 5886 C C . SER B 1 84 ? -1.245 -19.406 -28.078 1 44.5 84 SER B C 1
ATOM 5888 O O . SER B 1 84 ? -0.951 -20.516 -28.562 1 44.5 84 SER B O 1
ATOM 5890 N N . THR B 1 85 ? -0.896 -18.5 -28.859 1 48.31 85 THR B N 1
ATOM 5891 C CA . THR B 1 85 ? 0.186 -18.453 -29.844 1 48.31 85 THR B CA 1
ATOM 5892 C C . THR B 1 85 ? 1.543 -18.547 -29.156 1 48.31 85 THR B C 1
ATOM 5894 O O . THR B 1 85 ? 2.586 -18.484 -29.812 1 48.31 85 THR B O 1
ATOM 5897 N N . ASP B 1 86 ? 1.604 -18.672 -27.797 1 58.94 86 ASP B N 1
ATOM 5898 C CA . ASP B 1 86 ? 2.92 -18.859 -27.188 1 58.94 86 ASP B CA 1
ATOM 5899 C C . ASP B 1 86 ? 3.496 -20.219 -27.531 1 58.94 86 ASP B C 1
ATOM 5901 O O . ASP B 1 86 ? 2.775 -21.219 -27.516 1 58.94 86 ASP B O 1
ATOM 5905 N N . LYS B 1 87 ? 4.762 -20.125 -27.969 1 68 87 LYS B N 1
ATOM 5906 C CA . LYS B 1 87 ? 5.438 -21.344 -28.391 1 68 87 LYS B CA 1
ATOM 5907 C C . LYS B 1 87 ? 5.348 -22.438 -27.328 1 68 87 LYS B C 1
ATOM 5909 O O . LYS B 1 87 ? 5.141 -23.609 -27.641 1 68 87 LYS B O 1
ATOM 5914 N N . HIS B 1 88 ? 5.426 -21.969 -26.109 1 74.69 88 HIS B N 1
ATOM 5915 C CA . HIS B 1 88 ? 5.406 -22.938 -25.031 1 74.69 88 HIS B CA 1
ATOM 5916 C C . HIS B 1 88 ? 4.008 -23.516 -24.844 1 74.69 88 HIS B C 1
ATOM 5918 O O . HIS B 1 88 ? 3.857 -24.719 -24.594 1 74.69 88 HIS B O 1
ATOM 5924 N N . THR B 1 89 ? 3.086 -22.688 -24.953 1 79.25 89 THR B N 1
ATOM 5925 C CA . THR B 1 89 ? 1.709 -23.156 -24.828 1 79.25 89 THR B CA 1
ATOM 5926 C C . THR B 1 89 ? 1.337 -24.047 -26 1 79.25 89 THR B C 1
ATOM 5928 O O . THR B 1 89 ? 0.67 -25.078 -25.828 1 79.25 89 THR B O 1
ATOM 5931 N N . GLN B 1 90 ? 1.846 -23.656 -27.125 1 81.56 90 GLN B N 1
ATOM 5932 C CA . GLN B 1 90 ? 1.567 -24.469 -28.312 1 81.56 90 GLN B CA 1
ATOM 5933 C C . GLN B 1 90 ? 2.199 -25.844 -28.203 1 81.56 90 GLN B C 1
ATOM 5935 O O . GLN B 1 90 ? 1.572 -26.844 -28.547 1 81.56 90 GLN B O 1
ATOM 5940 N N . ARG B 1 91 ? 3.426 -25.781 -27.766 1 86.75 91 ARG B N 1
ATOM 5941 C CA . ARG B 1 91 ? 4.117 -27.062 -27.578 1 86.75 91 ARG B CA 1
ATOM 5942 C C . ARG B 1 91 ? 3.348 -27.953 -26.625 1 86.75 91 ARG B C 1
ATOM 5944 O O . ARG B 1 91 ? 3.186 -29.156 -26.875 1 86.75 91 ARG B O 1
ATOM 5951 N N . LEU B 1 92 ? 2.906 -27.359 -25.578 1 90 92 LEU B N 1
ATOM 5952 C CA . LEU B 1 92 ? 2.166 -28.125 -24.578 1 90 92 LEU B CA 1
ATOM 5953 C C . LEU B 1 92 ? 0.864 -28.656 -25.156 1 90 92 LEU B C 1
ATOM 5955 O O . LEU B 1 92 ? 0.568 -29.859 -25.031 1 90 92 LEU B O 1
ATOM 5959 N N . MET B 1 93 ? 0.122 -27.812 -25.812 1 91.12 93 MET B N 1
ATOM 5960 C CA . MET B 1 93 ? -1.184 -28.203 -26.328 1 91.12 93 MET B CA 1
ATOM 5961 C C . MET B 1 93 ? -1.037 -29.234 -27.453 1 91.12 93 MET B C 1
ATOM 5963 O O . MET B 1 93 ? -1.843 -30.156 -27.547 1 91.12 93 MET B O 1
ATOM 5967 N N . MET B 1 94 ? -0.038 -29.078 -28.25 1 92.75 94 MET B N 1
ATOM 5968 C CA . MET B 1 94 ? 0.218 -30.078 -29.281 1 92.75 94 MET B CA 1
ATOM 5969 C C . MET B 1 94 ? 0.589 -31.422 -28.688 1 92.75 94 MET B C 1
ATOM 5971 O O . MET B 1 94 ? 0.149 -32.469 -29.172 1 92.75 94 MET B O 1
ATOM 5975 N N . SER B 1 95 ? 1.433 -31.297 -27.703 1 94.69 95 SER B N 1
ATOM 5976 C CA . SER B 1 95 ? 1.823 -32.531 -27.016 1 94.69 95 SER B CA 1
ATOM 5977 C C . SER B 1 95 ? 0.611 -33.25 -26.438 1 94.69 95 SER B C 1
ATOM 5979 O O . SER B 1 95 ? 0.525 -34.469 -26.484 1 94.69 95 SER B O 1
ATOM 5981 N N . LEU B 1 96 ? -0.273 -32.5 -25.859 1 95.06 96 LEU B N 1
ATOM 5982 C CA . LEU B 1 96 ? -1.502 -33.062 -25.312 1 95.06 96 LEU B CA 1
ATOM 5983 C C . LEU B 1 96 ? -2.35 -33.688 -26.422 1 95.06 96 LEU B C 1
ATOM 5985 O O . LEU B 1 96 ? -2.863 -34.781 -26.25 1 95.06 96 LEU B O 1
ATOM 5989 N N . PHE B 1 97 ? -2.451 -33.062 -27.5 1 94.56 97 PHE B N 1
ATOM 5990 C CA . PHE B 1 97 ? -3.26 -33.531 -28.625 1 94.56 97 PHE B CA 1
ATOM 5991 C C . PHE B 1 97 ? -2.732 -34.844 -29.156 1 94.56 97 PHE B C 1
ATOM 5993 O O . PHE B 1 97 ? -3.502 -35.781 -29.359 1 94.56 97 PHE B O 1
ATOM 6000 N N . VAL B 1 98 ? -1.477 -34.875 -29.375 1 94.31 98 VAL B N 1
ATOM 6001 C CA . VAL B 1 98 ? -0.893 -36.062 -29.969 1 94.31 98 VAL B CA 1
ATOM 6002 C C . VAL B 1 98 ? -0.962 -37.25 -28.984 1 94.31 98 VAL B C 1
ATOM 6004 O O . VAL B 1 98 ? -1.069 -38.406 -29.391 1 94.31 98 VAL B O 1
ATOM 6007 N N . THR B 1 99 ? -0.821 -36.938 -27.75 1 93.38 99 THR B N 1
ATOM 6008 C CA . THR B 1 99 ? -0.915 -37.969 -26.734 1 93.38 99 THR B CA 1
ATOM 6009 C C . THR B 1 99 ? -2.322 -38.562 -26.688 1 93.38 99 THR B C 1
ATOM 6011 O O . THR B 1 99 ? -2.488 -39.781 -26.547 1 93.38 99 THR B O 1
ATOM 6014 N N . ILE B 1 100 ? -3.316 -37.719 -26.781 1 92.81 100 ILE B N 1
ATOM 6015 C CA . ILE B 1 100 ? -4.715 -38.125 -26.719 1 92.81 100 ILE B CA 1
ATOM 6016 C C . ILE B 1 100 ? -5.051 -39 -27.938 1 92.81 100 ILE B C 1
ATOM 6018 O O . ILE B 1 100 ? -5.703 -40.031 -27.812 1 92.81 100 ILE B O 1
ATOM 6022 N N . ASN B 1 101 ? -4.539 -38.625 -29.047 1 90.81 101 ASN B N 1
ATOM 6023 C CA . ASN B 1 101 ? -4.918 -39.281 -30.281 1 90.81 101 ASN B CA 1
ATOM 6024 C C . ASN B 1 101 ? -4.039 -40.5 -30.578 1 90.81 101 ASN B C 1
ATOM 6026 O O . ASN B 1 101 ? -4.484 -41.469 -31.203 1 90.81 101 ASN B O 1
ATOM 6030 N N . GLY B 1 102 ? -2.898 -40.469 -30.203 1 89.25 102 GLY B N 1
ATOM 6031 C CA . GLY B 1 102 ? -1.973 -41.562 -30.453 1 89.25 102 GLY B CA 1
ATOM 6032 C C . GLY B 1 102 ? -1.33 -41.469 -31.828 1 89.25 102 GLY B C 1
ATOM 6033 O O . GLY B 1 102 ? -0.103 -41.469 -31.953 1 89.25 102 GLY B O 1
ATOM 6034 N N . THR B 1 103 ? -2.174 -41.438 -32.875 1 91.44 103 THR B N 1
ATOM 6035 C CA . THR B 1 103 ? -1.713 -41.281 -34.25 1 91.44 103 THR B CA 1
ATOM 6036 C C . THR B 1 103 ? -2.25 -40 -34.844 1 91.44 103 THR B C 1
ATOM 6038 O O . THR B 1 103 ? -3.363 -39.562 -34.531 1 91.44 103 THR B O 1
ATOM 6041 N N . PHE B 1 104 ? -1.348 -39.438 -35.625 1 92.88 104 PHE B N 1
ATOM 6042 C CA . PHE B 1 104 ? -1.772 -38.156 -36.219 1 92.88 104 PHE B CA 1
ATOM 6043 C C . PHE B 1 104 ? -0.982 -37.875 -37.469 1 92.88 104 PHE B C 1
ATOM 6045 O O . PHE B 1 104 ? 0.085 -38.438 -37.688 1 92.88 104 PHE B O 1
ATOM 6052 N N . THR B 1 105 ? -1.559 -37.062 -38.25 1 92.94 105 THR B N 1
ATOM 6053 C CA . THR B 1 105 ? -0.865 -36.594 -39.438 1 92.94 105 THR B CA 1
ATOM 6054 C C . THR B 1 105 ? -0.475 -35.125 -39.281 1 92.94 105 THR B C 1
ATOM 6056 O O . THR B 1 105 ? -1.031 -34.406 -38.438 1 92.94 105 THR B O 1
ATOM 6059 N N . ILE B 1 106 ? 0.491 -34.719 -40.031 1 91.31 106 ILE B N 1
ATOM 6060 C CA . ILE B 1 106 ? 0.945 -33.344 -40 1 91.31 106 ILE B CA 1
ATOM 6061 C C . ILE B 1 106 ? -0.214 -32.406 -40.344 1 91.31 106 ILE B C 1
ATOM 6063 O O . ILE B 1 106 ? -0.367 -31.344 -39.75 1 91.31 106 ILE B O 1
ATOM 6067 N N . GLN B 1 107 ? -0.994 -32.875 -41.25 1 89.5 107 GLN B N 1
ATOM 6068 C CA . GLN B 1 107 ? -2.121 -32.062 -41.719 1 89.5 107 GLN B CA 1
ATOM 6069 C C . GLN B 1 107 ? -3.158 -31.906 -40.594 1 89.5 107 GLN B C 1
ATOM 6071 O O . GLN B 1 107 ? -3.74 -30.844 -40.438 1 89.5 107 GLN B O 1
ATOM 6076 N N . GLU B 1 108 ? -3.389 -32.938 -39.906 1 91.5 108 GLU B N 1
ATOM 6077 C CA . GLU B 1 108 ? -4.336 -32.906 -38.781 1 91.5 108 GLU B CA 1
ATOM 6078 C C . GLU B 1 108 ? -3.904 -31.875 -37.75 1 91.5 108 GLU B C 1
ATOM 6080 O O . GLU B 1 108 ? -4.73 -31.125 -37.219 1 91.5 108 GLU B O 1
ATOM 6085 N N . LEU B 1 109 ? -2.678 -31.922 -37.375 1 91.12 109 LEU B N 1
ATOM 6086 C CA . LEU B 1 109 ? -2.146 -30.969 -36.438 1 91.12 109 LEU B CA 1
ATOM 6087 C C . LEU B 1 109 ? -2.236 -29.547 -36.969 1 91.12 109 LEU B C 1
ATOM 6089 O O . LEU B 1 109 ? -2.557 -28.609 -36.219 1 91.12 109 LEU B O 1
ATOM 6093 N N . ALA B 1 110 ? -1.86 -29.406 -38.219 1 87 110 ALA B N 1
ATOM 6094 C CA . ALA B 1 110 ? -1.927 -28.094 -38.875 1 87 110 ALA B CA 1
ATOM 6095 C C . ALA B 1 110 ? -3.342 -27.531 -38.812 1 87 110 ALA B C 1
ATOM 6097 O O . ALA B 1 110 ? -3.531 -26.344 -38.531 1 87 110 ALA B O 1
ATOM 6098 N N . ASP B 1 111 ? -4.32 -28.359 -39.094 1 87 111 ASP B N 1
ATOM 6099 C CA . ASP B 1 111 ? -5.719 -27.938 -39.094 1 87 111 ASP B CA 1
ATOM 6100 C C . ASP B 1 111 ? -6.188 -27.594 -37.688 1 87 111 ASP B C 1
ATOM 6102 O O . ASP B 1 111 ? -6.883 -26.594 -37.5 1 87 111 ASP B O 1
ATOM 6106 N N . GLN B 1 112 ? -5.832 -28.406 -36.719 1 86.12 112 GLN B N 1
ATOM 6107 C CA . GLN B 1 112 ? -6.293 -28.234 -35.344 1 86.12 112 GLN B CA 1
ATOM 6108 C C . GLN B 1 112 ? -5.719 -26.969 -34.719 1 86.12 112 GLN B C 1
ATOM 6110 O O . GLN B 1 112 ? -6.367 -26.328 -33.875 1 86.12 112 GLN B O 1
ATOM 6115 N N . PHE B 1 113 ? -4.52 -26.688 -35.156 1 86.44 113 PHE B N 1
ATOM 6116 C CA . PHE B 1 113 ? -3.85 -25.562 -34.5 1 86.44 113 PHE B CA 1
ATOM 6117 C C . PHE B 1 113 ? -3.723 -24.391 -35.438 1 86.44 113 PHE B C 1
ATOM 6119 O O . PHE B 1 113 ? -3.045 -23.406 -35.125 1 86.44 113 PHE B O 1
ATOM 6126 N N . PHE B 1 114 ? -4.316 -24.5 -36.594 1 79.94 114 PHE B N 1
ATOM 6127 C CA . PHE B 1 114 ? -4.367 -23.438 -37.594 1 79.94 114 PHE B CA 1
ATOM 6128 C C . PHE B 1 114 ? -2.965 -22.953 -37.938 1 79.94 114 PHE B C 1
ATOM 6130 O O . PHE B 1 114 ? -2.68 -21.766 -37.906 1 79.94 114 PHE B O 1
ATOM 6137 N N . LEU B 1 115 ? -2.162 -23.891 -38.188 1 80.62 115 LEU B N 1
ATOM 6138 C CA . LEU B 1 115 ? -0.778 -23.641 -38.594 1 80.62 115 LEU B CA 1
ATOM 6139 C C . LEU B 1 115 ? -0.484 -24.203 -39.969 1 80.62 115 LEU B C 1
ATOM 6141 O O . LEU B 1 115 ? -1.253 -25.016 -40.469 1 80.62 115 LEU B O 1
ATOM 6145 N N . SER B 1 116 ? 0.555 -23.703 -40.594 1 81.62 116 SER B N 1
ATOM 6146 C CA . SER B 1 116 ? 1.035 -24.297 -41.844 1 81.62 116 SER B CA 1
ATOM 6147 C C . SER B 1 116 ? 1.77 -25.609 -41.562 1 81.62 116 SER B C 1
ATOM 6149 O O . SER B 1 116 ? 2.215 -25.859 -40.438 1 81.62 116 SER B O 1
ATOM 6151 N N . ARG B 1 117 ? 1.913 -26.438 -42.594 1 86.5 117 ARG B N 1
ATOM 6152 C CA . ARG B 1 117 ? 2.623 -27.703 -42.438 1 86.5 117 ARG B CA 1
ATOM 6153 C C . ARG B 1 117 ? 4.074 -27.484 -42.031 1 86.5 117 ARG B C 1
ATOM 6155 O O . ARG B 1 117 ? 4.629 -28.234 -41.25 1 86.5 117 ARG B O 1
ATOM 6162 N N . SER B 1 118 ? 4.652 -26.391 -42.562 1 84.44 118 SER B N 1
ATOM 6163 C CA . SER B 1 118 ? 6.043 -26.078 -42.25 1 84.44 118 SER B CA 1
ATOM 6164 C C . SER B 1 118 ? 6.211 -25.688 -40.781 1 84.44 118 SER B C 1
ATOM 6166 O O . SER B 1 118 ? 7.188 -26.078 -40.125 1 84.44 118 SER B O 1
ATOM 6168 N N . SER B 1 119 ? 5.242 -24.984 -40.281 1 82.69 119 SER B N 1
ATOM 6169 C CA . SER B 1 119 ? 5.277 -24.578 -38.875 1 82.69 119 SER B CA 1
ATOM 6170 C C . SER B 1 119 ? 5.121 -25.766 -37.938 1 82.69 119 SER B C 1
ATOM 6172 O O . SER B 1 119 ? 5.77 -25.844 -36.906 1 82.69 119 SER B O 1
ATOM 6174 N N . VAL B 1 120 ? 4.297 -26.609 -38.312 1 89.38 120 VAL B N 1
ATOM 6175 C CA . VAL B 1 120 ? 4.059 -27.812 -37.531 1 89.38 120 VAL B CA 1
ATOM 6176 C C . VAL B 1 120 ? 5.34 -28.625 -37.406 1 89.38 120 VAL B C 1
ATOM 6178 O O . VAL B 1 120 ? 5.66 -29.172 -36.344 1 89.38 120 VAL B O 1
ATOM 6181 N N . HIS B 1 121 ? 6.055 -28.688 -38.531 1 88.62 121 HIS B N 1
ATOM 6182 C CA . HIS B 1 121 ? 7.301 -29.438 -38.5 1 88.62 121 HIS B CA 1
ATOM 6183 C C . HIS B 1 121 ? 8.297 -28.828 -37.531 1 88.62 121 HIS B C 1
ATOM 6185 O O . HIS B 1 121 ? 9.023 -29.562 -36.844 1 88.62 121 HIS B O 1
ATOM 6191 N N . LYS B 1 122 ? 8.281 -27.656 -37.531 1 85.88 122 LYS B N 1
ATOM 6192 C CA . LYS B 1 122 ? 9.188 -26.969 -36.625 1 85.88 122 LYS B CA 1
ATOM 6193 C C . LYS B 1 122 ? 8.805 -27.234 -35.156 1 85.88 122 LYS B C 1
ATOM 6195 O O . LYS B 1 122 ? 9.672 -27.484 -34.312 1 85.88 122 LYS B O 1
ATOM 6200 N N . TYR B 1 123 ? 7.527 -27.203 -34.875 1 88.25 123 TYR B N 1
ATOM 6201 C CA . TYR B 1 123 ? 7.047 -27.422 -33.531 1 88.25 123 TYR B CA 1
ATOM 6202 C C . TYR B 1 123 ? 7.203 -28.875 -33.094 1 88.25 123 TYR B C 1
ATOM 6204 O O . TYR B 1 123 ? 7.348 -29.172 -31.922 1 88.25 123 TYR B O 1
ATOM 6212 N N . LEU B 1 124 ? 7.156 -29.75 -34.062 1 90.62 124 LEU B N 1
ATOM 6213 C CA . LEU B 1 124 ? 7.188 -31.172 -33.781 1 90.62 124 LEU B CA 1
ATOM 6214 C C . LEU B 1 124 ? 8.5 -31.562 -33.094 1 90.62 124 LEU B C 1
ATOM 6216 O O . LEU B 1 124 ? 8.539 -32.5 -32.281 1 90.62 124 LEU B O 1
ATOM 6220 N N . VAL B 1 125 ? 9.523 -30.812 -33.406 1 89.62 125 VAL B N 1
ATOM 6221 C CA . VAL B 1 125 ? 10.812 -31.062 -32.781 1 89.62 125 VAL B CA 1
ATOM 6222 C C . VAL B 1 125 ? 10.719 -30.766 -31.281 1 89.62 125 VAL B C 1
ATOM 6224 O O . VAL B 1 125 ? 11.203 -31.547 -30.453 1 89.62 125 VAL B O 1
ATOM 6227 N N . ASP B 1 126 ? 10.094 -29.719 -31.016 1 88.81 126 ASP B N 1
ATOM 6228 C CA . ASP B 1 126 ? 9.898 -29.344 -29.609 1 88.81 126 ASP B CA 1
ATOM 6229 C C . ASP B 1 126 ? 8.977 -30.328 -28.906 1 88.81 126 ASP B C 1
ATOM 6231 O O . ASP B 1 126 ? 9.188 -30.641 -27.719 1 88.81 126 ASP B O 1
ATOM 6235 N N . VAL B 1 127 ? 8 -30.75 -29.594 1 92.56 127 VAL B N 1
ATOM 6236 C CA . VAL B 1 127 ? 7.047 -31.703 -29.047 1 92.56 127 VAL B CA 1
ATOM 6237 C C . VAL B 1 127 ? 7.754 -33.031 -28.734 1 92.56 127 VAL B C 1
ATOM 6239 O O . VAL B 1 127 ? 7.516 -33.625 -27.688 1 92.56 127 VAL B O 1
ATOM 6242 N N . GLU B 1 128 ? 8.586 -33.375 -29.625 1 92.56 128 GLU B N 1
ATOM 6243 C CA . GLU B 1 128 ? 9.336 -34.625 -29.422 1 92.56 128 GLU B CA 1
ATOM 6244 C C . GLU B 1 128 ? 10.227 -34.531 -28.172 1 92.56 128 GLU B C 1
ATOM 6246 O O . GLU B 1 128 ? 10.305 -35.469 -27.391 1 92.56 128 GLU B O 1
ATOM 6251 N N . GLU B 1 129 ? 10.828 -33.469 -28.062 1 88.31 129 GLU B N 1
ATOM 6252 C CA . GLU B 1 129 ? 11.672 -33.25 -26.891 1 88.31 129 GLU B CA 1
ATOM 6253 C C . GLU B 1 129 ? 10.852 -33.25 -25.609 1 88.31 129 GLU B C 1
ATOM 6255 O O . GLU B 1 129 ? 11.289 -33.781 -24.578 1 88.31 129 GLU B O 1
ATOM 6260 N N . TRP B 1 130 ? 9.773 -32.625 -25.719 1 88.25 130 TRP B N 1
ATOM 6261 C CA . TRP B 1 130 ? 8.883 -32.562 -24.562 1 88.25 130 TRP B CA 1
ATOM 6262 C C . TRP B 1 130 ? 8.398 -33.938 -24.156 1 88.25 130 TRP B C 1
ATOM 6264 O O . TRP B 1 130 ? 8.406 -34.281 -22.969 1 88.25 130 TRP B O 1
ATOM 6274 N N . LEU B 1 131 ? 8.031 -34.719 -25.094 1 92.38 131 LEU B N 1
ATOM 6275 C CA . LEU B 1 131 ? 7.504 -36.062 -24.844 1 92.38 131 LEU B CA 1
ATOM 6276 C C . LEU B 1 131 ? 8.602 -36.969 -24.328 1 92.38 131 LEU B C 1
ATOM 6278 O O . LEU B 1 131 ? 8.328 -37.906 -23.547 1 92.38 131 LEU B O 1
ATOM 6282 N N . ASP B 1 132 ? 9.773 -36.656 -24.719 1 91.56 132 ASP B N 1
ATOM 6283 C CA . ASP B 1 132 ? 10.898 -37.469 -24.281 1 91.56 132 ASP B CA 1
ATOM 6284 C C . ASP B 1 132 ? 11.086 -37.375 -22.766 1 91.56 132 ASP B C 1
ATOM 6286 O O . ASP B 1 132 ? 11.523 -38.344 -22.141 1 91.56 132 ASP B O 1
ATOM 6290 N N . HIS B 1 133 ? 10.758 -36.25 -22.234 1 86.56 133 HIS B N 1
ATOM 6291 C CA . HIS B 1 133 ? 10.844 -36.062 -20.797 1 86.56 133 HIS B CA 1
ATOM 6292 C C . HIS B 1 133 ? 9.945 -37.062 -20.047 1 86.56 133 HIS B C 1
ATOM 6294 O O . HIS B 1 133 ? 10.156 -37.312 -18.875 1 86.56 133 HIS B O 1
ATOM 6300 N N . PHE B 1 134 ? 8.961 -37.594 -20.734 1 89.75 134 PHE B N 1
ATOM 6301 C CA . PHE B 1 134 ? 8.031 -38.531 -20.141 1 89.75 134 PHE B CA 1
ATOM 6302 C C . PHE B 1 134 ? 8.305 -39.969 -20.641 1 89.75 134 PHE B C 1
ATOM 6304 O O . PHE B 1 134 ? 7.465 -40.844 -20.5 1 89.75 134 PHE B O 1
ATOM 6311 N N . ASP B 1 135 ? 9.375 -40.125 -21.328 1 91.06 135 ASP B N 1
ATOM 6312 C CA . ASP B 1 135 ? 9.766 -41.406 -21.922 1 91.06 135 ASP B CA 1
ATOM 6313 C C . ASP B 1 135 ? 8.828 -41.781 -23.062 1 91.06 135 ASP B C 1
ATOM 6315 O O . ASP B 1 135 ? 8.406 -42.938 -23.156 1 91.06 135 ASP B O 1
ATOM 6319 N N . LEU B 1 136 ? 8.367 -40.812 -23.797 1 94 136 LEU B N 1
ATOM 6320 C CA . LEU B 1 136 ? 7.562 -41.031 -25 1 94 136 LEU B CA 1
ATOM 6321 C C . LEU B 1 136 ? 8.336 -40.625 -26.25 1 94 136 LEU B C 1
ATOM 6323 O O . LEU B 1 136 ? 9.203 -39.75 -26.188 1 94 136 LEU B O 1
ATOM 6327 N N . GLN B 1 137 ? 8.031 -41.312 -27.297 1 94.38 137 GLN B N 1
ATOM 6328 C CA . GLN B 1 137 ? 8.711 -41.031 -28.562 1 94.38 137 GLN B CA 1
ATOM 6329 C C . GLN B 1 137 ? 7.715 -40.844 -29.703 1 94.38 137 GLN B C 1
ATOM 6331 O O . GLN B 1 137 ? 6.648 -41.469 -29.703 1 94.38 137 GLN B O 1
ATOM 6336 N N . LEU B 1 138 ? 8.125 -40 -30.578 1 92.62 138 LEU B N 1
ATOM 6337 C CA . LEU B 1 138 ? 7.359 -39.812 -31.812 1 92.62 138 LEU B CA 1
ATOM 6338 C C . LEU B 1 138 ? 7.996 -40.562 -32.969 1 92.62 138 LEU B C 1
ATOM 6340 O O . LEU B 1 138 ? 9.164 -40.344 -33.312 1 92.62 138 LEU B O 1
ATOM 6344 N N . VAL B 1 139 ? 7.219 -41.438 -33.562 1 91.88 139 VAL B N 1
ATOM 6345 C CA . VAL B 1 139 ? 7.754 -42.25 -34.656 1 91.88 139 VAL B CA 1
ATOM 6346 C C . VAL B 1 139 ? 6.902 -42.031 -35.906 1 91.88 139 VAL B C 1
ATOM 6348 O O . VAL B 1 139 ? 5.672 -42 -35.812 1 91.88 139 VAL B O 1
ATOM 6351 N N . LYS B 1 140 ? 7.586 -41.906 -36.938 1 90.75 140 LYS B N 1
ATOM 6352 C CA . LYS B 1 140 ? 6.895 -41.781 -38.219 1 90.75 140 LYS B CA 1
ATOM 6353 C C . LYS B 1 140 ? 6.5 -43.156 -38.75 1 90.75 140 LYS B C 1
ATOM 6355 O O . LYS B 1 140 ? 7.316 -44.094 -38.781 1 90.75 140 LYS B O 1
ATOM 6360 N N . GLN B 1 141 ? 5.246 -43.344 -39.031 1 86.38 141 GLN B N 1
ATOM 6361 C CA . GLN B 1 141 ? 4.758 -44.594 -39.656 1 86.38 141 GLN B CA 1
ATOM 6362 C C . GLN B 1 141 ? 4.422 -44.375 -41.125 1 86.38 141 GLN B C 1
ATOM 6364 O O . GLN B 1 141 ? 3.793 -43.375 -41.5 1 86.38 141 GLN B O 1
ATOM 6369 N N . ALA B 1 142 ? 4.82 -45.406 -41.906 1 79.44 142 ALA B N 1
ATOM 6370 C CA . ALA B 1 142 ? 4.613 -45.312 -43.344 1 79.44 142 ALA B CA 1
ATOM 6371 C C . ALA B 1 142 ? 3.127 -45.219 -43.688 1 79.44 142 ALA B C 1
ATOM 6373 O O . ALA B 1 142 ? 2.322 -46.031 -43.25 1 79.44 142 ALA B O 1
ATOM 6374 N N . TRP B 1 143 ? 2.748 -44.188 -44.344 1 76.69 143 TRP B N 1
ATOM 6375 C CA . TRP B 1 143 ? 1.441 -43.906 -44.938 1 76.69 143 TRP B CA 1
ATOM 6376 C C . TRP B 1 143 ? 0.42 -43.562 -43.844 1 76.69 143 TRP B C 1
ATOM 6378 O O . TRP B 1 143 ? -0.762 -43.375 -44.156 1 76.69 143 TRP B O 1
ATOM 6388 N N . LYS B 1 144 ? 0.777 -43.594 -42.562 1 81.81 144 LYS B N 1
ATOM 6389 C CA . LYS B 1 144 ? -0.199 -43.312 -41.5 1 81.81 144 LYS B CA 1
ATOM 6390 C C . LYS B 1 144 ? 0.14 -42 -40.781 1 81.81 144 LYS B C 1
ATOM 6392 O O . LYS B 1 144 ? -0.69 -41.469 -40.031 1 81.81 144 LYS B O 1
ATOM 6397 N N . GLY B 1 145 ? 1.295 -41.562 -41.031 1 90.12 145 GLY B N 1
ATOM 6398 C CA . GLY B 1 145 ? 1.692 -40.344 -40.344 1 90.12 145 GLY B CA 1
ATOM 6399 C C . GLY B 1 145 ? 2.646 -40.562 -39.188 1 90.12 145 GLY B C 1
ATOM 6400 O O . GLY B 1 145 ? 3.67 -41.25 -39.344 1 90.12 145 GLY B O 1
ATOM 6401 N N . PHE B 1 146 ? 2.309 -39.969 -37.969 1 92.94 146 PHE B N 1
ATOM 6402 C CA . PHE B 1 146 ? 3.146 -40.094 -36.781 1 92.94 146 PHE B CA 1
ATOM 6403 C C . PHE B 1 146 ? 2.412 -40.844 -35.688 1 92.94 146 PHE B C 1
ATOM 6405 O O . PHE B 1 146 ? 1.181 -40.812 -35.656 1 92.94 146 PHE B O 1
ATOM 6412 N N . GLN B 1 147 ? 3.146 -41.5 -34.906 1 93.5 147 GLN B N 1
ATOM 6413 C CA . GLN B 1 147 ? 2.58 -42.219 -33.781 1 93.5 147 GLN B CA 1
ATOM 6414 C C . GLN B 1 147 ? 3.387 -41.969 -32.5 1 93.5 147 GLN B C 1
ATOM 6416 O O . GLN B 1 147 ? 4.617 -41.906 -32.562 1 93.5 147 GLN B O 1
ATOM 6421 N N . VAL B 1 148 ? 2.701 -41.812 -31.406 1 94.56 148 VAL B N 1
ATOM 6422 C CA . VAL B 1 148 ? 3.348 -41.656 -30.109 1 94.56 148 VAL B CA 1
ATOM 6423 C C . VAL B 1 148 ? 3.541 -43.031 -29.469 1 94.56 148 VAL B C 1
ATOM 6425 O O . VAL B 1 148 ? 2.578 -43.781 -29.281 1 94.56 148 VAL B O 1
ATOM 6428 N N . ILE B 1 149 ? 4.766 -43.312 -29.234 1 93.69 149 ILE B N 1
ATOM 6429 C CA . ILE B 1 149 ? 5.059 -44.656 -28.688 1 93.69 149 ILE B CA 1
ATOM 6430 C C . ILE B 1 149 ? 5.625 -44.5 -27.266 1 93.69 149 ILE B C 1
ATOM 6432 O O . ILE B 1 149 ? 6.418 -43.594 -27 1 93.69 149 ILE B O 1
ATOM 6436 N N . GLY B 1 150 ? 5.266 -45.344 -26.359 1 93.06 150 GLY B N 1
ATOM 6437 C CA . GLY B 1 150 ? 5.719 -45.438 -24.984 1 93.06 150 GLY B CA 1
ATOM 6438 C C . GLY B 1 150 ? 4.895 -46.406 -24.156 1 93.06 150 GLY B C 1
ATOM 6439 O O . GLY B 1 150 ? 3.969 -47.031 -24.672 1 93.06 150 GLY B O 1
ATOM 6440 N N . THR B 1 151 ? 5.316 -46.625 -22.969 1 93.38 151 THR B N 1
ATOM 6441 C CA . THR B 1 151 ? 4.535 -47.5 -22.094 1 93.38 151 THR B CA 1
ATOM 6442 C C . THR B 1 151 ? 3.219 -46.812 -21.703 1 93.38 151 THR B C 1
ATOM 6444 O O . THR B 1 151 ? 3.111 -45.594 -21.734 1 93.38 151 THR B O 1
ATOM 6447 N N . GLU B 1 152 ? 2.236 -47.594 -21.406 1 94.94 152 GLU B N 1
ATOM 6448 C CA . GLU B 1 152 ? 0.958 -47.031 -20.953 1 94.94 152 GLU B CA 1
ATOM 6449 C C . GLU B 1 152 ? 1.135 -46.188 -19.719 1 94.94 152 GLU B C 1
ATOM 6451 O O . GLU B 1 152 ? 0.454 -45.156 -19.562 1 94.94 152 GLU B O 1
ATOM 6456 N N . ARG B 1 153 ? 1.979 -46.562 -18.859 1 93.62 153 ARG B N 1
ATOM 6457 C CA . ARG B 1 153 ? 2.273 -45.781 -17.656 1 93.62 153 ARG B CA 1
ATOM 6458 C C . ARG B 1 153 ? 2.82 -44.406 -18 1 93.62 153 ARG B C 1
ATOM 6460 O O . ARG B 1 153 ? 2.373 -43.406 -17.453 1 93.62 153 ARG B O 1
ATOM 6467 N N . SER B 1 154 ? 3.779 -44.406 -18.906 1 93.62 154 SER B N 1
ATOM 6468 C CA . SER B 1 154 ? 4.383 -43.156 -19.328 1 93.62 154 SER B CA 1
ATOM 6469 C C . SER B 1 154 ? 3.359 -42.25 -20.016 1 93.62 154 SER B C 1
ATOM 6471 O O . SER B 1 154 ? 3.359 -41.031 -19.797 1 93.62 154 SER B O 1
ATOM 6473 N N . LEU B 1 155 ? 2.541 -42.875 -20.797 1 94.94 155 LEU B N 1
ATOM 6474 C CA . LEU B 1 155 ? 1.498 -42.125 -21.484 1 94.94 155 LEU B CA 1
ATOM 6475 C C . LEU B 1 155 ? 0.534 -41.5 -20.5 1 94.94 155 LEU B C 1
ATOM 6477 O O . LEU B 1 155 ? 0.193 -40.312 -20.641 1 94.94 155 LEU B O 1
ATOM 6481 N N . ARG B 1 156 ? 0.106 -42.188 -19.516 1 95.25 156 ARG B N 1
ATOM 6482 C CA . ARG B 1 156 ? -0.845 -41.688 -18.531 1 95.25 156 ARG B CA 1
ATOM 6483 C C . ARG B 1 156 ? -0.233 -40.594 -17.672 1 95.25 156 ARG B C 1
ATOM 6485 O O . ARG B 1 156 ? -0.88 -39.562 -17.406 1 95.25 156 ARG B O 1
ATOM 6492 N N . LEU B 1 157 ? 0.964 -40.844 -17.266 1 93.06 157 LEU B N 1
ATOM 6493 C CA . LEU B 1 157 ? 1.637 -39.844 -16.438 1 93.06 157 LEU B CA 1
ATOM 6494 C C . LEU B 1 157 ? 1.864 -38.562 -17.219 1 93.06 157 LEU B C 1
ATOM 6496 O O . LEU B 1 157 ? 1.701 -37.469 -16.672 1 93.06 157 LEU B O 1
ATOM 6500 N N . ALA B 1 158 ? 2.271 -38.719 -18.469 1 94.06 158 ALA B N 1
ATOM 6501 C CA . ALA B 1 158 ? 2.467 -37.531 -19.328 1 94.06 158 ALA B CA 1
ATOM 6502 C C . ALA B 1 158 ? 1.171 -36.75 -19.469 1 94.06 158 ALA B C 1
ATOM 6504 O O . ALA B 1 158 ? 1.166 -35.531 -19.344 1 94.06 158 ALA B O 1
ATOM 6505 N N . PHE B 1 159 ? 0.115 -37.5 -19.75 1 95.44 159 PHE B N 1
ATOM 6506 C CA . PHE B 1 159 ? -1.181 -36.844 -19.938 1 95.44 159 PHE B CA 1
ATOM 6507 C C . PHE B 1 159 ? -1.603 -36.125 -18.656 1 95.44 159 PHE B C 1
ATOM 6509 O O . PHE B 1 159 ? -1.988 -34.938 -18.703 1 95.44 159 PHE B O 1
ATOM 6516 N N . TYR B 1 160 ? -1.476 -36.75 -17.531 1 94.38 160 TYR B N 1
ATOM 6517 C CA . TYR B 1 160 ? -1.85 -36.188 -16.234 1 94.38 160 TYR B CA 1
ATOM 6518 C C . TYR B 1 160 ? -1.046 -34.906 -15.93 1 94.38 160 TYR B C 1
ATOM 6520 O O . TYR B 1 160 ? -1.61 -33.906 -15.547 1 94.38 160 TYR B O 1
ATOM 6528 N N . GLN B 1 161 ? 0.2 -34.969 -16.094 1 91.75 161 GLN B N 1
ATOM 6529 C CA . GLN B 1 161 ? 1.078 -33.844 -15.773 1 91.75 161 GLN B CA 1
ATOM 6530 C C . GLN B 1 161 ? 0.816 -32.656 -16.703 1 91.75 161 GLN B C 1
ATOM 6532 O O . GLN B 1 161 ? 0.802 -31.516 -16.25 1 91.75 161 GLN B O 1
ATOM 6537 N N . MET B 1 162 ? 0.688 -32.938 -17.953 1 93.06 162 MET B N 1
ATOM 6538 C CA . MET B 1 162 ? 0.443 -31.875 -18.922 1 93.06 162 MET B CA 1
ATOM 6539 C C . MET B 1 162 ? -0.903 -31.203 -18.672 1 93.06 162 MET B C 1
ATOM 6541 O O . MET B 1 162 ? -1.046 -30 -18.859 1 93.06 162 MET B O 1
ATOM 6545 N N . LEU B 1 163 ? -1.87 -31.984 -18.172 1 93.25 163 LEU B N 1
ATOM 6546 C CA . LEU B 1 163 ? -3.174 -31.438 -17.828 1 93.25 163 LEU B CA 1
ATOM 6547 C C . LEU B 1 163 ? -3.053 -30.453 -16.672 1 93.25 163 LEU B C 1
ATOM 6549 O O . LEU B 1 163 ? -3.818 -29.5 -16.578 1 93.25 163 LEU B O 1
ATOM 6553 N N . GLY B 1 164 ? -2.088 -30.734 -15.859 1 88.88 164 GLY B N 1
ATOM 6554 C CA . GLY B 1 164 ? -1.917 -29.938 -14.664 1 88.88 164 GLY B CA 1
ATOM 6555 C C . GLY B 1 164 ? -1.164 -28.641 -14.906 1 88.88 164 GLY B C 1
ATOM 6556 O O . GLY B 1 164 ? -1.106 -27.781 -14.031 1 88.88 164 GLY B O 1
ATOM 6557 N N . ASP B 1 165 ? -0.688 -28.5 -16.078 1 86 165 ASP B N 1
ATOM 6558 C CA . ASP B 1 165 ? 0.026 -27.266 -16.438 1 86 165 ASP B CA 1
ATOM 6559 C C . ASP B 1 165 ? -0.931 -26.078 -16.5 1 86 165 ASP B C 1
ATOM 6561 O O . ASP B 1 165 ? -2.031 -26.203 -17.047 1 86 165 ASP B O 1
ATOM 6565 N N . LYS B 1 166 ? -0.519 -24.984 -15.922 1 75.94 166 LYS B N 1
ATOM 6566 C CA . LYS B 1 166 ? -1.365 -23.797 -15.867 1 75.94 166 LYS B CA 1
ATOM 6567 C C . LYS B 1 166 ? -1.729 -23.312 -17.266 1 75.94 166 LYS B C 1
ATOM 6569 O O . LYS B 1 166 ? -2.76 -22.656 -17.453 1 75.94 166 LYS B O 1
ATOM 6574 N N . ARG B 1 167 ? -0.94 -23.609 -18.328 1 76.75 167 ARG B N 1
ATOM 6575 C CA . ARG B 1 167 ? -1.122 -23.141 -19.688 1 76.75 167 ARG B CA 1
ATOM 6576 C C . ARG B 1 167 ? -2.086 -24.047 -20.453 1 76.75 167 ARG B C 1
ATOM 6578 O O . ARG B 1 167 ? -2.508 -23.703 -21.562 1 76.75 167 ARG B O 1
ATOM 6585 N N . ALA B 1 168 ? -2.41 -25.062 -19.812 1 86.56 168 ALA B N 1
ATOM 6586 C CA . ALA B 1 168 ? -3.275 -26.016 -20.5 1 86.56 168 ALA B CA 1
ATOM 6587 C C . ALA B 1 168 ? -4.699 -25.484 -20.625 1 86.56 168 ALA B C 1
ATOM 6589 O O . ALA B 1 168 ? -5.258 -24.969 -19.641 1 86.56 168 ALA B O 1
ATOM 6590 N N . ASP B 1 169 ? -5.191 -25.609 -21.797 1 85.56 169 ASP B N 1
ATOM 6591 C CA . ASP B 1 169 ? -6.582 -25.234 -22.031 1 85.56 169 ASP B CA 1
ATOM 6592 C C . ASP B 1 169 ? -7.512 -26.422 -21.828 1 85.56 169 ASP B C 1
ATOM 6594 O O . ASP B 1 169 ? -7.777 -27.172 -22.766 1 85.56 169 ASP B O 1
ATOM 6598 N N . LEU B 1 170 ? -8.094 -26.516 -20.703 1 88.19 170 LEU B N 1
ATOM 6599 C CA . LEU B 1 170 ? -8.859 -27.703 -20.312 1 88.19 170 LEU B CA 1
ATOM 6600 C C . LEU B 1 170 ? -10.148 -27.797 -21.109 1 88.19 170 LEU B C 1
ATOM 6602 O O . LEU B 1 170 ? -10.641 -28.906 -21.359 1 88.19 170 LEU B O 1
ATOM 6606 N N . ASP B 1 171 ? -10.703 -26.703 -21.531 1 84.5 171 ASP B N 1
ATOM 6607 C CA . ASP B 1 171 ? -11.914 -26.719 -22.344 1 84.5 171 ASP B CA 1
ATOM 6608 C C . ASP B 1 171 ? -11.656 -27.359 -23.703 1 84.5 171 ASP B C 1
ATOM 6610 O O . ASP B 1 171 ? -12.461 -28.156 -24.188 1 84.5 171 ASP B O 1
ATOM 6614 N N . ARG B 1 172 ? -10.594 -26.953 -24.297 1 87 172 ARG B N 1
ATOM 6615 C CA . ARG B 1 172 ? -10.219 -27.516 -25.578 1 87 172 ARG B CA 1
ATOM 6616 C C . ARG B 1 172 ? -9.961 -29.016 -25.484 1 87 172 ARG B C 1
ATOM 6618 O O . ARG B 1 172 ? -10.305 -29.781 -26.391 1 87 172 ARG B O 1
ATOM 6625 N N . ILE B 1 173 ? -9.352 -29.359 -24.453 1 92.88 173 ILE B N 1
ATOM 6626 C CA . ILE B 1 173 ? -9.039 -30.766 -24.25 1 92.88 173 ILE B CA 1
ATOM 6627 C C . ILE B 1 173 ? -10.336 -31.562 -24.062 1 92.88 173 ILE B C 1
ATOM 6629 O O . ILE B 1 173 ? -10.453 -32.688 -24.547 1 92.88 173 ILE B O 1
ATOM 6633 N N . GLU B 1 174 ? -11.234 -30.969 -23.328 1 91.94 174 GLU B N 1
ATOM 6634 C CA . GLU B 1 174 ? -12.555 -31.594 -23.188 1 91.94 174 GLU B CA 1
ATOM 6635 C C . GLU B 1 174 ? -13.18 -31.859 -24.562 1 91.94 174 GLU B C 1
ATOM 6637 O O . GLU B 1 174 ? -13.781 -32.906 -24.766 1 91.94 174 GLU B O 1
ATOM 6642 N N . ASP B 1 175 ? -13.008 -30.969 -25.438 1 89.62 175 ASP B N 1
ATOM 6643 C CA . ASP B 1 175 ? -13.523 -31.109 -26.797 1 89.62 175 ASP B CA 1
ATOM 6644 C C . ASP B 1 175 ? -12.805 -32.25 -27.547 1 89.62 175 ASP B C 1
ATOM 6646 O O . ASP B 1 175 ? -13.43 -33 -28.281 1 89.62 175 ASP B O 1
ATOM 6650 N N . TRP B 1 176 ? -11.492 -32.25 -27.422 1 93 176 TRP B N 1
ATOM 6651 C CA . TRP B 1 176 ? -10.711 -33.281 -28.094 1 93 176 TRP B CA 1
ATOM 6652 C C . TRP B 1 176 ? -11.133 -34.656 -27.641 1 93 176 TRP B C 1
ATOM 6654 O O . TRP B 1 176 ? -11.117 -35.625 -28.422 1 93 176 TRP B O 1
ATOM 6664 N N . LEU B 1 177 ? -11.453 -34.75 -26.344 1 93.94 177 LEU B N 1
ATOM 6665 C CA . LEU B 1 177 ? -11.828 -36.031 -25.766 1 93.94 177 LEU B CA 1
ATOM 6666 C C . LEU B 1 177 ? -13.258 -36.406 -26.125 1 93.94 177 LEU B C 1
ATOM 6668 O O . LEU B 1 177 ? -13.672 -37.562 -25.969 1 93.94 177 LEU B O 1
ATOM 6672 N N . ASN B 1 178 ? -13.992 -35.5 -26.719 1 91.38 178 ASN B N 1
ATOM 6673 C CA . ASN B 1 178 ? -15.391 -35.688 -27.094 1 91.38 178 ASN B CA 1
ATOM 6674 C C . ASN B 1 178 ? -16.219 -36.219 -25.922 1 91.38 178 ASN B C 1
ATOM 6676 O O . ASN B 1 178 ? -16.891 -37.25 -26.047 1 91.38 178 ASN B O 1
ATOM 6680 N N . VAL B 1 179 ? -16.062 -35.562 -24.797 1 89.94 179 VAL B N 1
ATOM 6681 C CA . VAL B 1 179 ? -16.75 -35.969 -23.578 1 89.94 179 VAL B CA 1
ATOM 6682 C C . VAL B 1 179 ? -18.047 -35.188 -23.438 1 89.94 179 VAL B C 1
ATOM 6684 O O . VAL B 1 179 ? -18.094 -34 -23.688 1 89.94 179 VAL B O 1
ATOM 6687 N N . ASN B 1 180 ? -19.172 -35.875 -23.172 1 89 180 ASN B N 1
ATOM 6688 C CA . ASN B 1 180 ? -20.453 -35.188 -22.984 1 89 180 ASN B CA 1
ATOM 6689 C C . ASN B 1 180 ? -20.641 -34.75 -21.531 1 89 180 ASN B C 1
ATOM 6691 O O . ASN B 1 180 ? -19.844 -35.125 -20.656 1 89 180 ASN B O 1
ATOM 6695 N N . GLU B 1 181 ? -21.578 -33.938 -21.312 1 90.81 181 GLU B N 1
ATOM 6696 C CA . GLU B 1 181 ? -21.828 -33.344 -20 1 90.81 181 GLU B CA 1
ATOM 6697 C C . GLU B 1 181 ? -22.188 -34.406 -18.969 1 90.81 181 GLU B C 1
ATOM 6699 O O . GLU B 1 181 ? -21.828 -34.281 -17.797 1 90.81 181 GLU B O 1
ATOM 6704 N N . ARG B 1 182 ? -22.797 -35.375 -19.406 1 92.62 182 ARG B N 1
ATOM 6705 C CA . ARG B 1 182 ? -23.203 -36.438 -18.5 1 92.62 182 ARG B CA 1
ATOM 6706 C C . ARG B 1 182 ? -21.984 -37.219 -17.984 1 92.62 182 ARG B C 1
ATOM 6708 O O . ARG B 1 182 ? -21.922 -37.594 -16.812 1 92.62 182 ARG B O 1
ATOM 6715 N N . GLU B 1 183 ? -21.062 -37.469 -18.875 1 93.69 183 GLU B N 1
ATOM 6716 C CA . GLU B 1 183 ? -19.828 -38.156 -18.484 1 93.69 183 GLU B CA 1
ATOM 6717 C C . GLU B 1 183 ? -19.016 -37.312 -17.5 1 93.69 183 GLU B C 1
ATOM 6719 O O . GLU B 1 183 ? -18.438 -37.844 -16.547 1 93.69 183 GLU B O 1
ATOM 6724 N N . MET B 1 184 ? -19.031 -36.094 -17.766 1 93.88 184 MET B N 1
ATOM 6725 C CA . MET B 1 184 ? -18.328 -35.188 -16.875 1 93.88 184 MET B CA 1
ATOM 6726 C C . MET B 1 184 ? -18.922 -35.219 -15.477 1 93.88 184 MET B C 1
ATOM 6728 O O . MET B 1 184 ? -18.188 -35.25 -14.492 1 93.88 184 MET B O 1
ATOM 6732 N N . GLU B 1 185 ? -20.156 -35.125 -15.453 1 94.19 185 GLU B N 1
ATOM 6733 C CA . GLU B 1 185 ? -20.859 -35.156 -14.164 1 94.19 185 GLU B CA 1
ATOM 6734 C C . GLU B 1 185 ? -20.625 -36.5 -13.438 1 94.19 185 GLU B C 1
ATOM 6736 O O . GLU B 1 185 ? -20.531 -36.531 -12.211 1 94.19 185 GLU B O 1
ATOM 6741 N N . LEU B 1 186 ? -20.609 -37.5 -14.195 1 95.44 186 LEU B N 1
ATOM 6742 C CA . LEU B 1 186 ? -20.328 -38.812 -13.609 1 95.44 186 LEU B CA 1
ATOM 6743 C C . LEU B 1 186 ? -18.953 -38.844 -12.953 1 95.44 186 LEU B C 1
ATOM 6745 O O . LEU B 1 186 ? -18.812 -39.344 -11.836 1 95.44 186 LEU B O 1
ATOM 6749 N N . MET B 1 187 ? -17.953 -38.344 -13.656 1 96.19 187 MET B N 1
ATOM 6750 C CA . MET B 1 187 ? -16.609 -38.312 -13.102 1 96.19 187 MET B CA 1
ATOM 6751 C C . MET B 1 187 ? -16.547 -37.469 -11.836 1 96.19 187 MET B C 1
ATOM 6753 O O . MET B 1 187 ? -15.852 -37.812 -10.883 1 96.19 187 MET B O 1
ATOM 6757 N N . LYS B 1 188 ? -17.219 -36.344 -11.859 1 94.5 188 LYS B N 1
ATOM 6758 C CA . LYS B 1 188 ? -17.266 -35.5 -10.688 1 94.5 188 LYS B CA 1
ATOM 6759 C C . LYS B 1 188 ? -17.875 -36.219 -9.492 1 94.5 188 LYS B C 1
ATOM 6761 O O . LYS B 1 188 ? -17.406 -36.062 -8.359 1 94.5 188 LYS B O 1
ATOM 6766 N N . THR B 1 189 ? -18.875 -36.938 -9.789 1 95.19 189 THR B N 1
ATOM 6767 C CA . THR B 1 189 ? -19.5 -37.75 -8.742 1 95.19 189 THR B CA 1
ATOM 6768 C C . THR B 1 189 ? -18.531 -38.781 -8.211 1 95.19 189 THR B C 1
ATOM 6770 O O . THR B 1 189 ? -18.438 -39 -6.996 1 95.19 189 THR B O 1
ATOM 6773 N N . TRP B 1 190 ? -17.812 -39.5 -9.141 1 96.44 190 TRP B N 1
ATOM 6774 C CA . TRP B 1 190 ? -16.797 -40.469 -8.734 1 96.44 190 TRP B CA 1
ATOM 6775 C C . TRP B 1 190 ? -15.766 -39.812 -7.82 1 96.44 190 TRP B C 1
ATOM 6777 O O . TRP B 1 190 ? -15.406 -40.375 -6.785 1 96.44 190 TRP B O 1
ATOM 6787 N N . LEU B 1 191 ? -15.352 -38.656 -8.203 1 96 191 LEU B N 1
ATOM 6788 C CA . LEU B 1 191 ? -14.305 -37.969 -7.457 1 96 191 LEU B CA 1
ATOM 6789 C C . LEU B 1 191 ? -14.812 -37.531 -6.086 1 96 191 LEU B C 1
ATOM 6791 O O . LEU B 1 191 ? -14.062 -37.531 -5.113 1 96 191 LEU B O 1
ATOM 6795 N N . SER B 1 192 ? -16.062 -37.094 -6.047 1 94.06 192 SER B N 1
ATOM 6796 C CA . SER B 1 192 ? -16.656 -36.719 -4.762 1 94.06 192 SER B CA 1
ATOM 6797 C C . SER B 1 192 ? -16.656 -37.906 -3.805 1 94.06 192 SER B C 1
ATOM 6799 O O . SER B 1 192 ? -16.359 -37.781 -2.619 1 94.06 192 SER B O 1
ATOM 6801 N N . LEU B 1 193 ? -16.953 -39.031 -4.312 1 94.75 193 LEU B N 1
ATOM 6802 C CA . LEU B 1 193 ? -16.984 -40.25 -3.504 1 94.75 193 LEU B CA 1
ATOM 6803 C C . LEU B 1 193 ? -15.586 -40.656 -3.074 1 94.75 193 LEU B C 1
ATOM 6805 O O . LEU B 1 193 ? -15.383 -41.125 -1.949 1 94.75 193 LEU B O 1
ATOM 6809 N N . VAL B 1 194 ? -14.633 -40.531 -3.951 1 95.19 194 VAL B N 1
ATOM 6810 C CA . VAL B 1 194 ? -13.25 -40.844 -3.623 1 95.19 194 VAL B CA 1
ATOM 6811 C C . VAL B 1 194 ? -12.766 -39.906 -2.508 1 95.19 194 VAL B C 1
ATOM 6813 O O . VAL B 1 194 ? -12.086 -40.344 -1.577 1 95.19 194 VAL B O 1
ATOM 6816 N N . GLN B 1 195 ? -13.07 -38.656 -2.627 1 93.12 195 GLN B N 1
ATOM 6817 C CA . GLN B 1 195 ? -12.688 -37.688 -1.613 1 93.12 195 GLN B CA 1
ATOM 6818 C C . GLN B 1 195 ? -13.273 -38.031 -0.252 1 93.12 195 GLN B C 1
ATOM 6820 O O . GLN B 1 195 ? -12.602 -37.938 0.773 1 93.12 195 GLN B O 1
ATOM 6825 N N . THR B 1 196 ? -14.5 -38.438 -0.277 1 91.69 196 THR B N 1
ATOM 6826 C CA . THR B 1 196 ? -15.164 -38.812 0.961 1 91.69 196 THR B CA 1
ATOM 6827 C C . THR B 1 196 ? -14.484 -40.031 1.583 1 91.69 196 THR B C 1
ATOM 6829 O O . THR B 1 196 ? -14.242 -40.062 2.791 1 91.69 196 THR B O 1
ATOM 6832 N N . GLU B 1 197 ? -14.219 -40.969 0.8 1 92.31 197 GLU B N 1
ATOM 6833 C CA . GLU B 1 197 ? -13.578 -42.188 1.29 1 92.31 197 GLU B CA 1
ATOM 6834 C C . GLU B 1 197 ? -12.18 -41.875 1.822 1 92.31 197 GLU B C 1
ATOM 6836 O O . GLU B 1 197 ? -11.766 -42.438 2.84 1 92.31 197 GLU B O 1
ATOM 6841 N N . ARG B 1 198 ? -11.469 -41.094 1.137 1 91.5 198 ARG B N 1
ATOM 6842 C CA . ARG B 1 198 ? -10.094 -40.781 1.5 1 91.5 198 ARG B CA 1
ATOM 6843 C C . ARG B 1 198 ? -10.039 -39.75 2.607 1 91.5 198 ARG B C 1
ATOM 6845 O O . ARG B 1 198 ? -9.008 -39.594 3.262 1 91.5 198 ARG B O 1
ATOM 6852 N N . GLY B 1 199 ? -11.117 -39.031 2.807 1 89.69 199 GLY B N 1
ATOM 6853 C CA . GLY B 1 199 ? -11.18 -38.031 3.846 1 89.69 199 GLY B CA 1
ATOM 6854 C C . GLY B 1 199 ? -10.375 -36.781 3.508 1 89.69 199 GLY B C 1
ATOM 6855 O O . GLY B 1 199 ? -9.758 -36.188 4.387 1 89.69 199 GLY B O 1
ATOM 6856 N N . VAL B 1 200 ? -10.203 -36.5 2.225 1 89.75 200 VAL B N 1
ATOM 6857 C CA . VAL B 1 200 ? -9.484 -35.312 1.787 1 89.75 200 VAL B CA 1
ATOM 6858 C C . VAL B 1 200 ? -10.312 -34.562 0.755 1 89.75 200 VAL B C 1
ATOM 6860 O O . VAL B 1 200 ? -11.227 -35.125 0.146 1 89.75 200 VAL B O 1
ATOM 6863 N N . HIS B 1 201 ? -10.086 -33.312 0.693 1 89.12 201 HIS B N 1
ATOM 6864 C CA . HIS B 1 201 ? -10.617 -32.5 -0.394 1 89.12 201 HIS B CA 1
ATOM 6865 C C . HIS B 1 201 ? -9.5 -31.969 -1.273 1 89.12 201 HIS B C 1
ATOM 6867 O O . HIS B 1 201 ? -8.594 -31.297 -0.783 1 89.12 201 HIS B O 1
ATOM 6873 N N . TYR B 1 202 ? -9.641 -32.312 -2.52 1 91.75 202 TYR B N 1
ATOM 6874 C CA . TYR B 1 202 ? -8.617 -31.875 -3.465 1 91.75 202 TYR B CA 1
ATOM 6875 C C . TYR B 1 202 ? -8.875 -30.438 -3.91 1 91.75 202 TYR B C 1
ATOM 6877 O O . TYR B 1 202 ? -9.984 -29.938 -3.771 1 91.75 202 TYR B O 1
ATOM 6885 N N . SER B 1 203 ? -7.785 -29.797 -4.359 1 88.69 203 SER B N 1
ATOM 6886 C CA . SER B 1 203 ? -7.938 -28.453 -4.918 1 88.69 203 SER B CA 1
ATOM 6887 C C . SER B 1 203 ? -8.844 -28.469 -6.141 1 88.69 203 SER B C 1
ATOM 6889 O O . SER B 1 203 ? -9 -29.5 -6.797 1 88.69 203 SER B O 1
ATOM 6891 N N . GLU B 1 204 ? -9.398 -27.391 -6.473 1 85.88 204 GLU B N 1
ATOM 6892 C CA . GLU B 1 204 ? -10.289 -27.297 -7.625 1 85.88 204 GLU B CA 1
ATOM 6893 C C . GLU B 1 204 ? -9.539 -27.594 -8.922 1 85.88 204 GLU B C 1
ATOM 6895 O O . GLU B 1 204 ? -10.094 -28.219 -9.836 1 85.88 204 GLU B O 1
ATOM 6900 N N . SER B 1 205 ? -8.383 -27.094 -8.961 1 85.75 205 SER B N 1
ATOM 6901 C CA . SER B 1 205 ? -7.578 -27.391 -10.141 1 85.75 205 SER B CA 1
ATOM 6902 C C . SER B 1 205 ? -7.316 -28.891 -10.273 1 85.75 205 SER B C 1
ATOM 6904 O O . SER B 1 205 ? -7.34 -29.438 -11.375 1 85.75 205 SER B O 1
ATOM 6906 N N . SER B 1 206 ? -7.062 -29.5 -9.141 1 91.56 206 SER B N 1
ATOM 6907 C CA . SER B 1 206 ? -6.844 -30.938 -9.164 1 91.56 206 SER B CA 1
ATOM 6908 C C . SER B 1 206 ? -8.102 -31.688 -9.602 1 91.56 206 SER B C 1
ATOM 6910 O O . SER B 1 206 ? -8.023 -32.656 -10.344 1 91.56 206 SER B O 1
ATOM 6912 N N . ILE B 1 207 ? -9.211 -31.219 -9.164 1 92.44 207 ILE B N 1
ATOM 6913 C CA . ILE B 1 207 ? -10.477 -31.844 -9.523 1 92.44 207 ILE B CA 1
ATOM 6914 C C . ILE B 1 207 ? -10.703 -31.734 -11.031 1 92.44 207 ILE B C 1
ATOM 6916 O O . ILE B 1 207 ? -11.125 -32.688 -11.68 1 92.44 207 ILE B O 1
ATOM 6920 N N . ASP B 1 208 ? -10.445 -30.625 -11.531 1 91.06 208 ASP B N 1
ATOM 6921 C CA . ASP B 1 208 ? -10.602 -30.422 -12.969 1 91.06 208 ASP B CA 1
ATOM 6922 C C . ASP B 1 208 ? -9.688 -31.344 -13.766 1 91.06 208 ASP B C 1
ATOM 6924 O O . ASP B 1 208 ? -10.109 -31.938 -14.758 1 91.06 208 ASP B O 1
ATOM 6928 N N . VAL B 1 209 ? -8.508 -31.422 -13.297 1 93.88 209 VAL B N 1
ATOM 6929 C CA . VAL B 1 209 ? -7.523 -32.25 -13.961 1 93.88 209 VAL B CA 1
ATOM 6930 C C . VAL B 1 209 ? -7.957 -33.719 -13.883 1 93.88 209 VAL B C 1
ATOM 6932 O O . VAL B 1 209 ? -7.953 -34.438 -14.891 1 93.88 209 VAL B O 1
ATOM 6935 N N . PHE B 1 210 ? -8.359 -34.156 -12.734 1 96.31 210 PHE B N 1
ATOM 6936 C CA . PHE B 1 210 ? -8.773 -35.562 -12.523 1 96.31 210 PHE B CA 1
ATOM 6937 C C . PHE B 1 210 ? -10.008 -35.875 -13.359 1 96.31 210 PHE B C 1
ATOM 6939 O O . PHE B 1 210 ? -10.141 -37 -13.867 1 96.31 210 PHE B O 1
ATOM 6946 N N . THR B 1 211 ? -10.906 -34.969 -13.453 1 96.62 211 THR B N 1
ATOM 6947 C CA . THR B 1 211 ? -12.125 -35.188 -14.219 1 96.62 211 THR B CA 1
ATOM 6948 C C . THR B 1 211 ? -11.805 -35.531 -15.672 1 96.62 211 THR B C 1
ATOM 6950 O O . THR B 1 211 ? -12.289 -36.531 -16.203 1 96.62 211 THR B O 1
ATOM 6953 N N . LEU B 1 212 ? -10.969 -34.719 -16.25 1 96.25 212 LEU B N 1
ATOM 6954 C CA . LEU B 1 212 ? -10.594 -34.969 -17.641 1 96.25 212 LEU B CA 1
ATOM 6955 C C . LEU B 1 212 ? -9.742 -36.219 -17.766 1 96.25 212 LEU B C 1
ATOM 6957 O O . LEU B 1 212 ? -9.906 -37 -18.719 1 96.25 212 LEU B O 1
ATOM 6961 N N . PHE B 1 213 ? -8.844 -36.438 -16.844 1 97.31 213 PHE B N 1
ATOM 6962 C CA . PHE B 1 213 ? -7.98 -37.625 -16.875 1 97.31 213 PHE B CA 1
ATOM 6963 C C . PHE B 1 213 ? -8.805 -38.906 -16.797 1 97.31 213 PHE B C 1
ATOM 6965 O O . PHE B 1 213 ? -8.555 -39.844 -17.547 1 97.31 213 PHE B O 1
ATOM 6972 N N . LEU B 1 214 ? -9.781 -38.906 -15.914 1 97.19 214 LEU B N 1
ATOM 6973 C CA . LEU B 1 214 ? -10.602 -40.125 -15.711 1 97.19 214 LEU B CA 1
ATOM 6974 C C . LEU B 1 214 ? -11.461 -40.375 -16.938 1 97.19 214 LEU B C 1
ATOM 6976 O O . LEU B 1 214 ? -11.727 -41.562 -17.266 1 97.19 214 LEU B O 1
ATOM 6980 N N . CYS B 1 215 ? -11.93 -39.312 -17.609 1 96.62 215 CYS B N 1
ATOM 6981 C CA . CYS B 1 215 ? -12.664 -39.531 -18.844 1 96.62 215 CYS B CA 1
ATOM 6982 C C . CYS B 1 215 ? -11.805 -40.25 -19.875 1 96.62 215 CYS B C 1
ATOM 6984 O O . CYS B 1 215 ? -12.258 -41.219 -20.516 1 96.62 215 CYS B O 1
ATOM 6986 N N . TRP B 1 216 ? -10.625 -39.75 -20 1 96.75 216 TRP B N 1
ATOM 6987 C CA . TRP B 1 216 ? -9.68 -40.375 -20.938 1 96.75 216 TRP B CA 1
ATOM 6988 C C . TRP B 1 216 ? -9.289 -41.781 -20.484 1 96.75 216 TRP B C 1
ATOM 6990 O O . TRP B 1 216 ? -9.227 -42.688 -21.297 1 96.75 216 TRP B O 1
ATOM 7000 N N . TRP B 1 217 ? -9.008 -41.938 -19.234 1 96.75 217 TRP B N 1
ATOM 7001 C CA . TRP B 1 217 ? -8.625 -43.219 -18.625 1 96.75 217 TRP B CA 1
ATOM 7002 C C . TRP B 1 217 ? -9.703 -44.281 -18.859 1 96.75 217 TRP B C 1
ATOM 7004 O O . TRP B 1 217 ? -9.398 -45.438 -19.172 1 96.75 217 TRP B O 1
ATOM 7014 N N . LYS B 1 218 ? -10.953 -43.906 -18.625 1 95.44 218 LYS B N 1
ATOM 7015 C CA . LYS B 1 218 ? -12.07 -44.812 -18.812 1 95.44 218 LYS B CA 1
ATOM 7016 C C . LYS B 1 218 ? -12.094 -45.375 -20.25 1 95.44 218 LYS B C 1
ATOM 7018 O O . LYS B 1 218 ? -12.367 -46.531 -20.453 1 95.44 218 LYS B O 1
ATOM 7023 N N . LYS B 1 219 ? -11.789 -44.531 -21.188 1 93.62 219 LYS B N 1
ATOM 7024 C CA . LYS B 1 219 ? -11.719 -44.969 -22.578 1 93.62 219 LYS B CA 1
ATOM 7025 C C . LYS B 1 219 ? -10.57 -45.969 -22.797 1 93.62 219 LYS B C 1
ATOM 7027 O O . LYS B 1 219 ? -10.695 -46.906 -23.594 1 93.62 219 LYS B O 1
ATOM 7032 N N . GLN B 1 220 ? -9.484 -45.719 -22.141 1 93.88 220 GLN B N 1
ATOM 7033 C CA . GLN B 1 220 ? -8.344 -46.625 -22.234 1 93.88 220 GLN B CA 1
ATOM 7034 C C . GLN B 1 220 ? -8.688 -48 -21.672 1 93.88 220 GLN B C 1
ATOM 7036 O O . GLN B 1 220 ? -8.289 -49.031 -22.25 1 93.88 220 GLN B O 1
ATOM 7041 N N . ILE B 1 221 ? -9.383 -48 -20.625 1 94.94 221 ILE B N 1
ATOM 7042 C CA . ILE B 1 221 ? -9.773 -49.25 -20 1 94.94 221 ILE B CA 1
ATOM 7043 C C . ILE B 1 221 ? -10.688 -50.031 -20.938 1 94.94 221 ILE B C 1
ATOM 7045 O O . ILE B 1 221 ? -10.547 -51.25 -21.094 1 94.94 221 ILE B O 1
ATOM 7049 N N . THR B 1 222 ? -11.609 -49.375 -21.531 1 90.94 222 THR B N 1
ATOM 7050 C CA . THR B 1 222 ? -12.539 -50 -22.469 1 90.94 222 THR B CA 1
ATOM 7051 C C . THR B 1 222 ? -11.797 -50.531 -23.688 1 90.94 222 THR B C 1
ATOM 7053 O O . THR B 1 222 ? -12.188 -51.562 -24.25 1 90.94 222 THR B O 1
ATOM 7056 N N . ALA B 1 223 ? -10.773 -49.906 -24.062 1 92.25 223 ALA B N 1
ATOM 7057 C CA . ALA B 1 223 ? -9.961 -50.312 -25.203 1 92.25 223 ALA B CA 1
ATOM 7058 C C . ALA B 1 223 ? -8.961 -51.406 -24.781 1 92.25 223 ALA B C 1
ATOM 7060 O O . ALA B 1 223 ? -8.133 -51.844 -25.594 1 92.25 223 ALA B O 1
ATOM 7061 N N . LYS B 1 224 ? -8.93 -51.781 -23.5 1 93.88 224 LYS B N 1
ATOM 7062 C CA . LYS B 1 224 ? -8.109 -52.844 -22.922 1 93.88 224 LYS B CA 1
ATOM 7063 C C . LYS B 1 224 ? -6.637 -52.469 -22.906 1 93.88 224 LYS B C 1
ATOM 7065 O O . LYS B 1 224 ? -5.766 -53.312 -23.109 1 93.88 224 LYS B O 1
ATOM 7070 N N . SER B 1 225 ? -6.414 -51.156 -22.844 1 94.19 225 SER B N 1
ATOM 7071 C CA . SER B 1 225 ? -5.066 -50.656 -22.609 1 94.19 225 SER B CA 1
ATOM 7072 C C . SER B 1 225 ? -4.781 -50.5 -21.125 1 94.19 225 SER B C 1
ATOM 7074 O O . SER B 1 225 ? -5.137 -49.5 -20.516 1 94.19 225 SER B O 1
ATOM 7076 N N . TYR B 1 226 ? -4.047 -51.469 -20.562 1 94.75 226 TYR B N 1
ATOM 7077 C CA . TYR B 1 226 ? -3.838 -51.5 -19.109 1 94.75 226 TYR B CA 1
ATOM 7078 C C . TYR B 1 226 ? -2.436 -51 -18.766 1 94.75 226 TYR B C 1
ATOM 7080 O O . TYR B 1 226 ? -1.513 -51.094 -19.578 1 94.75 226 TYR B O 1
ATOM 7088 N N . VAL B 1 227 ? -2.352 -50.5 -17.547 1 94.75 227 VAL B N 1
ATOM 7089 C CA . VAL B 1 227 ? -1.078 -49.969 -17.078 1 94.75 227 VAL B CA 1
ATOM 7090 C C . VAL B 1 227 ? -0.321 -51.062 -16.297 1 94.75 227 VAL B C 1
ATOM 7092 O O . VAL B 1 227 ? -0.927 -51.969 -15.758 1 94.75 227 VAL B O 1
ATOM 7095 N N . PHE B 1 228 ? 0.978 -50.969 -16.359 1 93.44 228 PHE B N 1
ATOM 7096 C CA . PHE B 1 228 ? 1.847 -51.812 -15.523 1 93.44 228 PHE B CA 1
ATOM 7097 C C . PHE B 1 228 ? 2.539 -50.938 -14.469 1 93.44 228 PHE B C 1
ATOM 7099 O O . PHE B 1 228 ? 3.143 -49.906 -14.789 1 93.44 228 PHE B O 1
ATOM 7106 N N . VAL B 1 229 ? 2.424 -51.375 -13.18 1 91.69 229 VAL B N 1
ATOM 7107 C CA . VAL B 1 229 ? 3.055 -50.656 -12.07 1 91.69 229 VAL B CA 1
ATOM 7108 C C . VAL B 1 229 ? 4.121 -51.562 -11.43 1 91.69 229 VAL B C 1
ATOM 7110 O O . VAL B 1 229 ? 3.836 -52.688 -11.023 1 91.69 229 VAL B O 1
ATOM 7113 N N . PRO B 1 230 ? 5.316 -51.031 -11.383 1 87.5 230 PRO B N 1
ATOM 7114 C CA . PRO B 1 230 ? 6.395 -51.812 -10.789 1 87.5 230 PRO B CA 1
ATOM 7115 C C . PRO B 1 230 ? 6.102 -52.219 -9.344 1 87.5 230 PRO B C 1
ATOM 7117 O O . PRO B 1 230 ? 5.34 -51.531 -8.648 1 87.5 230 PRO B O 1
ATOM 7120 N N . LYS B 1 231 ? 6.738 -53.25 -8.859 1 86.06 231 LYS B N 1
ATOM 7121 C CA . LYS B 1 231 ? 6.508 -53.844 -7.551 1 86.06 231 LYS B CA 1
ATOM 7122 C C . LYS B 1 231 ? 6.77 -52.844 -6.434 1 86.06 231 LYS B C 1
ATOM 7124 O O . LYS B 1 231 ? 6.062 -52.812 -5.422 1 86.06 231 LYS B O 1
ATOM 7129 N N . GLU B 1 232 ? 7.641 -52 -6.633 1 79.62 232 GLU B N 1
ATOM 7130 C CA . GLU B 1 232 ? 8.023 -51.031 -5.621 1 79.62 232 GLU B CA 1
ATOM 7131 C C . GLU B 1 232 ? 6.895 -50.031 -5.367 1 79.62 232 GLU B C 1
ATOM 7133 O O . GLU B 1 232 ? 6.824 -49.438 -4.293 1 79.62 232 GLU B O 1
ATOM 7138 N N . HIS B 1 233 ? 5.996 -50 -6.324 1 79.56 233 HIS B N 1
ATOM 7139 C CA . HIS B 1 233 ? 4.926 -49.031 -6.207 1 79.56 233 HIS B CA 1
ATOM 7140 C C . HIS B 1 233 ? 3.59 -49.688 -5.902 1 79.56 233 HIS B C 1
ATOM 7142 O O . HIS B 1 233 ? 2.541 -49.031 -5.938 1 79.56 233 HIS B O 1
ATOM 7148 N N . ARG B 1 234 ? 3.627 -50.938 -5.66 1 80.38 234 ARG B N 1
ATOM 7149 C CA . ARG B 1 234 ? 2.402 -51.688 -5.375 1 80.38 234 ARG B CA 1
ATOM 7150 C C . ARG B 1 234 ? 2.414 -52.219 -3.949 1 80.38 234 ARG B C 1
ATOM 7152 O O . ARG B 1 234 ? 1.991 -53.375 -3.711 1 80.38 234 ARG B O 1
ATOM 7159 N N . HIS B 1 235 ? 2.959 -51.531 -3.123 1 73.25 235 HIS B N 1
ATOM 7160 C CA . HIS B 1 235 ? 3.166 -52.062 -1.778 1 73.25 235 HIS B CA 1
ATOM 7161 C C . HIS B 1 235 ? 1.932 -51.844 -0.908 1 73.25 235 HIS B C 1
ATOM 7163 O O . HIS B 1 235 ? 1.837 -52.406 0.188 1 73.25 235 HIS B O 1
ATOM 7169 N N . LYS B 1 236 ? 0.969 -51.188 -1.435 1 82.31 236 LYS B N 1
ATOM 7170 C CA . LYS B 1 236 ? -0.196 -50.875 -0.605 1 82.31 236 LYS B CA 1
ATOM 7171 C C . LYS B 1 236 ? -1.129 -52.094 -0.521 1 82.31 236 LYS B C 1
ATOM 7173 O O . LYS B 1 236 ? -1.322 -52.812 -1.508 1 82.31 236 LYS B O 1
ATOM 7178 N N . ARG B 1 237 ? -1.566 -52.312 0.674 1 79.31 237 ARG B N 1
ATOM 7179 C CA . ARG B 1 237 ? -2.479 -53.438 0.888 1 79.31 237 ARG B CA 1
ATOM 7180 C C . ARG B 1 237 ? -3.898 -53.062 0.465 1 79.31 237 ARG B C 1
ATOM 7182 O O . ARG B 1 237 ? -4.664 -53.938 0.038 1 79.31 237 ARG B O 1
ATOM 7189 N N . HIS B 1 238 ? -4.184 -51.812 0.653 1 86.25 238 HIS B N 1
ATOM 7190 C CA . HIS B 1 238 ? -5.527 -51.344 0.333 1 86.25 238 HIS B CA 1
ATOM 7191 C C . HIS B 1 238 ? -5.484 -50.094 -0.507 1 86.25 238 HIS B C 1
ATOM 7193 O O . HIS B 1 238 ? -4.645 -49.219 -0.278 1 86.25 238 HIS B O 1
ATOM 7199 N N . PHE B 1 239 ? -6.398 -50.094 -1.563 1 90.81 239 PHE B N 1
ATOM 7200 C CA . PHE B 1 239 ? -6.516 -48.906 -2.422 1 90.81 239 PHE B CA 1
ATOM 7201 C C . PHE B 1 239 ? -7.824 -48.188 -2.156 1 90.81 239 PHE B C 1
ATOM 7203 O O . PHE B 1 239 ? -8.891 -48.781 -2.133 1 90.81 239 PHE B O 1
ATOM 7210 N N . HIS B 1 240 ? -7.777 -46.906 -1.885 1 91.31 240 HIS B N 1
ATOM 7211 C CA . HIS B 1 240 ? -8.953 -46.094 -1.608 1 91.31 240 HIS B CA 1
ATOM 7212 C C . HIS B 1 240 ? -9.484 -45.438 -2.881 1 91.31 240 HIS B C 1
ATOM 7214 O O . HIS B 1 240 ? -9.273 -44.25 -3.105 1 91.31 240 HIS B O 1
ATOM 7220 N N . LEU B 1 241 ? -10.234 -46.156 -3.674 1 94.38 241 LEU B N 1
ATOM 7221 C CA . LEU B 1 241 ? -10.664 -45.719 -4.992 1 94.38 241 LEU B CA 1
ATOM 7222 C C . LEU B 1 241 ? -12.188 -45.562 -5.051 1 94.38 241 LEU B C 1
ATOM 7224 O O . LEU B 1 241 ? -12.727 -45.062 -6.039 1 94.38 241 LEU B O 1
ATOM 7228 N N . GLY B 1 242 ? -12.93 -46.031 -4.016 1 88.31 242 GLY B N 1
ATOM 7229 C CA . GLY B 1 242 ? -14.383 -45.969 -3.998 1 88.31 242 GLY B CA 1
ATOM 7230 C C . GLY B 1 242 ? -15.031 -46.688 -5.16 1 88.31 242 GLY B C 1
ATOM 7231 O O . GLY B 1 242 ? -14.727 -47.844 -5.414 1 88.31 242 GLY B O 1
ATOM 7232 N N . VAL B 1 243 ? -15.906 -45.969 -5.848 1 93 243 VAL B N 1
ATOM 7233 C CA . VAL B 1 243 ? -16.688 -46.531 -6.945 1 93 243 VAL B CA 1
ATOM 7234 C C . VAL B 1 243 ? -15.773 -46.844 -8.133 1 93 243 VAL B C 1
ATOM 7236 O O . VAL B 1 243 ? -16.078 -47.688 -8.945 1 93 243 VAL B O 1
ATOM 7239 N N . ILE B 1 244 ? -14.648 -46.156 -8.211 1 95.75 244 ILE B N 1
ATOM 7240 C CA . ILE B 1 244 ? -13.703 -46.375 -9.305 1 95.75 244 ILE B CA 1
ATOM 7241 C C . ILE B 1 244 ? -13.094 -47.781 -9.188 1 95.75 244 ILE B C 1
ATOM 7243 O O . ILE B 1 244 ? -12.844 -48.438 -10.195 1 95.75 244 ILE B O 1
ATOM 7247 N N . GLY B 1 245 ? -12.867 -48.219 -7.945 1 94.5 245 GLY B N 1
ATOM 7248 C CA . GLY B 1 245 ? -12.375 -49.594 -7.727 1 94.5 245 GLY B CA 1
ATOM 7249 C C . GLY B 1 245 ? -13.32 -50.656 -8.242 1 94.5 245 GLY B C 1
ATOM 7250 O O . GLY B 1 245 ? -12.883 -51.656 -8.828 1 94.5 245 GLY B O 1
ATOM 7251 N N . THR B 1 246 ? -14.586 -50.406 -8 1 94.12 246 THR B N 1
ATOM 7252 C CA . THR B 1 246 ? -15.602 -51.344 -8.484 1 94.12 246 THR B CA 1
ATOM 7253 C C . THR B 1 246 ? -15.633 -51.344 -10.008 1 94.12 246 THR B C 1
ATOM 7255 O O . THR B 1 246 ? -15.781 -52.406 -10.625 1 94.12 246 THR B O 1
ATOM 7258 N N . PHE B 1 247 ? -15.539 -50.25 -10.594 1 95.81 247 PHE B N 1
ATOM 7259 C CA . PHE B 1 247 ? -15.516 -50.156 -12.047 1 95.81 247 PHE B CA 1
ATOM 7260 C C . PHE B 1 247 ? -14.352 -50.938 -12.625 1 95.81 247 PHE B C 1
ATOM 7262 O O . PHE B 1 247 ? -14.508 -51.656 -13.633 1 95.81 247 PHE B O 1
ATOM 7269 N N . ILE B 1 248 ? -13.203 -50.812 -12.031 1 96.19 248 ILE B N 1
ATOM 7270 C CA . ILE B 1 248 ? -12.023 -51.531 -12.5 1 96.19 248 ILE B CA 1
ATOM 7271 C C . ILE B 1 248 ? -12.266 -53.031 -12.43 1 96.19 248 ILE B C 1
ATOM 7273 O O . ILE B 1 248 ? -11.984 -53.75 -13.391 1 96.19 248 ILE B O 1
ATOM 7277 N N . LYS B 1 249 ? -12.805 -53.5 -11.328 1 94.12 249 LYS B N 1
ATOM 7278 C CA . LYS B 1 249 ? -13.055 -54.906 -11.133 1 94.12 249 LYS B CA 1
ATOM 7279 C C . LYS B 1 249 ? -14.031 -55.438 -12.172 1 94.12 249 LYS B C 1
ATOM 7281 O O . LYS B 1 249 ? -13.898 -56.594 -12.641 1 94.12 249 LYS B O 1
ATOM 7286 N N . ASP B 1 250 ? -14.906 -54.625 -12.555 1 94.31 250 ASP B N 1
ATOM 7287 C CA . ASP B 1 250 ? -15.977 -55.062 -13.445 1 94.31 250 ASP B CA 1
ATOM 7288 C C . ASP B 1 250 ? -15.523 -55.031 -14.898 1 94.31 250 ASP B C 1
ATOM 7290 O O . ASP B 1 250 ? -16.078 -55.75 -15.742 1 94.31 250 ASP B O 1
ATOM 7294 N N . HIS B 1 251 ? -14.602 -54.25 -15.227 1 94.25 251 HIS B N 1
ATOM 7295 C CA . HIS B 1 251 ? -14.352 -53.969 -16.641 1 94.25 251 HIS B CA 1
ATOM 7296 C C . HIS B 1 251 ? -12.961 -54.469 -17.047 1 94.25 251 HIS B C 1
ATOM 7298 O O . HIS B 1 251 ? -12.641 -54.5 -18.234 1 94.25 251 HIS B O 1
ATOM 7304 N N . VAL B 1 252 ? -12.117 -54.781 -16.078 1 93.75 252 VAL B N 1
ATOM 7305 C CA . VAL B 1 252 ? -10.773 -55.25 -16.391 1 93.75 252 VAL B CA 1
ATOM 7306 C C . VAL B 1 252 ? -10.758 -56.781 -16.344 1 93.75 252 VAL B C 1
ATOM 7308 O O . VAL B 1 252 ? -11.344 -57.406 -15.445 1 93.75 252 VAL B O 1
ATOM 7311 N N . GLU B 1 253 ? -10.117 -57.375 -17.219 1 87.81 253 GLU B N 1
ATOM 7312 C CA . GLU B 1 253 ? -10.266 -58.812 -17.531 1 87.81 253 GLU B CA 1
ATOM 7313 C C . GLU B 1 253 ? -9.516 -59.688 -16.531 1 87.81 253 GLU B C 1
ATOM 7315 O O . GLU B 1 253 ? -9.992 -60.75 -16.172 1 87.81 253 GLU B O 1
ATOM 7320 N N . ASP B 1 254 ? -8.328 -59.312 -16.141 1 92.38 254 ASP B N 1
ATOM 7321 C CA . ASP B 1 254 ? -7.496 -60.188 -15.312 1 92.38 254 ASP B CA 1
ATOM 7322 C C . ASP B 1 254 ? -7.156 -59.5 -13.984 1 92.38 254 ASP B C 1
ATOM 7324 O O . ASP B 1 254 ? -7.113 -58.281 -13.906 1 92.38 254 ASP B O 1
ATOM 7328 N N . GLU B 1 255 ? -6.879 -60.281 -13.031 1 91.69 255 GLU B N 1
ATOM 7329 C CA . GLU B 1 255 ? -6.625 -59.844 -11.672 1 91.69 255 GLU B CA 1
ATOM 7330 C C . GLU B 1 255 ? -5.344 -59 -11.602 1 91.69 255 GLU B C 1
ATOM 7332 O O . GLU B 1 255 ? -5.258 -58.062 -10.812 1 91.69 255 GLU B O 1
ATOM 7337 N N . ARG B 1 256 ? -4.438 -59.406 -12.344 1 92.19 256 ARG B N 1
ATOM 7338 C CA . ARG B 1 256 ? -3.17 -58.688 -12.375 1 92.19 256 ARG B CA 1
ATOM 7339 C C . ARG B 1 256 ? -3.369 -57.25 -12.836 1 92.19 256 ARG B C 1
ATOM 7341 O O . ARG B 1 256 ? -2.846 -56.312 -12.219 1 92.19 256 ARG B O 1
ATOM 7348 N N . SER B 1 257 ? -4.109 -57.094 -13.883 1 94.44 257 SER B N 1
ATOM 7349 C CA . SER B 1 257 ? -4.371 -55.75 -14.43 1 94.44 257 SER B CA 1
ATOM 7350 C C . SER B 1 257 ? -5.215 -54.938 -13.461 1 94.44 257 SER B C 1
ATOM 7352 O O . SER B 1 257 ? -5.055 -53.719 -13.383 1 94.44 257 SER B O 1
ATOM 7354 N N . VAL B 1 258 ? -6.078 -55.594 -12.727 1 94.62 258 VAL B N 1
ATOM 7355 C CA . VAL B 1 258 ? -6.895 -54.906 -11.727 1 94.62 258 VAL B CA 1
ATOM 7356 C C . VAL B 1 258 ? -5.992 -54.312 -10.656 1 94.62 258 VAL B C 1
ATOM 7358 O O . VAL B 1 258 ? -6.18 -53.156 -10.258 1 94.62 258 VAL B O 1
ATOM 7361 N N . LEU B 1 259 ? -5.062 -55.094 -10.227 1 94.12 259 LEU B N 1
ATOM 7362 C CA . LEU B 1 259 ? -4.121 -54.625 -9.203 1 94.12 259 LEU B CA 1
ATOM 7363 C C . LEU B 1 259 ? -3.318 -53.438 -9.703 1 94.12 259 LEU B C 1
ATOM 7365 O O . LEU B 1 259 ? -3.158 -52.438 -8.984 1 94.12 259 LEU B O 1
ATOM 7369 N N . HIS B 1 260 ? -2.785 -53.562 -10.945 1 94.69 260 HIS B N 1
ATOM 7370 C CA . HIS B 1 260 ? -1.955 -52.5 -11.508 1 94.69 260 HIS B CA 1
ATOM 7371 C C . HIS B 1 260 ? -2.756 -51.219 -11.703 1 94.69 260 HIS B C 1
ATOM 7373 O O . HIS B 1 260 ? -2.281 -50.125 -11.375 1 94.69 260 HIS B O 1
ATOM 7379 N N . GLU B 1 261 ? -3.955 -51.312 -12.203 1 95.44 261 GLU B N 1
ATOM 7380 C CA . GLU B 1 261 ? -4.809 -50.156 -12.43 1 95.44 261 GLU B CA 1
ATOM 7381 C C . GLU B 1 261 ? -5.172 -49.469 -11.117 1 95.44 261 GLU B C 1
ATOM 7383 O O . GLU B 1 261 ? -5.18 -48.25 -11.031 1 95.44 261 GLU B O 1
ATOM 7388 N N . SER B 1 262 ? -5.5 -50.281 -10.109 1 95.19 262 SER B N 1
ATOM 7389 C CA . SER B 1 262 ? -5.863 -49.75 -8.805 1 95.19 262 SER B CA 1
ATOM 7390 C C . SER B 1 262 ? -4.684 -49.031 -8.148 1 95.19 262 SER B C 1
ATOM 7392 O O . SER B 1 262 ? -4.84 -47.938 -7.613 1 95.19 262 SER B O 1
ATOM 7394 N N . ALA B 1 263 ? -3.535 -49.625 -8.25 1 94.06 263 ALA B N 1
ATOM 7395 C CA . ALA B 1 263 ? -2.332 -49.062 -7.66 1 94.06 263 ALA B CA 1
ATOM 7396 C C . ALA B 1 263 ? -1.979 -47.719 -8.336 1 94.06 263 ALA B C 1
ATOM 7398 O O . ALA B 1 263 ? -1.578 -46.781 -7.668 1 94.06 263 ALA B O 1
ATOM 7399 N N . PHE B 1 264 ? -2.107 -47.688 -9.633 1 94.5 264 PHE B N 1
ATOM 7400 C CA . PHE B 1 264 ? -1.755 -46.5 -10.398 1 94.5 264 PHE B CA 1
ATOM 7401 C C . PHE B 1 264 ? -2.631 -45.344 -10 1 94.5 264 PHE B C 1
ATOM 7403 O O . PHE B 1 264 ? -2.123 -44.25 -9.695 1 94.5 264 PHE B O 1
ATOM 7410 N N . LEU B 1 265 ? -3.924 -45.531 -9.953 1 95 265 LEU B N 1
ATOM 7411 C CA . LEU B 1 265 ? -4.852 -44.438 -9.648 1 95 265 LEU B CA 1
ATOM 7412 C C . LEU B 1 265 ? -4.727 -44 -8.188 1 95 265 LEU B C 1
ATOM 7414 O O . LEU B 1 265 ? -4.844 -42.812 -7.871 1 95 265 LEU B O 1
ATOM 7418 N N . ASP B 1 266 ? -4.547 -44.969 -7.348 1 94.31 266 ASP B N 1
ATOM 7419 C CA . ASP B 1 266 ? -4.379 -44.656 -5.934 1 94.31 266 ASP B CA 1
ATOM 7420 C C . ASP B 1 266 ? -3.191 -43.719 -5.711 1 94.31 266 ASP B C 1
ATOM 7422 O O . ASP B 1 266 ? -3.279 -42.781 -4.934 1 94.31 266 ASP B O 1
ATOM 7426 N N . ASP B 1 267 ? -2.127 -44.031 -6.41 1 91.88 267 ASP B N 1
ATOM 7427 C CA . ASP B 1 267 ? -0.929 -43.219 -6.305 1 91.88 267 ASP B CA 1
ATOM 7428 C C . ASP B 1 267 ? -1.184 -41.812 -6.84 1 91.88 267 ASP B C 1
ATOM 7430 O O . ASP B 1 267 ? -0.675 -40.812 -6.293 1 91.88 267 ASP B O 1
ATOM 7434 N N . LEU B 1 268 ? -1.871 -41.688 -7.895 1 93.12 268 LEU B N 1
ATOM 7435 C CA . LEU B 1 268 ? -2.178 -40.375 -8.461 1 93.12 268 LEU B CA 1
ATOM 7436 C C . LEU B 1 268 ? -3.002 -39.531 -7.488 1 93.12 268 LEU B C 1
ATOM 7438 O O . LEU B 1 268 ? -2.762 -38.344 -7.336 1 93.12 268 LEU B O 1
ATOM 7442 N N . PHE B 1 269 ? -3.932 -40.188 -6.84 1 93.56 269 PHE B N 1
ATOM 7443 C CA . PHE B 1 269 ? -4.773 -39.5 -5.879 1 93.56 269 PHE B CA 1
ATOM 7444 C C . PHE B 1 269 ? -3.963 -39.062 -4.664 1 93.56 269 PHE B C 1
ATOM 7446 O O . PHE B 1 269 ? -4.227 -38 -4.082 1 93.56 269 PHE B O 1
ATOM 7453 N N . ASP B 1 270 ? -3 -39.781 -4.348 1 90.94 270 ASP B N 1
ATOM 7454 C CA . ASP B 1 270 ? -2.158 -39.469 -3.195 1 90.94 270 ASP B CA 1
ATOM 7455 C C . ASP B 1 270 ? -1.261 -38.281 -3.486 1 90.94 270 ASP B C 1
ATOM 7457 O O . ASP B 1 270 ? -0.831 -37.594 -2.564 1 90.94 270 ASP B O 1
ATOM 7461 N N . GLN B 1 271 ? -1.014 -38.031 -4.723 1 91.06 271 GLN B N 1
ATOM 7462 C CA . GLN B 1 271 ? -0.047 -37 -5.094 1 91.06 271 GLN B CA 1
ATOM 7463 C C . GLN B 1 271 ? -0.735 -35.688 -5.34 1 91.06 271 GLN B C 1
ATOM 7465 O O . GLN B 1 271 ? -0.077 -34.625 -5.395 1 91.06 271 GLN B O 1
ATOM 7470 N N . ALA B 1 272 ? -2.002 -35.688 -5.336 1 91.44 272 ALA B N 1
ATOM 7471 C CA . ALA B 1 272 ? -2.76 -34.5 -5.719 1 91.44 272 ALA B CA 1
ATOM 7472 C C . ALA B 1 272 ? -2.754 -33.469 -4.605 1 91.44 272 ALA B C 1
ATOM 7474 O O . ALA B 1 272 ? -2.586 -33.812 -3.43 1 91.44 272 ALA B O 1
ATOM 7475 N N . LYS B 1 273 ? -2.883 -32.25 -5.023 1 88.81 273 LYS B N 1
ATOM 7476 C CA . LYS B 1 273 ? -2.932 -31.125 -4.082 1 88.81 273 LYS B CA 1
ATOM 7477 C C . LYS B 1 273 ? -4.219 -31.156 -3.266 1 88.81 273 LYS B C 1
ATOM 7479 O O . LYS B 1 273 ? -5.312 -31.234 -3.824 1 88.81 273 LYS B O 1
ATOM 7484 N N . VAL B 1 274 ? -4.07 -31.031 -1.939 1 88.62 274 VAL B N 1
ATOM 7485 C CA . VAL B 1 274 ? -5.207 -31.109 -1.027 1 88.62 274 VAL B CA 1
ATOM 7486 C C . VAL B 1 274 ? -5.465 -29.734 -0.402 1 88.62 274 VAL B C 1
ATOM 7488 O O . VAL B 1 274 ? -4.523 -28.984 -0.133 1 88.62 274 VAL B O 1
ATOM 7491 N N . VAL B 1 275 ? -6.746 -29.438 -0.193 1 85.56 275 VAL B N 1
ATOM 7492 C CA . VAL B 1 275 ? -7.117 -28.156 0.407 1 85.56 275 VAL B CA 1
ATOM 7493 C C . VAL B 1 275 ? -7.52 -28.375 1.864 1 85.56 275 VAL B C 1
ATOM 7495 O O . VAL B 1 275 ? -7.414 -27.453 2.684 1 85.56 275 VAL B O 1
ATOM 7498 N N . SER B 1 276 ? -8.039 -29.484 2.139 1 85.62 276 SER B N 1
ATOM 7499 C CA . SER B 1 276 ? -8.422 -29.828 3.506 1 85.62 276 SER B CA 1
ATOM 7500 C C . SER B 1 276 ? -8.406 -31.328 3.736 1 85.62 276 SER B C 1
ATOM 7502 O O . SER B 1 276 ? -8.422 -32.125 2.779 1 85.62 276 SER B O 1
ATOM 7504 N N . TYR B 1 277 ? -8.258 -31.688 5.008 1 86.44 277 TYR B N 1
ATOM 7505 C CA . TYR B 1 277 ? -8.258 -33.094 5.387 1 86.44 277 TYR B CA 1
ATOM 7506 C C . TYR B 1 277 ? -9.008 -33.312 6.699 1 86.44 277 TYR B C 1
ATOM 7508 O O . TYR B 1 277 ? -9.125 -32.375 7.508 1 86.44 277 TYR B O 1
ATOM 7516 N N . GLN B 1 278 ? -9.719 -34.344 6.73 1 80.31 278 GLN B N 1
ATOM 7517 C CA . GLN B 1 278 ? -10.453 -34.688 7.949 1 80.31 278 GLN B CA 1
ATOM 7518 C C . GLN B 1 278 ? -9.492 -35 9.086 1 80.31 278 GLN B C 1
ATOM 7520 O O . GLN B 1 278 ? -8.484 -35.688 8.883 1 80.31 278 GLN B O 1
ATOM 7525 N N . LYS B 1 279 ? -9.93 -34.375 10.289 1 69.81 279 LYS B N 1
ATOM 7526 C CA . LYS B 1 279 ? -9.133 -34.562 11.5 1 69.81 279 LYS B CA 1
ATOM 7527 C C . LYS B 1 279 ? -9.062 -36.031 11.891 1 69.81 279 LYS B C 1
ATOM 7529 O O . LYS B 1 279 ? -10.062 -36.75 11.82 1 69.81 279 LYS B O 1
ATOM 7534 N N . GLY B 1 280 ? -7.926 -36.656 12.094 1 57.97 280 GLY B N 1
ATOM 7535 C CA . GLY B 1 280 ? -7.809 -38.031 12.57 1 57.97 280 GLY B CA 1
ATOM 7536 C C . GLY B 1 280 ? -7.336 -39 11.508 1 57.97 280 GLY B C 1
ATOM 7537 O O . GLY B 1 280 ? -6.984 -40.125 11.805 1 57.97 280 GLY B O 1
ATOM 7538 N N . THR B 1 281 ? -7.652 -38.594 10.344 1 51.81 281 THR B N 1
ATOM 7539 C CA . THR B 1 281 ? -7.281 -39.531 9.289 1 51.81 281 THR B CA 1
ATOM 7540 C C . THR B 1 281 ? -5.766 -39.562 9.109 1 51.81 281 THR B C 1
ATOM 7542 O O . THR B 1 281 ? -5.246 -40.406 8.391 1 51.81 281 THR B O 1
ATOM 7545 N N . SER B 1 282 ? -5.145 -38.438 9.383 1 52.31 282 SER B N 1
ATOM 7546 C CA . SER B 1 282 ? -3.705 -38.469 9.141 1 52.31 282 SER B CA 1
ATOM 7547 C C . SER B 1 282 ? -2.998 -39.406 10.117 1 52.31 282 SER B C 1
ATOM 7549 O O . SER B 1 282 ? -2.713 -39.031 11.258 1 52.31 282 SER B O 1
ATOM 7551 N N . HIS B 1 283 ? -3.346 -40.562 10.07 1 53.28 283 HIS B N 1
ATOM 7552 C CA . HIS B 1 283 ? -2.607 -41.562 10.828 1 53.28 283 HIS B CA 1
ATOM 7553 C C . HIS B 1 283 ? -1.134 -41.562 10.438 1 53.28 283 HIS B C 1
ATOM 7555 O O . HIS B 1 283 ? -0.684 -42.469 9.727 1 53.28 283 HIS B O 1
ATOM 7561 N N . PHE B 1 284 ? -0.605 -40.406 10.227 1 60.97 284 PHE B N 1
ATOM 7562 C CA . PHE B 1 284 ? 0.806 -40.625 9.922 1 60.97 284 PHE B CA 1
ATOM 7563 C C . PHE B 1 284 ? 1.522 -41.281 11.078 1 60.97 284 PHE B C 1
ATOM 7565 O O . PHE B 1 284 ? 1.384 -40.875 12.234 1 60.97 284 PHE B O 1
ATOM 7572 N N . LYS B 1 285 ? 1.818 -42.562 10.805 1 62.69 285 LYS B N 1
ATOM 7573 C CA . LYS B 1 285 ? 2.646 -43.188 11.82 1 62.69 285 LYS B CA 1
ATOM 7574 C C . LYS B 1 285 ? 3.826 -42.312 12.211 1 62.69 285 LYS B C 1
ATOM 7576 O O . LYS B 1 285 ? 4.5 -41.75 11.352 1 62.69 285 LYS B O 1
ATOM 7581 N N . LYS B 1 286 ? 3.949 -41.938 13.406 1 64.38 286 LYS B N 1
ATOM 7582 C CA . LYS B 1 286 ? 5.016 -41.125 13.977 1 64.38 286 LYS B CA 1
ATOM 7583 C C . LYS B 1 286 ? 6.371 -41.5 13.391 1 64.38 286 LYS B C 1
ATOM 7585 O O . LYS B 1 286 ? 7.266 -40.656 13.281 1 64.38 286 LYS B O 1
ATOM 7590 N N . ASN B 1 287 ? 6.496 -42.656 12.773 1 69.5 287 ASN B N 1
ATOM 7591 C CA . ASN B 1 287 ? 7.836 -43.062 12.375 1 69.5 287 ASN B CA 1
ATOM 7592 C C . ASN B 1 287 ? 7.945 -43.219 10.867 1 69.5 287 ASN B C 1
ATOM 7594 O O . ASN B 1 287 ? 8.875 -43.875 10.375 1 69.5 287 ASN B O 1
ATOM 7598 N N . SER B 1 288 ? 7.176 -42.438 10.203 1 82 288 SER B N 1
ATOM 7599 C CA . SER B 1 288 ? 7.297 -42.531 8.75 1 82 288 SER B CA 1
ATOM 7600 C C . SER B 1 288 ? 8.445 -41.656 8.242 1 82 288 SER B C 1
ATOM 7602 O O . SER B 1 288 ? 8.93 -40.781 8.961 1 82 288 SER B O 1
ATOM 7604 N N . ARG B 1 289 ? 9 -41.969 7.059 1 86.44 289 ARG B N 1
ATOM 7605 C CA . ARG B 1 289 ? 10.062 -41.219 6.418 1 86.44 289 ARG B CA 1
ATOM 7606 C C . ARG B 1 289 ? 9.68 -39.75 6.281 1 86.44 289 ARG B C 1
ATOM 7608 O O . ARG B 1 289 ? 10.5 -38.844 6.508 1 86.44 289 ARG B O 1
ATOM 7615 N N . GLU B 1 290 ? 8.461 -39.562 5.965 1 90.62 290 GLU B N 1
ATOM 7616 C CA . GLU B 1 290 ? 7.957 -38.188 5.789 1 90.62 290 GLU B CA 1
ATOM 7617 C C . GLU B 1 290 ? 7.957 -37.438 7.105 1 90.62 290 GLU B C 1
ATOM 7619 O O . GLU B 1 290 ? 8.344 -36.25 7.148 1 90.62 290 GLU B O 1
ATOM 7624 N N . SER B 1 291 ? 7.523 -38.062 8.164 1 91 291 SER B N 1
ATOM 7625 C CA . SER B 1 291 ? 7.48 -37.438 9.477 1 91 291 SER B CA 1
ATOM 7626 C C . SER B 1 291 ? 8.883 -37.125 9.984 1 91 291 SER B C 1
ATOM 7628 O O . SER B 1 291 ? 9.102 -36.062 10.57 1 91 291 SER B O 1
ATOM 7630 N N . GLN B 1 292 ? 9.766 -38.031 9.758 1 90.88 292 GLN B N 1
ATOM 7631 C CA . GLN B 1 292 ? 11.141 -37.812 10.188 1 90.88 292 GLN B CA 1
ATOM 7632 C C . GLN B 1 292 ? 11.781 -36.656 9.422 1 90.88 292 GLN B C 1
ATOM 7634 O O . GLN B 1 292 ? 12.492 -35.844 10 1 90.88 292 GLN B O 1
ATOM 7639 N N . PHE B 1 293 ? 11.531 -36.656 8.172 1 93.81 293 PHE B N 1
ATOM 7640 C CA . PHE B 1 293 ? 12.016 -35.562 7.336 1 93.81 293 PHE B CA 1
ATOM 7641 C C . PHE B 1 293 ? 11.508 -34.219 7.859 1 93.81 293 PHE B C 1
ATOM 7643 O O . PHE B 1 293 ? 12.289 -33.281 8.031 1 93.81 293 PHE B O 1
ATOM 7650 N N . CYS B 1 294 ? 10.227 -34.125 8.094 1 95.5 294 CYS B N 1
ATOM 7651 C CA . CYS B 1 294 ? 9.609 -32.906 8.547 1 95.5 294 CYS B CA 1
ATOM 7652 C C . CYS B 1 294 ? 10.156 -32.469 9.906 1 95.5 294 CYS B C 1
ATOM 7654 O O . CYS B 1 294 ? 10.453 -31.297 10.117 1 95.5 294 CYS B O 1
ATOM 7656 N N . GLU B 1 295 ? 10.273 -33.438 10.781 1 94.12 295 GLU B N 1
ATOM 7657 C CA . GLU B 1 295 ? 10.797 -33.156 12.109 1 94.12 295 GLU B CA 1
ATOM 7658 C C . GLU B 1 295 ? 12.219 -32.594 12.031 1 94.12 295 GLU B C 1
ATOM 7660 O O . GLU B 1 295 ? 12.555 -31.641 12.727 1 94.12 295 GLU B O 1
ATOM 7665 N N . HIS B 1 296 ? 12.992 -33.219 11.227 1 94.19 296 HIS B N 1
ATOM 7666 C CA . HIS B 1 296 ? 14.375 -32.75 11.07 1 94.19 296 HIS B CA 1
ATOM 7667 C C . HIS B 1 296 ? 14.445 -31.375 10.453 1 94.19 296 HIS B C 1
ATOM 7669 O O . HIS B 1 296 ? 15.18 -30.5 10.938 1 94.19 296 HIS B O 1
ATOM 7675 N N . LEU B 1 297 ? 13.727 -31.156 9.391 1 96.44 297 LEU B N 1
ATOM 7676 C CA . LEU B 1 297 ? 13.695 -29.875 8.719 1 96.44 297 LEU B CA 1
ATOM 7677 C C . LEU B 1 297 ? 13.234 -28.766 9.664 1 96.44 297 LEU B C 1
ATOM 7679 O O . LEU B 1 297 ? 13.867 -27.719 9.766 1 96.44 297 LEU B O 1
ATOM 7683 N N . LEU B 1 298 ? 12.156 -29.016 10.391 1 97.31 298 LEU B N 1
ATOM 7684 C CA . LEU B 1 298 ? 11.562 -28.031 11.281 1 97.31 298 LEU B CA 1
ATOM 7685 C C . LEU B 1 298 ? 12.492 -27.734 12.461 1 97.31 298 LEU B C 1
ATOM 7687 O O . LEU B 1 298 ? 12.562 -26.609 12.938 1 97.31 298 LEU B O 1
ATOM 7691 N N . SER B 1 299 ? 13.18 -28.75 12.883 1 95.75 299 SER B N 1
ATOM 7692 C CA . SER B 1 299 ? 14.133 -28.547 13.969 1 95.75 299 SER B CA 1
ATOM 7693 C C . SER B 1 299 ? 15.266 -27.625 13.539 1 95.75 299 SER B C 1
ATOM 7695 O O . SER B 1 299 ? 15.641 -26.703 14.273 1 95.75 299 SER B O 1
ATOM 7697 N N . GLN B 1 300 ? 15.805 -27.844 12.391 1 94.38 300 GLN B N 1
ATOM 7698 C CA . GLN B 1 300 ? 16.891 -27.016 11.875 1 94.38 300 GLN B CA 1
ATOM 7699 C C . GLN B 1 300 ? 16.422 -25.578 11.641 1 94.38 300 GLN B C 1
ATOM 7701 O O . GLN B 1 300 ? 17.109 -24.625 12 1 94.38 300 GLN B O 1
ATOM 7706 N N . LEU B 1 301 ? 15.25 -25.453 11.055 1 96.31 301 LEU B N 1
ATOM 7707 C CA . LEU B 1 301 ? 14.703 -24.125 10.789 1 96.31 301 LEU B CA 1
ATOM 7708 C C . LEU B 1 301 ? 14.406 -23.375 12.086 1 96.31 301 LEU B C 1
ATOM 7710 O O . LEU B 1 301 ? 14.57 -22.156 12.164 1 96.31 301 LEU B O 1
ATOM 7714 N N . SER B 1 302 ? 13.945 -24.156 13.094 1 96 302 SER B N 1
ATOM 7715 C CA . SER B 1 302 ? 13.664 -23.562 14.398 1 96 302 SER B CA 1
ATOM 7716 C C . SER B 1 302 ? 14.914 -22.922 14.992 1 96 302 SER B C 1
ATOM 7718 O O . SER B 1 302 ? 14.836 -21.859 15.609 1 96 302 SER B O 1
ATOM 7720 N N . THR B 1 303 ? 16.016 -23.5 14.75 1 92.88 303 THR B N 1
ATOM 7721 C CA . THR B 1 303 ? 17.281 -23 15.266 1 92.88 303 THR B CA 1
ATOM 7722 C C . THR B 1 303 ? 17.672 -21.703 14.555 1 92.88 303 THR B C 1
ATOM 7724 O O . THR B 1 303 ? 18.062 -20.719 15.195 1 92.88 303 THR B O 1
ATOM 7727 N N . VAL B 1 304 ? 17.547 -21.688 13.266 1 92.44 304 VAL B N 1
ATOM 7728 C CA . VAL B 1 304 ? 17.984 -20.547 12.461 1 92.44 304 VAL B CA 1
ATOM 7729 C C . VAL B 1 304 ? 17.047 -19.375 12.672 1 92.44 304 VAL B C 1
ATOM 7731 O O . VAL B 1 304 ? 17.484 -18.234 12.805 1 92.44 304 VAL B O 1
ATOM 7734 N N . LEU B 1 305 ? 15.703 -19.594 12.734 1 95.31 305 LEU B N 1
ATOM 7735 C CA . LEU B 1 305 ? 14.703 -18.531 12.758 1 95.31 305 LEU B CA 1
ATOM 7736 C C . LEU B 1 305 ? 14.273 -18.234 14.188 1 95.31 305 LEU B C 1
ATOM 7738 O O . LEU B 1 305 ? 13.383 -17.406 14.414 1 95.31 305 LEU B O 1
ATOM 7742 N N . HIS B 1 306 ? 14.875 -18.875 15.172 1 93.19 306 HIS B N 1
ATOM 7743 C CA . HIS B 1 306 ? 14.633 -18.641 16.594 1 93.19 306 HIS B CA 1
ATOM 7744 C C . HIS B 1 306 ? 13.148 -18.781 16.922 1 93.19 306 HIS B C 1
ATOM 7746 O O . HIS B 1 306 ? 12.578 -17.922 17.578 1 93.19 306 HIS B O 1
ATOM 7752 N N . THR B 1 307 ? 12.477 -19.703 16.328 1 94.5 307 THR B N 1
ATOM 7753 C CA . THR B 1 307 ? 11.07 -20.016 16.547 1 94.5 307 THR B CA 1
ATOM 7754 C C . THR B 1 307 ? 10.852 -21.516 16.719 1 94.5 307 THR B C 1
ATOM 7756 O O . THR B 1 307 ? 11.461 -22.312 16 1 94.5 307 THR B O 1
ATOM 7759 N N . ASN B 1 308 ? 10.055 -21.859 17.594 1 94.94 308 ASN B N 1
ATOM 7760 C CA . ASN B 1 308 ? 9.781 -23.281 17.797 1 94.94 308 ASN B CA 1
ATOM 7761 C C . ASN B 1 308 ? 8.68 -23.781 16.859 1 94.94 308 ASN B C 1
ATOM 7763 O O . ASN B 1 308 ? 7.52 -23.891 17.25 1 94.94 308 ASN B O 1
ATOM 7767 N N . PHE B 1 309 ? 9.016 -24.25 15.758 1 95.75 309 PHE B N 1
ATOM 7768 C CA . PHE B 1 309 ? 8.062 -24.703 14.742 1 95.75 309 PHE B CA 1
ATOM 7769 C C . PHE B 1 309 ? 7.473 -26.047 15.125 1 95.75 309 PHE B C 1
ATOM 7771 O O . PHE B 1 309 ? 6.375 -26.406 14.688 1 95.75 309 PHE B O 1
ATOM 7778 N N . LEU B 1 310 ? 8.18 -26.828 15.922 1 94.56 310 LEU B N 1
ATOM 7779 C CA . LEU B 1 310 ? 7.73 -28.172 16.297 1 94.56 310 LEU B CA 1
ATOM 7780 C C . LEU B 1 310 ? 6.512 -28.094 17.203 1 94.56 310 LEU B C 1
ATOM 7782 O O . LEU B 1 310 ? 5.734 -29.047 17.281 1 94.56 310 LEU B O 1
ATOM 7786 N N . ALA B 1 311 ? 6.371 -27.016 17.844 1 94.38 311 ALA B N 1
ATOM 7787 C CA . ALA B 1 311 ? 5.227 -26.812 18.734 1 94.38 311 ALA B CA 1
ATOM 7788 C C . ALA B 1 311 ? 3.971 -26.469 17.938 1 94.38 311 ALA B C 1
ATOM 7790 O O . ALA B 1 311 ? 2.855 -26.531 18.469 1 94.38 311 ALA B O 1
ATOM 7791 N N . ASP B 1 312 ? 4.125 -26.094 16.672 1 94.62 312 ASP B N 1
ATOM 7792 C CA . ASP B 1 312 ? 3.006 -25.75 15.797 1 94.62 312 ASP B CA 1
ATOM 7793 C C . ASP B 1 312 ? 2.402 -26.984 15.148 1 94.62 312 ASP B C 1
ATOM 7795 O O . ASP B 1 312 ? 2.832 -27.406 14.07 1 94.62 312 ASP B O 1
ATOM 7799 N N . GLU B 1 313 ? 1.365 -27.469 15.68 1 92 313 GLU B N 1
ATOM 7800 C CA . GLU B 1 313 ? 0.747 -28.719 15.227 1 92 313 GLU B CA 1
ATOM 7801 C C . GLU B 1 313 ? 0.177 -28.562 13.812 1 92 313 GLU B C 1
ATOM 7803 O O . GLU B 1 313 ? 0.236 -29.5 13.016 1 92 313 GLU B O 1
ATOM 7808 N N . LYS B 1 314 ? -0.443 -27.469 13.594 1 91.38 314 LYS B N 1
ATOM 7809 C CA . LYS B 1 314 ? -0.997 -27.234 12.266 1 91.38 314 LYS B CA 1
ATOM 7810 C C . LYS B 1 314 ? 0.092 -27.297 11.195 1 91.38 314 LYS B C 1
ATOM 7812 O O . LYS B 1 314 ? -0.101 -27.922 10.148 1 91.38 314 LYS B O 1
ATOM 7817 N N . LEU B 1 315 ? 1.23 -26.656 11.461 1 94.62 315 LEU B N 1
ATOM 7818 C CA . LEU B 1 315 ? 2.348 -26.688 10.523 1 94.62 315 LEU B CA 1
ATOM 7819 C C . LEU B 1 315 ? 2.832 -28.109 10.305 1 94.62 315 LEU B C 1
ATOM 7821 O O . LEU B 1 315 ? 3.018 -28.547 9.164 1 94.62 315 LEU B O 1
ATOM 7825 N N . THR B 1 316 ? 3.049 -28.812 11.398 1 93.62 316 THR B N 1
ATOM 7826 C CA . THR B 1 316 ? 3.584 -30.156 11.312 1 93.62 316 THR B CA 1
ATOM 7827 C C . THR B 1 316 ? 2.658 -31.062 10.5 1 93.62 316 THR B C 1
ATOM 7829 O O . THR B 1 316 ? 3.115 -31.812 9.633 1 93.62 316 THR B O 1
ATOM 7832 N N . ASN B 1 317 ? 1.393 -30.938 10.742 1 91.06 317 ASN B N 1
ATOM 7833 C CA . ASN B 1 317 ? 0.427 -31.766 10.023 1 91.06 317 ASN B CA 1
ATOM 7834 C C . ASN B 1 317 ? 0.34 -31.375 8.555 1 91.06 317 ASN B C 1
ATOM 7836 O O . ASN B 1 317 ? 0.391 -32.219 7.672 1 91.06 317 ASN B O 1
ATOM 7840 N N . ASP B 1 318 ? 0.166 -30.094 8.273 1 92 318 ASP B N 1
ATOM 7841 C CA . ASP B 1 318 ? 0.046 -29.609 6.906 1 92 318 ASP B CA 1
ATOM 7842 C C . ASP B 1 318 ? 1.291 -29.953 6.09 1 92 318 ASP B C 1
ATOM 7844 O O . ASP B 1 318 ? 1.187 -30.391 4.938 1 92 318 ASP B O 1
ATOM 7848 N N . LEU B 1 319 ? 2.418 -29.734 6.695 1 94.38 319 LEU B N 1
ATOM 7849 C CA . LEU B 1 319 ? 3.674 -29.984 5.992 1 94.38 319 LEU B CA 1
ATOM 7850 C C . LEU B 1 319 ? 3.857 -31.469 5.723 1 94.38 319 LEU B C 1
ATOM 7852 O O . LEU B 1 319 ? 4.332 -31.859 4.652 1 94.38 319 LEU B O 1
ATOM 7856 N N . THR B 1 320 ? 3.555 -32.281 6.676 1 92.5 320 THR B N 1
ATOM 7857 C CA . THR B 1 320 ? 3.691 -33.719 6.5 1 92.5 320 THR B CA 1
ATOM 7858 C C . THR B 1 320 ? 2.805 -34.188 5.363 1 92.5 320 THR B C 1
ATOM 7860 O O . THR B 1 320 ? 3.223 -35.031 4.559 1 92.5 320 THR B O 1
ATOM 7863 N N . HIS B 1 321 ? 1.588 -33.719 5.332 1 89.94 321 HIS B N 1
ATOM 7864 C CA . HIS B 1 321 ? 0.701 -34.062 4.227 1 89.94 321 HIS B CA 1
ATOM 7865 C C . HIS B 1 321 ? 1.299 -33.625 2.887 1 89.94 321 HIS B C 1
ATOM 7867 O O . HIS B 1 321 ? 1.235 -34.375 1.912 1 89.94 321 HIS B O 1
ATOM 7873 N N . HIS B 1 322 ? 1.835 -32.5 2.842 1 92.62 322 HIS B N 1
ATOM 7874 C CA . HIS B 1 322 ? 2.436 -31.984 1.614 1 92.62 322 HIS B CA 1
ATOM 7875 C C . HIS B 1 322 ? 3.641 -32.844 1.203 1 92.62 322 HIS B C 1
ATOM 7877 O O . HIS B 1 322 ? 3.799 -33.156 0.026 1 92.62 322 HIS B O 1
ATOM 7883 N N . ILE B 1 323 ? 4.457 -33.125 2.152 1 93.94 323 ILE B N 1
ATOM 7884 C CA . ILE B 1 323 ? 5.699 -33.844 1.872 1 93.94 323 ILE B CA 1
ATOM 7885 C C . ILE B 1 323 ? 5.383 -35.281 1.409 1 93.94 323 ILE B C 1
ATOM 7887 O O . ILE B 1 323 ? 6.07 -35.812 0.543 1 93.94 323 ILE B O 1
ATOM 7891 N N . LYS B 1 324 ? 4.414 -35.844 2.025 1 91.06 324 LYS B N 1
ATOM 7892 C CA . LYS B 1 324 ? 3.99 -37.156 1.571 1 91.06 324 LYS B CA 1
ATOM 7893 C C . LYS B 1 324 ? 3.656 -37.156 0.082 1 91.06 324 LYS B C 1
ATOM 7895 O O . LYS B 1 324 ? 4.117 -38.031 -0.669 1 91.06 324 LYS B O 1
ATOM 7900 N N . ALA B 1 325 ? 2.889 -36.219 -0.284 1 91.75 325 ALA B N 1
ATOM 7901 C CA . ALA B 1 325 ? 2.521 -36.062 -1.69 1 91.75 325 ALA B CA 1
ATOM 7902 C C . ALA B 1 325 ? 3.742 -35.75 -2.547 1 91.75 325 ALA B C 1
ATOM 7904 O O . ALA B 1 325 ? 3.914 -36.312 -3.631 1 91.75 325 ALA B O 1
ATOM 7905 N N . ALA B 1 326 ? 4.59 -34.906 -2.084 1 93.5 326 ALA B N 1
ATOM 7906 C CA . ALA B 1 326 ? 5.773 -34.5 -2.826 1 93.5 326 ALA B CA 1
ATOM 7907 C C . ALA B 1 326 ? 6.727 -35.656 -3.066 1 93.5 326 ALA B C 1
ATOM 7909 O O . ALA B 1 326 ? 7.27 -35.812 -4.164 1 93.5 326 ALA B O 1
ATOM 7910 N N . PHE B 1 327 ? 6.949 -36.438 -2.021 1 91.44 327 PHE B N 1
ATOM 7911 C CA . PHE B 1 327 ? 7.836 -37.562 -2.145 1 91.44 327 PHE B CA 1
ATOM 7912 C C . PHE B 1 327 ? 7.285 -38.562 -3.148 1 91.44 327 PHE B C 1
ATOM 7914 O O . PHE B 1 327 ? 8.047 -39.188 -3.902 1 91.44 327 PHE B O 1
ATOM 7921 N N . MET B 1 328 ? 6.012 -38.719 -3.129 1 87.5 328 MET B N 1
ATOM 7922 C CA . MET B 1 328 ? 5.387 -39.625 -4.102 1 87.5 328 MET B CA 1
ATOM 7923 C C . MET B 1 328 ? 5.574 -39.094 -5.52 1 87.5 328 MET B C 1
ATOM 7925 O O . MET B 1 328 ? 5.883 -39.844 -6.434 1 87.5 328 MET B O 1
ATOM 7929 N N . ARG B 1 329 ? 5.414 -37.844 -5.699 1 88.88 329 ARG B N 1
ATOM 7930 C CA . ARG B 1 329 ? 5.637 -37.219 -7 1 88.88 329 ARG B CA 1
ATOM 7931 C C . ARG B 1 329 ? 7.074 -37.438 -7.465 1 88.88 329 ARG B C 1
ATOM 7933 O O . ARG B 1 329 ? 7.316 -37.812 -8.617 1 88.88 329 ARG B O 1
ATOM 7940 N N . MET B 1 330 ? 7.918 -37.219 -6.582 1 87.38 330 MET B N 1
ATOM 7941 C CA . MET B 1 330 ? 9.336 -37.344 -6.895 1 87.38 330 MET B CA 1
ATOM 7942 C C . MET B 1 330 ? 9.688 -38.75 -7.312 1 87.38 330 MET B C 1
ATOM 7944 O O . MET B 1 330 ? 10.461 -38.969 -8.25 1 87.38 330 MET B O 1
ATOM 7948 N N . SER B 1 331 ? 9.141 -39.688 -6.613 1 83.88 331 SER B N 1
ATOM 7949 C CA . SER B 1 331 ? 9.438 -41.094 -6.891 1 83.88 331 SER B CA 1
ATOM 7950 C C . SER B 1 331 ? 8.914 -41.5 -8.258 1 83.88 331 SER B C 1
ATOM 7952 O O . SER B 1 331 ? 9.461 -42.406 -8.891 1 83.88 331 SER B O 1
ATOM 7954 N N . GLN B 1 332 ? 7.922 -40.812 -8.711 1 81.38 332 GLN B N 1
ATOM 7955 C CA . GLN B 1 332 ? 7.297 -41.156 -9.977 1 81.38 332 GLN B CA 1
ATOM 7956 C C . GLN B 1 332 ? 7.695 -40.188 -11.086 1 81.38 332 GLN B C 1
ATOM 7958 O O . GLN B 1 332 ? 7.211 -40.312 -12.219 1 81.38 332 GLN B O 1
ATOM 7963 N N . GLY B 1 333 ? 8.461 -39.25 -10.711 1 78.56 333 GLY B N 1
ATOM 7964 C CA . GLY B 1 333 ? 8.93 -38.281 -11.703 1 78.56 333 GLY B CA 1
ATOM 7965 C C . GLY B 1 333 ? 7.855 -37.312 -12.125 1 78.56 333 GLY B C 1
ATOM 7966 O O . GLY B 1 333 ? 7.902 -36.75 -13.234 1 78.56 333 GLY B O 1
ATOM 7967 N N . VAL B 1 334 ? 6.875 -37.188 -11.258 1 83.56 334 VAL B N 1
ATOM 7968 C CA . VAL B 1 334 ? 5.809 -36.219 -11.531 1 83.56 334 VAL B CA 1
ATOM 7969 C C . VAL B 1 334 ? 6.152 -34.875 -10.922 1 83.56 334 VAL B C 1
ATOM 7971 O O . VAL B 1 334 ? 6.691 -34.812 -9.812 1 83.56 334 VAL B O 1
ATOM 7974 N N . GLU B 1 335 ? 5.926 -33.781 -11.734 1 84.81 335 GLU B N 1
ATOM 7975 C CA . GLU B 1 335 ? 6.223 -32.438 -11.258 1 84.81 335 GLU B CA 1
ATOM 7976 C C . GLU B 1 335 ? 4.941 -31.625 -11.023 1 84.81 335 GLU B C 1
ATOM 7978 O O . GLU B 1 335 ? 3.955 -31.797 -11.742 1 84.81 335 GLU B O 1
ATOM 7983 N N . ILE B 1 336 ? 5.012 -30.844 -9.961 1 86.38 336 ILE B N 1
ATOM 7984 C CA . ILE B 1 336 ? 3.896 -29.938 -9.688 1 86.38 336 ILE B CA 1
ATOM 7985 C C . ILE B 1 336 ? 4.32 -28.5 -9.945 1 86.38 336 ILE B C 1
ATOM 7987 O O . ILE B 1 336 ? 5.496 -28.156 -9.805 1 86.38 336 ILE B O 1
ATOM 7991 N N . GLU B 1 337 ? 3.365 -27.75 -10.336 1 83.44 337 GLU B N 1
ATOM 7992 C CA . GLU B 1 337 ? 3.662 -26.328 -10.586 1 83.44 337 GLU B CA 1
ATOM 7993 C C . GLU B 1 337 ? 3.197 -25.469 -9.422 1 83.44 337 GLU B C 1
ATOM 7995 O O . GLU B 1 337 ? 2.137 -25.703 -8.844 1 83.44 337 GLU B O 1
ATOM 8000 N N . ASN B 1 338 ? 4.039 -24.5 -9.016 1 88.31 338 ASN B N 1
ATOM 8001 C CA . ASN B 1 338 ? 3.707 -23.438 -8.07 1 88.31 338 ASN B CA 1
ATOM 8002 C C . ASN B 1 338 ? 3.723 -22.062 -8.75 1 88.31 338 ASN B C 1
ATOM 8004 O O . ASN B 1 338 ? 4.789 -21.531 -9.055 1 88.31 338 ASN B O 1
ATOM 8008 N N . PRO B 1 339 ? 2.527 -21.562 -8.945 1 83.88 339 PRO B N 1
ATOM 8009 C CA . PRO B 1 339 ? 2.459 -20.312 -9.688 1 83.88 339 PRO B CA 1
ATOM 8010 C C . PRO B 1 339 ? 3.094 -19.141 -8.922 1 83.88 339 PRO B C 1
ATOM 8012 O O . PRO B 1 339 ? 3.348 -18.094 -9.508 1 83.88 339 PRO B O 1
ATOM 8015 N N . TYR B 1 340 ? 3.5 -19.344 -7.723 1 88.94 340 TYR B N 1
ATOM 8016 C CA . TYR B 1 340 ? 4.008 -18.25 -6.906 1 88.94 340 TYR B CA 1
ATOM 8017 C C . TYR B 1 340 ? 5.504 -18.406 -6.656 1 88.94 340 TYR B C 1
ATOM 8019 O O . TYR B 1 340 ? 6.078 -17.688 -5.836 1 88.94 340 TYR B O 1
ATOM 8027 N N . THR B 1 341 ? 6.133 -19.266 -7.27 1 91.19 341 THR B N 1
ATOM 8028 C CA . THR B 1 341 ? 7.531 -19.594 -7.004 1 91.19 341 THR B CA 1
ATOM 8029 C C . THR B 1 341 ? 8.406 -18.344 -7.113 1 91.19 341 THR B C 1
ATOM 8031 O O . THR B 1 341 ? 9.203 -18.062 -6.219 1 91.19 341 THR B O 1
ATOM 8034 N N . GLU B 1 342 ? 8.227 -17.562 -8.141 1 87.88 342 GLU B N 1
ATOM 8035 C CA . GLU B 1 342 ? 9.094 -16.406 -8.352 1 87.88 342 GLU B CA 1
ATOM 8036 C C . GLU B 1 342 ? 8.805 -15.305 -7.328 1 87.88 342 GLU B C 1
ATOM 8038 O O . GLU B 1 342 ? 9.727 -14.641 -6.852 1 87.88 342 GLU B O 1
ATOM 8043 N N . GLU B 1 343 ? 7.566 -15.156 -7.062 1 89.25 343 GLU B N 1
ATOM 8044 C CA . GLU B 1 343 ? 7.203 -14.188 -6.023 1 89.25 343 GLU B CA 1
ATOM 8045 C C . GLU B 1 343 ? 7.805 -14.578 -4.676 1 89.25 343 GLU B C 1
ATOM 8047 O O . GLU B 1 343 ? 8.266 -13.719 -3.928 1 89.25 343 GLU B O 1
ATOM 8052 N N . ILE B 1 344 ? 7.797 -15.836 -4.383 1 92.88 344 ILE B N 1
ATOM 8053 C CA . ILE B 1 344 ? 8.344 -16.359 -3.137 1 92.88 344 ILE B CA 1
ATOM 8054 C C . ILE B 1 344 ? 9.852 -16.125 -3.094 1 92.88 344 ILE B C 1
ATOM 8056 O O . ILE B 1 344 ? 10.391 -15.719 -2.062 1 92.88 344 ILE B O 1
ATOM 8060 N N . LYS B 1 345 ? 10.523 -16.328 -4.203 1 90.44 345 LYS B N 1
ATOM 8061 C CA . LYS B 1 345 ? 11.969 -16.125 -4.281 1 90.44 345 LYS B CA 1
ATOM 8062 C C . LYS B 1 345 ? 12.328 -14.656 -4.035 1 90.44 345 LYS B C 1
ATOM 8064 O O . LYS B 1 345 ? 13.398 -14.359 -3.502 1 90.44 345 LYS B O 1
ATOM 8069 N N . VAL B 1 346 ? 11.422 -13.852 -4.367 1 89.06 346 VAL B N 1
ATOM 8070 C CA . VAL B 1 346 ? 11.688 -12.422 -4.242 1 89.06 346 VAL B CA 1
ATOM 8071 C C . VAL B 1 346 ? 11.367 -11.953 -2.822 1 89.06 346 VAL B C 1
ATOM 8073 O O . VAL B 1 346 ? 12.172 -11.266 -2.189 1 89.06 346 VAL B O 1
ATOM 8076 N N . ARG B 1 347 ? 10.312 -12.375 -2.26 1 90.25 347 ARG B N 1
ATOM 8077 C CA . ARG B 1 347 ? 9.805 -11.805 -1.019 1 90.25 347 ARG B CA 1
ATOM 8078 C C . ARG B 1 347 ? 10.242 -12.625 0.187 1 90.25 347 ARG B C 1
ATOM 8080 O O . ARG B 1 347 ? 10.375 -12.094 1.293 1 90.25 347 ARG B O 1
ATOM 8087 N N . TYR B 1 348 ? 10.422 -13.914 -0.01 1 92.75 348 TYR B N 1
ATOM 8088 C CA . TYR B 1 348 ? 10.781 -14.82 1.081 1 92.75 348 TYR B CA 1
ATOM 8089 C C . TYR B 1 348 ? 12.086 -15.547 0.782 1 92.75 348 TYR B C 1
ATOM 8091 O O . TYR B 1 348 ? 12.18 -16.766 0.963 1 92.75 348 TYR B O 1
ATOM 8099 N N . ARG B 1 349 ? 12.977 -14.773 0.312 1 90.38 349 ARG B N 1
ATOM 8100 C CA . ARG B 1 349 ? 14.234 -15.328 -0.18 1 90.38 349 ARG B CA 1
ATOM 8101 C C . ARG B 1 349 ? 14.953 -16.109 0.917 1 90.38 349 ARG B C 1
ATOM 8103 O O . ARG B 1 349 ? 15.469 -17.203 0.678 1 90.38 349 ARG B O 1
ATOM 8110 N N . ALA B 1 350 ? 14.992 -15.562 2.105 1 92.25 350 ALA B N 1
ATOM 8111 C CA . ALA B 1 350 ? 15.734 -16.188 3.197 1 92.25 350 ALA B CA 1
ATOM 8112 C C . ALA B 1 350 ? 15.203 -17.578 3.498 1 92.25 350 ALA B C 1
ATOM 8114 O O . ALA B 1 350 ? 15.961 -18.562 3.467 1 92.25 350 ALA B O 1
ATOM 8115 N N . ILE B 1 351 ? 13.914 -17.672 3.723 1 94.69 351 ILE B N 1
ATOM 8116 C CA . ILE B 1 351 ? 13.32 -18.953 4.078 1 94.69 351 ILE B CA 1
ATOM 8117 C C . ILE B 1 351 ? 13.414 -19.906 2.893 1 94.69 351 ILE B C 1
ATOM 8119 O O . ILE B 1 351 ? 13.656 -21.109 3.072 1 94.69 351 ILE B O 1
ATOM 8123 N N . TYR B 1 352 ? 13.219 -19.438 1.713 1 93.69 352 TYR B N 1
ATOM 8124 C CA . TYR B 1 352 ? 13.344 -20.25 0.513 1 93.69 352 TYR B CA 1
ATOM 8125 C C . TYR B 1 352 ? 14.727 -20.891 0.431 1 93.69 352 TYR B C 1
ATOM 8127 O O . TYR B 1 352 ? 14.852 -22.094 0.192 1 93.69 352 TYR B O 1
ATOM 8135 N N . GLU B 1 353 ? 15.758 -20.047 0.675 1 90.25 353 GLU B N 1
ATOM 8136 C CA . GLU B 1 353 ? 17.125 -20.531 0.602 1 90.25 353 GLU B CA 1
ATOM 8137 C C . GLU B 1 353 ? 17.422 -21.547 1.709 1 90.25 353 GLU B C 1
ATOM 8139 O O . GLU B 1 353 ? 18.172 -22.5 1.505 1 90.25 353 GLU B O 1
ATOM 8144 N N . MET B 1 354 ? 16.906 -21.312 2.82 1 92.44 354 MET B N 1
ATOM 8145 C CA . MET B 1 354 ? 17.094 -22.234 3.932 1 92.44 354 MET B CA 1
ATOM 8146 C C . MET B 1 354 ? 16.5 -23.609 3.6 1 92.44 354 MET B C 1
ATOM 8148 O O . MET B 1 354 ? 17.172 -24.625 3.785 1 92.44 354 MET B O 1
ATOM 8152 N N . VAL B 1 355 ? 15.258 -23.547 3.109 1 94.56 355 VAL B N 1
ATOM 8153 C CA . VAL B 1 355 ? 14.586 -24.797 2.777 1 94.56 355 VAL B CA 1
ATOM 8154 C C . VAL B 1 355 ? 15.359 -25.531 1.685 1 94.56 355 VAL B C 1
ATOM 8156 O O . VAL B 1 355 ? 15.578 -26.734 1.773 1 94.56 355 VAL B O 1
ATOM 8159 N N . PHE B 1 356 ? 15.773 -24.797 0.73 1 90.06 356 PHE B N 1
ATOM 8160 C CA . PHE B 1 356 ? 16.516 -25.391 -0.379 1 90.06 356 PHE B CA 1
ATOM 8161 C C . PHE B 1 356 ? 17.797 -26.031 0.117 1 90.06 356 PHE B C 1
ATOM 8163 O O . PHE B 1 356 ? 18.062 -27.203 -0.175 1 90.06 356 PHE B O 1
ATOM 8170 N N . GLN B 1 357 ? 18.562 -25.328 0.867 1 87.44 357 GLN B N 1
ATOM 8171 C CA . GLN B 1 357 ? 19.859 -25.812 1.314 1 87.44 357 GLN B CA 1
ATOM 8172 C C . GLN B 1 357 ? 19.703 -26.969 2.295 1 87.44 357 GLN B C 1
ATOM 8174 O O . GLN B 1 357 ? 20.453 -27.953 2.227 1 87.44 357 GLN B O 1
ATOM 8179 N N . LEU B 1 358 ? 18.844 -26.828 3.178 1 90.31 358 LEU B N 1
ATOM 8180 C CA . LEU B 1 358 ? 18.672 -27.859 4.195 1 90.31 358 LEU B CA 1
ATOM 8181 C C . LEU B 1 358 ? 18.203 -29.172 3.572 1 90.31 358 LEU B C 1
ATOM 8183 O O . LEU B 1 358 ? 18.672 -30.25 3.949 1 90.31 358 LEU B O 1
ATOM 8187 N N . THR B 1 359 ? 17.234 -29.094 2.637 1 92.06 359 THR B N 1
ATOM 8188 C CA . THR B 1 359 ? 16.781 -30.312 1.978 1 92.06 359 THR B CA 1
ATOM 8189 C C . THR B 1 359 ? 17.875 -30.906 1.111 1 92.06 359 THR B C 1
ATOM 8191 O O . THR B 1 359 ? 18.031 -32.125 1.037 1 92.06 359 THR B O 1
ATOM 8194 N N . TYR B 1 360 ? 18.609 -30.031 0.489 1 85.38 360 TYR B N 1
ATOM 8195 C CA . TYR B 1 360 ? 19.75 -30.484 -0.299 1 85.38 360 TYR B CA 1
ATOM 8196 C C . TYR B 1 360 ? 20.75 -31.234 0.572 1 85.38 360 TYR B C 1
ATOM 8198 O O . TYR B 1 360 ? 21.266 -32.281 0.179 1 85.38 360 TYR B O 1
ATOM 8206 N N . ASN B 1 361 ? 21.031 -30.734 1.682 1 84.69 361 ASN B N 1
ATOM 8207 C CA . ASN B 1 361 ? 21.969 -31.344 2.613 1 84.69 361 ASN B CA 1
ATOM 8208 C C . ASN B 1 361 ? 21.484 -32.719 3.086 1 84.69 361 ASN B C 1
ATOM 8210 O O . ASN B 1 361 ? 22.281 -33.594 3.445 1 84.69 361 ASN B O 1
ATOM 8214 N N . MET B 1 362 ? 20.234 -32.844 3.068 1 90 362 MET B N 1
ATOM 8215 C CA . MET B 1 362 ? 19.641 -34.125 3.486 1 90 362 MET B CA 1
ATOM 8216 C C . MET B 1 362 ? 19.656 -35.125 2.346 1 90 362 MET B C 1
ATOM 8218 O O . MET B 1 362 ? 19.25 -36.281 2.525 1 90 362 MET B O 1
ATOM 8222 N N . GLY B 1 363 ? 20.094 -34.656 1.189 1 87.31 363 GLY B N 1
ATOM 8223 C CA . GLY B 1 363 ? 20.172 -35.531 0.029 1 87.31 363 GLY B CA 1
ATOM 8224 C C . GLY B 1 363 ? 18.891 -35.531 -0.796 1 87.31 363 GLY B C 1
ATOM 8225 O O . GLY B 1 363 ? 18.719 -36.406 -1.673 1 87.31 363 GLY B O 1
ATOM 8226 N N . ILE B 1 364 ? 18.047 -34.656 -0.461 1 89.94 364 ILE B N 1
ATOM 8227 C CA . ILE B 1 364 ? 16.781 -34.562 -1.185 1 89.94 364 ILE B CA 1
ATOM 8228 C C . ILE B 1 364 ? 16.797 -33.344 -2.105 1 89.94 364 ILE B C 1
ATOM 8230 O O . ILE B 1 364 ? 16.828 -32.219 -1.636 1 89.94 364 ILE B O 1
ATOM 8234 N N . HIS B 1 365 ? 16.766 -33.594 -3.354 1 87.19 365 HIS B N 1
ATOM 8235 C CA . HIS B 1 365 ? 16.797 -32.5 -4.336 1 87.19 365 HIS B CA 1
ATOM 8236 C C . HIS B 1 365 ? 15.398 -32.156 -4.832 1 87.19 365 HIS B C 1
ATOM 8238 O O . HIS B 1 365 ? 14.938 -32.719 -5.832 1 87.19 365 HIS B O 1
ATOM 8244 N N . LEU B 1 366 ? 14.805 -31.234 -4.199 1 89.69 366 LEU B N 1
ATOM 8245 C CA . LEU B 1 366 ? 13.445 -30.812 -4.527 1 89.69 366 LEU B CA 1
ATOM 8246 C C . LEU B 1 366 ? 13.453 -29.828 -5.695 1 89.69 366 LEU B C 1
ATOM 8248 O O . LEU B 1 366 ? 14.391 -29.047 -5.848 1 89.69 366 LEU B O 1
ATOM 8252 N N . LEU B 1 367 ? 12.422 -29.922 -6.465 1 88.56 367 LEU B N 1
ATOM 8253 C CA . LEU B 1 367 ? 12.219 -28.906 -7.496 1 88.56 367 LEU B CA 1
ATOM 8254 C C . LEU B 1 367 ? 11.867 -27.562 -6.879 1 88.56 367 LEU B C 1
ATOM 8256 O O . LEU B 1 367 ? 11.383 -27.5 -5.742 1 88.56 367 LEU B O 1
ATOM 8260 N N . ALA B 1 368 ? 12.07 -26.469 -7.605 1 89.19 368 ALA B N 1
ATOM 8261 C CA . ALA B 1 368 ? 11.836 -25.109 -7.121 1 89.19 368 ALA B CA 1
ATOM 8262 C C . ALA B 1 368 ? 10.398 -24.938 -6.637 1 89.19 368 ALA B C 1
ATOM 8264 O O . ALA B 1 368 ? 10.148 -24.266 -5.637 1 89.19 368 ALA B O 1
ATOM 8265 N N . SER B 1 369 ? 9.484 -25.547 -7.355 1 91 369 SER B N 1
ATOM 8266 C CA . SER B 1 369 ? 8.07 -25.438 -7.004 1 91 369 SER B CA 1
ATOM 8267 C C . SER B 1 369 ? 7.793 -26.047 -5.637 1 91 369 SER B C 1
ATOM 8269 O O . SER B 1 369 ? 7.039 -25.484 -4.836 1 91 369 SER B O 1
ATOM 8271 N N . GLU B 1 370 ? 8.414 -27.203 -5.383 1 93.94 370 GLU B N 1
ATOM 8272 C CA . GLU B 1 370 ? 8.227 -27.875 -4.105 1 93.94 370 GLU B CA 1
ATOM 8273 C C . GLU B 1 370 ? 8.867 -27.094 -2.965 1 93.94 370 GLU B C 1
ATOM 8275 O O . GLU B 1 370 ? 8.273 -26.969 -1.89 1 93.94 370 GLU B O 1
ATOM 8280 N N . VAL B 1 371 ? 10.062 -26.547 -3.23 1 93.94 371 VAL B N 1
ATOM 8281 C CA . VAL B 1 371 ? 10.719 -25.703 -2.238 1 93.94 371 VAL B CA 1
ATOM 8282 C C . VAL B 1 371 ? 9.844 -24.5 -1.911 1 93.94 371 VAL B C 1
ATOM 8284 O O . VAL B 1 371 ? 9.719 -24.109 -0.749 1 93.94 371 VAL B O 1
ATOM 8287 N N . ALA B 1 372 ? 9.258 -23.938 -2.93 1 94.69 372 ALA B N 1
ATOM 8288 C CA . ALA B 1 372 ? 8.391 -22.781 -2.766 1 94.69 372 ALA B CA 1
ATOM 8289 C C . ALA B 1 372 ? 7.18 -23.109 -1.903 1 94.69 372 ALA B C 1
ATOM 8291 O O . ALA B 1 372 ? 6.793 -22.328 -1.031 1 94.69 372 ALA B O 1
ATOM 8292 N N . TYR B 1 373 ? 6.578 -24.266 -2.094 1 95.5 373 TYR B N 1
ATOM 8293 C CA . TYR B 1 373 ? 5.434 -24.672 -1.287 1 95.5 373 TYR B CA 1
ATOM 8294 C C . TYR B 1 373 ? 5.828 -24.844 0.174 1 95.5 373 TYR B C 1
ATOM 8296 O O . TYR B 1 373 ? 5.102 -24.422 1.075 1 95.5 373 TYR B O 1
ATOM 8304 N N . ILE B 1 374 ? 6.941 -25.5 0.373 1 96.75 374 ILE B N 1
ATOM 8305 C CA . ILE B 1 374 ? 7.422 -25.688 1.738 1 96.75 374 ILE B CA 1
ATOM 8306 C C . ILE B 1 374 ? 7.688 -24.328 2.379 1 96.75 374 ILE B C 1
ATOM 8308 O O . ILE B 1 374 ? 7.34 -24.094 3.541 1 96.75 374 ILE B O 1
ATOM 8312 N N . THR B 1 375 ? 8.297 -23.438 1.607 1 96.62 375 THR B N 1
ATOM 8313 C CA . THR B 1 375 ? 8.562 -22.078 2.072 1 96.62 375 THR B CA 1
ATOM 8314 C C . THR B 1 375 ? 7.27 -21.391 2.51 1 96.62 375 THR B C 1
ATOM 8316 O O . THR B 1 375 ? 7.246 -20.688 3.521 1 96.62 375 THR B O 1
ATOM 8319 N N . MET B 1 376 ? 6.219 -21.594 1.787 1 95.94 376 MET B N 1
ATOM 8320 C CA . MET B 1 376 ? 4.922 -21.016 2.125 1 95.94 376 MET B CA 1
ATOM 8321 C C . MET B 1 376 ? 4.434 -21.531 3.477 1 95.94 376 MET B C 1
ATOM 8323 O O . MET B 1 376 ? 3.947 -20.75 4.297 1 95.94 376 MET B O 1
ATOM 8327 N N . HIS B 1 377 ? 4.57 -22.828 3.729 1 96.31 377 HIS B N 1
ATOM 8328 C CA . HIS B 1 377 ? 4.176 -23.406 5.004 1 96.31 377 HIS B CA 1
ATOM 8329 C C . HIS B 1 377 ? 4.98 -22.812 6.156 1 96.31 377 HIS B C 1
ATOM 8331 O O . HIS B 1 377 ? 4.418 -22.438 7.188 1 96.31 377 HIS B O 1
ATOM 8337 N N . ILE B 1 378 ? 6.258 -22.75 5.906 1 97.25 378 ILE B N 1
ATOM 8338 C CA . ILE B 1 378 ? 7.156 -22.281 6.953 1 97.25 378 ILE B CA 1
ATOM 8339 C C . ILE B 1 378 ? 6.898 -20.797 7.227 1 97.25 378 ILE B C 1
ATOM 8341 O O . ILE B 1 378 ? 6.879 -20.359 8.383 1 97.25 378 ILE B O 1
ATOM 8345 N N . SER B 1 379 ? 6.746 -20.031 6.18 1 94.81 379 SER B N 1
ATOM 8346 C CA . SER B 1 379 ? 6.496 -18.609 6.32 1 94.81 379 SER B CA 1
ATOM 8347 C C . SER B 1 379 ? 5.199 -18.344 7.074 1 94.81 379 SER B C 1
ATOM 8349 O O . SER B 1 379 ? 5.129 -17.438 7.902 1 94.81 379 SER B O 1
ATOM 8351 N N . ALA B 1 380 ? 4.152 -19.078 6.789 1 93.75 380 ALA B N 1
ATOM 8352 C CA . ALA B 1 380 ? 2.887 -18.953 7.508 1 93.75 380 ALA B CA 1
ATOM 8353 C C . ALA B 1 380 ? 3.074 -19.219 9 1 93.75 380 ALA B C 1
ATOM 8355 O O . ALA B 1 380 ? 2.555 -18.484 9.836 1 93.75 380 ALA B O 1
ATOM 8356 N N . ALA B 1 381 ? 3.779 -20.234 9.266 1 95 381 ALA B N 1
ATOM 8357 C CA . ALA B 1 381 ? 4.027 -20.609 10.656 1 95 381 ALA B CA 1
ATOM 8358 C C . ALA B 1 381 ? 4.863 -19.547 11.367 1 95 381 ALA B C 1
ATOM 8360 O O . ALA B 1 381 ? 4.625 -19.219 12.531 1 95 381 ALA B O 1
ATOM 8361 N N . TYR B 1 382 ? 5.832 -19.047 10.695 1 94.06 382 TYR B N 1
ATOM 8362 C CA . TYR B 1 382 ? 6.676 -18 11.258 1 94.06 382 TYR B CA 1
ATOM 8363 C C . TYR B 1 382 ? 5.848 -16.766 11.625 1 94.06 382 TYR B C 1
ATOM 8365 O O . TYR B 1 382 ? 6.016 -16.203 12.703 1 94.06 382 TYR B O 1
ATOM 8373 N N . GLU B 1 383 ? 5.016 -16.406 10.742 1 87.69 383 GLU B N 1
ATOM 8374 C CA . GLU B 1 383 ? 4.156 -15.258 10.984 1 87.69 383 GLU B CA 1
ATOM 8375 C C . GLU B 1 383 ? 3.209 -15.5 12.156 1 87.69 383 GLU B C 1
ATOM 8377 O O . GLU B 1 383 ? 2.934 -14.594 12.938 1 87.69 383 GLU B O 1
ATOM 8382 N N . ARG B 1 384 ? 2.746 -16.703 12.266 1 87.88 384 ARG B N 1
ATOM 8383 C CA . ARG B 1 384 ? 1.831 -17.078 13.344 1 87.88 384 ARG B CA 1
ATOM 8384 C C . ARG B 1 384 ? 2.539 -17.047 14.695 1 87.88 384 ARG B C 1
ATOM 8386 O O . ARG B 1 384 ? 1.908 -16.812 15.727 1 87.88 384 ARG B O 1
ATOM 8393 N N . SER B 1 385 ? 3.809 -17.312 14.648 1 88.75 385 SER B N 1
ATOM 8394 C CA . SER B 1 385 ? 4.57 -17.375 15.891 1 88.75 385 SER B CA 1
ATOM 8395 C C . SER B 1 385 ? 4.727 -15.992 16.516 1 88.75 385 SER B C 1
ATOM 8397 O O . SER B 1 385 ? 5.004 -15.875 17.719 1 88.75 385 SER B O 1
ATOM 8399 N N . ARG B 1 386 ? 4.602 -14.953 15.812 1 79.5 386 ARG B N 1
ATOM 8400 C CA . ARG B 1 386 ? 4.723 -13.57 16.266 1 79.5 386 ARG B CA 1
ATOM 8401 C C . ARG B 1 386 ? 6.09 -13.312 16.891 1 79.5 386 ARG B C 1
ATOM 8403 O O . ARG B 1 386 ? 6.203 -12.578 17.875 1 79.5 386 ARG B O 1
ATOM 8410 N N . SER B 1 387 ? 7.016 -14.016 16.344 1 83.69 387 SER B N 1
ATOM 8411 C CA . SER B 1 387 ? 8.383 -13.789 16.797 1 83.69 387 SER B CA 1
ATOM 8412 C C . SER B 1 387 ? 8.828 -12.359 16.5 1 83.69 387 SER B C 1
ATOM 8414 O O . SER B 1 387 ? 8.516 -11.812 15.445 1 83.69 387 SER B O 1
ATOM 8416 N N . ARG B 1 388 ? 9.625 -11.766 17.453 1 84.5 388 ARG B N 1
ATOM 8417 C CA . ARG B 1 388 ? 10.078 -10.383 17.297 1 84.5 388 ARG B CA 1
ATOM 8418 C C . ARG B 1 388 ? 11.578 -10.328 17.031 1 84.5 388 ARG B C 1
ATOM 8420 O O . ARG B 1 388 ? 12.141 -9.242 16.859 1 84.5 388 ARG B O 1
ATOM 8427 N N . ASP B 1 389 ? 12.188 -11.367 16.891 1 87.88 389 ASP B N 1
ATOM 8428 C CA . ASP B 1 389 ? 13.641 -11.438 16.875 1 87.88 389 ASP B CA 1
ATOM 8429 C C . ASP B 1 389 ? 14.211 -10.719 15.664 1 87.88 389 ASP B C 1
ATOM 8431 O O . ASP B 1 389 ? 15.266 -10.078 15.742 1 87.88 389 ASP B O 1
ATOM 8435 N N . PHE B 1 390 ? 13.617 -10.836 14.539 1 91.94 390 PHE B N 1
ATOM 8436 C CA . PHE B 1 390 ? 14.211 -10.281 13.328 1 91.94 390 PHE B CA 1
ATOM 8437 C C . PHE B 1 390 ? 13.5 -8.992 12.922 1 91.94 390 PHE B C 1
ATOM 8439 O O . PHE B 1 390 ? 13.836 -8.391 11.898 1 91.94 390 PHE B O 1
ATOM 8446 N N . LEU B 1 391 ? 12.617 -8.547 13.773 1 91.06 391 LEU B N 1
ATOM 8447 C CA . LEU B 1 391 ? 11.875 -7.336 13.43 1 91.06 391 LEU B CA 1
ATOM 8448 C C . LEU B 1 391 ? 12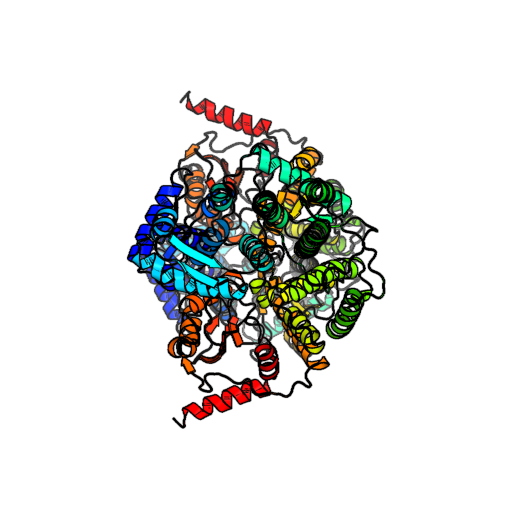.766 -6.102 13.555 1 91.06 391 LEU B C 1
ATOM 8450 O O . LEU B 1 391 ? 13.656 -6.055 14.406 1 91.06 391 LEU B O 1
ATOM 8454 N N . PRO B 1 392 ? 12.562 -5.105 12.727 1 92 392 PRO B N 1
ATOM 8455 C CA . PRO B 1 392 ? 13.438 -3.932 12.703 1 92 392 PRO B CA 1
ATOM 8456 C C . PRO B 1 392 ? 13.266 -3.045 13.938 1 92 392 PRO B C 1
ATOM 8458 O O . PRO B 1 392 ? 12.203 -3.045 14.555 1 92 392 PRO B O 1
ATOM 8461 N N . THR B 1 393 ? 14.328 -2.363 14.281 1 92.56 393 THR B N 1
ATOM 8462 C CA . THR B 1 393 ? 14.312 -1.261 15.234 1 92.56 393 THR B CA 1
ATOM 8463 C C . THR B 1 393 ? 14.055 0.065 14.523 1 92.56 393 THR B C 1
ATOM 8465 O O . THR B 1 393 ? 14.82 0.461 13.641 1 92.56 393 THR B O 1
ATOM 8468 N N . VAL B 1 394 ? 12.953 0.696 14.922 1 91.94 394 VAL B N 1
ATOM 8469 C CA . VAL B 1 394 ? 12.539 1.908 14.227 1 91.94 394 VAL B CA 1
ATOM 8470 C C . VAL B 1 394 ? 12.602 3.1 15.18 1 91.94 394 VAL B C 1
ATOM 8472 O O . VAL B 1 394 ? 12.086 3.041 16.297 1 91.94 394 VAL B O 1
ATOM 8475 N N . MET B 1 395 ? 13.305 4.133 14.758 1 91 395 MET B N 1
ATOM 8476 C CA . MET B 1 395 ? 13.32 5.387 15.508 1 91 395 MET B CA 1
ATOM 8477 C C . MET B 1 395 ? 12.258 6.348 14.977 1 91 395 MET B C 1
ATOM 8479 O O . MET B 1 395 ? 12.211 6.625 13.773 1 91 395 MET B O 1
ATOM 8483 N N . VAL B 1 396 ? 11.391 6.762 15.828 1 90.94 396 VAL B N 1
ATOM 8484 C CA . VAL B 1 396 ? 10.32 7.672 15.445 1 90.94 396 VAL B CA 1
ATOM 8485 C C . VAL B 1 396 ? 10.594 9.07 16 1 90.94 396 VAL B C 1
ATOM 8487 O O . VAL B 1 396 ? 10.734 9.242 17.219 1 90.94 396 VAL B O 1
ATOM 8490 N N . VAL B 1 397 ? 10.711 9.984 15.062 1 88.69 397 VAL B N 1
ATOM 8491 C CA . VAL B 1 397 ? 10.938 11.375 15.445 1 88.69 397 VAL B CA 1
ATOM 8492 C C . VAL B 1 397 ? 9.68 12.195 15.211 1 88.69 397 VAL B C 1
ATOM 8494 O O . VAL B 1 397 ? 9.297 12.453 14.07 1 88.69 397 VAL B O 1
ATOM 8497 N N . CYS B 1 398 ? 9.008 12.523 16.234 1 83.69 398 CYS B N 1
ATOM 8498 C CA . CYS B 1 398 ? 7.781 13.305 16.125 1 83.69 398 CYS B CA 1
ATOM 8499 C C . CYS B 1 398 ? 7.84 14.547 17 1 83.69 398 CYS B C 1
ATOM 8501 O O . CYS B 1 398 ? 7.637 14.461 18.219 1 83.69 398 CYS B O 1
ATOM 8503 N N . SER B 1 399 ? 7.977 15.688 16.375 1 79.25 399 SER B N 1
ATOM 8504 C CA . SER B 1 399 ? 8.117 16.938 17.109 1 79.25 399 SER B CA 1
ATOM 8505 C C . SER B 1 399 ? 6.875 17.812 16.969 1 79.25 399 SER B C 1
ATOM 8507 O O . SER B 1 399 ? 6.891 18.984 17.328 1 79.25 399 SER B O 1
ATOM 8509 N N . SER B 1 400 ? 5.746 17.25 16.484 1 78.06 400 SER B N 1
ATOM 8510 C CA . SER B 1 400 ? 4.609 18.062 16.094 1 78.06 400 SER B CA 1
ATOM 8511 C C . SER B 1 400 ? 3.539 18.094 17.172 1 78.06 400 SER B C 1
ATOM 8513 O O . SER B 1 400 ? 2.566 18.844 17.078 1 78.06 400 SER B O 1
ATOM 8515 N N . GLY B 1 401 ? 3.67 17.297 18.219 1 83 401 GLY B N 1
ATOM 8516 C CA . GLY B 1 401 ? 2.666 17.391 19.266 1 83 401 GLY B CA 1
ATOM 8517 C C . GLY B 1 401 ? 2.256 16.047 19.812 1 83 401 GLY B C 1
ATOM 8518 O O . GLY B 1 401 ? 2.617 15 19.266 1 83 401 GLY B O 1
ATOM 8519 N N . LEU B 1 402 ? 1.43 16.172 20.844 1 84.25 402 LEU B N 1
ATOM 8520 C CA . LEU B 1 402 ? 0.995 14.977 21.547 1 84.25 402 LEU B CA 1
ATOM 8521 C C . LEU B 1 402 ? 0.072 14.133 20.672 1 84.25 402 LEU B C 1
ATOM 8523 O O . LEU B 1 402 ? 0.211 12.906 20.609 1 84.25 402 LEU B O 1
ATOM 8527 N N . ALA B 1 403 ? -0.841 14.773 19.984 1 87.88 403 ALA B N 1
ATOM 8528 C CA . ALA B 1 403 ? -1.808 14.055 19.156 1 87.88 403 ALA B CA 1
ATOM 8529 C C . ALA B 1 403 ? -1.111 13.305 18.016 1 87.88 403 ALA B C 1
ATOM 8531 O O . ALA B 1 403 ? -1.396 12.133 17.766 1 87.88 403 ALA B O 1
ATOM 8532 N N . ALA B 1 404 ? -0.251 13.984 17.328 1 86.88 404 ALA B N 1
ATOM 8533 C CA . ALA B 1 404 ? 0.478 13.406 16.203 1 86.88 404 ALA B CA 1
ATOM 8534 C C . ALA B 1 404 ? 1.363 12.25 16.656 1 86.88 404 ALA B C 1
ATOM 8536 O O . ALA B 1 404 ? 1.425 11.211 15.992 1 86.88 404 ALA B O 1
ATOM 8537 N N . SER B 1 405 ? 2.006 12.43 17.734 1 84.94 405 SER B N 1
ATOM 8538 C CA . SER B 1 405 ? 2.891 11.391 18.266 1 84.94 405 SER B CA 1
ATOM 8539 C C . SER B 1 405 ? 2.102 10.156 18.688 1 84.94 405 SER B C 1
ATOM 8541 O O . SER B 1 405 ? 2.512 9.031 18.406 1 84.94 405 SER B O 1
ATOM 8543 N N . SER B 1 406 ? 1.027 10.398 19.359 1 86.69 406 SER B N 1
ATOM 8544 C CA . SER B 1 406 ? 0.219 9.289 19.859 1 86.69 406 SER B CA 1
ATOM 8545 C C . SER B 1 406 ? -0.355 8.461 18.719 1 86.69 406 SER B C 1
ATOM 8547 O O . SER B 1 406 ? -0.28 7.234 18.734 1 86.69 406 SER B O 1
ATOM 8549 N N . ILE B 1 407 ? -0.911 9.086 17.781 1 89.75 407 ILE B N 1
ATOM 8550 C CA . ILE B 1 407 ? -1.564 8.359 16.703 1 89.75 407 ILE B CA 1
ATOM 8551 C C . ILE B 1 407 ? -0.514 7.66 15.836 1 89.75 407 ILE B C 1
ATOM 8553 O O . ILE B 1 407 ? -0.732 6.539 15.375 1 89.75 407 ILE B O 1
ATOM 8557 N N . LEU B 1 408 ? 0.593 8.281 15.609 1 89.44 408 LEU B N 1
ATOM 8558 C CA . LEU B 1 408 ? 1.651 7.688 14.805 1 89.44 408 LEU B CA 1
ATOM 8559 C C . LEU B 1 408 ? 2.197 6.426 15.469 1 89.44 408 LEU B C 1
ATOM 8561 O O . LEU B 1 408 ? 2.338 5.387 14.812 1 89.44 408 LEU B O 1
ATOM 8565 N N . THR B 1 409 ? 2.467 6.547 16.734 1 86.44 409 THR B N 1
ATOM 8566 C CA . THR B 1 409 ? 3.029 5.41 17.469 1 86.44 409 THR B CA 1
ATOM 8567 C C . THR B 1 409 ? 2.025 4.262 17.531 1 86.44 409 THR B C 1
ATOM 8569 O O . THR B 1 409 ? 2.395 3.1 17.359 1 86.44 409 THR B O 1
ATOM 8572 N N . THR B 1 410 ? 0.818 4.613 17.734 1 87.5 410 THR B N 1
ATOM 8573 C CA . THR B 1 410 ? -0.222 3.594 17.812 1 87.5 410 THR B CA 1
ATOM 8574 C C . THR B 1 410 ? -0.409 2.908 16.453 1 87.5 410 THR B C 1
ATOM 8576 O O . THR B 1 410 ? -0.536 1.683 16.391 1 87.5 410 THR B O 1
ATOM 8579 N N . LYS B 1 411 ? -0.426 3.654 15.438 1 88.44 411 LYS B N 1
ATOM 8580 C CA . LYS B 1 411 ? -0.582 3.094 14.102 1 88.44 411 LYS B CA 1
ATOM 8581 C C . LYS B 1 411 ? 0.597 2.193 13.742 1 88.44 411 LYS B C 1
ATOM 8583 O O . LYS B 1 411 ? 0.421 1.157 13.094 1 88.44 411 LYS B O 1
ATOM 8588 N N . LEU B 1 412 ? 1.748 2.59 14.133 1 87.62 412 LEU B N 1
ATOM 8589 C CA . LEU B 1 412 ? 2.945 1.804 13.852 1 87.62 412 LEU B CA 1
ATOM 8590 C C . LEU B 1 412 ? 2.895 0.463 14.578 1 87.62 412 LEU B C 1
ATOM 8592 O O . LEU B 1 412 ? 3.307 -0.561 14.031 1 87.62 412 LEU B O 1
ATOM 8596 N N . GLU B 1 413 ? 2.363 0.52 15.719 1 84.25 413 GLU B N 1
ATOM 8597 C CA . GLU B 1 413 ? 2.232 -0.709 16.5 1 84.25 413 GLU B CA 1
ATOM 8598 C C . GLU B 1 413 ? 1.196 -1.645 15.875 1 84.25 413 GLU B C 1
ATOM 8600 O O . GLU B 1 413 ? 1.317 -2.867 15.977 1 84.25 413 GLU B O 1
ATOM 8605 N N . GLN B 1 414 ? 0.29 -1.105 15.273 1 80.25 414 GLN B N 1
ATOM 8606 C CA . GLN B 1 414 ? -0.761 -1.905 14.648 1 80.25 414 GLN B CA 1
ATOM 8607 C C . GLN B 1 414 ? -0.274 -2.539 13.352 1 80.25 414 GLN B C 1
ATOM 8609 O O . GLN B 1 414 ? -0.585 -3.697 13.062 1 80.25 414 GLN B O 1
ATOM 8614 N N . ILE B 1 415 ? 0.411 -1.789 12.594 1 78.75 415 ILE B N 1
ATOM 8615 C CA . ILE B 1 415 ? 0.854 -2.27 11.289 1 78.75 415 ILE B CA 1
ATOM 8616 C C . ILE B 1 415 ? 1.892 -3.375 11.469 1 78.75 415 ILE B C 1
ATOM 8618 O O . ILE B 1 415 ? 1.898 -4.359 10.727 1 78.75 415 ILE B O 1
ATOM 8622 N N . GLU B 1 416 ? 2.738 -3.162 12.453 1 76.69 416 GLU B N 1
ATOM 8623 C CA . GLU B 1 416 ? 3.754 -4.168 12.758 1 76.69 416 GLU B CA 1
ATOM 8624 C C . GLU B 1 416 ? 3.955 -4.309 14.266 1 76.69 416 GLU B C 1
ATOM 8626 O O . GLU B 1 416 ? 4.84 -3.67 14.836 1 76.69 416 GLU B O 1
ATOM 8631 N N . PRO B 1 417 ? 3.211 -5.055 14.898 1 71.44 417 PRO B N 1
ATOM 8632 C CA . PRO B 1 417 ? 3.23 -5.168 16.359 1 71.44 417 PRO B CA 1
ATOM 8633 C C . PRO B 1 417 ? 4.594 -5.594 16.906 1 71.44 417 PRO B C 1
ATOM 8635 O O . PRO B 1 417 ? 4.906 -5.34 18.062 1 71.44 417 PRO B O 1
ATOM 8638 N N . GLY B 1 418 ? 5.516 -5.859 16.078 1 75.56 418 GLY B N 1
ATOM 8639 C CA . GLY B 1 418 ? 6.777 -6.367 16.594 1 75.56 418 GLY B CA 1
ATOM 8640 C C . GLY B 1 418 ? 7.938 -5.41 16.391 1 75.56 418 GLY B C 1
ATOM 8641 O O . GLY B 1 418 ? 9.055 -5.676 16.844 1 75.56 418 GLY B O 1
ATOM 8642 N N . PHE B 1 419 ? 7.617 -4.262 15.992 1 83.31 419 PHE B N 1
ATOM 8643 C CA . PHE B 1 419 ? 8.672 -3.277 15.797 1 83.31 419 PHE B CA 1
ATOM 8644 C C . PHE B 1 419 ? 9.273 -2.846 17.125 1 83.31 419 PHE B C 1
ATOM 8646 O O . PHE B 1 419 ? 8.547 -2.668 18.109 1 83.31 419 PHE B O 1
ATOM 8653 N N . HIS B 1 420 ? 10.539 -2.834 17.203 1 87.56 420 HIS B N 1
ATOM 8654 C CA . HIS B 1 420 ? 11.195 -2.135 18.312 1 87.56 420 HIS B CA 1
ATOM 8655 C C . HIS B 1 420 ? 11.234 -0.631 18.062 1 87.56 420 HIS B C 1
ATOM 8657 O O . HIS B 1 420 ? 12.062 -0.142 17.297 1 87.56 420 HIS B O 1
ATOM 8663 N N . ILE B 1 421 ? 10.414 0.066 18.859 1 88.19 421 ILE B N 1
ATOM 8664 C CA . ILE B 1 421 ? 10.234 1.479 18.547 1 88.19 421 ILE B CA 1
ATOM 8665 C C . ILE B 1 421 ? 11.008 2.332 19.547 1 88.19 421 ILE B C 1
ATOM 8667 O O . ILE B 1 421 ? 10.867 2.164 20.75 1 88.19 421 ILE B O 1
ATOM 8671 N N . ILE B 1 422 ? 11.891 3.135 19.047 1 84.19 422 ILE B N 1
ATOM 8672 C CA . ILE B 1 422 ? 12.57 4.172 19.828 1 84.19 422 ILE B CA 1
ATOM 8673 C C . ILE B 1 422 ? 11.914 5.523 19.547 1 84.19 422 ILE B C 1
ATOM 8675 O O . ILE B 1 422 ? 11.906 6.004 18.422 1 84.19 422 ILE B O 1
ATOM 8679 N N . HIS B 1 423 ? 11.422 6.035 20.531 1 82.88 423 HIS B N 1
ATOM 8680 C CA . HIS B 1 423 ? 10.688 7.285 20.391 1 82.88 423 HIS B CA 1
ATOM 8681 C C . HIS B 1 423 ? 11.562 8.484 20.719 1 82.88 423 HIS B C 1
ATOM 8683 O O . HIS B 1 423 ? 12.172 8.531 21.797 1 82.88 423 HIS B O 1
ATOM 8689 N N . VAL B 1 424 ? 11.727 9.383 19.75 1 74.81 424 VAL B N 1
ATOM 8690 C CA . VAL B 1 424 ? 12.445 10.633 19.953 1 74.81 424 VAL B CA 1
ATOM 8691 C C . VAL B 1 424 ? 11.5 11.812 19.75 1 74.81 424 VAL B C 1
ATOM 8693 O O . VAL B 1 424 ? 10.961 12.008 18.672 1 74.81 424 VAL B O 1
ATOM 8696 N N . VAL B 1 425 ? 11.414 12.445 20.719 1 70.12 425 VAL B N 1
ATOM 8697 C CA . VAL B 1 425 ? 10.43 13.531 20.703 1 70.12 425 VAL B CA 1
ATOM 8698 C C . VAL B 1 425 ? 11.094 14.805 20.188 1 70.12 425 VAL B C 1
ATOM 8700 O O . VAL B 1 425 ? 10.422 15.664 19.594 1 70.12 425 VAL B O 1
ATOM 8703 N N . ARG B 1 426 ? 12.422 14.922 20.391 1 76.56 426 ARG B N 1
ATOM 8704 C CA . ARG B 1 426 ? 13.125 16.125 19.984 1 76.56 426 ARG B CA 1
ATOM 8705 C C . ARG B 1 426 ? 14.211 15.812 18.953 1 76.56 426 ARG B C 1
ATOM 8707 O O . ARG B 1 426 ? 14.969 14.859 19.125 1 76.56 426 ARG B O 1
ATOM 8714 N N . THR B 1 427 ? 14.227 16.688 17.984 1 78.06 427 THR B N 1
ATOM 8715 C CA . THR B 1 427 ? 15.219 16.5 16.938 1 78.06 427 THR B CA 1
ATOM 8716 C C . THR B 1 427 ? 16.625 16.719 17.469 1 78.06 427 THR B C 1
ATOM 8718 O O . THR B 1 427 ? 17.594 16.125 16.969 1 78.06 427 THR B O 1
ATOM 8721 N N . GLN B 1 428 ? 16.688 17.531 18.531 1 75.56 428 GLN B N 1
ATOM 8722 C CA . GLN B 1 428 ? 18 17.844 19.094 1 75.56 428 GLN B CA 1
ATOM 8723 C C . GLN B 1 428 ? 18.609 16.609 19.75 1 75.56 428 GLN B C 1
ATOM 8725 O O . GLN B 1 428 ? 19.828 16.484 19.844 1 75.56 428 GLN B O 1
ATOM 8730 N N . ASP B 1 429 ? 17.781 15.734 20.156 1 81.31 429 ASP B N 1
ATOM 8731 C CA . ASP B 1 429 ? 18.234 14.523 20.844 1 81.31 429 ASP B CA 1
ATOM 8732 C C . ASP B 1 429 ? 18.562 13.422 19.828 1 81.31 429 ASP B C 1
ATOM 8734 O O . ASP B 1 429 ? 19.141 12.398 20.188 1 81.31 429 ASP B O 1
ATOM 8738 N N . LEU B 1 430 ? 18.203 13.648 18.641 1 83.38 430 LEU B N 1
ATOM 8739 C CA . LEU B 1 430 ? 18.266 12.609 17.609 1 83.38 430 LEU B CA 1
ATOM 8740 C C . LEU B 1 430 ? 19.688 12.102 17.453 1 83.38 430 LEU B C 1
ATOM 8742 O O . LEU B 1 430 ? 19.922 10.891 17.391 1 83.38 430 LEU B O 1
ATOM 8746 N N . GLU B 1 431 ? 20.609 13.023 17.391 1 80.88 431 GLU B N 1
ATOM 8747 C CA . GLU B 1 431 ? 22 12.633 17.172 1 80.88 431 GLU B CA 1
ATOM 8748 C C . GLU B 1 431 ? 22.531 11.781 18.312 1 80.88 431 GLU B C 1
ATOM 8750 O O . GLU B 1 431 ? 23.219 10.789 18.078 1 80.88 431 GLU B O 1
ATOM 8755 N N . GLN B 1 432 ? 22.219 12.211 19.438 1 83.44 432 GLN B N 1
ATOM 8756 C CA . GLN B 1 432 ? 22.672 11.477 20.609 1 83.44 432 GLN B CA 1
ATOM 8757 C C . GLN B 1 432 ? 22.047 10.086 20.672 1 83.44 432 GLN B C 1
ATOM 8759 O O . GLN B 1 432 ? 22.734 9.102 20.922 1 83.44 432 GLN B O 1
ATOM 8764 N N . VAL B 1 433 ? 20.828 10.016 20.406 1 86.5 433 VAL B N 1
ATOM 8765 C CA . VAL B 1 433 ? 20.109 8.75 20.469 1 86.5 433 VAL B CA 1
ATOM 8766 C C . VAL B 1 433 ? 20.609 7.816 19.359 1 86.5 433 VAL B C 1
ATOM 8768 O O . VAL B 1 433 ? 20.734 6.609 19.562 1 86.5 433 VAL B O 1
ATOM 8771 N N . LEU B 1 434 ? 20.875 8.344 18.234 1 84.38 434 LEU B N 1
ATOM 8772 C CA . LEU B 1 434 ? 21.359 7.559 17.109 1 84.38 434 LEU B CA 1
ATOM 8773 C C . LEU B 1 434 ? 22.75 6.969 17.406 1 84.38 434 LEU B C 1
ATOM 8775 O O . LEU B 1 434 ? 23.094 5.898 16.891 1 84.38 434 LEU B O 1
ATOM 8779 N N . GLN B 1 435 ? 23.5 7.688 18.172 1 82.12 435 GLN B N 1
ATOM 8780 C CA . GLN B 1 435 ? 24.828 7.203 18.547 1 82.12 435 GLN B CA 1
ATOM 8781 C C . GLN B 1 435 ? 24.719 6.078 19.562 1 82.12 435 GLN B C 1
ATOM 8783 O O . GLN B 1 435 ? 25.562 5.168 19.578 1 82.12 435 GLN B O 1
ATOM 8788 N N . GLU B 1 436 ? 23.672 6.137 20.297 1 84.88 436 GLU B N 1
ATOM 8789 C CA . GLU B 1 436 ? 23.516 5.184 21.391 1 84.88 436 GLU B CA 1
ATOM 8790 C C . GLU B 1 436 ? 22.75 3.949 20.953 1 84.88 436 GLU B C 1
ATOM 8792 O O . GLU B 1 436 ? 22.812 2.902 21.594 1 84.88 436 GLU B O 1
ATOM 8797 N N . THR B 1 437 ? 22 4.168 19.922 1 84.12 437 THR B N 1
ATOM 8798 C CA . THR B 1 437 ? 21.156 3.066 19.484 1 84.12 437 THR B CA 1
ATOM 8799 C C . THR B 1 437 ? 21.359 2.785 18 1 84.12 437 THR B C 1
ATOM 8801 O O . THR B 1 437 ? 21.766 3.668 17.234 1 84.12 437 THR B O 1
ATOM 8804 N N . SER B 1 438 ? 21.203 1.525 17.656 1 85.38 438 SER B N 1
ATOM 8805 C CA . SER B 1 438 ? 21.281 1.137 16.25 1 85.38 438 SER B CA 1
ATOM 8806 C C . SER B 1 438 ? 19.891 0.956 15.656 1 85.38 438 SER B C 1
ATOM 8808 O O . SER B 1 438 ? 19.312 -0.13 15.727 1 85.38 438 SER B O 1
ATOM 8810 N N . ALA B 1 439 ? 19.391 2.033 15.078 1 90.06 439 ALA B N 1
ATOM 8811 C CA . ALA B 1 439 ? 18.094 1.958 14.422 1 90.06 439 ALA B CA 1
ATOM 8812 C C . ALA B 1 439 ? 18.234 1.494 12.977 1 90.06 439 ALA B C 1
ATOM 8814 O O . ALA B 1 439 ? 19.188 1.873 12.289 1 90.06 439 ALA B O 1
ATOM 8815 N N . ASP B 1 440 ? 17.297 0.628 12.523 1 90.94 440 ASP B N 1
ATOM 8816 C CA . ASP B 1 440 ? 17.312 0.16 11.141 1 90.94 440 ASP B CA 1
ATOM 8817 C C . ASP B 1 440 ? 16.859 1.262 10.188 1 90.94 440 ASP B C 1
ATOM 8819 O O . ASP B 1 440 ? 17.375 1.373 9.07 1 90.94 440 ASP B O 1
ATOM 8823 N N . PHE B 1 441 ? 15.859 2.023 10.578 1 90 441 PHE B N 1
ATOM 8824 C CA . PHE B 1 441 ? 15.461 3.203 9.82 1 90 441 PHE B CA 1
ATOM 8825 C C . PHE B 1 441 ? 14.734 4.203 10.711 1 90 441 PHE B C 1
ATOM 8827 O O . PHE B 1 441 ? 14.359 3.879 11.844 1 90 441 PHE B O 1
ATOM 8834 N N . ILE B 1 442 ? 14.617 5.422 10.234 1 90.25 442 ILE B N 1
ATOM 8835 C CA . ILE B 1 442 ? 14.039 6.52 11 1 90.25 442 ILE B CA 1
ATOM 8836 C C . ILE B 1 442 ? 12.742 6.988 10.336 1 90.25 442 ILE B C 1
ATOM 8838 O O . ILE B 1 442 ? 12.68 7.129 9.109 1 90.25 442 ILE B O 1
ATOM 8842 N N . LEU B 1 443 ? 11.719 7.098 11.133 1 89.75 443 LEU B N 1
ATOM 8843 C CA . LEU B 1 443 ? 10.469 7.715 10.688 1 89.75 443 LEU B CA 1
ATOM 8844 C C . LEU B 1 443 ? 10.312 9.109 11.281 1 89.75 443 LEU B C 1
ATOM 8846 O O . LEU B 1 443 ? 10.406 9.289 12.492 1 89.75 443 LEU B O 1
ATOM 8850 N N . THR B 1 444 ? 10.102 10.094 10.406 1 88.38 444 THR B N 1
ATOM 8851 C CA . THR B 1 444 ? 9.961 11.469 10.875 1 88.38 444 THR B CA 1
ATOM 8852 C C . THR B 1 444 ? 8.719 12.117 10.289 1 88.38 444 THR B C 1
ATOM 8854 O O . THR B 1 444 ? 8.32 11.812 9.156 1 88.38 444 THR B O 1
ATOM 8857 N N . THR B 1 445 ? 8.117 12.945 11.055 1 82.94 445 THR B N 1
ATOM 8858 C CA . THR B 1 445 ? 6.953 13.672 10.555 1 82.94 445 THR B CA 1
ATOM 8859 C C . THR B 1 445 ? 7.363 14.992 9.922 1 82.94 445 THR B C 1
ATOM 8861 O O . THR B 1 445 ? 6.574 15.625 9.211 1 82.94 445 THR B O 1
ATOM 8864 N N . GLN B 1 446 ? 8.531 15.352 10.203 1 75.81 446 GLN B N 1
ATOM 8865 C CA . GLN B 1 446 ? 9.062 16.594 9.641 1 75.81 446 GLN B CA 1
ATOM 8866 C C . GLN B 1 446 ? 10.422 16.359 8.992 1 75.81 446 GLN B C 1
ATOM 8868 O O . GLN B 1 446 ? 11.047 15.312 9.203 1 75.81 446 GLN B O 1
ATOM 8873 N N . GLU B 1 447 ? 10.75 17.297 8.211 1 68.56 447 GLU B N 1
ATOM 8874 C CA . GLU B 1 447 ? 12.07 17.188 7.586 1 68.56 447 GLU B CA 1
ATOM 8875 C C . GLU B 1 447 ? 13.18 17.438 8.602 1 68.56 447 GLU B C 1
ATOM 8877 O O . GLU B 1 447 ? 13.125 18.422 9.359 1 68.56 447 GLU B O 1
ATOM 8882 N N . ILE B 1 448 ? 13.969 16.484 8.727 1 70.5 448 ILE B N 1
ATOM 8883 C CA . ILE B 1 448 ? 15.062 16.625 9.68 1 70.5 448 ILE B CA 1
ATOM 8884 C C . ILE B 1 448 ? 16.406 16.484 8.953 1 70.5 448 ILE B C 1
ATOM 8886 O O . ILE B 1 448 ? 16.516 15.734 7.98 1 70.5 448 ILE B O 1
ATOM 8890 N N . SER B 1 449 ? 17.203 17.312 9.281 1 64.06 449 SER B N 1
ATOM 8891 C CA . SER B 1 449 ? 18.562 17.203 8.75 1 64.06 449 SER B CA 1
ATOM 8892 C C . SER B 1 449 ? 19.422 16.281 9.609 1 64.06 449 SER B C 1
ATOM 8894 O O . SER B 1 449 ? 19.516 16.469 10.82 1 64.06 449 SER B O 1
ATOM 8896 N N . ILE B 1 450 ? 19.656 15.188 9.141 1 64.81 450 ILE B N 1
ATOM 8897 C CA . ILE B 1 450 ? 20.562 14.273 9.836 1 64.81 450 ILE B CA 1
ATOM 8898 C C . ILE B 1 450 ? 21.969 14.367 9.234 1 64.81 450 ILE B C 1
ATOM 8900 O O . ILE B 1 450 ? 22.109 14.484 8.016 1 64.81 450 ILE B O 1
ATOM 8904 N N . PRO B 1 451 ? 22.875 14.359 10.188 1 61.47 451 PRO B N 1
ATOM 8905 C CA . PRO B 1 451 ? 24.234 14.414 9.648 1 61.47 451 PRO B CA 1
ATOM 8906 C C . PRO B 1 451 ? 24.531 13.297 8.648 1 61.47 451 PRO B C 1
ATOM 8908 O O . PRO B 1 451 ? 23.984 12.195 8.781 1 61.47 451 PRO B O 1
ATOM 8911 N N . HIS B 1 452 ? 25.281 13.547 7.723 1 59.25 452 HIS B N 1
ATOM 8912 C CA . HIS B 1 452 ? 25.578 12.719 6.555 1 59.25 452 HIS B CA 1
ATOM 8913 C C . HIS B 1 452 ? 26.203 11.398 6.965 1 59.25 452 HIS B C 1
ATOM 8915 O O . HIS B 1 452 ? 26.125 10.414 6.227 1 59.25 452 HIS B O 1
ATOM 8921 N N . TRP B 1 453 ? 26.828 11.469 8.125 1 50.56 453 TRP B N 1
ATOM 8922 C CA . TRP B 1 453 ? 27.578 10.266 8.461 1 50.56 453 TRP B CA 1
ATOM 8923 C C . TRP B 1 453 ? 26.641 9.117 8.836 1 50.56 453 TRP B C 1
ATOM 8925 O O . TRP B 1 453 ? 27.062 7.957 8.875 1 50.56 453 TRP B O 1
ATOM 8935 N N . HIS B 1 454 ? 25.438 9.453 8.992 1 60.81 454 HIS B N 1
ATOM 8936 C CA . HIS B 1 454 ? 24.516 8.383 9.375 1 60.81 454 HIS B CA 1
ATOM 8937 C C . HIS B 1 454 ? 23.812 7.801 8.148 1 60.81 454 HIS B C 1
ATOM 8939 O O . HIS B 1 454 ? 23.297 8.539 7.316 1 60.81 454 HIS B O 1
ATOM 8945 N N . GLN B 1 455 ? 24.094 6.516 7.969 1 69.56 455 GLN B N 1
ATOM 8946 C CA . GLN B 1 455 ? 23.609 5.805 6.793 1 69.56 455 GLN B CA 1
ATOM 8947 C C . GLN B 1 455 ? 22.188 5.277 7.023 1 69.56 455 GLN B C 1
ATOM 8949 O O . GLN B 1 455 ? 21.594 4.684 6.129 1 69.56 455 GLN B O 1
ATOM 8954 N N . THR B 1 456 ? 21.672 5.707 8.148 1 80.81 456 THR B N 1
ATOM 8955 C CA . THR B 1 456 ? 20.344 5.176 8.445 1 80.81 456 THR B CA 1
ATOM 8956 C C . THR B 1 456 ? 19.297 5.816 7.551 1 80.81 456 THR B C 1
ATOM 8958 O O . THR B 1 456 ? 19.234 7.043 7.426 1 80.81 456 THR B O 1
ATOM 8961 N N . LYS B 1 457 ? 18.547 4.973 6.941 1 83.44 457 LYS B N 1
ATOM 8962 C CA . LYS B 1 457 ? 17.5 5.453 6.039 1 83.44 457 LYS B CA 1
ATOM 8963 C C . LYS B 1 457 ? 16.438 6.246 6.797 1 83.44 457 LYS B C 1
ATOM 8965 O O . LYS B 1 457 ? 16.078 5.887 7.922 1 83.44 457 LYS B O 1
ATOM 8970 N N . ARG B 1 458 ? 16.031 7.285 6.207 1 85.25 458 ARG B N 1
ATOM 8971 C CA . ARG B 1 458 ? 15.008 8.141 6.805 1 85.25 458 ARG B CA 1
ATOM 8972 C C . ARG B 1 458 ? 13.781 8.242 5.906 1 85.25 458 ARG B C 1
ATOM 8974 O O . ARG B 1 458 ? 13.906 8.359 4.684 1 85.25 458 ARG B O 1
ATOM 8981 N N . PHE B 1 459 ? 12.617 8.086 6.555 1 85.44 459 PHE B N 1
ATOM 8982 C CA . PHE B 1 459 ? 11.359 8.242 5.836 1 85.44 459 PHE B CA 1
ATOM 8983 C C . PHE B 1 459 ? 10.5 9.32 6.484 1 85.44 459 PHE B C 1
ATOM 8985 O O . PHE B 1 459 ? 10.297 9.305 7.699 1 85.44 459 PHE B O 1
ATOM 8992 N N . ARG B 1 460 ? 10.086 10.273 5.668 1 85.62 460 ARG B N 1
ATOM 8993 C CA . ARG B 1 460 ? 9.078 11.227 6.133 1 85.62 460 ARG B CA 1
ATOM 8994 C C . ARG B 1 460 ? 7.676 10.664 5.957 1 85.62 460 ARG B C 1
ATOM 8996 O O . ARG B 1 460 ? 7.305 10.234 4.863 1 85.62 460 ARG B O 1
ATOM 9003 N N . VAL B 1 461 ? 6.918 10.617 7.047 1 87.81 461 VAL B N 1
ATOM 9004 C CA . VAL B 1 461 ? 5.582 10.031 6.988 1 87.81 461 VAL B CA 1
ATOM 9005 C C . VAL B 1 461 ? 4.574 10.977 7.633 1 87.81 461 VAL B C 1
ATOM 9007 O O . VAL B 1 461 ? 4.945 11.859 8.406 1 87.81 461 VAL B O 1
ATOM 9010 N N . SER B 1 462 ? 3.316 10.805 7.223 1 88.06 462 SER B N 1
ATOM 9011 C CA . SER B 1 462 ? 2.219 11.469 7.922 1 88.06 462 SER B CA 1
ATOM 9012 C C . SER B 1 462 ? 1.938 10.805 9.266 1 88.06 462 SER B C 1
ATOM 9014 O O . SER B 1 462 ? 2.012 9.578 9.383 1 88.06 462 SER B O 1
ATOM 9016 N N . PRO B 1 463 ? 1.644 11.625 10.25 1 89.44 463 PRO B N 1
ATOM 9017 C CA . PRO B 1 463 ? 1.292 11.016 11.531 1 89.44 463 PRO B CA 1
ATOM 9018 C C . PRO B 1 463 ? 0.115 10.047 11.422 1 89.44 463 PRO B C 1
ATOM 9020 O O . PRO B 1 463 ? 0.012 9.102 12.211 1 89.44 463 PRO B O 1
ATOM 9023 N N . LEU B 1 464 ? -0.735 10.273 10.461 1 90.69 464 LEU B N 1
ATOM 9024 C CA . LEU B 1 464 ? -1.896 9.414 10.258 1 90.69 464 LEU B CA 1
ATOM 9025 C C . LEU B 1 464 ? -1.528 8.188 9.43 1 90.69 464 LEU B C 1
ATOM 9027 O O . LEU B 1 464 ? -2.33 7.258 9.297 1 90.69 464 LEU B O 1
ATOM 9031 N N . LEU B 1 465 ? -0.36 8.148 8.977 1 89.56 465 LEU B N 1
ATOM 9032 C CA . LEU B 1 465 ? 0.152 7.09 8.109 1 89.56 465 LEU B CA 1
ATOM 9033 C C . LEU B 1 465 ? -0.786 6.848 6.934 1 89.56 465 LEU B C 1
ATOM 9035 O O . LEU B 1 465 ? -1.697 6.02 7.02 1 89.56 465 LEU B O 1
ATOM 9039 N N . SER B 1 466 ? -0.488 7.426 5.871 1 83.31 466 SER B N 1
ATOM 9040 C CA . SER B 1 466 ? -1.24 7.184 4.645 1 83.31 466 SER B CA 1
ATOM 9041 C C . SER B 1 466 ? -1.062 5.746 4.16 1 83.31 466 SER B C 1
ATOM 9043 O O . SER B 1 466 ? -0.209 5.016 4.672 1 83.31 466 SER B O 1
ATOM 9045 N N . ASP B 1 467 ? -1.867 5.305 3.246 1 82.06 467 ASP B N 1
ATOM 9046 C CA . ASP B 1 467 ? -1.729 3.973 2.66 1 82.06 467 ASP B CA 1
ATOM 9047 C C . ASP B 1 467 ? -0.345 3.785 2.045 1 82.06 467 ASP B C 1
ATOM 9049 O O . ASP B 1 467 ? 0.233 2.699 2.121 1 82.06 467 ASP B O 1
ATOM 9053 N N . GLN B 1 468 ? 0.068 4.816 1.497 1 80.38 468 GLN B N 1
ATOM 9054 C CA . GLN B 1 468 ? 1.4 4.777 0.904 1 80.38 468 GLN B CA 1
ATOM 9055 C C . GLN B 1 468 ? 2.477 4.645 1.978 1 80.38 468 GLN B C 1
ATOM 9057 O O . GLN B 1 468 ? 3.451 3.912 1.8 1 80.38 468 GLN B O 1
ATOM 9062 N N . ASP B 1 469 ? 2.291 5.375 3.07 1 87.5 469 ASP B N 1
ATOM 9063 C CA . ASP B 1 469 ? 3.238 5.289 4.176 1 87.5 469 ASP B CA 1
ATOM 9064 C C . ASP B 1 469 ? 3.297 3.871 4.742 1 87.5 469 ASP B C 1
ATOM 9066 O O . ASP B 1 469 ? 4.383 3.35 5.012 1 87.5 469 ASP B O 1
ATOM 9070 N N . LYS B 1 470 ? 2.17 3.33 4.91 1 87.56 470 LYS B N 1
ATOM 9071 C CA . LYS B 1 470 ? 2.105 1.971 5.438 1 87.56 470 LYS B CA 1
ATOM 9072 C C . LYS B 1 470 ? 2.834 0.991 4.523 1 87.56 470 LYS B C 1
ATOM 9074 O O . LYS B 1 470 ? 3.592 0.14 4.996 1 87.56 470 LYS B O 1
ATOM 9079 N N . ARG B 1 471 ? 2.525 1.087 3.268 1 84.62 471 ARG B N 1
ATOM 9080 C CA . ARG B 1 471 ? 3.176 0.225 2.287 1 84.62 471 ARG B CA 1
ATOM 9081 C C . ARG B 1 471 ? 4.691 0.379 2.342 1 84.62 471 ARG B C 1
ATOM 9083 O O . ARG B 1 471 ? 5.426 -0.612 2.295 1 84.62 471 ARG B O 1
ATOM 9090 N N . LEU B 1 472 ? 5.109 1.613 2.424 1 86 472 LEU B N 1
ATOM 9091 C CA . LEU B 1 472 ? 6.535 1.92 2.477 1 86 472 LEU B CA 1
ATOM 9092 C C . LEU B 1 472 ? 7.184 1.282 3.701 1 86 472 LEU B C 1
ATOM 9094 O O . LEU B 1 472 ? 8.234 0.649 3.592 1 86 472 LEU B O 1
ATOM 9098 N N . ILE B 1 473 ? 6.582 1.449 4.812 1 89.5 473 ILE B N 1
ATOM 9099 C CA . ILE B 1 473 ? 7.121 0.959 6.074 1 89.5 473 ILE B CA 1
ATOM 9100 C C . ILE B 1 473 ? 7.148 -0.568 6.066 1 89.5 473 ILE B C 1
ATOM 9102 O O . ILE B 1 473 ? 8.148 -1.178 6.453 1 89.5 473 ILE B O 1
ATOM 9106 N N . GLN B 1 474 ? 6.109 -1.18 5.605 1 88.19 474 GLN B N 1
ATOM 9107 C CA . GLN B 1 474 ? 6.027 -2.637 5.566 1 88.19 474 GLN B CA 1
ATOM 9108 C C . GLN B 1 474 ? 7.035 -3.219 4.578 1 88.19 474 GLN B C 1
ATOM 9110 O O . GLN B 1 474 ? 7.645 -4.254 4.844 1 88.19 474 GLN B O 1
ATOM 9115 N N . HIS B 1 475 ? 7.082 -2.613 3.445 1 88.94 475 HIS B N 1
ATOM 9116 C CA . HIS B 1 475 ? 8.055 -3.027 2.443 1 88.94 475 HIS B CA 1
ATOM 9117 C C . HIS B 1 475 ? 9.477 -3.012 3.008 1 88.94 475 HIS B C 1
ATOM 9119 O O . HIS B 1 475 ? 10.219 -3.984 2.861 1 88.94 475 HIS B O 1
ATOM 9125 N N . GLU B 1 476 ? 9.852 -1.896 3.65 1 90 476 GLU B N 1
ATOM 9126 C CA . GLU B 1 476 ? 11.188 -1.759 4.227 1 90 476 GLU B CA 1
ATOM 9127 C C . GLU B 1 476 ? 11.406 -2.77 5.348 1 90 476 GLU B C 1
ATOM 9129 O O . GLU B 1 476 ? 12.492 -3.35 5.461 1 90 476 GLU B O 1
ATOM 9134 N N . ALA B 1 477 ? 10.445 -2.924 6.156 1 90.56 477 ALA B N 1
ATOM 9135 C CA . ALA B 1 477 ? 10.531 -3.875 7.262 1 90.56 477 ALA B CA 1
ATOM 9136 C C . ALA B 1 477 ? 10.781 -5.289 6.746 1 90.56 477 ALA B C 1
ATOM 9138 O O . ALA B 1 477 ? 11.609 -6.02 7.293 1 90.56 477 ALA B O 1
ATOM 9139 N N . HIS B 1 478 ? 10.07 -5.656 5.73 1 90.25 478 HIS B N 1
ATOM 9140 C CA . HIS B 1 478 ? 10.203 -6.996 5.168 1 90.25 478 HIS B CA 1
ATOM 9141 C C . HIS B 1 478 ? 11.602 -7.223 4.598 1 90.25 478 HIS B C 1
ATOM 9143 O O . HIS B 1 478 ? 12.164 -8.312 4.746 1 90.25 478 HIS B O 1
ATOM 9149 N N . LYS B 1 479 ? 12.07 -6.27 3.951 1 90.75 479 LYS B N 1
ATOM 9150 C CA . LYS B 1 479 ? 13.422 -6.355 3.414 1 90.75 479 LYS B CA 1
ATOM 9151 C C . LYS B 1 479 ? 14.445 -6.582 4.523 1 90.75 479 LYS B C 1
ATOM 9153 O O . LYS B 1 479 ? 15.359 -7.402 4.383 1 90.75 479 LYS B O 1
ATOM 9158 N N . ILE B 1 480 ? 14.305 -5.859 5.586 1 91.5 480 ILE B N 1
ATOM 9159 C CA . ILE B 1 480 ? 15.227 -5.941 6.719 1 91.5 480 ILE B CA 1
ATOM 9160 C C . ILE B 1 480 ? 15.125 -7.324 7.359 1 91.5 480 ILE B C 1
ATOM 9162 O O . ILE B 1 480 ? 16.141 -7.93 7.707 1 91.5 480 ILE B O 1
ATOM 9166 N N . VAL B 1 481 ? 13.93 -7.805 7.5 1 92.12 481 VAL B N 1
ATOM 9167 C CA . VAL B 1 481 ? 13.719 -9.125 8.078 1 92.12 481 VAL B CA 1
ATOM 9168 C C . VAL B 1 481 ? 14.406 -10.188 7.227 1 92.12 481 VAL B C 1
ATOM 9170 O O . VAL B 1 481 ? 15.102 -11.062 7.754 1 92.12 481 VAL B O 1
ATOM 9173 N N . ASN B 1 482 ? 14.18 -10.141 5.922 1 91.44 482 ASN B N 1
ATOM 9174 C CA . ASN B 1 482 ? 14.812 -11.078 5.004 1 91.44 482 ASN B CA 1
ATOM 9175 C C . ASN B 1 482 ? 16.328 -11.047 5.137 1 91.44 482 ASN B C 1
ATOM 9177 O O . ASN B 1 482 ? 16.984 -12.094 5.168 1 91.44 482 ASN B O 1
ATOM 9181 N N . ARG B 1 483 ? 16.875 -9.875 5.199 1 90.06 483 ARG B N 1
ATOM 9182 C CA . ARG B 1 483 ? 18.312 -9.703 5.328 1 90.06 483 ARG B CA 1
ATOM 9183 C C . ARG B 1 483 ? 18.828 -10.305 6.633 1 90.06 483 ARG B C 1
ATOM 9185 O O . ARG B 1 483 ? 19.828 -11.023 6.645 1 90.06 483 ARG B O 1
ATOM 9192 N N . LYS B 1 484 ? 18.156 -9.992 7.719 1 91.25 484 LYS B N 1
ATOM 9193 C CA . LYS B 1 484 ? 18.578 -10.484 9.031 1 91.25 484 LYS B CA 1
ATOM 9194 C C . LYS B 1 484 ? 18.453 -12 9.109 1 91.25 484 LYS B C 1
ATOM 9196 O O . LYS B 1 484 ? 19.297 -12.664 9.727 1 91.25 484 LYS B O 1
ATOM 9201 N N . GLN B 1 485 ? 17.406 -12.516 8.508 1 92.38 485 GLN B N 1
ATOM 9202 C CA . GLN B 1 485 ? 17.219 -13.961 8.477 1 92.38 485 GLN B CA 1
ATOM 9203 C C . GLN B 1 485 ? 18.328 -14.641 7.668 1 92.38 485 GLN B C 1
ATOM 9205 O O . GLN B 1 485 ? 18.844 -15.688 8.062 1 92.38 485 GLN B O 1
ATOM 9210 N N . LEU B 1 486 ? 18.656 -14.078 6.531 1 89.31 486 LEU B N 1
ATOM 9211 C CA . LEU B 1 486 ? 19.734 -14.617 5.707 1 89.31 486 LEU B CA 1
ATOM 9212 C C . LEU B 1 486 ? 21.062 -14.578 6.461 1 89.31 486 LEU B C 1
ATOM 9214 O O . LEU B 1 486 ? 21.859 -15.516 6.363 1 89.31 486 LEU B O 1
ATOM 9218 N N . ALA B 1 487 ? 21.281 -13.469 7.164 1 87.62 487 ALA B N 1
ATOM 9219 C CA . ALA B 1 487 ? 22.5 -13.336 7.957 1 87.62 487 ALA B CA 1
ATOM 9220 C C . ALA B 1 487 ? 22.547 -14.398 9.055 1 87.62 487 ALA B C 1
ATOM 9222 O O . ALA B 1 487 ? 23.609 -14.977 9.312 1 87.62 487 ALA B O 1
ATOM 9223 N N . SER B 1 488 ? 21.422 -14.617 9.68 1 89.31 488 SER B N 1
ATOM 9224 C CA . SER B 1 488 ? 21.328 -15.648 10.711 1 89.31 488 SER B CA 1
ATOM 9225 C C . SER B 1 488 ? 21.625 -17.031 10.133 1 89.31 488 SER B C 1
ATOM 9227 O O . SER B 1 488 ? 22.312 -17.844 10.766 1 89.31 488 SER B O 1
ATOM 9229 N N . PHE B 1 489 ? 21.078 -17.328 9.008 1 88.69 489 PHE B N 1
ATOM 9230 C CA . PHE B 1 489 ? 21.312 -18.594 8.328 1 88.69 489 PHE B CA 1
ATOM 9231 C C . PHE B 1 489 ? 22.781 -18.781 8.039 1 88.69 489 PHE B C 1
ATOM 9233 O O . PHE B 1 489 ? 23.328 -19.875 8.242 1 88.69 489 PHE B O 1
ATOM 9240 N N . ASN B 1 490 ? 23.391 -17.703 7.523 1 81.06 490 ASN B N 1
ATOM 9241 C CA . ASN B 1 490 ? 24.828 -17.766 7.203 1 81.06 490 ASN B CA 1
ATOM 9242 C C . ASN B 1 490 ? 25.672 -18 8.445 1 81.06 490 ASN B C 1
ATOM 9244 O O . ASN B 1 490 ? 26.719 -18.656 8.375 1 81.06 490 ASN B O 1
ATOM 9248 N N . GLU B 1 491 ? 25.266 -17.438 9.484 1 81.81 491 GLU B N 1
ATOM 9249 C CA . GLU B 1 491 ? 26 -17.609 10.742 1 81.81 491 GLU B CA 1
ATOM 9250 C C . GLU B 1 491 ? 25.953 -19.062 11.211 1 81.81 491 GLU B C 1
ATOM 9252 O O . GLU B 1 491 ? 26.938 -19.578 11.727 1 81.81 491 GLU B O 1
ATOM 9257 N N . VAL B 1 492 ? 24.797 -19.625 11.016 1 78.44 492 VAL B N 1
ATOM 9258 C CA . VAL B 1 492 ? 24.609 -21 11.492 1 78.44 492 VAL B CA 1
ATOM 9259 C C . VAL B 1 492 ? 25.234 -21.984 10.508 1 78.44 492 VAL B C 1
ATOM 9261 O O . VAL B 1 492 ? 25.844 -22.969 10.914 1 78.44 492 VAL B O 1
ATOM 9264 N N . TYR B 1 493 ? 25.062 -21.766 9.211 1 69.56 493 TYR B N 1
ATOM 9265 C CA . TYR B 1 493 ? 25.5 -22.734 8.203 1 69.56 493 TYR B CA 1
ATOM 9266 C C . TYR B 1 493 ? 26.766 -22.25 7.512 1 69.56 493 TYR B C 1
ATOM 9268 O O . TYR B 1 493 ? 27.359 -22.984 6.711 1 69.56 493 TYR B O 1
ATOM 9276 N N . GLY B 1 494 ? 27.219 -20.984 7.414 1 60.03 494 GLY B N 1
ATOM 9277 C CA . GLY B 1 494 ? 28.25 -20.281 6.664 1 60.03 494 GLY B CA 1
ATOM 9278 C C . GLY B 1 494 ? 29.609 -20.953 6.746 1 60.03 494 GLY B C 1
ATOM 9279 O O . GLY B 1 494 ? 30.641 -20.312 6.484 1 60.03 494 GLY B O 1
ATOM 9280 N N . ASN B 1 495 ? 29.688 -22.031 7.34 1 50.09 495 ASN B N 1
ATOM 9281 C CA . ASN B 1 495 ? 31 -22.531 6.93 1 50.09 495 ASN B CA 1
ATOM 9282 C C . ASN B 1 495 ? 31.094 -22.672 5.414 1 50.09 495 ASN B C 1
ATOM 9284 O O . ASN B 1 495 ? 31.953 -23.391 4.902 1 50.09 495 ASN B O 1
ATOM 9288 N N . ALA B 1 496 ? 30.031 -22.234 4.758 1 45 496 ALA B N 1
ATOM 9289 C CA . ALA B 1 496 ? 30.203 -22.484 3.33 1 45 496 ALA B CA 1
ATOM 9290 C C . ALA B 1 496 ? 31.453 -21.797 2.791 1 45 496 ALA B C 1
ATOM 9292 O O . ALA B 1 496 ? 31.75 -20.656 3.176 1 45 496 ALA B O 1
ATOM 9293 N N . SER B 1 497 ? 32.25 -22.516 2.371 1 43.44 497 SER B N 1
ATOM 9294 C CA . SER B 1 497 ? 33.469 -22.078 1.705 1 43.44 497 SER B CA 1
ATOM 9295 C C . SER B 1 497 ? 33.219 -20.859 0.824 1 43.44 497 SER B C 1
ATOM 9297 O O . SER B 1 497 ? 32.25 -20.828 0.05 1 43.44 497 SER B O 1
ATOM 9299 N N . LEU B 1 498 ? 33.531 -19.672 1.304 1 46.38 498 LEU B N 1
ATOM 9300 C CA . LEU B 1 498 ? 33.594 -18.469 0.472 1 46.38 498 LEU B CA 1
ATOM 9301 C C . LEU B 1 498 ? 33.844 -18.844 -0.987 1 46.38 498 LEU B C 1
ATOM 9303 O O . LEU B 1 498 ? 35 -19.031 -1.395 1 46.38 498 LEU B O 1
ATOM 9307 N N . VAL B 1 499 ? 33.125 -19.75 -1.537 1 41.56 499 VAL B N 1
ATOM 9308 C CA . VAL B 1 499 ? 33.406 -19.953 -2.955 1 41.56 499 VAL B CA 1
ATOM 9309 C C . VAL B 1 499 ? 33.094 -18.688 -3.736 1 41.56 499 VAL B C 1
ATOM 9311 O O . VAL B 1 499 ? 31.984 -18.125 -3.605 1 41.56 499 VAL B O 1
ATOM 9314 N N . GLU B 1 500 ? 34.156 -18.125 -4.215 1 48.75 500 GLU B N 1
ATOM 9315 C CA . GLU B 1 500 ? 34.031 -17.078 -5.223 1 48.75 500 GLU B CA 1
ATOM 9316 C C . GLU B 1 500 ? 32.969 -17.453 -6.266 1 48.75 500 GLU B C 1
ATOM 9318 O O . GLU B 1 500 ? 33.031 -18.531 -6.852 1 48.75 500 GLU B O 1
ATOM 9323 N N . PRO B 1 501 ? 31.781 -16.812 -6.215 1 51.22 501 PRO B N 1
ATOM 9324 C CA . PRO B 1 501 ? 30.781 -17.172 -7.223 1 51.22 501 PRO B CA 1
ATOM 9325 C C . PRO B 1 501 ? 31.359 -17.234 -8.633 1 51.22 501 PRO B C 1
ATOM 9327 O O . PRO B 1 501 ? 32.281 -16.469 -8.961 1 51.22 501 PRO B O 1
ATOM 9330 N N . SER B 1 502 ? 31.328 -18.375 -9.273 1 51.84 502 SER B N 1
ATOM 9331 C CA . SER B 1 502 ? 31.75 -18.406 -10.672 1 51.84 502 SER B CA 1
ATOM 9332 C C . SER B 1 502 ? 30.906 -17.453 -11.516 1 51.84 502 SER B C 1
ATOM 9334 O O . SER B 1 502 ? 29.703 -17.641 -11.648 1 51.84 502 SER B O 1
ATOM 9336 N N . LEU B 1 503 ? 31.406 -16.188 -11.602 1 57.59 503 LEU B N 1
ATOM 9337 C CA . LEU B 1 503 ? 30.766 -15.234 -12.492 1 57.59 503 LEU B CA 1
ATOM 9338 C C . LEU B 1 503 ? 30.953 -15.625 -13.953 1 57.59 503 LEU B C 1
ATOM 9340 O O . LEU B 1 503 ? 32 -16.172 -14.32 1 57.59 503 LEU B O 1
ATOM 9344 N N . PHE B 1 504 ? 29.891 -15.945 -14.719 1 54.16 504 PHE B N 1
ATOM 9345 C CA . PHE B 1 504 ? 30.047 -16.156 -16.156 1 54.16 504 PHE B CA 1
ATOM 9346 C C . PHE B 1 504 ? 31.016 -15.133 -16.734 1 54.16 504 PHE B C 1
ATOM 9348 O O . PHE B 1 504 ? 31.859 -15.469 -17.562 1 54.16 504 PHE B O 1
ATOM 9355 N N . ASP B 1 505 ? 30.812 -13.852 -16.469 1 56.84 505 ASP B N 1
ATOM 9356 C CA . ASP B 1 505 ? 31.688 -12.781 -16.922 1 56.84 505 ASP B CA 1
ATOM 9357 C C . ASP B 1 505 ? 32.375 -12.094 -15.75 1 56.84 505 ASP B C 1
ATOM 9359 O O . ASP B 1 505 ? 31.719 -11.406 -14.961 1 56.84 505 ASP B O 1
ATOM 9363 N N . GLU B 1 506 ? 33.625 -12.453 -15.602 1 58.44 506 GLU B N 1
ATOM 9364 C CA . GLU B 1 506 ? 34.406 -11.961 -14.469 1 58.44 506 GLU B CA 1
ATOM 9365 C C . GLU B 1 506 ? 34.75 -10.484 -14.641 1 58.44 506 GLU B C 1
ATOM 9367 O O . GLU B 1 506 ? 35.438 -9.898 -13.789 1 58.44 506 GLU B O 1
ATOM 9372 N N . LYS B 1 507 ? 34.156 -10.008 -15.836 1 63.56 507 LYS B N 1
ATOM 9373 C CA . LYS B 1 507 ? 34.438 -8.594 -16.062 1 63.56 507 LYS B CA 1
ATOM 9374 C C . LYS B 1 507 ? 33.375 -7.707 -15.461 1 63.56 507 LYS B C 1
ATOM 9376 O O . LYS B 1 507 ? 32.188 -8.023 -15.539 1 63.56 507 LYS B O 1
ATOM 9381 N N . ILE B 1 508 ? 33.812 -6.777 -14.75 1 66.06 508 ILE B N 1
ATOM 9382 C CA . ILE B 1 508 ? 32.906 -5.75 -14.25 1 66.06 508 ILE B CA 1
ATOM 9383 C C . ILE B 1 508 ? 32.625 -4.719 -15.352 1 66.06 508 ILE B C 1
ATOM 9385 O O . ILE B 1 508 ? 33.562 -4.207 -15.961 1 66.06 508 ILE B O 1
ATOM 9389 N N . HIS B 1 509 ? 31.391 -4.617 -15.68 1 74.25 509 HIS B N 1
ATOM 9390 C CA . HIS B 1 509 ? 31 -3.621 -16.672 1 74.25 509 HIS B CA 1
ATOM 9391 C C . HIS B 1 509 ? 30.547 -2.33 -16 1 74.25 509 HIS B C 1
ATOM 9393 O O . HIS B 1 509 ? 29.953 -2.365 -14.922 1 74.25 509 HIS B O 1
ATOM 9399 N N . THR B 1 510 ? 31.078 -1.228 -16.516 1 76.94 510 THR B N 1
ATOM 9400 C CA . THR B 1 510 ? 30.641 0.077 -16.031 1 76.94 510 THR B CA 1
ATOM 9401 C C . THR B 1 510 ? 29.688 0.724 -17.031 1 76.94 510 THR B C 1
ATOM 9403 O O . THR B 1 510 ? 29.969 0.784 -18.219 1 76.94 510 THR B O 1
ATOM 9406 N N . ILE B 1 511 ? 28.547 1.05 -16.531 1 80.19 511 ILE B N 1
ATOM 9407 C CA . ILE B 1 511 ? 27.547 1.624 -17.422 1 80.19 511 ILE B CA 1
ATOM 9408 C C . ILE B 1 511 ? 27.062 2.963 -16.859 1 80.19 511 ILE B C 1
ATOM 9410 O O . ILE B 1 511 ? 27.062 3.174 -15.648 1 80.19 511 ILE B O 1
ATOM 9414 N N . LYS B 1 512 ? 26.797 3.818 -17.859 1 77.5 512 LYS B N 1
ATOM 9415 C CA . LYS B 1 512 ? 26.25 5.121 -17.484 1 77.5 512 LYS B CA 1
ATOM 9416 C C . LYS B 1 512 ? 24.766 5.223 -17.875 1 77.5 512 LYS B C 1
ATOM 9418 O O . LYS B 1 512 ? 24.406 5.039 -19.031 1 77.5 512 LYS B O 1
ATOM 9423 N N . THR B 1 513 ? 23.891 5.223 -16.906 1 82.06 513 THR B N 1
ATOM 9424 C CA . THR B 1 513 ? 22.469 5.438 -17.125 1 82.06 513 THR B CA 1
ATOM 9425 C C . THR B 1 513 ? 21.781 5.914 -15.844 1 82.06 513 THR B C 1
ATOM 9427 O O . THR B 1 513 ? 22.297 5.684 -14.742 1 82.06 513 THR B O 1
ATOM 9430 N N . ASN B 1 514 ? 20.688 6.633 -16.031 1 80.31 514 ASN B N 1
ATOM 9431 C CA . ASN B 1 514 ? 19.938 7.086 -14.867 1 80.31 514 ASN B CA 1
ATOM 9432 C C . ASN B 1 514 ? 18.609 6.348 -14.742 1 80.31 514 ASN B C 1
ATOM 9434 O O . ASN B 1 514 ? 17.875 6.527 -13.766 1 80.31 514 ASN B O 1
ATOM 9438 N N . ASP B 1 515 ? 18.312 5.52 -15.664 1 85.06 515 ASP B N 1
ATOM 9439 C CA . ASP B 1 515 ? 17.062 4.766 -15.664 1 85.06 515 ASP B CA 1
ATOM 9440 C C . ASP B 1 515 ? 17.297 3.309 -15.266 1 85.06 515 ASP B C 1
ATOM 9442 O O . ASP B 1 515 ? 18.141 2.627 -15.867 1 85.06 515 ASP B O 1
ATOM 9446 N N . TRP B 1 516 ? 16.578 2.883 -14.234 1 90.75 516 TRP B N 1
ATOM 9447 C CA . TRP B 1 516 ? 16.844 1.557 -13.688 1 90.75 516 TRP B CA 1
ATOM 9448 C C . TRP B 1 516 ? 16.469 0.468 -14.688 1 90.75 516 TRP B C 1
ATOM 9450 O O . TRP B 1 516 ? 17.062 -0.614 -14.688 1 90.75 516 TRP B O 1
ATOM 9460 N N . ARG B 1 517 ? 15.461 0.671 -15.641 1 91.06 517 ARG B N 1
ATOM 9461 C CA . ARG B 1 517 ? 15.117 -0.298 -16.672 1 91.06 517 ARG B CA 1
ATOM 9462 C C . ARG B 1 517 ? 16.266 -0.473 -17.672 1 91.06 517 ARG B C 1
ATOM 9464 O O . ARG B 1 517 ? 16.609 -1.598 -18.031 1 91.06 517 ARG B O 1
ATOM 9471 N N . ASP B 1 518 ? 16.828 0.681 -18.016 1 91.5 518 ASP B N 1
ATOM 9472 C CA . ASP B 1 518 ? 18 0.657 -18.875 1 91.5 518 ASP B CA 1
ATOM 9473 C C . ASP B 1 518 ? 19.172 -0.032 -18.172 1 91.5 518 ASP B C 1
ATOM 9475 O O . ASP B 1 518 ? 19.938 -0.756 -18.812 1 91.5 518 ASP B O 1
ATOM 9479 N N . ALA B 1 519 ? 19.297 0.258 -16.953 1 93.81 519 ALA B N 1
ATOM 9480 C CA . ALA B 1 519 ? 20.375 -0.341 -16.172 1 93.81 519 ALA B CA 1
ATOM 9481 C C . ALA B 1 519 ? 20.281 -1.863 -16.188 1 93.81 519 ALA B C 1
ATOM 9483 O O . ALA B 1 519 ? 21.281 -2.557 -16.359 1 93.81 519 ALA B O 1
ATOM 9484 N N . ILE B 1 520 ? 19.062 -2.434 -15.953 1 94.94 520 ILE B N 1
ATOM 9485 C CA . ILE B 1 520 ? 18.859 -3.879 -15.977 1 94.94 520 ILE B CA 1
ATOM 9486 C C . ILE B 1 520 ? 19.172 -4.422 -17.359 1 94.94 520 ILE B C 1
ATOM 9488 O O . ILE B 1 520 ? 19.812 -5.473 -17.5 1 94.94 520 ILE B O 1
ATOM 9492 N N . THR B 1 521 ? 18.734 -3.703 -18.406 1 93.81 521 THR B N 1
ATOM 9493 C CA . THR B 1 521 ? 18.969 -4.113 -19.781 1 93.81 521 THR B CA 1
ATOM 9494 C C . THR B 1 521 ? 20.469 -4.188 -20.094 1 93.81 521 THR B C 1
ATOM 9496 O O . THR B 1 521 ? 20.953 -5.191 -20.625 1 93.81 521 THR B O 1
ATOM 9499 N N . LEU B 1 522 ? 21.141 -3.166 -19.75 1 92.75 522 LEU B N 1
ATOM 9500 C CA . LEU B 1 522 ? 22.578 -3.102 -20 1 92.75 522 LEU B CA 1
ATOM 9501 C C . LEU B 1 522 ? 23.312 -4.145 -19.172 1 92.75 522 LEU B C 1
ATOM 9503 O O . LEU B 1 522 ? 24.25 -4.781 -19.656 1 92.75 522 LEU B O 1
ATOM 9507 N N . ALA B 1 523 ? 22.922 -4.281 -17.953 1 92.81 523 ALA B N 1
ATOM 9508 C CA . ALA B 1 523 ? 23.562 -5.242 -17.047 1 92.81 523 ALA B CA 1
ATOM 9509 C C . ALA B 1 523 ? 23.359 -6.672 -17.547 1 92.81 523 ALA B C 1
ATOM 9511 O O . ALA B 1 523 ? 24.141 -7.566 -17.219 1 92.81 523 ALA B O 1
ATOM 9512 N N . SER B 1 524 ? 22.328 -6.922 -18.312 1 93.19 524 SER B N 1
ATOM 9513 C CA . SER B 1 524 ? 22 -8.25 -18.797 1 93.19 524 SER B CA 1
ATOM 9514 C C . SER B 1 524 ? 22.688 -8.539 -20.141 1 93.19 524 SER B C 1
ATOM 9516 O O . SER B 1 524 ? 22.719 -9.68 -20.594 1 93.19 524 SER B O 1
ATOM 9518 N N . GLU B 1 525 ? 23.25 -7.551 -20.781 1 91.25 525 GLU B N 1
ATOM 9519 C CA . GLU B 1 525 ? 23.781 -7.641 -22.125 1 91.25 525 GLU B CA 1
ATOM 9520 C C . GLU B 1 525 ? 24.891 -8.695 -22.219 1 91.25 525 GLU B C 1
ATOM 9522 O O . GLU B 1 525 ? 24.953 -9.453 -23.188 1 91.25 525 GLU B O 1
ATOM 9527 N N . PRO B 1 526 ? 25.781 -8.75 -21.219 1 88.94 526 PRO B N 1
ATOM 9528 C CA . PRO B 1 526 ? 26.828 -9.773 -21.312 1 88.94 526 PRO B CA 1
ATOM 9529 C C . PRO B 1 526 ? 26.25 -11.188 -21.422 1 88.94 526 PRO B C 1
ATOM 9531 O O . PRO B 1 526 ? 26.734 -12 -22.203 1 88.94 526 PRO B O 1
ATOM 9534 N N . LEU B 1 527 ? 25.234 -11.5 -20.641 1 90.5 527 LEU B N 1
ATOM 9535 C CA . LEU B 1 527 ? 24.609 -12.82 -20.656 1 90.5 527 LEU B CA 1
ATOM 9536 C C . LEU B 1 527 ? 23.828 -13.023 -21.953 1 90.5 527 LEU B C 1
ATOM 9538 O O . LEU B 1 527 ? 23.797 -14.133 -22.5 1 90.5 527 LEU B O 1
ATOM 9542 N N . LEU B 1 528 ? 23.156 -11.945 -22.422 1 91.75 528 LEU B N 1
ATOM 9543 C CA . LEU B 1 528 ? 22.391 -12.016 -23.656 1 91.75 528 LEU B CA 1
ATOM 9544 C C . LEU B 1 528 ? 23.312 -12.273 -24.844 1 91.75 528 LEU B C 1
ATOM 9546 O O . LEU B 1 528 ? 23.031 -13.133 -25.688 1 91.75 528 LEU B O 1
ATOM 9550 N N . ALA B 1 529 ? 24.391 -11.562 -24.938 1 89.56 529 ALA B N 1
ATOM 9551 C CA . ALA B 1 529 ? 25.359 -11.672 -26.031 1 89.56 529 ALA B CA 1
ATOM 9552 C C . ALA B 1 529 ? 26.016 -13.055 -26.047 1 89.56 529 ALA B C 1
ATOM 9554 O O . ALA B 1 529 ? 26.312 -13.586 -27.125 1 89.56 529 ALA B O 1
ATOM 9555 N N . ALA B 1 530 ? 26.203 -13.617 -24.859 1 88.5 530 ALA B N 1
ATOM 9556 C CA . ALA B 1 530 ? 26.828 -14.93 -24.75 1 88.5 530 ALA B CA 1
ATOM 9557 C C . ALA B 1 530 ? 25.812 -16.047 -25.016 1 88.5 530 ALA B C 1
ATOM 9559 O O . ALA B 1 530 ? 26.172 -17.219 -25.078 1 88.5 530 ALA B O 1
ATOM 9560 N N . GLY B 1 531 ? 24.578 -15.664 -25.047 1 89.88 531 GLY B N 1
ATOM 9561 C CA . GLY B 1 531 ? 23.547 -16.625 -25.359 1 89.88 531 GLY B CA 1
ATOM 9562 C C . GLY B 1 531 ? 23.047 -17.375 -24.141 1 89.88 531 GLY B C 1
ATOM 9563 O O . GLY B 1 531 ? 22.453 -18.453 -24.25 1 89.88 531 GLY B O 1
ATOM 9564 N N . TYR B 1 532 ? 23.312 -16.875 -23.016 1 88.94 532 TYR B N 1
ATOM 9565 C CA . TYR B 1 532 ? 22.891 -17.516 -21.781 1 88.94 532 TYR B CA 1
ATOM 9566 C C . TYR B 1 532 ? 21.406 -17.266 -21.5 1 88.94 532 TYR B C 1
ATOM 9568 O O . TYR B 1 532 ? 20.75 -18.078 -20.859 1 88.94 532 TYR B O 1
ATOM 9576 N N . ILE B 1 533 ? 20.906 -16.109 -21.859 1 91.44 533 ILE B N 1
ATOM 9577 C CA . ILE B 1 533 ? 19.516 -15.742 -21.641 1 91.44 533 ILE B CA 1
ATOM 9578 C C . ILE B 1 533 ? 18.891 -15.242 -22.938 1 91.44 533 ILE B C 1
ATOM 9580 O O . ILE B 1 533 ? 19.609 -14.945 -23.891 1 91.44 533 ILE B O 1
ATOM 9584 N N . GLU B 1 534 ? 17.594 -15.289 -23 1 90.5 534 GLU B N 1
ATOM 9585 C CA . GLU B 1 534 ? 16.844 -14.688 -24.094 1 90.5 534 GLU B CA 1
ATOM 9586 C C . GLU B 1 534 ? 16.422 -13.258 -23.766 1 90.5 534 GLU B C 1
ATOM 9588 O O . GLU B 1 534 ? 16.422 -12.859 -22.594 1 90.5 534 GLU B O 1
ATOM 9593 N N . GLN B 1 535 ? 16.094 -12.531 -24.797 1 89.88 535 GLN B N 1
ATOM 9594 C CA . GLN B 1 535 ? 15.664 -11.148 -24.641 1 89.88 535 GLN B CA 1
ATOM 9595 C C . GLN B 1 535 ? 14.469 -11.047 -23.688 1 89.88 535 GLN B C 1
ATOM 9597 O O . GLN B 1 535 ? 14.375 -10.109 -22.891 1 89.88 535 GLN B O 1
ATOM 9602 N N . SER B 1 536 ? 13.602 -11.961 -23.734 1 87.62 536 SER B N 1
ATOM 9603 C CA . SER B 1 536 ? 12.383 -11.953 -22.922 1 87.62 536 SER B CA 1
ATOM 9604 C C . SER B 1 536 ? 12.719 -12.016 -21.438 1 87.62 536 SER B C 1
ATOM 9606 O O . SER B 1 536 ? 11.961 -11.508 -20.594 1 87.62 536 SER B O 1
ATOM 9608 N N . TYR B 1 537 ? 13.859 -12.641 -21.156 1 91.81 537 TYR B N 1
ATOM 9609 C CA . TYR B 1 537 ? 14.289 -12.734 -19.766 1 91.81 537 TYR B CA 1
ATOM 9610 C C . TYR B 1 537 ? 14.492 -11.352 -19.156 1 91.81 537 TYR B C 1
ATOM 9612 O O . TYR B 1 537 ? 14.148 -11.117 -18 1 91.81 537 TYR B O 1
ATOM 9620 N N . ILE B 1 538 ? 14.969 -10.438 -19.922 1 92.94 538 ILE B N 1
ATOM 9621 C CA . ILE B 1 538 ? 15.234 -9.078 -19.469 1 92.94 538 ILE B CA 1
ATOM 9622 C C . ILE B 1 538 ? 13.922 -8.367 -19.156 1 92.94 538 ILE B C 1
ATOM 9624 O O . ILE B 1 538 ? 13.797 -7.73 -18.109 1 92.94 538 ILE B O 1
ATOM 9628 N N . GLN B 1 539 ? 12.977 -8.469 -20.016 1 88.56 539 GLN B N 1
ATOM 9629 C CA . GLN B 1 539 ? 11.672 -7.844 -19.812 1 88.56 539 GLN B CA 1
ATOM 9630 C C . GLN B 1 539 ? 10.977 -8.43 -18.578 1 88.56 539 GLN B C 1
ATOM 9632 O O . GLN B 1 539 ? 10.297 -7.711 -17.844 1 88.56 539 GLN B O 1
ATOM 9637 N N . GLU B 1 540 ? 11.18 -9.695 -18.375 1 88.19 540 GLU B N 1
ATOM 9638 C CA . GLU B 1 540 ? 10.57 -10.328 -17.203 1 88.19 540 GLU B CA 1
ATOM 9639 C C . GLU B 1 540 ? 11.188 -9.812 -15.914 1 88.19 540 GLU B C 1
ATOM 9641 O O . GLU B 1 540 ? 10.484 -9.656 -14.906 1 88.19 540 GLU B O 1
ATOM 9646 N N . MET B 1 541 ? 12.477 -9.586 -15.945 1 93 541 MET B N 1
ATOM 9647 C CA . MET B 1 541 ? 13.141 -9.023 -14.766 1 93 541 MET B CA 1
ATOM 9648 C C . MET B 1 541 ? 12.609 -7.625 -14.469 1 93 541 MET B C 1
ATOM 9650 O O . MET B 1 541 ? 12.352 -7.293 -13.305 1 93 541 MET B O 1
ATOM 9654 N N . ILE B 1 542 ? 12.469 -6.863 -15.492 1 90.94 542 ILE B N 1
ATOM 9655 C CA . ILE B 1 542 ? 11.961 -5.508 -15.336 1 90.94 542 ILE B CA 1
ATOM 9656 C C . ILE B 1 542 ? 10.531 -5.551 -14.789 1 90.94 542 ILE B C 1
ATOM 9658 O O . ILE B 1 542 ? 10.195 -4.816 -13.852 1 90.94 542 ILE B O 1
ATOM 9662 N N . MET B 1 543 ? 9.734 -6.441 -15.273 1 86.19 543 MET B N 1
ATOM 9663 C CA . MET B 1 543 ? 8.359 -6.594 -14.812 1 86.19 543 MET B CA 1
ATOM 9664 C C . MET B 1 543 ? 8.328 -7.039 -13.352 1 86.19 543 MET B C 1
ATOM 9666 O O . MET B 1 543 ? 7.441 -6.629 -12.594 1 86.19 543 MET B O 1
ATOM 9670 N N . SER B 1 544 ? 9.234 -7.875 -13.023 1 88.44 544 SER B N 1
ATOM 9671 C CA . SER B 1 544 ? 9.305 -8.336 -11.641 1 88.44 544 SER B CA 1
ATOM 9672 C C . SER B 1 544 ? 9.539 -7.176 -10.68 1 88.44 544 SER B C 1
ATOM 9674 O O . SER B 1 544 ? 8.898 -7.09 -9.633 1 88.44 544 SER B O 1
ATOM 9676 N N . VAL B 1 545 ? 10.406 -6.285 -11.023 1 89.94 545 VAL B N 1
ATOM 9677 C CA . VAL B 1 545 ? 10.703 -5.121 -10.188 1 89.94 545 VAL B CA 1
ATOM 9678 C C . VAL B 1 545 ? 9.484 -4.203 -10.141 1 89.94 545 VAL B C 1
ATOM 9680 O O . VAL B 1 545 ? 9.172 -3.643 -9.086 1 89.94 545 VAL B O 1
ATOM 9683 N N . GLU B 1 546 ? 8.844 -4.07 -11.211 1 82.94 546 GLU B N 1
ATOM 9684 C CA . GLU B 1 546 ? 7.668 -3.209 -11.273 1 82.94 546 GLU B CA 1
ATOM 9685 C C . GLU B 1 546 ? 6.539 -3.754 -10.398 1 82.94 546 GLU B C 1
ATOM 9687 O O . GLU B 1 546 ? 5.832 -2.988 -9.742 1 82.94 546 GLU B O 1
ATOM 9692 N N . ARG B 1 547 ? 6.43 -5.023 -10.391 1 79.25 547 ARG B N 1
ATOM 9693 C CA . ARG B 1 547 ? 5.324 -5.664 -9.68 1 79.25 547 ARG B CA 1
ATOM 9694 C C . ARG B 1 547 ? 5.617 -5.77 -8.188 1 79.25 547 ARG B C 1
ATOM 9696 O O . ARG B 1 547 ? 4.73 -5.551 -7.363 1 79.25 547 ARG B O 1
ATOM 9703 N N . ASN B 1 548 ? 6.836 -6.125 -7.863 1 83.69 548 ASN B N 1
ATOM 9704 C CA . ASN B 1 548 ? 7.145 -6.484 -6.484 1 83.69 548 ASN B CA 1
ATOM 9705 C C . ASN B 1 548 ? 7.836 -5.336 -5.746 1 83.69 548 ASN B C 1
ATOM 9707 O O . ASN B 1 548 ? 7.891 -5.328 -4.516 1 83.69 548 ASN B O 1
ATOM 9711 N N . GLY B 1 549 ? 8.289 -4.422 -6.496 1 86.81 549 GLY B N 1
ATOM 9712 C CA . GLY B 1 549 ? 9.086 -3.371 -5.879 1 86.81 549 GLY B CA 1
ATOM 9713 C C . GLY B 1 549 ? 10.547 -3.742 -5.73 1 86.81 549 GLY B C 1
ATOM 9714 O O . GLY B 1 549 ? 11.086 -4.516 -6.527 1 86.81 549 GLY B O 1
ATOM 9715 N N . THR B 1 550 ? 11.25 -3.189 -4.766 1 91.75 550 THR B N 1
ATOM 9716 C CA . THR B 1 550 ? 12.703 -3.283 -4.711 1 91.75 550 THR B CA 1
ATOM 9717 C C . THR B 1 550 ? 13.141 -4.32 -3.68 1 91.75 550 THR B C 1
ATOM 9719 O O . THR B 1 550 ? 14.156 -4.141 -3.004 1 91.75 550 THR B O 1
ATOM 9722 N N . TYR B 1 551 ? 12.336 -5.355 -3.473 1 90 551 TYR B N 1
ATOM 9723 C CA . TYR B 1 551 ? 12.68 -6.43 -2.549 1 90 551 TYR B CA 1
ATOM 9724 C C . TYR B 1 551 ? 14.031 -7.047 -2.904 1 90 551 TYR B C 1
ATOM 9726 O O . TYR B 1 551 ? 14.727 -7.57 -2.033 1 90 551 TYR B O 1
ATOM 9734 N N . MET B 1 552 ? 14.398 -6.91 -4.191 1 90.88 552 MET B N 1
ATOM 9735 C CA . MET B 1 552 ? 15.633 -7.523 -4.68 1 90.88 552 MET B CA 1
ATOM 9736 C C . MET B 1 552 ? 16.844 -6.707 -4.266 1 90.88 552 MET B C 1
ATOM 9738 O O . MET B 1 552 ? 17.984 -7.109 -4.523 1 90.88 552 MET B O 1
ATOM 9742 N N . VAL B 1 553 ? 16.594 -5.551 -3.695 1 90.19 553 VAL B N 1
ATOM 9743 C CA . VAL B 1 553 ? 17.672 -4.719 -3.156 1 90.19 553 VAL B CA 1
ATOM 9744 C C . VAL B 1 553 ? 17.719 -4.871 -1.638 1 90.19 553 VAL B C 1
ATOM 9746 O O . VAL B 1 553 ? 17.5 -3.908 -0.901 1 90.19 553 VAL B O 1
ATOM 9749 N N . PHE B 1 554 ? 18 -5.969 -1.139 1 81.81 554 PHE B N 1
ATOM 9750 C CA . PHE B 1 554 ? 17.984 -6.191 0.302 1 81.81 554 PHE B CA 1
ATOM 9751 C C . PHE B 1 554 ? 19.359 -5.941 0.91 1 81.81 554 PHE B C 1
ATOM 9753 O O . PHE B 1 554 ? 19.484 -5.781 2.125 1 81.81 554 PHE B O 1
ATOM 9760 N N . LEU B 1 555 ? 20.438 -5.941 0.105 1 85.19 555 LEU B N 1
ATOM 9761 C CA . LEU B 1 555 ? 21.719 -5.387 0.529 1 85.19 555 LEU B CA 1
ATOM 9762 C C . LEU B 1 555 ? 21.844 -3.932 0.087 1 85.19 555 LEU B C 1
ATOM 9764 O O . LEU B 1 555 ? 21.438 -3.576 -1.021 1 85.19 555 LEU B O 1
ATOM 9768 N N . PRO B 1 556 ? 22.391 -3.156 0.99 1 83.5 556 PRO B N 1
ATOM 9769 C CA . PRO B 1 556 ? 22.484 -1.744 0.615 1 83.5 556 PRO B CA 1
ATOM 9770 C C . PRO B 1 556 ? 23.203 -1.536 -0.719 1 83.5 556 PRO B C 1
ATOM 9772 O O . PRO B 1 556 ? 24.297 -2.055 -0.921 1 83.5 556 PRO B O 1
ATOM 9775 N N . LYS B 1 557 ? 22.562 -0.906 -1.666 1 88.19 557 LYS B N 1
ATOM 9776 C CA . LYS B 1 557 ? 23.094 -0.4 -2.93 1 88.19 557 LYS B CA 1
ATOM 9777 C C . LYS B 1 557 ? 23.297 -1.532 -3.93 1 88.19 557 LYS B C 1
ATOM 9779 O O . LYS B 1 557 ? 23.906 -1.331 -4.984 1 88.19 557 LYS B O 1
ATOM 9784 N N . VAL B 1 558 ? 22.859 -2.725 -3.621 1 89.69 558 VAL B N 1
ATOM 9785 C CA . VAL B 1 558 ? 23.047 -3.871 -4.504 1 89.69 558 VAL B CA 1
ATOM 9786 C C . VAL B 1 558 ? 21.688 -4.422 -4.938 1 89.69 558 VAL B C 1
ATOM 9788 O O . VAL B 1 558 ? 20.859 -4.758 -4.098 1 89.69 558 VAL B O 1
ATOM 9791 N N . ALA B 1 559 ? 21.469 -4.609 -6.203 1 93.12 559 ALA B N 1
ATOM 9792 C CA . ALA B 1 559 ? 20.25 -5.203 -6.727 1 93.12 559 ALA B CA 1
ATOM 9793 C C . ALA B 1 559 ? 20.516 -6.598 -7.297 1 93.12 559 ALA B C 1
ATOM 9795 O O . ALA B 1 559 ? 21.344 -6.758 -8.195 1 93.12 559 ALA B O 1
ATOM 9796 N N . PHE B 1 560 ? 19.891 -7.59 -6.766 1 90.44 560 PHE B N 1
ATOM 9797 C CA . PHE B 1 560 ? 19.906 -8.945 -7.312 1 90.44 560 PHE B CA 1
ATOM 9798 C C . PHE B 1 560 ? 18.703 -9.172 -8.219 1 90.44 560 PHE B C 1
ATOM 9800 O O . PHE B 1 560 ? 17.609 -9.516 -7.746 1 90.44 560 PHE B O 1
ATOM 9807 N N . VAL B 1 561 ? 18.859 -9.109 -9.477 1 92.94 561 VAL B N 1
ATOM 9808 C CA . VAL B 1 561 ? 17.719 -9.172 -10.367 1 92.94 561 VAL B CA 1
ATOM 9809 C C . VAL B 1 561 ? 17.641 -10.555 -11.016 1 92.94 561 VAL B C 1
ATOM 9811 O O . VAL B 1 561 ? 18.656 -11.102 -11.445 1 92.94 561 VAL B O 1
ATOM 9814 N N . HIS B 1 562 ? 16.516 -11.141 -10.984 1 90.19 562 HIS B N 1
ATOM 9815 C CA . HIS B 1 562 ? 16.266 -12.438 -11.609 1 90.19 562 HIS B CA 1
ATOM 9816 C C . HIS B 1 562 ? 14.789 -12.594 -11.969 1 90.19 562 HIS B C 1
ATOM 9818 O O . HIS B 1 562 ? 13.953 -11.805 -11.523 1 90.19 562 HIS B O 1
ATOM 9824 N N . ALA B 1 563 ? 14.453 -13.578 -12.844 1 89.5 563 ALA B N 1
ATOM 9825 C CA . ALA B 1 563 ? 13.094 -13.922 -13.258 1 89.5 563 ALA B CA 1
ATOM 9826 C C . ALA B 1 563 ? 12.938 -15.438 -13.414 1 89.5 563 ALA B C 1
ATOM 9828 O O . ALA B 1 563 ? 13.812 -16.203 -13.008 1 89.5 563 ALA B O 1
ATOM 9829 N N . SER B 1 564 ? 11.828 -15.836 -13.922 1 85.69 564 SER B N 1
ATOM 9830 C CA . SER B 1 564 ? 11.547 -17.25 -14.117 1 85.69 564 SER B CA 1
ATOM 9831 C C . SER B 1 564 ? 12.555 -17.891 -15.07 1 85.69 564 SER B C 1
ATOM 9833 O O . SER B 1 564 ? 13.016 -17.234 -16.016 1 85.69 564 SER B O 1
ATOM 9835 N N . PRO B 1 565 ? 12.852 -19.094 -14.898 1 86.38 565 PRO B N 1
ATOM 9836 C CA . PRO B 1 565 ? 13.914 -19.75 -15.672 1 86.38 565 PRO B CA 1
ATOM 9837 C C . PRO B 1 565 ? 13.5 -20.047 -17.109 1 86.38 565 PRO B C 1
ATOM 9839 O O . PRO B 1 565 ? 14.328 -20.469 -17.922 1 86.38 565 PRO B O 1
ATOM 9842 N N . GLU B 1 566 ? 12.305 -19.875 -17.516 1 77.88 566 GLU B N 1
ATOM 9843 C CA . GLU B 1 566 ? 11.766 -20.25 -18.812 1 77.88 566 GLU B CA 1
ATOM 9844 C C . GLU B 1 566 ? 12.641 -19.719 -19.953 1 77.88 566 GLU B C 1
ATOM 9846 O O . GLU B 1 566 ? 12.773 -20.375 -20.984 1 77.88 566 GLU B O 1
ATOM 9851 N N . HIS B 1 567 ? 13.273 -18.578 -19.734 1 85.56 567 HIS B N 1
ATOM 9852 C CA . HIS B 1 567 ? 14.039 -17.938 -20.797 1 85.56 567 HIS B CA 1
ATOM 9853 C C . HIS B 1 567 ? 15.531 -17.953 -20.484 1 85.56 567 HIS B C 1
ATOM 9855 O O . HIS B 1 567 ? 16.281 -17.109 -20.984 1 85.56 567 HIS B O 1
ATOM 9861 N N . VAL B 1 568 ? 15.906 -18.859 -19.672 1 87.5 568 VAL B N 1
ATOM 9862 C CA . VAL B 1 568 ? 17.312 -19.078 -19.375 1 87.5 568 VAL B CA 1
ATOM 9863 C C . VAL B 1 568 ? 17.828 -20.297 -20.141 1 87.5 568 VAL B C 1
ATOM 9865 O O . VAL B 1 568 ? 17.281 -21.391 -20.031 1 87.5 568 VAL B O 1
ATOM 9868 N N . LYS B 1 569 ? 18.812 -20.125 -20.938 1 86.06 569 LYS B N 1
ATOM 9869 C CA . LYS B 1 569 ? 19.406 -21.219 -21.719 1 86.06 569 LYS B CA 1
ATOM 9870 C C . LYS B 1 569 ? 20.531 -21.891 -20.953 1 86.06 569 LYS B C 1
ATOM 9872 O O . LYS B 1 569 ? 20.641 -23.109 -20.953 1 86.06 569 LYS B O 1
ATOM 9877 N N . LYS B 1 570 ? 21.375 -21.094 -20.406 1 83.69 570 LYS B N 1
ATOM 9878 C CA . LYS B 1 570 ? 22.5 -21.531 -19.562 1 83.69 570 LYS B CA 1
ATOM 9879 C C . LYS B 1 570 ? 22.609 -20.703 -18.297 1 83.69 570 LYS B C 1
ATOM 9881 O O . LYS B 1 570 ? 22.281 -19.5 -18.312 1 83.69 570 LYS B O 1
ATOM 9886 N N . GLU B 1 571 ? 23.031 -21.359 -17.297 1 84 571 GLU B N 1
ATOM 9887 C CA . GLU B 1 571 ? 23.188 -20.641 -16.031 1 84 571 GLU B CA 1
ATOM 9888 C C . GLU B 1 571 ? 24.375 -19.703 -16.078 1 84 571 GLU B C 1
ATOM 9890 O O . GLU B 1 571 ? 25.406 -20.016 -16.688 1 84 571 GLU B O 1
ATOM 9895 N N . GLY B 1 572 ? 24.203 -18.594 -15.461 1 82.06 572 GLY B N 1
ATOM 9896 C CA . GLY B 1 572 ? 25.281 -17.609 -15.391 1 82.06 572 GLY B CA 1
ATOM 9897 C C . GLY B 1 572 ? 24.953 -16.406 -14.531 1 82.06 572 GLY B C 1
ATOM 9898 O O . GLY B 1 572 ? 23.781 -16.188 -14.195 1 82.06 572 GLY B O 1
ATOM 9899 N N . ILE B 1 573 ? 26.047 -15.688 -14.133 1 85.25 573 ILE B N 1
ATOM 9900 C CA . ILE B 1 573 ? 25.906 -14.492 -13.312 1 85.25 573 ILE B CA 1
ATOM 9901 C C . ILE B 1 573 ? 26.688 -13.336 -13.953 1 85.25 573 ILE B C 1
ATOM 9903 O O . ILE B 1 573 ? 27.812 -13.516 -14.422 1 85.25 573 ILE B O 1
ATOM 9907 N N . SER B 1 574 ? 26.031 -12.234 -14.102 1 85.12 574 SER B N 1
ATOM 9908 C CA . SER B 1 574 ? 26.688 -11.023 -14.57 1 85.12 574 SER B CA 1
ATOM 9909 C C . SER B 1 574 ? 26.688 -9.938 -13.492 1 85.12 574 SER B C 1
ATOM 9911 O O . SER B 1 574 ? 25.672 -9.727 -12.82 1 85.12 574 SER B O 1
ATOM 9913 N N . LEU B 1 575 ? 27.828 -9.359 -13.219 1 85.31 575 LEU B N 1
ATOM 9914 C CA . LEU B 1 575 ? 27.953 -8.266 -12.258 1 85.31 575 LEU B CA 1
ATOM 9915 C C . LEU B 1 575 ? 28.281 -6.957 -12.961 1 85.31 575 LEU B C 1
ATOM 9917 O O . LEU B 1 575 ? 29.234 -6.887 -13.742 1 85.31 575 LEU B O 1
ATOM 9921 N N . THR B 1 576 ? 27.5 -5.926 -12.789 1 88.25 576 THR B N 1
ATOM 9922 C CA . THR B 1 576 ? 27.688 -4.617 -13.406 1 88.25 576 THR B CA 1
ATOM 9923 C C . THR B 1 576 ? 27.75 -3.523 -12.344 1 88.25 576 THR B C 1
ATOM 9925 O O . THR B 1 576 ? 26.938 -3.496 -11.422 1 88.25 576 THR B O 1
ATOM 9928 N N . ILE B 1 577 ? 28.688 -2.635 -12.445 1 86.75 577 ILE B N 1
ATOM 9929 C CA . ILE B 1 577 ? 28.812 -1.478 -11.57 1 86.75 577 ILE B CA 1
ATOM 9930 C C . ILE B 1 577 ? 28.375 -0.216 -12.312 1 86.75 577 ILE B C 1
ATOM 9932 O O . ILE B 1 577 ? 28.734 -0.014 -13.469 1 86.75 577 ILE B O 1
ATOM 9936 N N . LEU B 1 578 ? 27.609 0.51 -11.656 1 87.44 578 LEU B N 1
ATOM 9937 C CA . LEU B 1 578 ? 27.141 1.759 -12.242 1 87.44 578 LEU B CA 1
ATOM 9938 C C . LEU B 1 578 ? 28.125 2.895 -11.961 1 87.44 578 LEU B C 1
ATOM 9940 O O . LEU B 1 578 ? 28.734 2.947 -10.891 1 87.44 578 LEU B O 1
ATOM 9944 N N . GLU B 1 579 ? 28.297 3.752 -12.898 1 83.12 579 GLU B N 1
ATOM 9945 C CA . GLU B 1 579 ? 29.188 4.895 -12.727 1 83.12 579 GLU B CA 1
ATOM 9946 C C . GLU B 1 579 ? 28.719 5.805 -11.602 1 83.12 579 GLU B C 1
ATOM 9948 O O . GLU B 1 579 ? 29.531 6.406 -10.898 1 83.12 579 GLU B O 1
ATOM 9953 N N . HIS B 1 580 ? 27.469 5.887 -11.578 1 82.12 580 HIS B N 1
ATOM 9954 C CA . HIS B 1 580 ? 26.859 6.672 -10.508 1 82.12 580 HIS B CA 1
ATOM 9955 C C . HIS B 1 580 ? 25.672 5.934 -9.891 1 82.12 580 HIS B C 1
ATOM 9957 O O . HIS B 1 580 ? 25.094 5.043 -10.508 1 82.12 580 HIS B O 1
ATOM 9963 N N . GLU B 1 581 ? 25.484 6.348 -8.703 1 85.25 581 GLU B N 1
ATOM 9964 C CA . GLU B 1 581 ? 24.328 5.789 -8.008 1 85.25 581 GLU B CA 1
ATOM 9965 C C . GLU B 1 581 ? 23.016 6.176 -8.703 1 85.25 581 GLU B C 1
ATOM 9967 O O . GLU B 1 581 ? 22.859 7.312 -9.156 1 85.25 581 GLU B O 1
ATOM 9972 N N . ILE B 1 582 ? 22.125 5.199 -8.781 1 86.56 582 ILE B N 1
ATOM 9973 C CA . ILE B 1 582 ? 20.844 5.5 -9.438 1 86.56 582 ILE B CA 1
ATOM 9974 C C . ILE B 1 582 ? 19.688 5.133 -8.516 1 86.56 582 ILE B C 1
ATOM 9976 O O . ILE B 1 582 ? 19.859 4.324 -7.594 1 86.56 582 ILE B O 1
ATOM 9980 N N . GLU B 1 583 ? 18.547 5.742 -8.781 1 84.44 583 GLU B N 1
ATOM 9981 C CA . GLU B 1 583 ? 17.297 5.312 -8.141 1 84.44 583 GLU B CA 1
ATOM 9982 C C . GLU B 1 583 ? 16.719 4.082 -8.828 1 84.44 583 GLU B C 1
ATOM 9984 O O . GLU B 1 583 ? 16.359 4.141 -10 1 84.44 583 GLU B O 1
ATOM 9989 N N . PHE B 1 584 ? 16.672 3.064 -8.094 1 91.06 584 PHE B N 1
ATOM 9990 C CA . PHE B 1 584 ? 16.25 1.774 -8.633 1 91.06 584 PHE B CA 1
ATOM 9991 C C . PHE B 1 584 ? 14.828 1.448 -8.203 1 91.06 584 PHE B C 1
ATOM 9993 O O . PHE B 1 584 ? 14.531 1.364 -7.012 1 91.06 584 PHE B O 1
ATOM 10000 N N . GLY B 1 585 ? 13.922 1.276 -9.203 1 88 585 GLY B N 1
ATOM 10001 C CA . GLY B 1 585 ? 12.539 0.9 -8.914 1 88 585 GLY B CA 1
ATOM 10002 C C . GLY B 1 585 ? 11.594 2.086 -8.875 1 88 585 GLY B C 1
ATOM 10003 O O . GLY B 1 585 ? 12.016 3.211 -8.594 1 88 585 GLY B O 1
ATOM 10004 N N . ASP B 1 586 ? 10.352 1.775 -9.156 1 76.31 586 ASP B N 1
ATOM 10005 C CA . ASP B 1 586 ? 9.328 2.811 -9.094 1 76.31 586 ASP B CA 1
ATOM 10006 C C . ASP B 1 586 ? 8.633 2.82 -7.738 1 76.31 586 ASP B C 1
ATOM 10008 O O . ASP B 1 586 ? 8.328 3.887 -7.199 1 76.31 586 ASP B O 1
ATOM 10012 N N . LEU B 1 587 ? 8.406 1.609 -7.309 1 76.19 587 LEU B N 1
ATOM 10013 C CA . LEU B 1 587 ? 7.785 1.458 -6 1 76.19 587 LEU B CA 1
ATOM 10014 C C . LEU B 1 587 ? 8.836 1.316 -4.91 1 76.19 587 LEU B C 1
ATOM 10016 O O . LEU B 1 587 ? 9.656 0.394 -4.945 1 76.19 587 LEU B O 1
ATOM 10020 N N . ASN B 1 588 ? 8.859 2.293 -4.008 1 78.62 588 ASN B N 1
ATOM 10021 C CA . ASN B 1 588 ? 9.852 2.307 -2.939 1 78.62 588 ASN B CA 1
ATOM 10022 C C . ASN B 1 588 ? 11.273 2.273 -3.496 1 78.62 588 ASN B C 1
ATOM 10024 O O . ASN B 1 588 ? 12.031 1.346 -3.215 1 78.62 588 ASN B O 1
ATOM 10028 N N . PRO B 1 589 ? 11.594 3.227 -4.184 1 83.62 589 PRO B N 1
ATOM 10029 C CA . PRO B 1 589 ? 12.891 3.252 -4.859 1 83.62 589 PRO B CA 1
ATOM 10030 C C . PRO B 1 589 ? 14.062 3.133 -3.889 1 83.62 589 PRO B C 1
ATOM 10032 O O . PRO B 1 589 ? 13.984 3.611 -2.756 1 83.62 589 PRO B O 1
ATOM 10035 N N . GLU B 1 590 ? 15.133 2.5 -4.406 1 88.75 590 GLU B N 1
ATOM 10036 C CA . GLU B 1 590 ? 16.391 2.307 -3.68 1 88.75 590 GLU B CA 1
ATOM 10037 C C . GLU B 1 590 ? 17.578 2.859 -4.465 1 88.75 590 GLU B C 1
ATOM 10039 O O . GLU B 1 590 ? 17.562 2.865 -5.699 1 88.75 590 GLU B O 1
ATOM 10044 N N . GLN B 1 591 ? 18.484 3.355 -3.701 1 86.44 591 GLN B N 1
ATOM 10045 C CA . GLN B 1 591 ? 19.734 3.742 -4.355 1 86.44 591 GLN B CA 1
ATOM 10046 C C . GLN B 1 591 ? 20.609 2.525 -4.633 1 86.44 591 GLN B C 1
ATOM 10048 O O . GLN B 1 591 ? 20.859 1.715 -3.736 1 86.44 591 GLN B O 1
ATOM 10053 N N . VAL B 1 592 ? 21.031 2.389 -5.879 1 91.31 592 VAL B N 1
ATOM 10054 C CA . VAL B 1 592 ? 21.766 1.198 -6.273 1 91.31 592 VAL B CA 1
ATOM 10055 C C . VAL B 1 592 ? 23.016 1.604 -7.055 1 91.31 592 VAL B C 1
ATOM 10057 O O . VAL B 1 592 ? 22.969 2.527 -7.871 1 91.31 592 VAL B O 1
ATOM 10060 N N . THR B 1 593 ? 24.172 0.964 -6.785 1 88.38 593 THR B N 1
ATOM 10061 C CA . THR B 1 593 ? 25.406 1.184 -7.512 1 88.38 593 THR B CA 1
ATOM 10062 C C . THR B 1 593 ? 25.875 -0.101 -8.195 1 88.38 593 THR B C 1
ATOM 10064 O O . THR B 1 593 ? 26.734 -0.068 -9.078 1 88.38 593 THR B O 1
ATOM 10067 N N . MET B 1 594 ? 25.312 -1.201 -7.77 1 89.62 594 MET B N 1
ATOM 10068 C CA . MET B 1 594 ? 25.703 -2.506 -8.297 1 89.62 594 MET B CA 1
ATOM 10069 C C . MET B 1 594 ? 24.484 -3.324 -8.688 1 89.62 594 MET B C 1
ATOM 10071 O O . MET B 1 594 ? 23.516 -3.389 -7.934 1 89.62 594 MET B O 1
ATOM 10075 N N . ILE B 1 595 ? 24.469 -3.922 -9.867 1 92.5 595 ILE B N 1
ATOM 10076 C CA . ILE B 1 595 ? 23.391 -4.801 -10.328 1 92.5 595 ILE B CA 1
ATOM 10077 C C . ILE B 1 595 ? 23.953 -6.18 -10.648 1 92.5 595 ILE B C 1
ATOM 10079 O O . ILE B 1 595 ? 24.906 -6.305 -11.43 1 92.5 595 ILE B O 1
ATOM 10083 N N . ILE B 1 596 ? 23.438 -7.184 -10.07 1 89.5 596 ILE B N 1
ATOM 10084 C CA . ILE B 1 596 ? 23.797 -8.57 -10.32 1 89.5 596 ILE B CA 1
ATOM 10085 C C . ILE B 1 596 ? 22.656 -9.289 -11.016 1 89.5 596 ILE B C 1
ATOM 10087 O O . ILE B 1 596 ? 21.562 -9.43 -10.445 1 89.5 596 ILE B O 1
ATOM 10091 N N . VAL B 1 597 ? 22.859 -9.742 -12.188 1 91 597 VAL B N 1
ATOM 10092 C CA . VAL B 1 597 ? 21.859 -10.5 -12.93 1 91 597 VAL B CA 1
ATOM 10093 C C . VAL B 1 597 ? 22.078 -11.992 -12.727 1 91 597 VAL B C 1
ATOM 10095 O O . VAL B 1 597 ? 23.172 -12.5 -12.984 1 91 597 VAL B O 1
ATOM 10098 N N . LEU B 1 598 ? 21.078 -12.609 -12.258 1 88.25 598 LEU B N 1
ATOM 10099 C CA . LEU B 1 598 ? 21.156 -14.039 -11.969 1 88.25 598 LEU B CA 1
ATOM 10100 C C . LEU B 1 598 ? 20.344 -14.844 -12.961 1 88.25 598 LEU B C 1
ATOM 10102 O O . LEU B 1 598 ? 19.109 -14.812 -12.922 1 88.25 598 LEU B O 1
ATOM 10106 N N . ALA B 1 599 ? 20.984 -15.531 -13.828 1 88.19 599 ALA B N 1
ATOM 10107 C CA . ALA B 1 599 ? 20.344 -16.516 -14.703 1 88.19 599 ALA B CA 1
ATOM 10108 C C . ALA B 1 599 ? 20.422 -17.906 -14.109 1 88.19 599 ALA B C 1
ATOM 10110 O O . ALA B 1 599 ? 21.453 -18.594 -14.219 1 88.19 599 ALA B O 1
ATOM 10111 N N . MET B 1 600 ? 19.375 -18.25 -13.414 1 78.62 600 MET B N 1
ATOM 10112 C CA . MET B 1 600 ? 19.391 -19.516 -12.688 1 78.62 600 MET B CA 1
ATOM 10113 C C . MET B 1 600 ? 18.328 -20.469 -13.234 1 78.62 600 MET B C 1
ATOM 10115 O O . MET B 1 600 ? 17.234 -20.031 -13.609 1 78.62 600 MET B O 1
ATOM 10119 N N . LYS B 1 601 ? 18.734 -21.641 -13.414 1 71.88 601 LYS B N 1
ATOM 10120 C CA . LYS B 1 601 ? 17.781 -22.688 -13.742 1 71.88 601 LYS B CA 1
ATOM 10121 C C . LYS B 1 601 ? 17.328 -23.438 -12.492 1 71.88 601 LYS B C 1
ATOM 10123 O O . LYS B 1 601 ? 17.812 -23.141 -11.391 1 71.88 601 LYS B O 1
ATOM 10128 N N . GLU B 1 602 ? 16.406 -24.203 -12.523 1 60.31 602 GLU B N 1
ATOM 10129 C CA . GLU B 1 602 ? 15.703 -24.859 -11.422 1 60.31 602 GLU B CA 1
ATOM 10130 C C . GLU B 1 602 ? 16.672 -25.312 -10.336 1 60.31 602 GLU B C 1
ATOM 10132 O O . GLU B 1 602 ? 16.406 -25.172 -9.148 1 60.31 602 GLU B O 1
ATOM 10137 N N . ALA B 1 603 ? 17.844 -25.984 -10.648 1 48.5 603 ALA B N 1
ATOM 10138 C CA . ALA B 1 603 ? 18.578 -26.844 -9.727 1 48.5 603 ALA B CA 1
ATOM 10139 C C . ALA B 1 603 ? 19.641 -26.047 -8.969 1 48.5 603 ALA B C 1
ATOM 10141 O O . ALA B 1 603 ? 20.141 -26.5 -7.938 1 48.5 603 ALA B O 1
ATOM 10142 N N . HIS B 1 604 ? 20.109 -24.812 -9.508 1 52.28 604 HIS B N 1
ATOM 10143 C CA . HIS B 1 604 ? 21.391 -24.422 -8.93 1 52.28 604 HIS B CA 1
ATOM 10144 C C . HIS B 1 604 ? 21.281 -23.062 -8.227 1 52.28 604 HIS B C 1
ATOM 10146 O O . HIS B 1 604 ? 21.766 -22.062 -8.742 1 52.28 604 HIS B O 1
ATOM 10152 N N . ASN B 1 605 ? 20.562 -23.141 -6.98 1 57.72 605 ASN B N 1
ATOM 10153 C CA . ASN B 1 605 ? 20.312 -22 -6.109 1 57.72 605 ASN B CA 1
ATOM 10154 C C . ASN B 1 605 ? 21.5 -21.734 -5.188 1 57.72 605 ASN B C 1
ATOM 10156 O O . ASN B 1 605 ? 21.562 -20.703 -4.523 1 57.72 605 ASN B O 1
ATOM 10160 N N . GLN B 1 606 ? 22.625 -22.516 -5.332 1 63 606 GLN B N 1
ATOM 10161 C CA . GLN B 1 606 ? 23.688 -22.375 -4.352 1 63 606 GLN B CA 1
ATOM 10162 C C . GLN B 1 606 ? 24.484 -21.094 -4.602 1 63 606 GLN B C 1
ATOM 10164 O O . GLN B 1 606 ? 25.016 -20.5 -3.662 1 63 606 GLN B O 1
ATOM 10169 N N . ASP B 1 607 ? 24.359 -20.672 -5.793 1 70.88 607 ASP B N 1
ATOM 10170 C CA . ASP B 1 607 ? 25.125 -19.5 -6.176 1 70.88 607 ASP B CA 1
ATOM 10171 C C . ASP B 1 607 ? 24.609 -18.25 -5.477 1 70.88 607 ASP B C 1
ATOM 10173 O O . ASP B 1 607 ? 25.406 -17.391 -5.055 1 70.88 607 ASP B O 1
ATOM 10177 N N . PHE B 1 608 ? 23.422 -18.203 -5.184 1 76.88 608 PHE B N 1
ATOM 10178 C CA . PHE B 1 608 ? 22.859 -17 -4.594 1 76.88 608 PHE B CA 1
ATOM 10179 C C . PHE B 1 608 ? 23.328 -16.812 -3.16 1 76.88 608 PHE B C 1
ATOM 10181 O O . PHE B 1 608 ? 23.766 -15.727 -2.775 1 76.88 608 PHE B O 1
ATOM 10188 N N . ILE B 1 609 ? 23.266 -17.844 -2.361 1 75.5 609 ILE B N 1
ATOM 10189 C CA . ILE B 1 609 ? 23.625 -17.75 -0.949 1 75.5 609 ILE B CA 1
ATOM 10190 C C . ILE B 1 609 ? 25.094 -17.391 -0.81 1 75.5 609 ILE B C 1
ATOM 10192 O O . ILE B 1 609 ? 25.484 -16.641 0.083 1 75.5 609 ILE B O 1
ATOM 10196 N N . GLN B 1 610 ? 25.859 -17.969 -1.739 1 75.06 610 GLN B N 1
ATOM 10197 C CA . GLN B 1 610 ? 27.281 -17.688 -1.713 1 75.06 610 GLN B CA 1
ATOM 10198 C C . GLN B 1 610 ? 27.562 -16.234 -2.064 1 75.06 610 GLN B C 1
ATOM 10200 O O . GLN B 1 610 ? 28.406 -15.586 -1.439 1 75.06 610 GLN B O 1
ATOM 10205 N N . LEU B 1 611 ? 26.906 -15.867 -3.061 1 77.31 611 LEU B N 1
ATOM 10206 C CA . LEU B 1 611 ? 27.047 -14.477 -3.477 1 77.31 611 LEU B CA 1
ATOM 10207 C C . LEU B 1 611 ? 26.609 -13.523 -2.365 1 77.31 611 LEU B C 1
ATOM 10209 O O . LEU B 1 611 ? 27.266 -12.516 -2.105 1 77.31 611 LEU B O 1
ATOM 10213 N N . PHE B 1 612 ? 25.547 -13.875 -1.693 1 80.75 612 PHE B N 1
ATOM 10214 C CA . PHE B 1 612 ? 25.047 -13.062 -0.588 1 80.75 612 PHE B CA 1
ATOM 10215 C C . PHE B 1 612 ? 26.047 -13.016 0.551 1 80.75 612 PHE B C 1
ATOM 10217 O O . PHE B 1 612 ? 26.312 -11.953 1.118 1 80.75 612 PHE B O 1
ATOM 10224 N N . HIS B 1 613 ? 26.531 -14.062 0.809 1 76.5 613 HIS B N 1
ATOM 10225 C CA . HIS B 1 613 ? 27.516 -14.148 1.883 1 76.5 613 HIS B CA 1
ATOM 10226 C C . HIS B 1 613 ? 28.719 -13.273 1.589 1 76.5 613 HIS B C 1
ATOM 10228 O O . HIS B 1 613 ? 29.25 -12.617 2.49 1 76.5 613 HIS B O 1
ATOM 10234 N N . TYR B 1 614 ? 29.094 -13.383 0.424 1 76.88 614 TYR B N 1
ATOM 10235 C CA . TYR B 1 614 ? 30.25 -12.617 0.008 1 76.88 614 TYR B CA 1
ATOM 10236 C C . TYR B 1 614 ? 29.984 -11.117 0.085 1 76.88 614 TYR B C 1
ATOM 10238 O O . TYR B 1 614 ? 30.828 -10.344 0.531 1 76.88 614 TYR B O 1
ATOM 10246 N N . LEU B 1 615 ? 28.797 -10.703 -0.254 1 80.06 615 LEU B N 1
ATOM 10247 C CA . LEU B 1 615 ? 28.5 -9.289 -0.424 1 80.06 615 LEU B CA 1
ATOM 10248 C C . LEU B 1 615 ? 27.953 -8.695 0.87 1 80.06 615 LEU B C 1
ATOM 10250 O O . LEU B 1 615 ? 27.906 -7.469 1.021 1 80.06 615 LEU B O 1
ATOM 10254 N N . GLU B 1 616 ? 27.516 -9.523 1.763 1 79.25 616 GLU B N 1
ATOM 10255 C CA . GLU B 1 616 ? 26.969 -9.016 3.02 1 79.25 616 GLU B CA 1
ATOM 10256 C C . GLU B 1 616 ? 28.047 -8.312 3.844 1 79.25 616 GLU B C 1
ATOM 10258 O O . GLU B 1 616 ? 27.75 -7.391 4.605 1 79.25 616 GLU B O 1
ATOM 10263 N N . ASN B 1 617 ? 29.219 -8.812 3.621 1 76.56 617 ASN B N 1
ATOM 10264 C CA . ASN B 1 617 ? 30.359 -8.203 4.285 1 76.56 617 ASN B CA 1
ATOM 10265 C C . ASN B 1 617 ? 30.844 -6.961 3.545 1 76.56 617 ASN B C 1
ATOM 10267 O O . ASN B 1 617 ? 31.234 -7.043 2.381 1 76.56 617 ASN B O 1
ATOM 10271 N N . GLU B 1 618 ? 30.781 -5.875 4.285 1 75.25 618 GLU B N 1
ATOM 10272 C CA . GLU B 1 618 ? 31.125 -4.602 3.662 1 75.25 618 GLU B CA 1
ATOM 10273 C C . GLU B 1 618 ? 32.562 -4.621 3.131 1 75.25 618 GLU B C 1
ATOM 10275 O O . GLU B 1 618 ? 32.844 -4.039 2.084 1 75.25 618 GLU B O 1
ATOM 10280 N N . ILE B 1 619 ? 33.438 -5.215 3.885 1 73.94 619 ILE B N 1
ATOM 10281 C CA . ILE B 1 619 ? 34.844 -5.301 3.49 1 73.94 619 ILE B CA 1
ATOM 10282 C C . ILE B 1 619 ? 34.969 -6.086 2.186 1 73.94 619 ILE B C 1
ATOM 10284 O O . ILE B 1 619 ? 35.688 -5.676 1.272 1 73.94 619 ILE B O 1
ATOM 10288 N N . SER B 1 620 ? 34.219 -7.133 2.158 1 71.94 620 SER B N 1
ATOM 10289 C CA . SER B 1 620 ? 34.25 -7.957 0.956 1 71.94 620 SER B CA 1
ATOM 10290 C C . SER B 1 620 ? 33.688 -7.207 -0.243 1 71.94 620 SER B C 1
ATOM 10292 O O . SER B 1 620 ? 34.188 -7.316 -1.355 1 71.94 620 SER B O 1
ATOM 10294 N N . ARG B 1 621 ? 32.719 -6.457 -0.035 1 73.69 621 ARG B N 1
ATOM 10295 C CA . ARG B 1 621 ? 32.094 -5.672 -1.098 1 73.69 621 ARG B CA 1
ATOM 10296 C C . ARG B 1 621 ? 33.062 -4.637 -1.654 1 73.69 621 ARG B C 1
ATOM 10298 O O . ARG B 1 621 ? 33.156 -4.465 -2.871 1 73.69 621 ARG B O 1
ATOM 10305 N N . THR B 1 622 ? 33.719 -4.023 -0.711 1 72.75 622 THR B N 1
ATOM 10306 C CA . THR B 1 622 ? 34.688 -3.002 -1.102 1 72.75 622 THR B CA 1
ATOM 10307 C C . THR B 1 622 ? 35.844 -3.621 -1.865 1 72.75 622 THR B C 1
ATOM 10309 O O . THR B 1 622 ? 36.312 -3.053 -2.85 1 72.75 622 THR B O 1
ATOM 10312 N N . GLN B 1 623 ? 36.25 -4.742 -1.374 1 69.06 623 GLN B N 1
ATOM 10313 C CA . GLN B 1 623 ? 37.344 -5.449 -2.029 1 69.06 623 GLN B CA 1
ATOM 10314 C C . GLN B 1 623 ? 36.969 -5.887 -3.438 1 69.06 623 GLN B C 1
ATOM 10316 O O . GLN B 1 623 ? 37.781 -5.812 -4.363 1 69.06 623 GLN B O 1
ATOM 10321 N N . LEU B 1 624 ? 35.75 -6.32 -3.494 1 67.06 624 LEU B N 1
ATOM 10322 C CA . LEU B 1 624 ? 35.25 -6.719 -4.801 1 67.06 624 LEU B CA 1
ATOM 10323 C C . LEU B 1 624 ? 35.219 -5.531 -5.758 1 67.06 624 LEU B C 1
ATOM 10325 O O . LEU B 1 624 ? 35.594 -5.66 -6.926 1 67.06 624 LEU B O 1
ATOM 10329 N N . LEU B 1 625 ? 34.812 -4.422 -5.207 1 67.12 625 LEU B N 1
ATOM 10330 C CA . LEU B 1 625 ? 34.719 -3.203 -6.008 1 67.12 625 LEU B CA 1
ATOM 10331 C C . LEU B 1 625 ? 36.125 -2.727 -6.418 1 67.12 625 LEU B C 1
ATOM 10333 O O . LEU B 1 625 ? 36.312 -2.295 -7.555 1 67.12 625 LEU B O 1
ATOM 10337 N N . GLN B 1 626 ? 37 -2.781 -5.441 1 62.88 626 GLN B N 1
ATOM 10338 C CA . GLN B 1 626 ? 38.375 -2.361 -5.707 1 62.88 626 GLN B CA 1
ATOM 10339 C C . GLN B 1 626 ? 39.062 -3.305 -6.695 1 62.88 626 GLN B C 1
ATOM 10341 O O . GLN B 1 626 ? 39.812 -2.861 -7.566 1 62.88 626 GLN B O 1
ATOM 10346 N N . LYS B 1 627 ? 38.906 -4.535 -6.316 1 58.75 627 LYS B N 1
ATOM 10347 C CA . LYS B 1 627 ? 39.5 -5.527 -7.215 1 58.75 627 LYS B CA 1
ATOM 10348 C C . LYS B 1 627 ? 39.031 -5.32 -8.648 1 58.75 627 LYS B C 1
ATOM 10350 O O . LYS B 1 627 ? 39.781 -5.488 -9.594 1 58.75 627 LYS B O 1
ATOM 10355 N N . TRP B 1 628 ? 37.875 -4.953 -8.656 1 51.75 628 TRP B N 1
ATOM 10356 C CA . TRP B 1 628 ? 37.25 -4.891 -9.984 1 51.75 628 TRP B CA 1
ATOM 10357 C C . TRP B 1 628 ? 37.438 -3.51 -10.602 1 51.75 628 TRP B C 1
ATOM 10359 O O . TRP B 1 628 ? 37.562 -3.381 -11.82 1 51.75 628 TRP B O 1
ATOM 10369 N N . ILE B 1 629 ? 37.406 -2.422 -9.766 1 51.31 629 ILE B N 1
ATOM 10370 C CA . ILE B 1 629 ? 37.75 -1.104 -10.289 1 51.31 629 ILE B CA 1
ATOM 10371 C C . ILE B 1 629 ? 39.219 -1.091 -10.734 1 51.31 629 ILE B C 1
ATOM 10373 O O . ILE B 1 629 ? 39.562 -0.484 -11.75 1 51.31 629 ILE B O 1
ATOM 10377 N N . GLY B 1 630 ? 40.094 -1.534 -10.023 1 46.47 630 GLY B N 1
ATOM 10378 C CA . GLY B 1 630 ? 41.5 -1.59 -10.406 1 46.47 630 GLY B CA 1
ATOM 10379 C C . GLY B 1 630 ? 41.75 -2.375 -11.68 1 46.47 630 GLY B C 1
ATOM 10380 O O . GLY B 1 630 ? 42.781 -2.242 -12.305 1 46.47 630 GLY B O 1
ATOM 10381 N N . ARG B 1 631 ? 41.062 -3.281 -11.984 1 38.59 631 ARG B N 1
ATOM 10382 C CA . ARG B 1 631 ? 41.281 -3.92 -13.273 1 38.59 631 ARG B CA 1
ATOM 10383 C C . ARG B 1 631 ? 40.906 -2.988 -14.422 1 38.59 631 ARG B C 1
ATOM 10385 O O . ARG B 1 631 ? 40.969 -3.379 -15.594 1 38.59 631 ARG B O 1
ATOM 10392 N N . LYS B 1 632 ? 40.188 -1.866 -14.258 1 40.09 632 LYS B N 1
ATOM 10393 C CA . LYS B 1 632 ? 40.062 -0.853 -15.305 1 40.09 632 LYS B CA 1
ATOM 10394 C C . LYS B 1 632 ? 41.406 -0.461 -15.852 1 40.09 632 LYS B C 1
ATOM 10396 O O . LYS B 1 632 ? 41.562 -0.223 -17.047 1 40.09 632 LYS B O 1
ATOM 10401 N N . ASP B 1 633 ? 42.312 -0.092 -15.023 1 34.94 633 ASP B N 1
ATOM 10402 C CA . ASP B 1 633 ? 43.562 0.48 -15.516 1 34.94 633 ASP B CA 1
ATOM 10403 C C . ASP B 1 633 ? 44.375 -0.573 -16.234 1 34.94 633 ASP B C 1
ATOM 10405 O O . ASP B 1 633 ? 45.406 -0.246 -16.875 1 34.94 633 ASP B O 1
ATOM 10409 N N . ALA B 1 634 ? 44.312 -1.764 -16.047 1 31.94 634 ALA B N 1
ATOM 10410 C CA . ALA B 1 634 ? 45.25 -2.625 -16.781 1 31.94 634 ALA B CA 1
ATOM 10411 C C . ALA B 1 634 ? 44.719 -2.963 -18.172 1 31.94 634 ALA B C 1
ATOM 10413 O O . ALA B 1 634 ? 45.406 -3.629 -18.953 1 31.94 634 ALA B O 1
ATOM 10414 N N . THR B 1 635 ? 43.375 -2.986 -18.422 1 29.19 635 THR B N 1
ATOM 10415 C CA . THR B 1 635 ? 43.094 -3.232 -19.828 1 29.19 635 THR B CA 1
ATOM 10416 C C . THR B 1 635 ? 43.062 -1.922 -20.609 1 29.19 635 THR B C 1
ATOM 10418 O O . THR B 1 635 ? 42.469 -0.944 -20.156 1 29.19 635 THR B O 1
#

Secondary structure (DSSP, 8-state):
--BHHHHHHHHHHHH-SS-B-HHHHHHHHT--HHHHHHHHHHHHHHHGGGT--EEEETTTEEEE---TTTHHHHHHHHHSS-B---HHHHHHHHHHHHHHHSEE-HHHHHHHHT--HHHHHHHHHHHHHHHHTTT-EEEEETTTEEEEE--HHHHHHHHHHHHTSTT--HHHHHHHHT--HHHHHHHHHHHHHHHHHHTEEE-HHHHHHHHHHHHHHHHHHHTT------GGG---S----THHHHHHHHH-SSHHHHHHHHHHHHHHHHHS-EEEE-TT-----TT-HHHHHHHHHHHHHHHHHT--GGG-HHHHHHHHHHHHHHHHHHHHT-----TTHHHHHHHSHHHHHHHHHHHHHTT----HHHHHHHHHHHHHHHHHHT--TTPPEEEEE--S-HHHHHHHHHHHHHH-TT-EEEEE--GGGHHHHHHHS--SEEEESS-----TT---EEEE--TT--HHHHHHHHHHHHHHHHHHHHHHHHHHH--S-------SEEEEEEE--S-HHHHHHHHHHHHHHTTSB-HHHHHHHHHHHHHH-STT--BTEEEEE---GGGBSS-EEEEEEEEEEEEE-SSS-EEEEEEEEEE--TT--HHHHHHHHHHHSHHHHHHHHHHHHTTTTT-/--BHHHHHHHHHHHH-SS-B-HHHHHHHHT--HHHHHHHHHHHHHHHGGGT--EEEETTTEEEE---TTTHHHHHHHHHSS-B---HHHHHHHHHHHHHHHSEE-HHHHHHHHT--HHHHHHHHHHHHHHHHTTT-EEEEETTTEEEEE--HHHHHHHHHHHHTSTT--HHHHHHHHT--HHHHHHHHHHHHHHHHHHTEEE-HHHHHHHHHHHHHHHHHHHTT------GGG---S----THHHHHHHHH-SSHHHHHHHHHHHHHHHHHS-EEEE-TT-----TT-HHHHHHHHHHHHHHHHHT--GGG-HHHHHHHHHHHHHHHHHHHHT-----TTHHHHHHHSHHHHHHHHHHHHHTT----HHHHHHHHHHHHHHHHHHT--TTPPEEEEE--S-HHHHHHHHHHHHHH-TT-EEEEE--GGGHHHHHHHS--SEEEESS-----TT---EEEE--TT--HHHHHHHHHHHHHHHHHHHHHHHHHHH--S-------SEEEEEEE--S-HHHHHHHHHHHHHHTTSB-HHHHHHHHHHHHHH-STT--BTEEEEE---GGGBSS-EEEEEEEEEEEEE-SSS-EEEEEEEEEE--TT--HHHHHHHHHHHSHHHHHHHHHHHHTTTTT-

Solvent-accessible surface area (backbone atoms only — not comparable to full-atom values): 67861 Å² total; per-residue (Å²): 132,59,44,22,57,42,29,52,52,49,48,51,26,66,72,34,94,50,59,43,38,56,64,55,54,13,51,44,67,71,48,54,54,66,56,50,54,54,38,49,49,51,50,32,62,67,27,49,85,73,72,39,59,64,48,74,40,73,92,53,19,39,28,42,76,70,52,75,82,47,41,59,54,49,47,44,62,51,65,36,92,43,62,43,69,41,67,67,41,38,36,50,52,49,42,50,51,45,63,74,58,32,58,42,38,66,63,56,52,11,64,76,66,72,43,50,63,70,54,44,56,60,46,46,55,54,27,39,55,55,36,41,78,41,58,29,42,72,41,80,41,90,96,61,35,35,34,60,45,60,51,55,47,34,51,51,52,43,52,52,46,53,54,62,37,88,73,47,58,64,68,60,48,44,57,75,67,66,64,53,71,66,58,50,51,49,38,49,50,47,48,52,46,22,27,60,71,65,40,38,37,62,11,55,67,47,48,55,38,50,37,56,47,48,56,54,48,52,52,33,44,76,70,68,56,66,41,73,62,58,72,87,67,54,72,67,90,71,71,73,38,55,67,55,48,55,50,40,62,72,64,43,90,45,70,68,49,35,52,23,45,44,38,54,52,37,51,52,61,55,40,49,55,41,45,46,64,49,87,79,67,73,67,67,57,82,79,36,72,46,44,49,50,47,52,51,54,36,52,54,49,20,65,53,68,72,41,73,48,80,77,36,58,68,51,53,52,54,48,32,57,49,44,48,17,48,52,52,22,57,76,68,70,50,76,70,86,43,96,52,34,65,59,39,54,48,71,39,36,34,55,35,50,48,50,45,51,54,36,42,74,71,71,42,84,68,52,51,30,56,38,36,46,52,30,36,41,52,51,26,48,52,61,69,64,65,69,47,84,52,46,48,31,34,31,38,39,38,42,81,13,44,40,45,39,48,24,30,53,44,51,49,40,54,68,40,71,48,52,43,74,42,82,34,57,46,78,84,50,42,64,60,49,53,73,74,39,85,52,63,32,34,40,22,61,55,92,70,88,66,68,80,86,56,82,56,47,70,42,79,39,56,44,82,47,47,68,64,43,48,44,48,52,50,54,53,42,48,30,50,27,39,42,48,45,39,50,38,41,39,70,75,60,46,78,55,68,86,49,75,59,81,46,68,44,85,56,72,44,76,45,86,64,72,45,44,66,56,45,53,49,61,41,40,41,67,44,42,76,71,55,24,34,43,70,38,37,53,48,44,28,50,50,44,31,67,72,68,21,41,50,44,44,52,47,92,34,34,32,54,45,52,54,72,40,90,38,43,72,38,72,42,30,31,47,25,37,41,76,48,75,25,52,30,48,80,48,70,55,38,61,30,36,34,42,34,35,48,38,47,50,77,85,60,66,63,54,56,59,40,42,46,58,48,52,70,36,64,67,47,39,49,48,53,47,44,60,49,53,57,52,55,76,73,103,130,59,44,22,57,43,29,52,53,49,50,51,27,65,71,33,96,50,60,43,40,57,62,54,53,13,50,42,68,70,47,54,55,66,56,50,52,52,38,50,51,50,49,31,60,67,27,49,84,72,71,40,58,64,48,74,40,72,91,53,20,40,30,40,75,68,51,75,84,47,41,59,54,49,47,43,63,49,66,37,92,43,60,43,68,42,66,67,41,38,35,51,52,50,43,50,50,45,63,73,58,34,58,43,37,66,64,56,53,12,62,76,65,72,44,52,64,70,54,45,56,59,46,46,55,54,27,39,55,59,35,40,77,41,58,29,42,74,41,80,40,89,95,63,35,36,34,59,45,60,51,56,44,33,50,50,52,42,53,52,46,53,53,63,37,88,73,47,58,64,68,61,48,43,57,76,66,67,63,53,70,67,58,50,51,49,38,49,50,46,50,52,46,23,27,60,74,63,40,38,36,63,11,56,67,46,49,54,37,48,36,55,46,49,57,54,48,53,53,34,46,76,70,68,56,67,41,74,62,59,72,90,65,54,73,67,90,70,73,73,39,55,66,55,49,53,50,41,62,72,65,44,89,47,70,68,49,36,51,22,45,45,38,52,53,37,51,53,62,55,42,49,53,43,45,48,65,48,89,79,67,74,66,64,57,80,81,35,73,47,44,48,50,47,52,51,51,36,51,55,49,20,64,53,69,71,41,74,49,80,76,35,59,68,51,54,51,55,48,34,56,50,44,48,16,48,53,50,22,58,75,69,71,50,77,70,87,44,98,50,34,65,59,38,53,49,70,39,36,33,55,35,50,49,51,46,50,55,38,41,74,71,71,42,85,67,50,51,32,56,38,35,48,52,29,36,43,52,51,26,47,50,62,69,64,65,69,48,83,53,47,48,29,35,32,37,39,38,43,81,14,44,39,46,40,47,24,29,54,43,50,49,42,53,68,40,72,48,51,41,74,42,81,34,58,45,78,85,49,44,63,60,48,54,74,75,38,86,52,62,31,34,41,22,61,55,92,69,89,67,68,79,87,55,82,55,47,70,42,78,39,56,43,83,46,46,69,66,44,48,44,48,52,51,54,52,42,48,29,48,29,37,42,47,47,40,51,39,41,39,69,74,60,47,76,56,69,84,49,74,60,78,44,68,43,86,58,67,45,75,45,88,65,74,45,44,66,57,44,53,49,61,42,40,40,67,43,43,76,72,53,24,34,43,69,39,39,52,47,44,28,51,49,44,31,68,73,68,21,40,48,44,45,50,47,91,34,33,33,55,45,52,53,73,40,89,37,44,73,38,73,38,31,32,47,23,35,41,76,48,75,24,52,31,50,82,46,70,56,38,62,30,37,33,40,33,35,48,38,46,51,76,84,61,65,64,53,56,59,41,43,46,59,47,52,70,36,65,67,47,37,50,48,51,47,46,58,47,53,57,52,55,77,76,105